Protein AF-A0A182SPV6-F1 (afdb_monomer)

Solvent-accessible surface area (backbone atoms only — not comparable to full-atom values): 50110 Å² total; per-residue (Å²): 143,80,84,81,85,81,84,81,93,83,64,81,67,58,61,54,60,76,69,59,77,91,77,77,85,66,79,72,53,66,55,55,31,88,89,21,63,59,85,48,71,66,41,56,57,50,47,55,55,48,55,58,48,37,42,33,60,37,67,67,50,34,53,75,78,38,45,70,59,43,52,43,51,53,47,62,33,56,76,56,75,40,48,65,55,50,51,48,50,61,72,74,53,60,97,79,62,74,74,84,57,45,61,58,56,67,82,55,57,76,65,63,80,80,82,78,63,97,83,71,55,97,79,57,83,57,71,71,79,73,49,85,58,93,81,68,80,83,74,80,49,65,70,59,52,53,54,51,50,54,56,53,72,70,47,98,67,80,74,66,66,44,74,53,78,74,89,64,76,88,68,60,73,89,77,52,54,57,62,45,37,56,76,53,67,76,56,60,76,94,47,33,66,30,48,47,33,49,44,51,48,52,48,51,58,45,64,75,71,58,52,84,66,35,32,36,35,20,40,54,26,45,54,25,65,59,41,45,33,48,34,69,77,36,69,59,26,39,26,35,40,30,20,63,52,61,74,31,38,51,52,22,49,57,37,37,58,75,67,66,61,83,36,65,47,81,41,80,45,59,74,89,79,67,77,78,88,49,47,32,38,33,28,69,56,21,44,24,46,49,38,54,53,52,49,51,53,21,61,76,59,73,25,47,74,52,79,42,72,66,42,37,51,56,63,69,75,50,101,91,45,61,72,58,64,14,70,72,54,57,73,41,96,63,47,63,73,51,53,47,48,36,26,40,42,27,59,44,29,76,39,78,85,52,99,54,91,44,40,62,47,17,54,49,4,39,53,27,38,31,47,56,52,37,34,55,40,48,38,42,41,77,72,71,46,88,78,84,58,63,38,62,44,61,48,77,40,42,69,71,53,66,85,75,88,60,32,67,93,32,25,34,38,27,30,38,16,42,46,68,52,25,29,35,37,50,46,53,42,19,77,32,49,14,40,28,34,29,22,10,43,35,42,48,60,70,71,49,75,68,45,71,35,11,51,56,47,31,51,54,32,43,75,71,74,27,46,56,44,65,35,67,56,53,47,73,47,13,52,59,55,44,44,55,33,36,76,77,68,71,44,60,36,34,40,39,40,53,39,71,66,56,70,76,30,47,78,95,64,56,46,71,64,47,38,48,54,40,33,40,46,41,32,48,6,42,49,39,30,48,60,49,41,42,67,56,15,53,74,67,49,34,29,20,37,38,36,58,36,31,62,41,25,76,73,56,50,92,34,30,61,51,54,18,51,26,24,38,47,38,52,59,51,28,50,51,49,16,64,74,20,54,91,30,51,22,30,16,30,32,40,26,62,53,57,60,48,90,85,47,67,90,77,54,60,67,74,59,49,71,42,18,42,42,69,49,39,28,62,59,60,48,49,64,54,34,91,88,44,85,68,50,50,43,36,34,38,30,34,60,71,46,71,49,81,56,79,72,66,44,46,72,44,63,83,58,52,86,46,82,90,52,76,73,47,73,68,52,39,63,74,45,37,73,48,42,71,34,56,93,68,46,41,73,69,96,46,72,64,59,62,54,53,54,52,53,59,52,52,50,42,43,66,71,59,71,69,46,99,82,70,84,86,81,87,79,84,81,53,69,67,55,42,25,52,48,35,46,72,77,65,50,41,86,87,42,79,82,36,37,28,38,66,34,84,85,36,96,68,48,49,66,63,77,72,60,70,50,50,59,59,50,51,55,55,59,69,68,63,67,80,75,77,75,90,75,84,80,90,80,59,76,35,55,63,54,52,52,54,50,35,54,51,31,60,77,36,38,72,67,31,34,71,66,60,42,30,37,33,36,36,31,20,56,97,87,39,78,72,48,40,38,25,40,34,19,64,77,38,42,59,48,79,44,82,70,93,73,79,62,48,26,36,40,38,32,36,34,69,60,48,41,33,39,74,70,65,77,38,53,70,68,58,33,37,78,70,64,54,35,43,78,50,69,48,66,75,58,64,66,65,47,54,78,77,71,53,78,84,86,125

Nearest PDB structures (foldseek):
  1gz6-assembly1_B  TM=9.893E-01  e=1.342E-35  Rattus norvegicus
  2et6-assembly1_A  TM=8.402E-01  e=1.217E-25  Candida tropicalis
  4jro-assembly1_C  TM=8.872E-01  e=6.170E-18  Listeria monocytogenes EGD-e
  4nbu-assembly1_D  TM=8.273E-01  e=3.418E-17  Bacillus sp. SG-1
  4d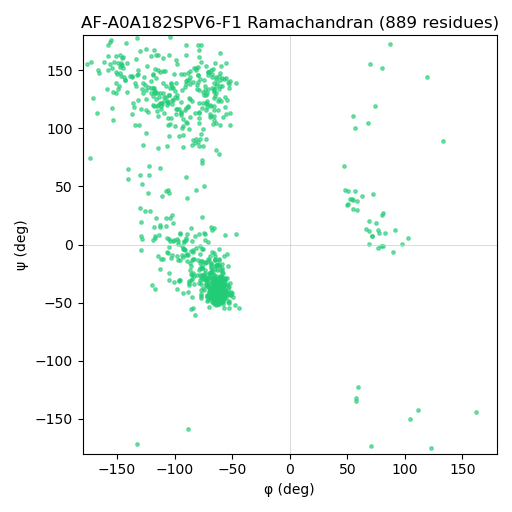qx-assembly1_D  TM=8.694E-01  e=8.976E-16  Rhizobium etli CFN 42

InterPro domains:
  IPR002347 Short-chain dehydrogenase/reductase SDR [PF00106] (410-595)
  IPR002347 Short-chain dehydrogenase/reductase SDR [PR00080] (490-501)
  IPR002347 Short-chain dehydrogenase/reductase SDR [PR00080] (563-582)
  IPR002347 Short-chain dehydrogenase/reductase SDR [PR00081] (411-428)
  IPR002347 Short-chain dehydrogenase/reductase SDR [PR00081] (490-501)
  IPR002347 Short-chain dehydrogenase/reductase SDR [PR00081] (537-553)
  IPR002347 Short-chain dehydrogenase/reductase SDR [PR00081] (563-582)
  IPR003033 SCP2 sterol-binding domain [PF02036] (790-887)
  IPR020904 Short-chain dehydrogenase/reductase, conserved site [PS00061] (550-578)
  IPR025714 Methyltransferase domain [PF13679] (194-316)
  IPR029063 S-adenosyl-L-methionine-dependent methyltransferase superfamily [G3DSA:3.40.50.150] (189-305)
  IPR029063 S-adenosyl-L-methionine-dependent methyltransferase superfamily [SSF53335] (192-300)
  IPR029069 HotDog domain superfamily [SSF54637] (714-767)
  IPR036282 Glutathione S-transferase, C-terminal domain superfamily [SSF47616] (23-78)
  IPR036291 NAD(P)-binding domain superfamily [SSF51735] (405-654)
  IPR036527 SCP2 sterol-binding domain superfamily [G3DSA:3.30.1050.10] (781-891)
  IPR036527 SCP2 sterol-binding domain superfamily [SSF55718] (780-887)
  IPR051687 Peroxisomal Beta-Oxidation Enzymes [PTHR45024] (405-761)
  IPR054357 Peroxisomal multifunctional enzyme type 2-like, N-terminal domain [PF22622] (716-764)
  IPR057326 Ketoreductase domain [SM00822] (410-583)

Structure (mmCIF, N/CA/C/O backbone):
data_AF-A0A182SPV6-F1
#
_entry.id   AF-A0A182SPV6-F1
#
loop_
_atom_site.group_PDB
_atom_site.id
_atom_site.type_symbol
_atom_site.label_atom_id
_atom_site.label_alt_id
_atom_site.label_comp_id
_atom_site.label_asym_id
_atom_site.label_entity_id
_atom_site.label_seq_id
_atom_site.pdbx_PDB_ins_code
_atom_site.Cartn_x
_atom_site.Cartn_y
_atom_site.Cartn_z
_atom_site.occupancy
_atom_site.B_iso_or_equiv
_atom_site.auth_seq_id
_atom_site.auth_comp_id
_atom_site.auth_asym_id
_atom_site.auth_atom_id
_atom_site.pdbx_PDB_model_num
ATOM 1 N N . ILE A 1 1 ? -13.234 12.486 59.428 1.00 37.94 1 ILE A N 1
ATOM 2 C CA . ILE A 1 1 ? -14.417 13.355 59.645 1.00 37.94 1 ILE A CA 1
ATOM 3 C C . ILE A 1 1 ? -14.056 14.737 59.120 1.00 37.94 1 ILE A C 1
ATOM 5 O O . ILE A 1 1 ? -13.021 15.232 59.543 1.00 37.94 1 ILE A O 1
ATOM 9 N N . ASN A 1 2 ? -14.873 15.252 58.189 1.00 22.80 2 ASN A N 1
ATOM 10 C CA . ASN A 1 2 ? -14.960 16.599 57.578 1.00 22.80 2 ASN A CA 1
ATOM 11 C C . ASN A 1 2 ? -15.072 16.437 56.052 1.00 22.80 2 ASN A C 1
ATOM 13 O O . ASN A 1 2 ? -14.083 16.161 55.390 1.00 22.80 2 ASN A O 1
ATOM 17 N N . LEU A 1 3 ? -16.277 16.318 55.474 1.00 29.83 3 LEU A N 1
ATOM 18 C CA . LEU A 1 3 ? -17.256 17.397 55.238 1.00 29.83 3 LEU A CA 1
ATOM 19 C C . LEU A 1 3 ? -16.600 18.639 54.627 1.00 29.83 3 LEU A C 1
ATOM 21 O O . LEU A 1 3 ? -16.558 19.698 55.245 1.00 29.83 3 LEU A O 1
ATOM 25 N N . VAL A 1 4 ? -16.131 18.518 53.386 1.00 26.88 4 VAL A N 1
ATOM 26 C CA . VAL A 1 4 ? -16.030 19.690 52.515 1.00 26.88 4 VAL A CA 1
ATOM 27 C C . VAL A 1 4 ? -17.436 19.946 51.978 1.00 26.88 4 VAL A C 1
ATOM 29 O O . VAL A 1 4 ? -17.854 19.405 50.956 1.00 26.88 4 VAL A O 1
ATOM 32 N N . ASN A 1 5 ? -18.205 20.726 52.738 1.00 31.45 5 ASN A N 1
ATOM 33 C CA . ASN A 1 5 ? -19.342 21.455 52.193 1.00 31.45 5 ASN A CA 1
ATOM 34 C C . ASN A 1 5 ? -18.797 22.346 51.083 1.00 31.45 5 ASN A C 1
ATOM 36 O O . ASN A 1 5 ? -18.074 23.278 51.405 1.00 31.45 5 ASN A O 1
ATOM 40 N N . ASN A 1 6 ? -19.104 22.040 49.822 1.00 30.42 6 ASN A N 1
ATOM 41 C CA . ASN A 1 6 ? -19.223 23.021 48.741 1.00 30.42 6 ASN A CA 1
ATOM 42 C C . ASN A 1 6 ? -19.750 22.344 47.471 1.00 30.42 6 ASN A C 1
ATOM 44 O O . ASN A 1 6 ? -18.994 22.130 46.537 1.00 30.42 6 ASN A O 1
ATOM 48 N N . VAL A 1 7 ? -21.052 22.024 47.450 1.00 35.03 7 VAL A N 1
ATOM 49 C CA . VAL A 1 7 ? -21.958 22.443 46.361 1.00 35.03 7 VAL A CA 1
ATOM 50 C C . VAL A 1 7 ? -23.393 22.507 46.907 1.00 35.03 7 VAL A C 1
ATOM 52 O O . VAL A 1 7 ? -23.980 21.480 47.245 1.00 35.03 7 VAL A O 1
ATOM 55 N N . ARG A 1 8 ? -24.006 23.696 46.902 1.00 28.28 8 ARG A N 1
ATOM 56 C CA . ARG A 1 8 ? -25.429 23.847 46.554 1.00 28.28 8 ARG A CA 1
ATOM 57 C C . ARG A 1 8 ? -25.673 25.250 46.007 1.00 28.28 8 ARG A C 1
ATOM 59 O O . ARG A 1 8 ? -25.660 26.220 46.747 1.00 28.28 8 ARG A O 1
ATOM 66 N N . ILE A 1 9 ? -25.881 25.327 44.696 1.00 47.12 9 ILE A N 1
ATOM 67 C CA . ILE A 1 9 ? -26.320 26.537 43.999 1.00 47.12 9 ILE A CA 1
ATOM 68 C C . ILE A 1 9 ? -27.828 26.671 44.222 1.00 47.12 9 ILE A C 1
ATOM 70 O O . ILE A 1 9 ? -28.572 25.778 43.820 1.00 47.12 9 ILE A O 1
ATOM 74 N N . SER A 1 10 ? -28.287 27.778 44.809 1.00 34.69 10 SER A N 1
ATOM 75 C CA . SER A 1 10 ? -29.646 28.288 44.581 1.00 34.69 10 SER A CA 1
ATOM 76 C C . SER A 1 10 ? -29.801 29.718 45.115 1.00 34.69 10 SER A C 1
ATOM 78 O O . SER A 1 10 ? -29.817 29.910 46.329 1.00 34.69 10 SER A O 1
ATOM 80 N N . SER A 1 11 ? -30.002 30.674 44.199 1.00 38.66 11 SER A N 1
ATOM 81 C CA . SER A 1 11 ? -30.572 32.032 44.358 1.00 38.66 11 SER A CA 1
ATOM 82 C C . SER A 1 11 ? -29.655 33.211 43.992 1.00 38.66 11 SER A C 1
ATOM 84 O O . SER A 1 11 ? -28.451 33.221 44.245 1.00 38.66 11 SER A O 1
ATOM 86 N N . ASP A 1 12 ? -30.285 34.246 43.421 1.00 36.75 12 ASP A N 1
ATOM 87 C CA . ASP A 1 12 ? -29.708 35.525 42.966 1.00 36.75 12 ASP A CA 1
ATOM 88 C C . ASP A 1 12 ? -29.057 36.375 44.078 1.00 36.75 12 ASP A C 1
ATOM 90 O O . ASP A 1 12 ? -28.502 37.449 43.818 1.00 36.75 12 ASP A O 1
ATOM 94 N N . GLU A 1 13 ? -29.136 35.926 45.328 1.00 32.62 13 GLU A N 1
ATOM 95 C CA . GLU A 1 13 ? -28.604 36.616 46.501 1.00 32.62 13 GLU A CA 1
ATOM 96 C C . GLU A 1 13 ? -27.109 36.313 46.729 1.00 32.62 13 GLU A C 1
ATOM 98 O O . GLU A 1 13 ? -26.361 37.196 47.150 1.00 32.62 13 GLU A O 1
ATOM 103 N N . GLU A 1 14 ? -26.618 35.127 46.341 1.00 37.09 14 GLU A N 1
ATOM 104 C CA . GLU A 1 14 ? -25.181 34.794 46.410 1.00 37.09 14 GLU A CA 1
ATOM 105 C C . GLU A 1 14 ? -24.375 35.309 45.211 1.00 37.09 14 GLU A C 1
ATOM 107 O O . GLU A 1 14 ? -23.208 35.670 45.374 1.00 37.09 14 GLU A O 1
ATOM 112 N N . HIS A 1 15 ? -24.998 35.476 44.035 1.00 38.62 15 HIS A N 1
ATOM 113 C CA . HIS A 1 15 ? -24.352 36.176 42.915 1.00 38.62 15 HIS A CA 1
ATOM 114 C C . HIS A 1 15 ? -23.993 37.617 43.309 1.00 38.62 15 HIS A C 1
ATOM 116 O O . HIS A 1 15 ? -22.923 38.107 42.953 1.00 38.62 15 HIS A O 1
ATOM 122 N N . ARG A 1 16 ? -24.838 38.276 44.114 1.00 36.59 16 ARG A N 1
ATOM 123 C CA . ARG A 1 16 ? -24.577 39.628 44.629 1.00 36.59 16 ARG A CA 1
ATOM 124 C C . ARG A 1 16 ? -23.469 39.681 45.684 1.00 36.59 16 ARG A C 1
ATOM 126 O O . ARG A 1 16 ? -22.777 40.692 45.743 1.00 36.59 16 ARG A O 1
ATOM 133 N N . LYS A 1 17 ? -23.240 38.612 46.457 1.00 36.91 17 LYS A N 1
ATOM 134 C CA . LYS A 1 17 ? -22.098 38.531 47.390 1.00 36.91 17 LYS A CA 1
ATOM 135 C C . LYS A 1 17 ? -20.755 38.339 46.677 1.00 36.91 17 LYS A C 1
ATOM 137 O O . LYS A 1 17 ? -19.759 38.863 47.154 1.00 36.91 17 LYS A O 1
ATOM 142 N N . LEU A 1 18 ? -20.731 37.675 45.519 1.00 36.84 18 LEU A N 1
ATOM 143 C CA . LEU A 1 18 ? -19.516 37.502 44.703 1.00 36.84 18 LEU A CA 1
ATOM 144 C C . LEU A 1 18 ? -19.100 38.759 43.919 1.00 36.84 18 LEU A C 1
ATOM 146 O O . LEU A 1 18 ? -17.947 38.882 43.521 1.00 36.84 18 LEU A O 1
ATOM 150 N N . VAL A 1 19 ? -20.020 39.699 43.696 1.00 38.12 19 VAL A N 1
ATOM 151 C CA . VAL A 1 19 ? -19.750 40.957 42.968 1.00 38.12 19 VAL A CA 1
ATOM 152 C C . VAL A 1 19 ? -19.375 42.102 43.932 1.00 38.12 19 VAL A C 1
ATOM 154 O O . VAL A 1 19 ? -18.916 43.163 43.507 1.00 38.12 19 VAL A O 1
ATOM 157 N N . GLY A 1 20 ? -19.524 41.896 45.244 1.00 32.47 20 GLY A N 1
ATOM 158 C CA . GLY A 1 20 ? -19.233 42.889 46.275 1.00 32.47 20 GLY A CA 1
ATOM 159 C C . GLY A 1 20 ? -17.761 42.935 46.689 1.00 32.47 20 GLY A C 1
ATOM 160 O O . GLY A 1 20 ? -17.392 42.275 47.645 1.00 32.47 20 GLY A O 1
ATOM 161 N N . VAL A 1 21 ? -16.984 43.773 45.995 1.00 42.25 21 VAL A N 1
ATOM 162 C CA . VAL A 1 21 ? -15.777 44.496 46.460 1.00 42.25 21 VAL A CA 1
ATOM 163 C C . VAL A 1 21 ? -14.637 43.646 47.077 1.00 42.25 21 VAL A C 1
ATOM 165 O O . VAL A 1 21 ? -14.707 43.184 48.207 1.00 42.25 21 VAL A O 1
ATOM 168 N N . GLU A 1 22 ? -13.523 43.567 46.333 1.00 35.25 22 GLU A N 1
ATOM 169 C CA . GLU A 1 22 ? -12.157 43.217 46.794 1.00 35.25 22 GLU A CA 1
ATOM 170 C C . GLU A 1 22 ? -11.820 41.762 47.186 1.00 35.25 22 GLU A C 1
ATOM 172 O O . GLU A 1 22 ? -11.029 41.522 48.094 1.00 35.25 22 GLU A O 1
ATOM 177 N N . GLN A 1 23 ? -12.251 40.766 46.408 1.00 33.56 23 GLN A N 1
ATOM 178 C CA . GLN A 1 23 ? -11.470 39.522 46.287 1.00 33.56 23 GLN A CA 1
ATOM 179 C C . GLN A 1 23 ? -11.206 39.186 44.819 1.00 33.56 23 GLN A C 1
ATOM 181 O O . GLN A 1 23 ? -11.914 38.409 44.183 1.00 33.56 23 GLN A O 1
ATOM 186 N N . ARG A 1 24 ? -10.133 39.777 44.275 1.00 32.81 24 ARG A N 1
ATOM 187 C CA . ARG A 1 24 ? -9.375 39.122 43.203 1.00 32.81 24 ARG A CA 1
ATOM 188 C C . ARG A 1 24 ? -8.870 37.801 43.785 1.00 32.81 24 ARG A C 1
ATOM 190 O O . ARG A 1 24 ? -8.210 37.826 44.818 1.00 32.81 24 ARG A O 1
ATOM 197 N N . PHE A 1 25 ? -9.201 36.677 43.155 1.00 34.81 25 PHE A N 1
ATOM 198 C CA . PHE A 1 25 ? -8.574 35.390 43.456 1.00 34.81 25 PHE A CA 1
ATOM 199 C C . PHE A 1 25 ? -7.049 35.576 43.380 1.00 34.81 25 PHE A C 1
ATOM 201 O O . PHE A 1 25 ? -6.520 35.900 42.317 1.00 34.81 25 PHE A O 1
ATOM 208 N N . ASP A 1 26 ? -6.364 35.458 44.517 1.00 38.06 26 ASP A N 1
ATOM 209 C CA . ASP A 1 26 ? -4.908 35.549 44.590 1.00 38.06 26 ASP A CA 1
ATOM 210 C C . ASP A 1 26 ? -4.309 34.213 44.127 1.00 38.06 26 ASP A C 1
ATOM 212 O O . ASP A 1 26 ? -4.429 33.183 44.795 1.00 38.06 26 ASP A O 1
ATOM 216 N N . PHE A 1 27 ? -3.702 34.233 42.941 1.00 36.94 27 PHE A N 1
ATOM 217 C CA . PHE A 1 27 ? -3.113 33.082 42.253 1.00 36.94 27 PHE A CA 1
ATOM 218 C C . PHE A 1 27 ? -2.002 32.385 43.060 1.00 36.94 27 PHE A C 1
ATOM 220 O O . PHE A 1 27 ? -1.725 31.207 42.836 1.00 36.94 27 PHE A O 1
ATOM 227 N N . HIS A 1 28 ? -1.393 33.057 44.042 1.00 39.94 28 HIS A N 1
ATOM 228 C CA . HIS A 1 28 ? -0.309 32.483 44.846 1.00 39.94 28 HIS A CA 1
ATOM 229 C C . HIS A 1 28 ? -0.768 31.453 45.892 1.00 39.94 28 HIS A C 1
ATOM 231 O O . HIS A 1 28 ? 0.064 30.829 46.553 1.00 39.94 28 HIS A O 1
ATOM 237 N N . ALA A 1 29 ? -2.076 31.231 46.038 1.00 43.91 29 ALA A N 1
ATOM 238 C CA . ALA A 1 29 ? -2.617 30.321 47.039 1.00 43.91 29 ALA A CA 1
ATOM 239 C C . ALA A 1 29 ? -2.457 28.823 46.696 1.00 43.91 29 ALA A C 1
ATOM 241 O O . ALA A 1 29 ? -2.371 28.019 47.618 1.00 43.91 29 ALA A O 1
ATOM 242 N N . ASN A 1 30 ? -2.360 28.414 45.421 1.00 42.19 30 ASN A N 1
ATOM 243 C CA . ASN A 1 30 ? -2.389 26.982 45.046 1.00 42.19 30 ASN A CA 1
ATOM 244 C C . ASN A 1 30 ? -1.107 26.186 45.382 1.00 42.19 30 ASN A C 1
ATOM 246 O O . ASN A 1 30 ? -1.150 24.959 45.429 1.00 42.19 30 ASN A O 1
ATOM 250 N N . HIS A 1 31 ? 0.005 26.862 45.682 1.00 53.56 31 HIS A N 1
ATOM 251 C CA . HIS A 1 31 ? 1.243 26.269 46.210 1.00 53.56 31 HIS A CA 1
ATOM 252 C C . HIS A 1 31 ? 1.706 27.041 47.453 1.00 53.56 31 HIS A C 1
ATOM 254 O O . HIS A 1 31 ? 2.792 27.626 47.503 1.00 53.56 31 HIS A O 1
ATOM 260 N N . LYS A 1 32 ? 0.853 27.076 48.484 1.00 65.81 32 LYS A N 1
ATOM 261 C CA . LYS A 1 32 ? 1.244 27.599 49.801 1.00 65.81 32 LYS A CA 1
ATOM 262 C C . LYS A 1 32 ? 2.460 26.829 50.354 1.00 65.81 32 LYS A C 1
ATOM 264 O O . LYS A 1 32 ? 3.304 27.433 51.009 1.00 65.81 32 LYS A O 1
ATOM 269 N N . PHE A 1 33 ? 2.578 25.545 50.025 1.00 75.88 33 PHE A N 1
ATOM 270 C CA . PHE A 1 33 ? 3.601 24.598 50.466 1.00 75.88 33 PHE A CA 1
ATOM 271 C C . PHE A 1 33 ? 4.179 23.790 49.285 1.00 75.88 33 PHE A C 1
ATOM 273 O O . PHE A 1 33 ? 3.774 23.971 48.135 1.00 75.88 33 PHE A O 1
ATOM 280 N N . ALA A 1 34 ? 5.159 22.919 49.545 1.00 73.25 34 ALA A N 1
ATOM 281 C CA . ALA A 1 34 ? 5.982 22.256 48.532 1.00 73.25 34 ALA A CA 1
ATOM 282 C C . ALA A 1 34 ? 5.158 21.438 47.523 1.00 73.25 34 ALA A C 1
ATOM 284 O O . ALA A 1 34 ? 5.441 21.478 46.327 1.00 73.25 34 ALA A O 1
ATOM 285 N N . GLU A 1 35 ? 4.121 20.738 47.991 1.00 62.19 35 GLU A N 1
ATOM 286 C CA . GLU A 1 35 ? 3.279 19.861 47.161 1.00 62.19 35 GLU A CA 1
ATOM 287 C C . GLU A 1 35 ? 1.881 20.434 46.866 1.00 62.19 35 GLU A C 1
ATOM 289 O O . GLU A 1 35 ? 1.151 19.861 46.059 1.00 62.19 35 GLU A O 1
ATOM 294 N N . GLY A 1 36 ? 1.498 21.570 47.465 1.00 62.25 36 GLY A N 1
ATOM 295 C CA . GLY A 1 36 ? 0.189 22.184 47.224 1.00 62.25 36 GLY A CA 1
ATOM 296 C C . GLY A 1 36 ? -0.244 23.192 48.290 1.00 62.25 36 GLY A C 1
ATOM 297 O O . GLY A 1 36 ? 0.571 23.944 48.824 1.00 62.25 36 GLY A O 1
ATOM 298 N N . TYR A 1 37 ? -1.546 23.232 48.584 1.00 60.06 37 TYR A N 1
ATOM 299 C CA . TYR A 1 37 ? -2.144 24.182 49.534 1.00 60.06 37 TYR A CA 1
ATOM 300 C C . TYR A 1 37 ? -1.888 23.828 51.009 1.00 60.06 37 TYR A C 1
ATOM 302 O O . TYR A 1 37 ? -1.797 24.722 51.851 1.00 60.06 37 TYR A O 1
ATOM 310 N N . ASP A 1 38 ? -1.753 22.537 51.318 1.00 67.19 38 ASP A N 1
ATOM 311 C CA . ASP A 1 38 ? -1.589 22.020 52.678 1.00 67.19 38 ASP A CA 1
ATOM 312 C C . ASP A 1 38 ? -0.125 21.684 52.989 1.00 67.19 38 ASP A C 1
ATOM 314 O O . ASP A 1 38 ? 0.624 21.250 52.114 1.00 67.19 38 ASP A O 1
ATOM 318 N N . LYS A 1 39 ? 0.287 21.870 54.250 1.00 78.75 39 LYS A N 1
ATOM 319 C CA . LYS A 1 39 ? 1.627 21.500 54.730 1.00 78.75 39 LYS A CA 1
ATOM 320 C C . LYS A 1 39 ? 1.705 19.979 54.828 1.00 78.75 39 LYS A C 1
ATOM 322 O O . LYS A 1 39 ? 0.983 19.366 55.615 1.00 78.75 39 LYS A O 1
ATOM 327 N N . THR A 1 40 ? 2.574 19.369 54.031 1.00 80.94 40 THR A N 1
ATOM 328 C CA . THR A 1 40 ? 2.710 17.908 53.929 1.00 80.94 40 THR A CA 1
ATOM 329 C C . THR A 1 40 ? 3.945 17.393 54.672 1.00 80.94 40 THR A C 1
ATOM 331 O O . THR A 1 40 ? 4.741 18.156 55.224 1.00 80.94 40 THR A O 1
ATOM 334 N N . LEU A 1 41 ? 4.151 16.071 54.670 1.00 78.12 41 LEU A N 1
ATOM 335 C CA . LEU A 1 41 ? 5.399 15.474 55.152 1.00 78.12 41 LEU A CA 1
ATOM 336 C C . LEU A 1 41 ? 6.614 15.946 54.333 1.00 78.12 41 LEU A C 1
ATOM 338 O O . LEU A 1 41 ? 7.695 16.106 54.901 1.00 78.12 41 LEU A O 1
ATOM 342 N N . ALA A 1 42 ? 6.441 16.200 53.032 1.00 77.94 42 ALA A N 1
ATOM 343 C CA . ALA A 1 42 ? 7.509 16.716 52.184 1.00 77.94 42 ALA A CA 1
ATOM 344 C C . ALA A 1 42 ? 8.008 18.071 52.696 1.00 77.94 42 ALA A C 1
ATOM 346 O O . ALA A 1 42 ? 9.218 18.276 52.797 1.00 77.94 42 ALA A O 1
ATOM 347 N N . ASP A 1 43 ? 7.098 18.951 53.124 1.00 86.12 43 ASP A N 1
ATOM 348 C CA . ASP A 1 43 ? 7.465 20.238 53.711 1.00 86.12 43 ASP A CA 1
ATOM 349 C C . ASP A 1 43 ? 8.290 20.083 54.983 1.00 86.12 43 ASP A C 1
ATOM 351 O O . ASP A 1 43 ? 9.278 20.789 55.155 1.00 86.12 43 ASP A O 1
ATOM 355 N N . LEU A 1 44 ? 7.936 19.135 55.854 1.00 86.75 44 LEU A N 1
ATOM 356 C CA . LEU A 1 44 ? 8.690 18.872 57.082 1.00 86.75 44 LEU A CA 1
ATOM 357 C C . LEU A 1 44 ? 10.115 18.396 56.779 1.00 86.75 44 LEU A C 1
ATOM 359 O O . LEU A 1 44 ? 11.071 18.906 57.361 1.00 86.75 44 LEU A O 1
ATOM 363 N N . ILE A 1 45 ? 10.263 17.443 55.854 1.00 83.75 45 ILE A N 1
ATOM 364 C CA . ILE A 1 45 ? 11.568 16.890 55.463 1.00 83.75 45 ILE A CA 1
ATOM 365 C C . ILE A 1 45 ? 12.436 17.982 54.836 1.00 83.75 45 ILE A C 1
ATOM 367 O O . ILE A 1 45 ? 13.577 18.191 55.254 1.00 83.75 45 ILE A O 1
ATOM 371 N N . LEU A 1 46 ? 11.888 18.703 53.856 1.00 88.56 46 LEU A N 1
ATOM 372 C CA . LEU A 1 46 ? 12.604 19.766 53.161 1.00 88.56 46 LEU A CA 1
ATOM 373 C C . LEU A 1 46 ? 12.979 20.894 54.122 1.00 88.56 46 LEU A C 1
ATOM 375 O O . LEU A 1 46 ? 14.092 21.407 54.042 1.00 88.56 46 LEU A O 1
ATOM 379 N N . PHE A 1 47 ? 12.093 21.258 55.053 1.00 89.88 47 PHE A N 1
ATOM 380 C CA . PHE A 1 47 ? 12.342 22.338 56.003 1.00 89.88 47 PHE A CA 1
ATOM 381 C C . PHE A 1 47 ? 13.540 22.025 56.896 1.00 89.88 47 PHE A C 1
ATOM 383 O O . PHE A 1 47 ? 14.408 22.875 57.071 1.00 89.88 47 PHE A O 1
ATOM 390 N N . ILE A 1 48 ? 13.633 20.792 57.402 1.00 86.44 48 ILE A N 1
ATOM 391 C CA . ILE A 1 48 ? 14.778 20.318 58.191 1.00 86.44 48 ILE A CA 1
ATOM 392 C C . ILE A 1 48 ? 16.072 20.448 57.375 1.00 86.44 48 ILE A C 1
ATOM 394 O O . ILE A 1 48 ? 17.054 21.015 57.858 1.00 86.44 48 ILE A O 1
ATOM 398 N N . CYS A 1 49 ? 16.075 19.974 56.124 1.00 86.62 49 CYS A N 1
ATOM 399 C CA . CYS A 1 49 ? 17.242 20.061 55.245 1.00 86.62 49 CYS A CA 1
ATOM 400 C C . CYS A 1 49 ? 17.652 21.513 54.965 1.00 86.62 49 CYS A C 1
ATOM 402 O O . CYS A 1 49 ? 18.825 21.862 55.096 1.00 86.62 49 CYS A O 1
ATOM 404 N N . PHE A 1 50 ? 16.699 22.373 54.604 1.00 87.50 50 PHE A N 1
ATOM 405 C CA . PHE A 1 50 ? 16.984 23.769 54.287 1.00 87.50 50 PHE A CA 1
ATOM 406 C C . PHE A 1 50 ? 17.366 24.587 55.519 1.00 87.50 50 PHE A C 1
ATOM 408 O O . PHE A 1 50 ? 18.232 25.444 55.392 1.00 87.50 50 PHE A O 1
ATOM 415 N N . ASN A 1 51 ? 16.834 24.285 56.707 1.00 85.88 51 ASN A N 1
ATOM 416 C CA . ASN A 1 51 ? 17.254 24.918 57.960 1.00 85.88 51 ASN A CA 1
ATOM 417 C C . ASN A 1 51 ? 18.753 24.682 58.236 1.00 85.88 51 ASN A C 1
ATOM 419 O O . ASN A 1 51 ? 19.463 25.616 58.596 1.00 85.88 51 ASN A O 1
ATOM 423 N N . VAL A 1 52 ? 19.265 23.469 57.986 1.00 84.00 52 VAL A N 1
ATOM 424 C CA . VAL A 1 52 ? 20.708 23.158 58.101 1.00 84.00 52 VAL A CA 1
ATOM 425 C C . VAL A 1 52 ? 21.533 23.949 57.092 1.00 84.00 52 VAL A C 1
ATOM 427 O O . VAL A 1 52 ? 22.576 24.513 57.427 1.00 84.00 52 VAL A O 1
ATOM 430 N N . ILE A 1 53 ? 21.080 23.980 55.838 1.00 85.88 53 ILE A N 1
ATOM 431 C CA . ILE A 1 53 ? 21.799 24.665 54.761 1.00 85.88 53 ILE A CA 1
ATOM 432 C C . ILE A 1 53 ? 21.806 26.181 55.011 1.00 85.88 53 ILE A C 1
ATOM 434 O O . ILE A 1 53 ? 22.830 26.829 54.795 1.00 85.88 53 ILE A O 1
ATOM 438 N N . GLU A 1 54 ? 20.706 26.742 55.519 1.00 85.44 54 GLU A N 1
ATOM 439 C CA . GLU A 1 54 ? 20.574 28.150 55.905 1.00 85.44 54 GLU A CA 1
ATOM 440 C C . GLU A 1 54 ? 21.614 28.546 56.962 1.00 85.44 54 GLU A C 1
ATOM 442 O O . GLU A 1 54 ? 22.235 29.599 56.828 1.00 85.44 54 GLU A O 1
ATOM 447 N N . CYS A 1 55 ? 21.897 27.689 57.953 1.00 83.38 55 CYS A N 1
ATOM 448 C CA . CYS A 1 55 ? 22.954 27.945 58.940 1.00 83.38 55 CYS A CA 1
ATOM 449 C C . CYS A 1 55 ? 24.344 28.117 58.300 1.00 83.38 55 CYS A C 1
ATOM 451 O O . CYS A 1 55 ? 25.155 28.902 58.791 1.00 83.38 55 CYS A O 1
ATOM 453 N N . ARG A 1 56 ? 24.620 27.419 57.188 1.00 84.62 56 ARG A N 1
ATOM 454 C CA . ARG A 1 56 ? 25.913 27.473 56.483 1.00 84.62 56 ARG A CA 1
ATOM 455 C C . ARG A 1 56 ? 25.980 28.578 55.431 1.00 84.62 56 ARG A C 1
ATOM 457 O O . ARG A 1 56 ? 27.027 29.208 55.298 1.00 84.62 56 ARG A O 1
ATOM 464 N N . LEU A 1 57 ? 24.911 28.782 54.661 1.00 85.12 57 LEU A N 1
ATOM 465 C CA . LEU A 1 57 ? 24.885 29.720 53.531 1.00 85.12 57 LEU A CA 1
ATOM 466 C C . LEU A 1 57 ? 24.330 31.098 53.886 1.00 85.12 57 LEU A C 1
ATOM 468 O O . LEU A 1 57 ? 24.582 32.029 53.136 1.00 85.12 57 LEU A O 1
ATOM 472 N N . THR A 1 58 ? 23.680 31.257 55.043 1.00 82.62 58 THR A N 1
ATOM 473 C CA . THR A 1 58 ? 22.993 32.472 55.523 1.00 82.62 58 THR A CA 1
ATOM 474 C C . THR A 1 58 ? 21.718 32.834 54.753 1.00 82.62 58 THR A C 1
ATOM 476 O O . THR A 1 58 ? 21.551 32.495 53.580 1.00 82.62 58 THR A O 1
ATOM 479 N N . LYS A 1 59 ? 20.805 33.560 55.415 1.00 84.06 59 LYS A N 1
ATOM 480 C CA . LYS A 1 59 ? 19.548 34.046 54.815 1.00 84.06 59 LYS A CA 1
ATOM 481 C C . LYS A 1 59 ? 19.777 34.978 53.628 1.00 84.06 59 LYS A C 1
ATOM 483 O O . LYS A 1 59 ? 19.045 34.895 52.644 1.00 84.06 59 LYS A O 1
ATOM 488 N N . ASP A 1 60 ? 20.784 35.843 53.708 1.00 84.19 60 ASP A N 1
ATOM 489 C CA . ASP A 1 60 ? 21.040 36.856 52.680 1.00 84.19 60 ASP A CA 1
ATOM 490 C C . ASP A 1 60 ? 21.454 36.214 51.353 1.00 84.19 60 ASP A C 1
ATOM 492 O O . ASP A 1 60 ? 20.972 36.613 50.293 1.00 84.19 60 ASP A O 1
ATOM 496 N N . PHE A 1 61 ? 22.245 35.138 51.405 1.00 84.31 61 PHE A N 1
ATOM 497 C CA . PHE A 1 61 ? 22.598 34.359 50.217 1.00 84.31 61 PHE A CA 1
ATOM 498 C C . PHE A 1 61 ? 21.370 33.725 49.553 1.00 84.31 61 PHE A C 1
ATOM 500 O O . PHE A 1 61 ? 21.226 33.787 48.332 1.00 84.31 61 PHE A O 1
ATOM 507 N N . PHE A 1 62 ? 20.461 33.133 50.337 1.00 83.44 62 PHE A N 1
ATOM 508 C CA . PHE A 1 62 ? 19.222 32.559 49.806 1.00 83.44 62 PHE A CA 1
ATOM 509 C C . PHE A 1 62 ? 18.296 33.626 49.226 1.00 83.44 62 PHE A C 1
ATOM 511 O O . PHE A 1 62 ? 17.690 33.394 48.185 1.00 83.44 62 PHE A O 1
ATOM 518 N N . ARG A 1 63 ? 18.212 34.801 49.853 1.00 86.38 63 ARG A N 1
ATOM 519 C CA . ARG A 1 63 ? 17.393 35.912 49.361 1.00 86.38 63 ARG A CA 1
ATOM 520 C C . ARG A 1 63 ? 17.907 36.459 48.026 1.00 86.38 63 ARG A C 1
ATOM 522 O O . ARG A 1 63 ? 17.094 36.788 47.170 1.00 86.38 63 ARG A O 1
ATOM 529 N N . ASP A 1 64 ? 19.226 36.505 47.837 1.00 82.00 64 ASP A N 1
ATOM 530 C CA . ASP A 1 64 ? 19.853 36.946 46.584 1.00 82.00 64 ASP A CA 1
ATOM 531 C C . ASP A 1 64 ? 19.793 35.877 45.478 1.00 82.00 64 ASP A C 1
ATOM 533 O O . ASP A 1 64 ? 19.444 36.171 44.336 1.00 82.00 64 ASP A O 1
ATOM 537 N N . LYS A 1 65 ? 20.123 34.616 45.797 1.00 80.25 65 LYS A N 1
ATOM 538 C CA . LYS A 1 65 ? 20.282 33.551 44.788 1.00 80.25 65 LYS A CA 1
ATOM 539 C C . LYS A 1 65 ? 19.045 32.683 44.569 1.00 80.25 65 LYS A C 1
ATOM 541 O O . LYS A 1 65 ? 18.857 32.187 43.462 1.00 80.25 65 LYS A O 1
ATOM 546 N N . CYS A 1 66 ? 18.216 32.482 45.591 1.00 81.31 66 CYS A N 1
ATOM 547 C CA . CYS A 1 66 ? 17.098 31.531 45.596 1.00 81.31 66 CYS A CA 1
ATOM 548 C C . CYS A 1 66 ? 15.844 32.101 46.310 1.00 81.31 66 CYS A C 1
ATOM 550 O O . CYS A 1 66 ? 15.341 31.473 47.251 1.00 81.31 66 CYS A O 1
ATOM 552 N N . PRO A 1 67 ? 15.309 33.263 45.884 1.00 80.19 67 PRO A N 1
ATOM 553 C CA . PRO A 1 67 ? 14.290 34.009 46.634 1.00 80.19 67 PRO A CA 1
ATOM 554 C C . PRO A 1 67 ? 13.014 33.202 46.922 1.00 80.19 67 PRO A C 1
ATOM 556 O O . PRO A 1 67 ? 12.502 33.253 48.036 1.00 80.19 67 PRO A O 1
ATOM 559 N N . ASN A 1 68 ? 12.555 32.378 45.974 1.00 77.38 68 ASN A N 1
ATOM 560 C CA . ASN A 1 68 ? 11.337 31.569 46.140 1.00 77.38 68 ASN A CA 1
ATOM 561 C C . ASN A 1 68 ? 11.486 30.468 47.205 1.00 77.38 68 ASN A C 1
ATOM 563 O O . ASN A 1 68 ? 10.525 30.142 47.897 1.00 77.38 68 ASN A O 1
ATOM 567 N N . ILE A 1 69 ? 12.688 29.892 47.353 1.00 83.38 69 ILE A N 1
ATOM 568 C CA . ILE A 1 69 ? 12.961 28.896 48.403 1.00 83.38 69 ILE A CA 1
ATOM 569 C C . ILE A 1 69 ? 12.930 29.580 49.768 1.00 83.38 69 ILE A C 1
ATOM 571 O O . ILE A 1 69 ? 12.361 29.034 50.709 1.00 83.38 69 ILE A O 1
ATOM 575 N N . MET A 1 70 ? 13.508 30.781 49.870 1.00 86.88 70 MET A N 1
ATOM 576 C CA . MET A 1 70 ? 13.479 31.562 51.106 1.00 86.88 70 MET A CA 1
ATOM 577 C C . MET A 1 70 ? 12.044 31.927 51.495 1.00 86.88 70 MET A C 1
ATOM 579 O O . MET A 1 70 ? 11.668 31.769 52.652 1.00 86.88 70 MET A O 1
ATOM 583 N N . GLU A 1 71 ? 11.229 32.357 50.530 1.00 84.19 71 GLU A N 1
ATOM 584 C CA . GLU A 1 71 ? 9.825 32.695 50.766 1.00 84.19 71 GLU A CA 1
ATOM 585 C C . GLU A 1 71 ? 9.013 31.477 51.234 1.00 84.19 71 GLU A C 1
ATOM 587 O O . GLU A 1 71 ? 8.256 31.575 52.201 1.00 84.19 71 GLU A O 1
ATOM 592 N N . TRP A 1 72 ? 9.211 30.308 50.610 1.00 88.56 72 TRP A N 1
ATOM 593 C CA . TRP A 1 72 ? 8.616 29.051 51.074 1.00 88.56 72 TRP A CA 1
ATOM 594 C C . TRP A 1 72 ? 9.084 28.688 52.493 1.00 88.56 72 TRP A C 1
ATOM 596 O O . TRP A 1 72 ? 8.255 28.359 53.340 1.00 88.56 72 TRP A O 1
ATOM 606 N N . LEU A 1 73 ? 10.381 28.816 52.797 1.00 87.56 73 LEU A N 1
ATOM 607 C CA . LEU A 1 73 ? 10.933 28.500 54.117 1.00 87.56 73 LEU A CA 1
ATOM 608 C C . LEU A 1 73 ? 10.353 29.412 55.209 1.00 87.56 73 LEU A C 1
ATOM 610 O O . LEU A 1 73 ? 9.943 28.927 56.260 1.00 87.56 73 LEU A O 1
ATOM 614 N N . GLU A 1 74 ? 10.268 30.722 54.960 1.00 87.69 74 GLU A N 1
ATOM 615 C CA . GLU A 1 74 ? 9.637 31.684 55.877 1.00 87.69 74 GLU A CA 1
ATOM 616 C C . GLU A 1 74 ? 8.148 31.387 56.070 1.00 87.69 74 GLU A C 1
ATOM 618 O O . GLU A 1 74 ? 7.622 31.518 57.176 1.00 87.69 74 GLU A O 1
ATOM 623 N N . ARG A 1 75 ? 7.463 30.944 55.014 1.00 86.50 75 ARG A N 1
ATOM 624 C CA . ARG A 1 75 ? 6.047 30.578 55.066 1.00 86.50 75 ARG A CA 1
ATOM 625 C C . ARG A 1 75 ? 5.809 29.316 55.894 1.00 86.50 75 ARG A C 1
ATOM 627 O O . ARG A 1 75 ? 4.915 29.328 56.736 1.00 86.50 75 ARG A O 1
ATOM 634 N N . VAL A 1 76 ? 6.621 28.271 55.713 1.00 86.25 76 VAL A N 1
ATOM 635 C CA . VAL A 1 76 ? 6.558 27.033 56.515 1.00 86.25 76 VAL A CA 1
ATOM 636 C C . VAL A 1 76 ? 6.866 27.299 57.987 1.00 86.25 76 VAL A C 1
ATOM 638 O O . VAL A 1 76 ? 6.211 26.709 58.849 1.00 86.25 76 VAL A O 1
ATOM 641 N N . ASP A 1 77 ? 7.829 28.186 58.260 1.00 87.81 77 ASP A N 1
ATOM 642 C CA . ASP A 1 77 ? 8.221 28.603 59.610 1.00 87.81 77 ASP A CA 1
ATOM 643 C C . ASP A 1 77 ? 7.110 29.410 60.295 1.00 87.81 77 ASP A C 1
ATOM 645 O O . ASP A 1 77 ? 6.786 29.196 61.459 1.00 87.81 77 ASP A O 1
ATOM 649 N N . LYS A 1 78 ? 6.476 30.331 59.562 1.00 86.06 78 LYS A N 1
ATOM 650 C CA . LYS A 1 78 ? 5.403 31.175 60.096 1.00 86.06 78 LYS A CA 1
ATOM 651 C C . LYS A 1 78 ? 4.103 30.406 60.335 1.00 86.06 78 LYS A C 1
ATOM 653 O O . LYS A 1 78 ? 3.370 30.761 61.253 1.00 86.06 78 LYS A O 1
ATOM 658 N N . ASP A 1 79 ? 3.823 29.373 59.540 1.00 86.25 79 ASP A N 1
ATOM 659 C CA . ASP A 1 79 ? 2.580 28.591 59.621 1.00 86.25 79 ASP A CA 1
ATOM 660 C C . ASP A 1 79 ? 2.383 27.897 60.981 1.00 86.25 79 ASP A C 1
ATOM 662 O O . ASP A 1 79 ? 1.248 27.717 61.410 1.00 86.25 79 ASP A O 1
ATOM 666 N N . ASP A 1 80 ? 3.471 27.570 61.691 1.00 85.38 80 ASP A N 1
ATOM 667 C CA . ASP A 1 80 ? 3.428 27.016 63.053 1.00 85.38 80 ASP A CA 1
ATOM 668 C C . ASP A 1 80 ? 4.062 27.918 64.125 1.00 85.38 80 ASP A C 1
ATOM 670 O O . ASP A 1 80 ? 4.469 27.441 65.189 1.00 85.38 80 ASP A O 1
ATOM 674 N N . GLU A 1 81 ? 4.140 29.226 63.858 1.00 87.25 81 GLU A N 1
ATOM 675 C CA . GLU A 1 81 ? 4.739 30.224 64.758 1.00 87.25 81 GLU A CA 1
ATOM 676 C C . GLU A 1 81 ? 6.182 29.867 65.181 1.00 87.25 81 GLU A C 1
ATOM 678 O O . GLU A 1 81 ? 6.595 30.028 66.337 1.00 87.25 81 GLU A O 1
ATOM 683 N N . GLY A 1 82 ? 6.969 29.331 64.247 1.00 84.88 82 GLY A N 1
ATOM 684 C CA . GLY A 1 82 ? 8.370 28.960 64.438 1.00 84.88 82 GLY A CA 1
ATOM 685 C C . GLY A 1 82 ? 8.578 27.765 65.365 1.00 84.88 82 GLY A C 1
ATOM 686 O O . GLY A 1 82 ? 9.646 27.602 65.967 1.00 84.88 82 GLY A O 1
ATOM 687 N N . LYS A 1 83 ? 7.553 26.934 65.570 1.00 87.44 83 LYS A N 1
ATOM 688 C CA . LYS A 1 83 ? 7.654 25.729 66.400 1.00 87.44 83 LYS A CA 1
ATOM 689 C C . LYS A 1 83 ? 8.552 24.687 65.738 1.00 87.44 83 LYS A C 1
ATOM 691 O O . LYS A 1 83 ? 9.410 24.128 66.421 1.00 87.44 83 LYS A O 1
ATOM 696 N N . LEU A 1 84 ? 8.410 24.464 64.430 1.00 85.75 84 LEU A N 1
ATOM 697 C CA . LEU A 1 84 ? 9.228 23.487 63.706 1.00 85.75 84 LEU A CA 1
ATOM 698 C C . LEU A 1 84 ? 10.707 23.877 63.711 1.00 85.75 84 LEU A C 1
ATOM 700 O O . LEU A 1 84 ? 11.557 23.026 63.962 1.00 85.75 84 LEU A O 1
ATOM 704 N N . ARG A 1 85 ? 11.028 25.161 63.522 1.00 87.31 85 ARG A N 1
ATOM 705 C CA . ARG A 1 85 ? 12.411 25.654 63.593 1.00 87.31 85 ARG A CA 1
ATOM 706 C C . ARG A 1 85 ? 13.025 25.504 64.977 1.00 87.31 85 ARG A C 1
ATOM 708 O O . ARG A 1 85 ? 14.173 25.081 65.073 1.00 87.31 85 ARG A O 1
ATOM 715 N N . ARG A 1 86 ? 12.270 25.791 66.045 1.00 86.88 86 ARG A N 1
ATOM 716 C CA . ARG A 1 86 ? 12.723 25.529 67.423 1.00 86.88 86 ARG A CA 1
ATOM 717 C C . ARG A 1 86 ? 13.054 24.054 67.621 1.00 86.88 86 ARG A C 1
ATOM 719 O O . ARG A 1 86 ? 14.165 23.747 68.024 1.00 86.88 86 ARG A O 1
ATOM 726 N N . MET A 1 87 ? 12.158 23.155 67.212 1.00 84.25 87 MET A N 1
ATOM 727 C CA . MET A 1 87 ? 12.405 21.711 67.287 1.00 84.25 87 MET A CA 1
ATOM 728 C C . MET A 1 87 ? 13.621 21.274 66.461 1.00 84.25 87 MET A C 1
ATOM 730 O O . MET A 1 87 ? 14.421 20.476 66.939 1.00 84.25 87 MET A O 1
ATOM 734 N N . CYS A 1 88 ? 13.792 21.799 65.243 1.00 82.62 88 CYS A N 1
ATOM 735 C CA . CYS A 1 88 ? 14.965 21.501 64.418 1.00 82.62 88 CYS A CA 1
ATOM 736 C C . CYS A 1 88 ? 16.254 21.936 65.119 1.00 82.62 88 CYS A C 1
ATOM 738 O O . CYS A 1 88 ? 17.197 21.156 65.195 1.00 82.62 88 CYS A O 1
ATOM 740 N N . ASN A 1 89 ? 16.280 23.151 65.666 1.00 80.44 89 ASN A N 1
ATOM 741 C CA . ASN A 1 89 ? 17.444 23.676 66.372 1.00 80.44 89 ASN A CA 1
ATOM 742 C C . ASN A 1 89 ? 17.738 22.882 67.651 1.00 80.44 89 ASN A C 1
ATOM 744 O O . ASN A 1 89 ? 18.897 22.569 67.902 1.00 80.44 89 ASN A O 1
ATOM 748 N N . ASP A 1 90 ? 16.711 22.497 68.411 1.00 80.06 90 ASP A N 1
ATOM 749 C CA . ASP A 1 90 ? 16.860 21.691 69.628 1.00 80.06 90 ASP A CA 1
ATOM 750 C C . ASP A 1 90 ? 17.427 20.293 69.324 1.00 80.06 90 ASP A C 1
ATOM 752 O O . ASP A 1 90 ? 18.263 19.784 70.069 1.00 80.06 90 ASP A O 1
ATOM 756 N N . VAL A 1 91 ? 17.009 19.677 68.210 1.00 75.81 91 VAL A N 1
ATOM 757 C CA . VAL A 1 91 ? 17.503 18.361 67.765 1.00 75.81 91 VAL A CA 1
ATOM 758 C C . VAL A 1 91 ? 18.909 18.451 67.164 1.00 75.81 91 VAL A C 1
ATOM 760 O O . VAL A 1 91 ? 19.720 17.549 67.363 1.00 75.81 91 VAL A O 1
ATOM 763 N N . MET A 1 92 ? 19.212 19.521 66.426 1.00 68.62 92 MET A N 1
ATOM 764 C CA . MET A 1 92 ? 20.481 19.679 65.704 1.00 68.62 92 MET A CA 1
ATOM 765 C C . MET A 1 92 ? 21.612 20.266 66.549 1.00 68.62 92 MET A C 1
ATOM 767 O O . MET A 1 92 ? 22.770 20.138 66.162 1.00 68.62 92 MET A O 1
ATOM 771 N N . MET A 1 93 ? 21.306 20.916 67.676 1.00 64.31 93 MET A N 1
ATOM 772 C CA . MET A 1 93 ? 22.290 21.610 68.516 1.00 64.31 93 MET A CA 1
ATOM 773 C C . MET A 1 93 ? 22.313 21.086 69.963 1.00 64.31 93 MET A C 1
ATOM 775 O O . MET A 1 93 ? 22.126 21.873 70.899 1.00 64.31 93 MET A O 1
ATOM 779 N N . PRO A 1 94 ? 22.599 19.793 70.217 1.00 58.81 94 PRO A N 1
ATOM 780 C CA . PRO A 1 94 ? 23.053 19.402 71.545 1.00 58.81 94 PRO A CA 1
ATOM 781 C C . PRO A 1 94 ? 24.366 20.152 71.833 1.00 58.81 94 PRO A C 1
ATOM 783 O O . PRO A 1 94 ? 25.214 20.295 70.958 1.00 58.81 94 PRO A O 1
ATOM 786 N N . ALA A 1 95 ? 24.506 20.690 73.045 1.00 55.41 95 ALA A N 1
ATOM 787 C CA . ALA A 1 95 ? 25.383 21.808 73.425 1.00 55.41 95 ALA A CA 1
ATOM 788 C C . ALA A 1 95 ? 26.915 21.714 73.138 1.00 55.41 95 ALA A C 1
ATOM 790 O O . ALA A 1 95 ? 27.644 22.600 73.582 1.00 55.41 95 ALA A O 1
ATOM 791 N N . GLY A 1 96 ? 27.412 20.702 72.414 1.00 55.28 96 GLY A N 1
ATOM 792 C CA . GLY A 1 96 ? 28.833 20.450 72.130 1.00 55.28 96 GLY A CA 1
ATOM 793 C C . GLY A 1 96 ? 29.367 20.871 70.747 1.00 55.28 96 GLY A C 1
ATOM 794 O O . GLY A 1 96 ? 30.508 21.315 70.685 1.00 55.28 96 GLY A O 1
ATOM 795 N N . ASP A 1 97 ? 28.575 20.833 69.665 1.00 55.44 97 ASP A N 1
ATOM 796 C CA . ASP A 1 97 ? 29.104 20.910 68.278 1.00 55.44 97 ASP A CA 1
ATOM 797 C C . ASP A 1 97 ? 28.759 22.211 67.524 1.00 55.44 97 ASP A C 1
ATOM 799 O O . ASP A 1 97 ? 28.454 22.228 66.331 1.00 55.44 97 ASP A O 1
ATOM 803 N N . LYS A 1 98 ? 28.837 23.367 68.198 1.00 57.88 98 LYS A N 1
ATOM 804 C CA . LYS A 1 98 ? 28.510 24.676 67.585 1.00 57.88 98 LYS A CA 1
ATOM 805 C C . LYS A 1 98 ? 29.443 25.108 66.438 1.00 57.88 98 LYS A C 1
ATOM 807 O O . LYS A 1 98 ? 29.124 26.064 65.735 1.00 57.88 98 LYS A O 1
ATOM 812 N N . GLN A 1 99 ? 30.592 24.456 66.245 1.00 59.09 99 GLN A N 1
ATOM 813 C CA . GLN A 1 99 ? 31.584 24.866 65.243 1.00 59.09 99 GLN A CA 1
ATOM 814 C C . GLN A 1 99 ? 31.277 24.353 63.826 1.00 59.09 99 GLN A C 1
ATOM 816 O O . GLN A 1 99 ? 31.514 25.084 62.861 1.00 59.09 99 GLN A O 1
ATOM 821 N N . GLU A 1 100 ? 30.698 23.156 63.678 1.00 63.47 100 GLU A N 1
ATOM 822 C CA . GLU A 1 100 ? 30.491 22.524 62.363 1.00 63.47 100 GLU A CA 1
ATOM 823 C C . GLU A 1 100 ? 29.324 23.113 61.560 1.00 63.47 100 GLU A C 1
ATOM 825 O O . GLU A 1 100 ? 29.287 22.977 60.340 1.00 63.47 100 GLU A O 1
ATOM 830 N N . LEU A 1 101 ? 28.392 23.819 62.199 1.00 68.69 101 LEU A N 1
ATOM 831 C CA . LEU A 1 101 ? 27.240 24.446 61.534 1.00 68.69 101 LEU A CA 1
ATOM 832 C C . LEU A 1 101 ? 27.342 25.975 61.446 1.00 68.69 101 LEU A C 1
ATOM 834 O O . LEU A 1 101 ? 26.356 26.651 61.162 1.00 68.69 101 LEU A O 1
ATOM 838 N N . SER A 1 102 ? 28.542 26.522 61.654 1.00 75.75 102 SER A N 1
ATOM 839 C CA . SER A 1 102 ? 28.802 27.955 61.513 1.00 75.75 102 SER A CA 1
ATOM 840 C C . SER A 1 102 ? 28.709 28.431 60.048 1.00 75.75 102 SER A C 1
ATOM 842 O O . SER A 1 102 ? 28.996 27.653 59.124 1.00 75.75 102 SER A O 1
ATOM 844 N N . PRO A 1 103 ? 28.320 29.702 59.808 1.00 81.00 103 PRO A N 1
ATOM 845 C CA . PRO A 1 103 ? 28.290 30.275 58.468 1.00 81.00 103 PRO A CA 1
ATOM 846 C C . PRO A 1 103 ? 29.630 30.112 57.751 1.00 81.00 103 PRO A C 1
ATOM 848 O O . PRO A 1 103 ? 30.699 30.290 58.338 1.00 81.00 103 PRO A O 1
ATOM 851 N N . LEU A 1 104 ? 29.580 29.770 56.466 1.00 82.12 104 LEU A N 1
ATOM 852 C CA . LEU A 1 104 ? 30.778 29.686 55.642 1.00 82.12 104 LEU A CA 1
ATOM 853 C C . LEU A 1 104 ? 31.442 31.069 55.507 1.00 82.12 104 LEU A C 1
ATOM 855 O O . LEU A 1 104 ? 30.740 32.072 55.377 1.00 82.12 104 LEU A O 1
ATOM 859 N N . PRO A 1 105 ? 32.787 31.141 55.474 1.00 81.25 105 PRO A N 1
ATOM 860 C CA . PRO A 1 105 ? 33.496 32.384 55.197 1.00 81.25 105 PRO A CA 1
ATOM 861 C C . PRO A 1 105 ? 33.060 33.010 53.867 1.00 81.25 105 PRO A C 1
ATOM 863 O O . PRO A 1 105 ? 32.880 32.315 52.864 1.00 81.25 105 PRO A O 1
ATOM 866 N N . GLU A 1 106 ? 32.986 34.339 53.827 1.00 76.75 106 GLU A N 1
ATOM 867 C CA . GLU A 1 106 ? 32.563 35.117 52.652 1.00 76.75 106 GLU A CA 1
ATOM 868 C C . GLU A 1 106 ? 33.444 34.857 51.408 1.00 76.75 106 GLU A C 1
ATOM 870 O O . GLU A 1 106 ? 32.985 34.866 50.263 1.00 76.75 106 GLU A O 1
ATOM 875 N N . THR A 1 107 ? 34.711 34.494 51.626 1.00 77.88 107 THR A N 1
ATOM 876 C CA . THR A 1 107 ? 35.665 34.082 50.581 1.00 77.88 107 THR A CA 1
ATOM 877 C C . THR A 1 107 ? 35.314 32.752 49.903 1.00 77.88 107 THR A C 1
ATOM 879 O O . THR A 1 107 ? 35.777 32.491 48.792 1.00 77.88 107 THR A O 1
ATOM 882 N N . ILE A 1 108 ? 34.518 31.898 50.555 1.00 78.94 108 ILE A N 1
ATOM 883 C CA . ILE A 1 108 ? 33.986 30.649 49.992 1.00 78.94 108 ILE A CA 1
ATOM 884 C C . ILE A 1 108 ? 32.615 30.911 49.368 1.00 78.94 108 ILE A C 1
ATOM 886 O O . ILE A 1 108 ? 32.362 30.448 48.257 1.00 78.94 108 ILE A O 1
ATOM 890 N N . LEU A 1 109 ? 31.763 31.700 50.034 1.00 74.44 109 LEU A N 1
ATOM 891 C CA . LEU A 1 109 ? 30.443 32.074 49.512 1.00 74.44 109 LEU A CA 1
ATOM 892 C C . LEU A 1 109 ? 30.542 32.796 48.159 1.00 74.44 109 LEU A C 1
ATOM 894 O O . LEU A 1 109 ? 29.810 32.461 47.234 1.00 74.44 109 LEU A O 1
ATOM 898 N N . SER A 1 110 ? 31.514 33.696 47.993 1.00 71.19 110 SER A N 1
ATOM 899 C CA . SER A 1 110 ? 31.775 34.391 46.718 1.00 71.19 110 SER A CA 1
ATOM 900 C C . SER A 1 110 ? 32.222 33.472 45.569 1.00 71.19 110 SER A C 1
ATOM 902 O O . SER A 1 110 ? 32.120 33.857 44.405 1.00 71.19 110 SER A O 1
ATOM 904 N N . LYS A 1 111 ? 32.688 32.249 45.861 1.00 76.50 111 LYS A N 1
ATOM 905 C CA . LYS A 1 111 ? 33.071 31.246 44.849 1.00 76.50 111 LYS A CA 1
ATOM 906 C C . LYS A 1 111 ? 31.916 30.337 44.424 1.00 76.50 111 LYS A C 1
ATOM 908 O O . LYS A 1 111 ? 32.043 29.650 43.412 1.00 76.50 111 LYS A O 1
ATOM 913 N N . LEU A 1 112 ? 30.804 30.314 45.163 1.00 73.75 112 LEU A N 1
ATOM 914 C CA . LEU A 1 112 ? 29.606 29.553 44.800 1.00 73.75 112 LEU A CA 1
ATOM 915 C C . LEU A 1 112 ? 28.858 30.279 43.672 1.00 73.75 112 LEU A C 1
ATOM 917 O O . LEU A 1 112 ? 27.926 31.047 43.901 1.00 73.75 112 LEU A O 1
ATOM 921 N N . GLN A 1 113 ? 29.272 30.038 42.427 1.00 67.50 113 GLN A N 1
ATOM 922 C CA . GLN A 1 113 ? 28.536 30.494 41.249 1.00 67.50 113 GLN A CA 1
ATOM 923 C C . GLN A 1 113 ? 27.320 29.590 41.011 1.00 67.50 113 GLN A C 1
ATOM 925 O O . GLN A 1 113 ? 27.428 28.531 40.395 1.00 67.50 113 GLN A O 1
ATOM 930 N N . ILE A 1 114 ? 26.152 30.000 41.511 1.00 65.19 114 ILE A N 1
ATOM 931 C CA . ILE A 1 114 ? 24.877 29.348 41.192 1.00 65.19 114 ILE A CA 1
ATOM 932 C C . ILE A 1 114 ? 24.301 30.016 39.942 1.00 65.19 114 ILE A C 1
ATOM 934 O O . ILE A 1 114 ? 23.784 31.129 40.001 1.00 65.19 114 ILE A O 1
ATOM 938 N N . THR A 1 115 ? 24.388 29.331 38.805 1.00 59.66 115 THR A N 1
ATOM 939 C CA . THR A 1 115 ? 23.754 29.766 37.555 1.00 59.66 115 THR A CA 1
ATOM 940 C C . THR A 1 115 ? 22.369 29.133 37.454 1.00 59.66 115 THR A C 1
ATOM 942 O O . THR A 1 115 ? 22.260 27.933 37.206 1.00 59.66 115 THR A O 1
ATOM 945 N N . ILE A 1 116 ? 21.309 29.925 37.633 1.00 55.69 116 ILE A N 1
ATOM 946 C CA . ILE A 1 116 ? 19.929 29.490 37.373 1.00 55.69 116 ILE A CA 1
ATOM 947 C C . ILE A 1 116 ? 19.573 29.925 35.943 1.00 55.69 116 ILE A C 1
ATOM 949 O O . ILE A 1 116 ? 19.498 31.126 35.684 1.00 55.69 116 ILE A O 1
ATOM 953 N N . PRO A 1 117 ? 19.396 29.004 34.979 1.00 52.97 117 PRO A N 1
ATOM 954 C CA . PRO A 1 117 ? 19.078 29.387 33.608 1.00 52.97 117 PRO A CA 1
ATOM 955 C C . PRO A 1 117 ? 17.679 30.016 33.532 1.00 52.97 117 PRO A C 1
ATOM 957 O O . PRO A 1 117 ? 16.724 29.446 34.058 1.00 52.97 117 PRO A O 1
ATOM 960 N N . HIS A 1 118 ? 17.538 31.135 32.813 1.00 50.94 118 HIS A N 1
ATOM 961 C CA . HIS A 1 118 ? 16.266 31.863 32.650 1.00 50.94 118 HIS A CA 1
ATOM 962 C C . HIS A 1 118 ? 15.124 31.035 32.017 1.00 50.94 118 HIS A C 1
ATOM 964 O O . HIS A 1 118 ? 13.964 31.410 32.145 1.00 50.94 118 HIS A O 1
ATOM 970 N N . GLU A 1 119 ? 15.426 29.901 31.371 1.00 44.31 119 GLU A N 1
ATOM 971 C CA . GLU A 1 119 ? 14.438 29.003 30.745 1.00 44.31 119 GLU A CA 1
ATOM 972 C C . GLU A 1 119 ? 14.463 27.565 31.298 1.00 44.31 119 GLU A C 1
ATOM 974 O O . GLU A 1 119 ? 14.153 26.595 30.589 1.00 44.31 119 GLU A O 1
ATOM 979 N N . PHE A 1 120 ? 14.862 27.386 32.557 1.00 39.12 120 PHE A N 1
ATOM 980 C CA . PHE A 1 120 ? 14.893 26.058 33.156 1.00 39.12 120 PHE A CA 1
ATOM 981 C C . PHE A 1 120 ? 13.566 25.715 33.840 1.00 39.12 120 PHE A C 1
ATOM 983 O O . PHE A 1 120 ? 13.267 26.176 34.935 1.00 39.12 120 PHE A O 1
ATOM 990 N N . SER A 1 121 ? 12.779 24.851 33.200 1.00 42.41 121 SER A N 1
ATOM 991 C CA . SER A 1 121 ? 11.661 24.164 33.846 1.00 42.41 121 SER A CA 1
ATOM 992 C C . SER A 1 121 ? 12.120 22.772 34.270 1.00 42.41 121 SER A C 1
ATOM 994 O O . SER A 1 121 ? 12.550 21.992 33.420 1.00 42.41 121 SER A O 1
ATOM 996 N N . LEU A 1 122 ? 11.956 22.419 35.549 1.00 39.97 122 LEU A N 1
ATOM 997 C CA . LEU A 1 122 ? 12.060 21.025 36.014 1.00 39.97 122 LEU A CA 1
ATOM 998 C C . LEU A 1 122 ? 11.009 20.106 35.354 1.00 39.97 122 LEU A C 1
ATOM 1000 O O . LEU A 1 122 ? 11.141 18.888 35.407 1.00 39.97 122 LEU A O 1
ATOM 1004 N N . TYR A 1 123 ? 10.009 20.694 34.687 1.00 41.19 123 TYR A N 1
ATOM 1005 C CA . TYR A 1 123 ? 8.938 20.020 33.954 1.00 41.19 123 TYR A CA 1
ATOM 1006 C C . TYR A 1 123 ? 9.112 20.061 32.428 1.00 41.19 123 TYR A C 1
ATOM 1008 O O . TYR A 1 123 ? 8.268 19.529 31.702 1.00 41.19 123 TYR A O 1
ATOM 1016 N N . LYS A 1 124 ? 10.210 20.629 31.897 1.00 34.28 124 LYS A N 1
ATOM 1017 C CA . LYS A 1 124 ? 10.632 20.267 30.538 1.00 34.28 124 LYS A CA 1
ATOM 1018 C C . LYS A 1 124 ? 11.106 18.824 30.622 1.00 34.28 124 LYS A C 1
ATOM 1020 O O . LYS A 1 124 ? 12.031 18.512 31.365 1.00 34.28 124 LYS A O 1
ATOM 1025 N N . SER A 1 125 ? 10.445 17.954 29.867 1.00 36.88 125 SER A N 1
ATOM 1026 C CA . SER A 1 125 ? 10.780 16.545 29.726 1.00 36.88 125 SER A CA 1
ATOM 1027 C C . SER A 1 125 ? 12.176 16.384 29.122 1.00 36.88 125 SER A C 1
ATOM 1029 O O . SER A 1 125 ? 12.316 16.093 27.935 1.00 36.88 125 SER A O 1
ATOM 1031 N N . ASP A 1 126 ? 13.219 16.565 29.923 1.00 37.59 126 ASP A N 1
ATOM 1032 C CA . ASP A 1 126 ? 14.477 15.901 29.655 1.00 37.59 126 ASP A CA 1
ATOM 1033 C C . ASP A 1 126 ? 14.263 14.428 29.997 1.00 37.59 126 ASP A C 1
ATOM 1035 O O . ASP A 1 126 ? 14.411 13.981 31.137 1.00 37.59 126 ASP A O 1
ATOM 1039 N N . THR A 1 127 ? 13.855 13.667 28.985 1.00 39.41 127 THR A N 1
ATOM 1040 C CA . THR A 1 127 ? 13.666 12.217 29.063 1.00 39.41 127 THR A CA 1
ATOM 1041 C C . THR A 1 127 ? 14.932 11.481 29.507 1.00 39.41 127 THR A C 1
ATOM 1043 O O . THR A 1 127 ? 14.851 10.302 29.827 1.00 39.41 127 THR A O 1
ATOM 1046 N N . LYS A 1 128 ? 16.096 12.147 29.575 1.00 40.47 128 LYS A N 1
ATOM 1047 C CA . LYS A 1 128 ? 17.326 11.555 30.106 1.00 40.47 128 LYS A CA 1
ATOM 1048 C C . LYS A 1 128 ? 17.398 11.567 31.634 1.00 40.47 128 LYS A C 1
ATOM 1050 O O . LYS A 1 128 ? 18.047 10.686 32.185 1.00 40.47 128 LYS A O 1
ATOM 1055 N N . LYS A 1 129 ? 16.732 12.491 32.340 1.00 35.12 129 LYS A N 1
ATOM 1056 C CA . LYS A 1 129 ? 16.811 12.567 33.818 1.00 35.12 129 LYS A CA 1
ATOM 1057 C C . LYS A 1 129 ? 15.938 11.542 34.550 1.00 35.12 129 LYS A C 1
ATOM 1059 O O . LYS A 1 129 ? 16.251 11.196 35.682 1.00 35.12 129 LYS A O 1
ATOM 1064 N N . LEU A 1 130 ? 14.898 11.018 33.899 1.00 36.94 130 LEU A N 1
ATOM 1065 C CA . LEU A 1 130 ? 14.072 9.910 34.408 1.00 36.94 130 LEU A CA 1
ATOM 1066 C C . LEU A 1 130 ? 14.559 8.521 33.947 1.00 36.94 130 LEU A C 1
ATOM 1068 O O . LEU A 1 130 ? 13.975 7.516 34.343 1.00 36.94 130 LEU A O 1
ATOM 1072 N N . ASN A 1 131 ? 15.667 8.436 33.196 1.00 36.53 131 ASN A N 1
ATOM 1073 C CA . ASN A 1 131 ? 16.360 7.174 32.889 1.00 36.53 131 ASN A CA 1
ATOM 1074 C C . ASN A 1 131 ? 17.147 6.646 34.108 1.00 36.53 131 ASN A C 1
ATOM 1076 O O . ASN A 1 131 ? 18.315 6.279 34.006 1.00 36.53 131 ASN A O 1
ATOM 1080 N N . LEU A 1 132 ? 16.503 6.558 35.275 1.00 34.16 132 LEU A N 1
ATOM 1081 C CA . LEU A 1 132 ? 17.062 5.893 36.460 1.00 34.16 132 LEU A CA 1
ATOM 1082 C C . LEU A 1 132 ? 17.038 4.353 36.349 1.00 34.16 132 LEU A C 1
ATOM 1084 O O . LEU A 1 132 ? 17.359 3.656 37.307 1.00 34.16 132 LEU A O 1
ATOM 1088 N N . LYS A 1 133 ? 16.727 3.806 35.166 1.00 37.19 133 LYS A N 1
ATOM 1089 C CA . LYS A 1 133 ? 17.024 2.420 34.785 1.00 37.19 133 LYS A CA 1
ATOM 1090 C C . LYS A 1 133 ? 17.602 2.395 33.372 1.00 37.19 133 LYS A C 1
ATOM 1092 O O . LYS A 1 133 ? 16.871 2.506 32.394 1.00 37.19 133 LYS A O 1
ATOM 1097 N N . GLY A 1 134 ? 18.918 2.230 33.276 1.00 35.09 134 GLY A N 1
ATOM 1098 C CA . GLY A 1 134 ? 19.682 2.132 32.027 1.00 35.09 134 GLY A CA 1
ATOM 1099 C C . GLY A 1 134 ? 19.404 0.894 31.159 1.00 35.09 134 GLY A C 1
ATOM 1100 O O . GLY A 1 134 ? 20.166 0.665 30.229 1.00 35.09 134 GLY A O 1
ATOM 1101 N N . ASP A 1 135 ? 18.323 0.142 31.406 1.00 37.56 135 ASP A N 1
ATOM 1102 C CA . ASP A 1 135 ? 18.046 -1.159 30.769 1.00 37.56 135 ASP A CA 1
ATOM 1103 C C . ASP A 1 135 ? 16.768 -1.204 29.908 1.00 37.56 135 ASP A C 1
ATOM 1105 O O . ASP A 1 135 ? 16.392 -2.267 29.420 1.00 37.56 135 ASP A O 1
ATOM 1109 N N . GLN A 1 136 ? 16.061 -0.089 29.694 1.00 44.94 136 GLN A N 1
ATOM 1110 C CA . GLN A 1 136 ? 14.802 -0.095 28.926 1.00 44.94 136 GLN A CA 1
ATOM 1111 C C . GLN A 1 136 ? 14.766 0.935 27.798 1.00 44.94 136 GLN A C 1
ATOM 1113 O O . GLN A 1 136 ? 13.803 1.681 27.633 1.00 44.94 136 GLN A O 1
ATOM 1118 N N . ILE A 1 137 ? 15.788 0.931 26.941 1.00 40.62 137 ILE A N 1
ATOM 1119 C CA . ILE A 1 137 ? 15.533 1.322 25.553 1.00 40.62 137 ILE A CA 1
ATOM 1120 C C . ILE A 1 137 ? 14.822 0.125 24.915 1.00 40.62 137 ILE A C 1
ATOM 1122 O O . ILE A 1 137 ? 15.471 -0.853 24.547 1.00 40.62 137 ILE A O 1
ATOM 1126 N N . LEU A 1 138 ? 13.489 0.189 24.807 1.00 50.00 138 LEU A N 1
ATOM 1127 C CA . LEU A 1 138 ? 12.713 -0.718 23.955 1.00 50.00 138 LEU A CA 1
ATOM 1128 C C . LEU A 1 138 ? 13.124 -0.455 22.499 1.00 50.00 138 LEU A C 1
ATOM 1130 O O . LEU A 1 138 ? 12.490 0.307 21.771 1.00 50.00 138 LEU A O 1
ATOM 1134 N N . THR A 1 139 ? 14.249 -1.031 22.082 1.00 44.44 139 THR A N 1
ATOM 1135 C CA . THR A 1 139 ? 14.608 -1.100 20.669 1.00 44.44 139 THR A CA 1
ATOM 1136 C C . THR A 1 139 ? 13.632 -2.073 20.020 1.00 44.44 139 THR A C 1
ATOM 1138 O O . THR A 1 139 ? 13.631 -3.264 20.308 1.00 44.44 139 THR A O 1
ATOM 1141 N N . THR A 1 140 ? 12.730 -1.552 19.191 1.00 60.22 140 THR A N 1
ATOM 1142 C CA . THR A 1 140 ? 11.691 -2.356 18.537 1.00 60.22 140 THR A CA 1
ATOM 1143 C C . THR A 1 140 ? 12.292 -3.099 17.348 1.00 60.22 140 THR A C 1
ATOM 1145 O O . THR A 1 140 ? 12.258 -2.635 16.204 1.00 60.22 140 THR A O 1
ATOM 1148 N N . ASN A 1 141 ? 12.887 -4.261 17.623 1.00 74.50 141 ASN A N 1
ATOM 1149 C CA . ASN A 1 141 ? 13.251 -5.218 16.586 1.00 74.50 141 ASN A CA 1
ATOM 1150 C C . ASN A 1 141 ? 11.969 -5.685 15.877 1.00 74.50 141 ASN A C 1
ATOM 1152 O O . ASN A 1 141 ? 11.055 -6.192 16.517 1.00 74.50 141 ASN A O 1
ATOM 1156 N N . GLN A 1 142 ? 11.886 -5.522 14.554 1.00 81.56 142 GLN A N 1
ATOM 1157 C CA . GLN A 1 142 ? 10.652 -5.827 13.822 1.00 81.56 142 GLN A CA 1
ATOM 1158 C C . GLN A 1 142 ? 10.259 -7.304 13.860 1.00 81.56 142 GLN A C 1
ATOM 1160 O O . GLN A 1 142 ? 9.069 -7.596 13.856 1.00 81.56 142 GLN A O 1
ATOM 1165 N N . ALA A 1 143 ? 11.218 -8.230 13.948 1.00 76.94 143 ALA A N 1
ATOM 1166 C CA . ALA A 1 143 ? 10.892 -9.647 14.113 1.00 76.94 143 ALA A CA 1
ATOM 1167 C C . ALA A 1 143 ? 10.145 -9.891 15.436 1.00 76.94 143 ALA A C 1
ATOM 1169 O O . ALA A 1 143 ? 9.117 -10.560 15.452 1.00 76.94 143 ALA A O 1
ATOM 1170 N N . GLU A 1 144 ? 10.611 -9.256 16.515 1.00 79.19 144 GLU A N 1
ATOM 1171 C CA . GLU A 1 144 ? 9.981 -9.336 17.834 1.00 79.19 144 GLU A CA 1
ATOM 1172 C C . GLU A 1 144 ? 8.587 -8.700 17.826 1.00 79.19 144 GLU A C 1
ATOM 1174 O O . GLU A 1 144 ? 7.643 -9.289 18.345 1.00 79.19 144 GLU A O 1
ATOM 1179 N N . VAL A 1 145 ? 8.417 -7.542 17.178 1.00 82.69 145 VAL A N 1
ATOM 1180 C CA . VAL A 1 145 ? 7.095 -6.906 17.062 1.00 82.69 145 VAL A CA 1
ATOM 1181 C C . VAL A 1 145 ? 6.117 -7.795 16.292 1.00 82.69 145 VAL A C 1
ATOM 1183 O O . VAL A 1 145 ? 4.982 -7.967 16.726 1.00 82.69 145 VAL A O 1
ATOM 1186 N N . VAL A 1 146 ? 6.545 -8.403 15.184 1.00 81.25 146 VAL A N 1
ATOM 1187 C CA . VAL A 1 146 ? 5.697 -9.315 14.403 1.00 81.25 146 VAL A CA 1
ATOM 1188 C C . VAL A 1 146 ? 5.293 -10.544 15.221 1.00 81.25 146 VAL A C 1
ATOM 1190 O O . VAL A 1 146 ? 4.133 -10.947 15.163 1.00 81.25 146 VAL A O 1
ATOM 1193 N N . ASP A 1 147 ? 6.201 -11.121 16.007 1.00 84.19 147 ASP A N 1
ATOM 1194 C CA . ASP A 1 147 ? 5.884 -12.252 16.887 1.00 84.19 147 ASP A CA 1
ATOM 1195 C C . ASP A 1 147 ? 4.903 -11.866 17.998 1.00 84.19 147 ASP A C 1
ATOM 1197 O O . ASP A 1 147 ? 3.961 -12.610 18.279 1.00 84.19 147 ASP A O 1
ATOM 1201 N N . ILE A 1 148 ? 5.064 -10.676 18.580 1.00 88.69 148 ILE A N 1
ATOM 1202 C CA . ILE A 1 148 ? 4.122 -10.127 19.560 1.00 88.69 148 ILE A CA 1
ATOM 1203 C C . ILE A 1 148 ? 2.735 -9.943 18.932 1.00 88.69 148 ILE A C 1
ATOM 1205 O O . ILE A 1 148 ? 1.736 -10.355 19.517 1.00 88.69 148 ILE A O 1
ATOM 1209 N N . LEU A 1 149 ? 2.654 -9.376 17.725 1.00 87.44 149 LEU A N 1
ATOM 1210 C CA . LEU A 1 149 ? 1.378 -9.171 17.036 1.00 87.44 149 LEU A CA 1
ATOM 1211 C C . LEU A 1 149 ? 0.700 -10.489 16.652 1.00 87.44 149 LEU A C 1
ATOM 1213 O O . LEU A 1 149 ? -0.518 -10.587 16.761 1.00 87.44 149 LEU A O 1
ATOM 1217 N N . ARG A 1 150 ? 1.463 -11.537 16.315 1.00 86.00 150 ARG A N 1
ATOM 1218 C CA . ARG A 1 150 ? 0.890 -12.880 16.136 1.00 86.00 150 ARG A CA 1
ATOM 1219 C C . ARG A 1 150 ? 0.206 -13.366 17.405 1.00 86.00 150 ARG A C 1
ATOM 1221 O O . ARG A 1 150 ? -0.859 -13.954 17.296 1.00 86.00 150 ARG A O 1
ATOM 1228 N N . LYS A 1 151 ? 0.765 -13.129 18.597 1.00 89.00 151 LYS A N 1
ATOM 1229 C CA . LYS A 1 151 ? 0.087 -13.494 19.856 1.00 89.00 151 LYS A CA 1
ATOM 1230 C C . LYS A 1 151 ? -1.232 -12.744 20.022 1.00 89.00 151 LYS A C 1
ATOM 1232 O O . LYS A 1 151 ? -2.220 -13.351 20.418 1.00 89.00 151 LYS A O 1
ATOM 1237 N N . VAL A 1 152 ? -1.258 -11.457 19.670 1.00 87.38 152 VAL A N 1
ATOM 1238 C CA . VAL A 1 152 ? -2.483 -10.645 19.698 1.00 87.38 152 VAL A CA 1
ATOM 1239 C C . VAL A 1 152 ? -3.557 -11.221 18.774 1.00 87.38 152 VAL A C 1
ATOM 1241 O O . VAL A 1 152 ? -4.710 -11.295 19.182 1.00 87.38 152 VAL A O 1
ATOM 1244 N N . ASP A 1 153 ? -3.187 -11.708 17.587 1.00 83.50 153 ASP A N 1
ATOM 1245 C CA . ASP A 1 153 ? -4.132 -12.319 16.638 1.00 83.50 153 ASP A CA 1
ATOM 1246 C C . ASP A 1 153 ? -4.802 -13.605 17.174 1.00 83.50 153 ASP A C 1
ATOM 1248 O O . ASP A 1 153 ? -5.833 -14.023 16.649 1.00 83.50 153 ASP A O 1
ATOM 1252 N N . HIS A 1 154 ? -4.243 -14.239 18.215 1.00 86.94 154 HIS A N 1
ATOM 1253 C CA . HIS A 1 154 ? -4.851 -15.400 18.882 1.00 86.94 154 HIS A CA 1
ATOM 1254 C C . HIS A 1 154 ? -5.800 -15.007 20.024 1.00 86.94 154 HIS A C 1
ATOM 1256 O O . HIS A 1 154 ? -6.509 -15.867 20.549 1.00 86.94 154 HIS A O 1
ATOM 1262 N N . ILE A 1 155 ? -5.836 -13.730 20.420 1.00 88.12 155 ILE A N 1
ATOM 1263 C CA . ILE A 1 155 ? -6.793 -13.232 21.409 1.00 88.12 155 ILE A CA 1
ATOM 1264 C C . ILE A 1 155 ? -8.155 -13.121 20.704 1.00 88.12 155 ILE A C 1
ATOM 1266 O O . ILE A 1 155 ? -8.254 -12.402 19.709 1.00 88.12 155 ILE A O 1
ATOM 1270 N N . PRO A 1 156 ? -9.218 -13.804 21.176 1.00 82.19 156 PRO A N 1
ATOM 1271 C CA . PRO A 1 156 ? -10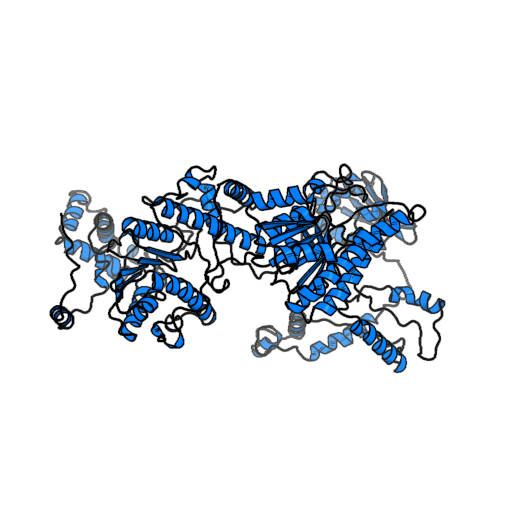.502 -13.882 20.478 1.00 82.19 156 PRO A CA 1
ATOM 1272 C C . PRO A 1 156 ? -11.304 -12.577 20.624 1.00 82.19 156 PRO A C 1
ATOM 1274 O O . PRO A 1 156 ? -12.305 -12.512 21.334 1.00 82.19 156 PRO A O 1
ATOM 1277 N N . THR A 1 157 ? -10.842 -11.511 19.972 1.00 80.25 157 THR A N 1
ATOM 1278 C CA . THR A 1 157 ? -11.435 -10.174 20.028 1.00 80.25 157 THR A CA 1
ATOM 1279 C C . THR A 1 157 ? -11.319 -9.452 18.689 1.00 80.25 157 THR A C 1
ATOM 1281 O O . THR A 1 157 ? -10.400 -9.685 17.905 1.00 80.25 157 THR A O 1
ATOM 1284 N N . ASP A 1 158 ? -12.254 -8.548 18.410 1.00 77.44 158 ASP A N 1
ATOM 1285 C CA . ASP A 1 158 ? -12.208 -7.685 17.239 1.00 77.44 158 ASP A CA 1
ATOM 1286 C C . ASP A 1 158 ? -11.240 -6.517 17.474 1.00 77.44 158 ASP A C 1
ATOM 1288 O O . ASP A 1 158 ? -11.464 -5.606 18.276 1.00 77.44 158 ASP A O 1
ATOM 1292 N N . VAL A 1 159 ? -10.138 -6.505 16.735 1.00 76.06 159 VAL A N 1
ATOM 1293 C CA . VAL A 1 159 ? -9.184 -5.393 16.758 1.00 76.06 159 VAL A CA 1
ATOM 1294 C C . VAL A 1 159 ? -9.542 -4.405 15.640 1.00 76.06 159 VAL A C 1
ATOM 1296 O O . VAL A 1 159 ? -9.015 -4.447 14.526 1.00 76.06 159 VAL A O 1
ATOM 1299 N N . GLY A 1 160 ? -10.482 -3.495 15.911 1.00 68.19 160 GLY A N 1
ATOM 1300 C CA . GLY A 1 160 ? -10.818 -2.429 14.970 1.00 68.19 160 GLY A CA 1
ATOM 1301 C C . GLY A 1 160 ? -11.851 -1.420 15.462 1.00 68.19 160 GLY A C 1
ATOM 1302 O O . GLY A 1 160 ? -12.686 -1.701 16.310 1.00 68.19 160 GLY A O 1
ATOM 1303 N N . SER A 1 161 ? -11.788 -0.228 14.885 1.00 66.06 161 SER A N 1
ATOM 1304 C CA . SER A 1 161 ? -12.750 0.864 15.061 1.00 66.06 161 SER A CA 1
ATOM 1305 C C . SER A 1 161 ? -13.660 1.010 13.830 1.00 66.06 161 SER A C 1
ATOM 1307 O O . SER A 1 161 ? -13.327 0.533 12.738 1.00 66.06 161 SER A O 1
ATOM 1309 N N . THR A 1 162 ? -14.788 1.707 13.958 1.00 64.75 162 THR A N 1
ATOM 1310 C CA . THR A 1 162 ? -15.618 2.164 12.824 1.00 64.75 162 THR A CA 1
ATOM 1311 C C . THR A 1 162 ? -15.313 3.628 12.491 1.00 64.75 162 THR A C 1
ATOM 1313 O O . THR A 1 162 ? -14.731 4.339 13.306 1.00 64.75 162 THR A O 1
ATOM 1316 N N . VAL A 1 163 ? -15.622 4.099 11.278 1.00 63.75 163 VAL A N 1
ATOM 1317 C CA . VAL A 1 163 ? -15.512 5.542 10.968 1.00 63.75 163 VAL A CA 1
ATOM 1318 C C . VAL A 1 163 ? -16.618 6.282 11.713 1.00 63.75 163 VAL A C 1
ATOM 1320 O O . VAL A 1 163 ? -17.710 5.736 11.861 1.00 63.75 163 VAL A O 1
ATOM 1323 N N . ASN A 1 164 ? -16.354 7.508 12.168 1.00 64.75 164 ASN A N 1
ATOM 1324 C CA . ASN A 1 164 ? -17.432 8.351 12.659 1.00 64.75 164 ASN A CA 1
ATOM 1325 C C . ASN A 1 164 ? -18.395 8.732 11.513 1.00 64.75 164 ASN A C 1
ATOM 1327 O O . ASN A 1 164 ? -17.979 9.229 10.466 1.00 64.75 164 ASN A O 1
ATOM 1331 N N . ASP A 1 165 ? -19.678 8.461 11.710 1.00 63.53 165 ASP A N 1
ATOM 1332 C CA . ASP A 1 165 ? -20.725 8.343 10.695 1.00 63.53 165 ASP A CA 1
ATOM 1333 C C . ASP A 1 165 ? -21.577 9.610 10.508 1.00 63.53 165 ASP A C 1
ATOM 1335 O O . ASP A 1 165 ? -22.496 9.621 9.695 1.00 63.53 165 ASP A O 1
ATOM 1339 N N . TRP A 1 166 ? -21.242 10.715 11.185 1.00 64.81 166 TRP A N 1
ATOM 1340 C CA . TRP A 1 166 ? -21.960 11.992 11.054 1.00 64.81 166 TRP A CA 1
ATOM 1341 C C . TRP A 1 166 ? -21.927 12.536 9.620 1.00 64.81 166 TRP A C 1
ATOM 1343 O O . TRP A 1 166 ? -20.918 13.101 9.200 1.00 64.81 166 TRP A O 1
ATOM 1353 N N . GLU A 1 167 ? -23.014 12.404 8.853 1.00 56.66 167 GLU A N 1
ATOM 1354 C CA . GLU A 1 167 ? -23.130 12.955 7.489 1.00 56.66 167 GLU A CA 1
ATOM 1355 C C . GLU A 1 167 ? -23.131 14.496 7.464 1.00 56.66 167 GLU A C 1
ATOM 1357 O O . GLU A 1 167 ? -22.598 15.088 6.526 1.00 56.66 167 GLU A O 1
ATOM 1362 N N . ALA A 1 168 ? -23.632 15.139 8.527 1.00 61.62 168 ALA A N 1
ATOM 1363 C CA . ALA A 1 168 ? -23.589 16.584 8.756 1.00 61.62 168 ALA A CA 1
ATOM 1364 C C . ALA A 1 168 ? -23.226 16.894 10.222 1.00 61.62 168 ALA A C 1
ATOM 1366 O O . ALA A 1 168 ? -23.618 16.159 11.130 1.00 61.62 168 ALA A O 1
ATOM 1367 N N . ASN A 1 169 ? -22.478 17.977 10.458 1.00 71.62 169 ASN A N 1
ATOM 1368 C CA . ASN A 1 169 ? -22.111 18.419 11.808 1.00 71.62 169 ASN A CA 1
ATOM 1369 C C . ASN A 1 169 ? -23.353 18.818 12.621 1.00 71.62 169 ASN A C 1
ATOM 1371 O O . ASN A 1 169 ? -24.254 19.470 12.094 1.00 71.62 169 ASN A O 1
ATOM 1375 N N . LEU A 1 170 ? -23.364 18.501 13.922 1.00 83.25 170 LEU A N 1
ATOM 1376 C CA . LEU A 1 170 ? -24.466 18.865 14.826 1.00 83.25 170 LEU A CA 1
ATOM 1377 C C . LEU A 1 170 ? -24.452 20.353 15.227 1.00 83.25 170 LEU A C 1
ATOM 1379 O O . LEU A 1 170 ? -25.354 20.818 15.920 1.00 83.25 170 LEU A O 1
ATOM 1383 N N . PHE A 1 171 ? -23.440 21.111 14.793 1.00 88.81 171 PHE A N 1
ATOM 1384 C CA . PHE A 1 171 ? -23.320 22.554 15.001 1.00 88.81 171 PHE A CA 1
ATOM 1385 C C . PHE A 1 171 ? -22.648 23.241 13.801 1.00 88.81 171 PHE A C 1
ATOM 1387 O O . PHE A 1 171 ? -21.960 22.604 13.002 1.00 88.81 171 PHE A O 1
ATOM 1394 N N . ASN A 1 172 ? -22.834 24.560 13.684 1.00 87.50 172 ASN A N 1
ATOM 1395 C CA . ASN A 1 172 ? -22.257 25.372 12.611 1.00 87.50 172 ASN A CA 1
ATOM 1396 C C . ASN A 1 172 ? -21.080 26.227 13.118 1.00 87.50 172 ASN A C 1
ATOM 1398 O O . ASN A 1 172 ? -21.258 27.077 13.993 1.00 87.50 172 ASN A O 1
ATOM 1402 N N . TRP A 1 173 ? -19.894 26.074 12.519 1.00 89.62 173 TRP A N 1
ATOM 1403 C CA . TRP A 1 173 ? -18.707 26.877 12.850 1.00 89.62 173 TRP A CA 1
ATOM 1404 C C . TRP A 1 173 ? -18.875 28.376 12.616 1.00 89.62 173 TRP A C 1
ATOM 1406 O O . TRP A 1 173 ? -18.232 29.162 13.312 1.00 89.62 173 TRP A O 1
ATOM 1416 N N . ASP A 1 174 ? -19.726 28.778 11.673 1.00 87.69 174 ASP A N 1
ATOM 1417 C CA . ASP A 1 174 ? -19.972 30.193 11.382 1.00 87.69 174 ASP A CA 1
ATOM 1418 C C . ASP A 1 174 ? -20.708 30.891 12.527 1.00 87.69 174 ASP A C 1
ATOM 1420 O O . ASP A 1 174 ? -20.576 32.100 12.709 1.00 87.69 174 ASP A O 1
ATOM 1424 N N . THR A 1 175 ? -21.434 30.124 13.344 1.00 87.94 175 THR A N 1
ATOM 1425 C CA . THR A 1 175 ? -22.093 30.641 14.550 1.00 87.94 175 THR A CA 1
ATOM 1426 C C . THR A 1 175 ? -21.176 30.673 15.770 1.00 87.94 175 THR A C 1
ATOM 1428 O O . THR A 1 175 ? -21.502 31.328 16.753 1.00 87.94 175 THR A O 1
ATOM 1431 N N . VAL A 1 176 ? -20.013 30.011 15.722 1.00 92.31 176 VAL A N 1
ATOM 1432 C CA . VAL A 1 176 ? -19.092 29.932 16.862 1.00 92.31 176 VAL A CA 1
ATOM 1433 C C . VAL A 1 176 ? -18.154 31.153 16.874 1.00 92.31 176 VAL A C 1
ATOM 1435 O O . VAL A 1 176 ? -17.440 31.394 15.893 1.00 92.31 176 VAL A O 1
ATOM 1438 N N . PRO A 1 177 ? -18.082 31.916 17.981 1.00 91.75 177 PRO A N 1
ATOM 1439 C CA . PRO A 1 177 ? -17.230 33.099 18.081 1.00 91.75 177 PRO A CA 1
ATOM 1440 C C . PRO A 1 177 ? -15.743 32.737 18.035 1.00 91.75 177 PRO A C 1
ATOM 1442 O O . PRO A 1 177 ? -15.333 31.671 18.486 1.00 91.75 177 PRO A O 1
ATOM 1445 N N . MET A 1 178 ? -14.905 33.652 17.533 1.00 88.06 178 MET A N 1
ATOM 1446 C CA . MET A 1 178 ? -13.473 33.408 17.296 1.00 88.06 178 MET A CA 1
ATOM 1447 C C . MET A 1 178 ? -12.731 32.828 18.508 1.00 88.06 178 MET A C 1
ATOM 1449 O O . MET A 1 178 ? -11.967 31.881 18.338 1.00 88.06 178 MET A O 1
ATOM 1453 N N . ASP A 1 179 ? -12.988 33.344 19.711 1.00 87.38 179 ASP A N 1
ATOM 1454 C CA . ASP A 1 179 ? -12.351 32.872 20.943 1.00 87.38 179 ASP A CA 1
ATOM 1455 C C . ASP A 1 179 ? -12.781 31.453 21.355 1.00 87.38 179 ASP A C 1
ATOM 1457 O O . ASP A 1 179 ? -12.040 30.795 22.082 1.00 87.38 179 ASP A O 1
ATOM 1461 N N . ALA A 1 180 ? -13.918 30.939 20.870 1.00 89.25 180 ALA A N 1
ATOM 1462 C CA . ALA A 1 180 ? -14.357 29.551 21.068 1.00 89.25 180 ALA A CA 1
ATOM 1463 C C . ALA A 1 180 ? -13.901 28.617 19.930 1.00 89.25 180 ALA A C 1
ATOM 1465 O O . ALA A 1 180 ? -13.980 27.396 20.059 1.00 89.25 180 ALA A O 1
ATOM 1466 N N . ARG A 1 181 ? -13.374 29.169 18.829 1.00 89.94 181 ARG A N 1
ATOM 1467 C CA . ARG A 1 181 ? -12.796 28.399 17.720 1.00 89.94 181 ARG A CA 1
ATOM 1468 C C . ARG A 1 181 ? -11.293 28.143 17.923 1.00 89.94 181 ARG A C 1
ATOM 1470 O O . ARG A 1 181 ? -10.651 28.834 18.720 1.00 89.94 181 ARG A O 1
ATOM 1477 N N . PRO A 1 182 ? -10.686 27.180 17.199 1.00 84.56 182 PRO A N 1
ATOM 1478 C CA . PRO A 1 182 ? -9.240 26.935 17.257 1.00 84.56 182 PRO A CA 1
ATOM 1479 C C . PRO A 1 182 ? -8.357 28.146 16.937 1.00 84.56 182 PRO A C 1
ATOM 1481 O O . PRO A 1 182 ? -7.252 28.257 17.466 1.00 84.56 182 PRO A O 1
ATOM 1484 N N . GLU A 1 183 ? -8.841 29.069 16.107 1.00 82.44 183 GLU A N 1
ATOM 1485 C CA . GLU A 1 183 ? -8.165 30.318 15.745 1.00 82.44 183 GLU A CA 1
ATOM 1486 C C . GLU A 1 183 ? -7.859 31.193 16.969 1.00 82.44 183 GLU A C 1
ATOM 1488 O O . GLU A 1 183 ? -6.770 31.758 17.061 1.00 82.44 183 GLU A O 1
ATOM 1493 N N . GLY A 1 184 ? -8.781 31.268 17.936 1.00 73.75 184 GLY A N 1
ATOM 1494 C CA . GLY A 1 184 ? -8.602 32.048 19.165 1.00 73.75 184 GLY A CA 1
ATOM 1495 C C . GLY A 1 184 ? -7.562 31.461 20.129 1.00 73.75 184 GLY A C 1
ATOM 1496 O O . GLY A 1 184 ? -7.116 32.132 21.057 1.00 73.75 184 GLY A O 1
ATOM 1497 N N . GLY A 1 185 ? -7.134 30.212 19.909 1.00 66.62 185 GLY A N 1
ATOM 1498 C CA . GLY A 1 185 ? -6.201 29.482 20.770 1.00 66.62 185 GLY A CA 1
ATOM 1499 C C . GLY A 1 185 ? -4.712 29.650 20.443 1.00 66.62 185 GLY A C 1
ATOM 1500 O O . GLY A 1 185 ? -3.903 28.921 21.019 1.00 66.62 185 GLY A O 1
ATOM 1501 N N . LYS A 1 186 ? -4.335 30.569 19.535 1.00 69.75 186 LYS A N 1
ATOM 1502 C CA . LYS A 1 186 ? -2.948 30.801 19.058 1.00 69.75 186 LYS A CA 1
ATOM 1503 C C . LYS A 1 186 ? -2.279 29.559 18.428 1.00 69.75 186 LYS A C 1
ATOM 1505 O O . LYS A 1 186 ? -1.084 29.325 18.605 1.00 69.75 186 LYS A O 1
ATOM 1510 N N . LEU A 1 187 ? -3.036 28.745 17.687 1.00 73.69 187 LEU A N 1
ATOM 1511 C CA . LEU A 1 187 ? -2.491 27.622 16.910 1.00 73.69 187 LEU A CA 1
ATOM 1512 C C . LEU A 1 187 ? -1.877 28.096 15.573 1.00 73.69 187 LEU A C 1
ATOM 1514 O O . LEU A 1 187 ? -2.432 28.996 14.946 1.00 73.69 187 LEU A O 1
ATOM 1518 N N . PRO A 1 188 ? -0.788 27.467 15.075 1.00 73.69 188 PRO A N 1
ATOM 1519 C CA . PRO A 1 188 ? -0.272 27.740 13.731 1.00 73.69 188 PRO A CA 1
ATOM 1520 C C . PRO A 1 188 ? -1.335 27.464 12.654 1.00 73.69 188 PRO A C 1
ATOM 1522 O O . PRO A 1 188 ? -2.026 26.447 12.776 1.00 73.69 188 PRO A O 1
ATOM 1525 N N . PRO A 1 189 ? -1.421 28.257 11.564 1.00 73.06 189 PRO A N 1
ATOM 1526 C CA . PRO A 1 189 ? -2.449 28.100 10.526 1.00 73.06 189 PRO A CA 1
ATOM 1527 C C . PRO A 1 189 ? -2.592 26.668 9.991 1.00 73.06 189 PRO A C 1
ATOM 1529 O O . PRO A 1 189 ? -3.695 26.132 9.909 1.00 73.06 189 PRO A O 1
ATOM 1532 N N . ALA A 1 190 ? -1.467 25.981 9.767 1.00 68.19 190 ALA A N 1
ATOM 1533 C CA . ALA A 1 190 ? -1.417 24.591 9.297 1.00 68.19 190 ALA A CA 1
ATOM 1534 C C . ALA A 1 190 ? -1.980 23.539 10.289 1.00 68.19 190 ALA A C 1
ATOM 1536 O O . ALA A 1 190 ? -2.059 22.346 9.978 1.00 68.19 190 ALA A O 1
ATOM 1537 N N . ARG A 1 191 ? -2.323 23.928 11.523 1.00 75.81 191 ARG A N 1
ATOM 1538 C CA . ARG A 1 191 ? -2.934 23.053 12.541 1.00 75.81 191 ARG A CA 1
ATOM 1539 C C . ARG A 1 191 ? -4.395 23.386 12.824 1.00 75.81 191 ARG A C 1
ATOM 1541 O O . ARG A 1 191 ? -5.058 22.571 13.460 1.00 75.81 191 ARG A O 1
ATOM 1548 N N . ILE A 1 192 ? -4.892 24.527 12.351 1.00 83.06 192 ILE A N 1
ATOM 1549 C CA . ILE A 1 192 ? -6.240 25.018 12.656 1.00 83.06 192 ILE A CA 1
ATOM 1550 C C . ILE A 1 192 ? -7.301 24.090 12.065 1.00 83.06 192 ILE A C 1
ATOM 1552 O O . ILE A 1 192 ? -8.149 23.606 12.809 1.00 83.06 192 ILE A O 1
ATOM 1556 N N . LEU A 1 193 ? -7.204 23.763 10.771 1.00 82.19 193 LEU A N 1
ATOM 1557 C CA . LEU A 1 193 ? -8.177 22.890 10.100 1.00 82.19 193 LEU A CA 1
ATOM 1558 C C . LEU A 1 193 ? -8.245 21.501 10.754 1.00 82.19 193 LEU A C 1
ATOM 1560 O O . LEU A 1 193 ? -9.308 21.047 11.159 1.00 82.19 193 LEU A O 1
ATOM 1564 N N . ARG A 1 194 ? -7.083 20.879 10.983 1.00 80.62 194 ARG A N 1
ATOM 1565 C CA . ARG A 1 194 ? -6.987 19.595 11.694 1.00 80.62 194 ARG A CA 1
ATOM 1566 C C . ARG A 1 194 ? -7.588 19.659 13.097 1.00 80.62 194 ARG A C 1
ATOM 1568 O O . ARG A 1 194 ? -8.271 18.731 13.517 1.00 80.62 194 ARG A O 1
ATOM 1575 N N . LYS A 1 195 ? -7.353 20.755 13.829 1.00 86.56 195 LYS A N 1
ATOM 1576 C CA . LYS A 1 195 ? -7.937 20.954 15.158 1.00 86.56 195 LYS A CA 1
ATOM 1577 C C . LYS A 1 195 ? -9.458 21.113 15.088 1.00 86.56 195 LYS A C 1
ATOM 1579 O O . LYS A 1 195 ? -10.124 20.568 15.958 1.00 86.56 195 LYS A O 1
ATOM 1584 N N . ARG A 1 196 ? -10.006 21.796 14.076 1.00 87.69 196 ARG A N 1
ATOM 1585 C CA . ARG A 1 196 ? -11.461 21.877 13.864 1.00 87.69 196 ARG A CA 1
ATOM 1586 C C . ARG A 1 196 ? -12.066 20.484 13.692 1.00 87.69 196 ARG A C 1
ATOM 1588 O O . ARG A 1 196 ? -12.933 20.139 14.480 1.00 87.69 196 ARG A O 1
ATOM 1595 N N . HIS A 1 197 ? -11.521 19.660 12.795 1.00 84.56 197 HIS A N 1
ATOM 1596 C CA . HIS A 1 197 ? -12.003 18.287 12.565 1.00 84.56 197 HIS A CA 1
ATOM 1597 C C . HIS A 1 197 ? -11.918 17.396 13.824 1.00 84.56 197 HIS A C 1
ATOM 1599 O O . HIS A 1 197 ? -12.830 16.621 14.122 1.00 84.56 197 HIS A O 1
ATOM 1605 N N . GLN A 1 198 ? -10.851 17.548 14.626 1.00 85.38 198 GLN A N 1
ATOM 1606 C CA . GLN A 1 198 ? -10.739 16.883 15.932 1.00 85.38 198 GLN A CA 1
ATOM 1607 C C . GLN A 1 198 ? -11.862 17.307 16.888 1.00 85.38 198 GLN A C 1
ATOM 1609 O O . GLN A 1 198 ? -12.490 16.456 17.512 1.00 85.38 198 GLN A O 1
ATOM 1614 N N . LEU A 1 199 ? -12.110 18.614 17.014 1.00 90.50 199 LEU A N 1
ATOM 1615 C CA . LEU A 1 199 ? -13.141 19.141 17.907 1.00 90.50 199 LEU A CA 1
ATOM 1616 C C . LEU A 1 199 ? -14.546 18.747 17.450 1.00 90.50 199 LEU A C 1
ATOM 1618 O O . LEU A 1 199 ? -15.326 18.311 18.285 1.00 90.50 199 LEU A O 1
ATOM 1622 N N . GLU A 1 200 ? -14.849 18.830 16.152 1.00 88.62 200 GLU A N 1
ATOM 1623 C CA . GLU A 1 200 ? -16.133 18.393 15.582 1.00 88.62 200 GLU A CA 1
ATOM 1624 C C . GLU A 1 200 ? -16.462 16.954 15.973 1.00 88.62 200 GLU A C 1
ATOM 1626 O O . GLU A 1 200 ? -17.539 16.678 16.498 1.00 88.62 200 GLU A O 1
ATOM 1631 N N . SER A 1 201 ? -15.501 16.050 15.765 1.00 85.25 201 SER A N 1
ATOM 1632 C CA . SER A 1 201 ? -15.680 14.623 16.028 1.00 85.25 201 SER A CA 1
ATOM 1633 C C . SER A 1 201 ? -16.019 14.339 17.493 1.00 85.25 201 SER A C 1
ATOM 1635 O O . SER A 1 201 ? -16.877 13.505 17.757 1.00 85.25 201 SER A O 1
ATOM 1637 N N . LEU A 1 202 ? -15.367 15.020 18.445 1.00 89.12 202 LEU A N 1
ATOM 1638 C CA . LEU A 1 202 ? -15.638 14.827 19.874 1.00 89.12 202 LEU A CA 1
ATOM 1639 C C . LEU A 1 202 ? -16.931 15.526 20.302 1.00 89.12 202 LEU A C 1
ATOM 1641 O O . LEU A 1 202 ? -17.734 14.938 21.020 1.00 89.12 202 LEU A O 1
ATOM 1645 N N . VAL A 1 203 ? -17.144 16.768 19.861 1.00 92.44 203 VAL A N 1
ATOM 1646 C CA . VAL A 1 203 ? -18.321 17.565 20.229 1.00 92.44 203 VAL A CA 1
ATOM 1647 C C . VAL A 1 203 ? -19.605 16.878 19.779 1.00 92.44 203 VAL A C 1
ATOM 1649 O O . VAL A 1 203 ? -20.539 16.812 20.569 1.00 92.44 203 VAL A O 1
ATOM 1652 N N . ASN A 1 204 ? -19.651 16.306 18.572 1.00 89.75 204 ASN A N 1
ATOM 1653 C CA . ASN A 1 204 ? -20.849 15.616 18.088 1.00 89.75 204 ASN A CA 1
ATOM 1654 C C . ASN A 1 204 ? -21.246 14.425 18.984 1.00 89.75 204 ASN A C 1
ATOM 1656 O O . ASN A 1 204 ? -22.431 14.224 19.243 1.00 89.75 204 ASN A O 1
ATOM 1660 N N . GLU A 1 205 ? -20.281 13.663 19.512 1.00 88.25 205 GLU A N 1
ATOM 1661 C CA . GLU A 1 205 ? -20.572 12.581 20.468 1.00 88.25 205 GLU A CA 1
ATOM 1662 C C . GLU A 1 205 ? -21.055 13.141 21.815 1.00 88.25 205 GLU A C 1
ATOM 1664 O O . GLU A 1 205 ? -22.023 12.651 22.391 1.00 88.25 205 GLU A O 1
ATOM 1669 N N . ILE A 1 206 ? -20.430 14.216 22.303 1.00 92.94 206 ILE A N 1
ATOM 1670 C CA . ILE A 1 206 ? -20.774 14.822 23.597 1.00 92.94 206 ILE A CA 1
ATOM 1671 C C . ILE A 1 206 ? -22.171 15.451 23.566 1.00 92.94 206 ILE A C 1
ATOM 1673 O O . ILE A 1 206 ? -22.919 15.303 24.528 1.00 92.94 206 ILE A O 1
ATOM 1677 N N . LEU A 1 207 ? -22.550 16.110 22.466 1.00 91.81 207 LEU A N 1
ATOM 1678 C CA . LEU A 1 207 ? -23.869 16.732 22.303 1.00 91.81 207 LEU A CA 1
ATOM 1679 C C . LEU A 1 207 ? -25.023 15.725 22.397 1.00 91.81 207 LEU A C 1
ATOM 1681 O O . LEU A 1 207 ? -26.120 16.106 22.786 1.00 91.81 207 LEU A O 1
ATOM 1685 N N . GLN A 1 208 ? -24.789 14.454 22.070 1.00 87.56 208 GLN A N 1
ATOM 1686 C CA . GLN A 1 208 ? -25.802 13.402 22.204 1.00 87.56 208 GLN A CA 1
ATOM 1687 C C . GLN A 1 208 ? -25.877 12.807 23.610 1.00 87.56 208 GLN A C 1
ATOM 1689 O O . GLN A 1 208 ? -26.905 12.249 23.984 1.00 87.56 208 GLN A O 1
ATOM 1694 N N . LEU A 1 209 ? -24.783 12.887 24.370 1.00 89.31 209 LEU A N 1
ATOM 1695 C CA . LEU A 1 209 ? -24.708 12.377 25.739 1.00 89.31 209 LEU A CA 1
ATOM 1696 C C . LEU A 1 209 ? -25.171 13.419 26.764 1.00 89.31 209 LEU A C 1
ATOM 1698 O O . LEU A 1 209 ? -25.693 13.065 27.820 1.00 89.31 209 LEU A O 1
ATOM 1702 N N . ALA A 1 210 ? -24.952 14.702 26.475 1.00 92.62 210 ALA A N 1
ATOM 1703 C CA . ALA A 1 210 ? -25.239 15.796 27.387 1.00 92.62 210 ALA A CA 1
ATOM 1704 C C . ALA A 1 210 ? -26.740 16.099 27.486 1.00 92.62 210 ALA A C 1
ATOM 1706 O O . ALA A 1 210 ? -27.424 16.318 26.492 1.00 92.62 210 ALA A O 1
ATOM 1707 N N . ASN A 1 211 ? -27.223 16.198 28.723 1.00 92.44 211 ASN A N 1
ATOM 1708 C CA . ASN A 1 211 ? -28.545 16.722 29.063 1.00 92.44 211 ASN A CA 1
ATOM 1709 C C . ASN A 1 211 ? -28.412 18.074 29.774 1.00 92.44 211 ASN A C 1
ATOM 1711 O O . ASN A 1 211 ? -27.367 18.371 30.356 1.00 92.44 211 ASN A O 1
ATOM 1715 N N . ASP A 1 212 ? -29.475 18.876 29.805 1.00 92.75 212 ASP A N 1
ATOM 1716 C CA . ASP A 1 212 ? -29.483 20.105 30.605 1.00 92.75 212 ASP A CA 1
ATOM 1717 C C . ASP A 1 212 ? -29.102 19.823 32.067 1.00 92.75 212 ASP A C 1
ATOM 1719 O O . ASP A 1 212 ? -29.588 18.874 32.682 1.00 92.75 212 ASP A O 1
ATOM 1723 N N . GLY A 1 213 ? -28.226 20.656 32.628 1.00 89.81 213 GLY A N 1
ATOM 1724 C CA . GLY A 1 213 ? -27.699 20.487 33.980 1.00 89.81 213 GLY A CA 1
ATOM 1725 C C . GLY A 1 213 ? -26.550 19.483 34.110 1.00 89.81 213 GLY A C 1
ATOM 1726 O O . GLY A 1 213 ? -26.021 19.350 35.212 1.00 89.81 213 GLY A O 1
ATOM 1727 N N . SER A 1 214 ? -26.128 18.816 33.026 1.00 94.06 214 SER A N 1
ATOM 1728 C CA . SER A 1 214 ? -24.973 17.906 33.062 1.00 94.06 214 SER A CA 1
ATOM 1729 C C . SER A 1 214 ? -23.698 18.644 33.468 1.00 94.06 214 SER A C 1
ATOM 1731 O O . SER A 1 214 ? -23.451 19.778 33.042 1.00 94.06 214 SER A O 1
ATOM 1733 N N . ILE A 1 215 ? -22.864 17.975 34.260 1.00 96.38 215 ILE A N 1
ATOM 1734 C CA . ILE A 1 215 ? -21.514 18.427 34.596 1.00 96.38 215 ILE A CA 1
ATOM 1735 C C . ILE A 1 215 ? -20.519 17.689 33.697 1.00 96.38 215 ILE A C 1
ATOM 1737 O O . ILE A 1 215 ? -20.395 16.465 33.769 1.00 96.38 215 ILE A O 1
ATOM 1741 N N . ILE A 1 216 ? -19.800 18.432 32.858 1.00 97.75 216 ILE A N 1
ATOM 1742 C CA . ILE A 1 216 ? -18.859 17.889 31.873 1.00 97.75 216 ILE A CA 1
ATOM 1743 C C . ILE A 1 216 ? -17.443 18.313 32.247 1.00 97.75 216 ILE A C 1
ATOM 1745 O O . ILE A 1 216 ? -17.185 19.502 32.403 1.00 97.75 216 ILE A O 1
ATOM 1749 N N . VAL A 1 217 ? -16.512 17.369 32.359 1.00 97.44 217 VAL A N 1
ATOM 1750 C CA . VAL A 1 217 ? -15.103 17.653 32.676 1.00 97.44 217 VAL A CA 1
ATOM 1751 C C . VAL A 1 217 ? -14.243 17.464 31.438 1.00 97.44 217 VAL A C 1
ATOM 1753 O O . VAL A 1 217 ? -14.161 16.355 30.921 1.00 97.44 217 VAL A O 1
ATOM 1756 N N . ASP A 1 218 ? -13.563 18.522 31.001 1.00 96.81 218 ASP A N 1
ATOM 1757 C CA . ASP A 1 218 ? -12.478 18.454 30.018 1.00 96.81 218 ASP A CA 1
ATOM 1758 C C . ASP A 1 218 ? -11.156 18.199 30.754 1.00 96.81 218 ASP A C 1
ATOM 1760 O O . ASP A 1 218 ? -10.566 19.100 31.361 1.00 96.81 218 ASP A O 1
ATOM 1764 N N . PHE A 1 219 ? -10.723 16.938 30.756 1.00 94.00 219 PHE A N 1
ATOM 1765 C CA . PHE A 1 219 ? -9.479 16.505 31.379 1.00 94.00 219 PHE A CA 1
ATOM 1766 C C . PHE A 1 219 ? -8.283 16.836 30.485 1.00 94.00 219 PHE A C 1
ATOM 1768 O O . PHE A 1 219 ? -8.274 16.515 29.294 1.00 94.00 219 PHE A O 1
ATOM 1775 N N . CYS A 1 220 ? -7.237 17.418 31.082 1.00 90.06 220 CYS A N 1
ATOM 1776 C CA . CYS A 1 220 ? -6.082 17.940 30.342 1.00 90.06 220 CYS A CA 1
ATOM 1777 C C . CYS A 1 220 ? -6.520 18.972 29.287 1.00 90.06 220 CYS A C 1
ATOM 1779 O O . CYS A 1 220 ? -6.105 18.918 28.124 1.00 90.06 220 CYS A O 1
ATOM 1781 N N . SER A 1 221 ? -7.399 19.889 29.703 1.00 90.56 221 SER A N 1
ATOM 1782 C CA . SER A 1 221 ? -8.082 20.848 28.826 1.00 90.56 221 SER A CA 1
ATOM 1783 C C . SER A 1 221 ? -7.138 21.811 28.093 1.00 90.56 221 SER A C 1
ATOM 1785 O O . SER A 1 221 ? -7.510 22.421 27.082 1.00 90.56 221 SER A O 1
ATOM 1787 N N . GLY A 1 222 ? -5.891 21.954 28.549 1.00 88.75 222 GLY A N 1
ATOM 1788 C CA . GLY A 1 222 ? -4.893 22.828 27.957 1.00 88.75 222 GLY A CA 1
ATOM 1789 C C . GLY A 1 222 ? -5.374 24.272 27.951 1.00 88.75 222 GLY A C 1
ATOM 1790 O O . GLY A 1 222 ? -5.684 24.852 28.983 1.00 88.75 222 GLY A O 1
ATOM 1791 N N . THR A 1 223 ? -5.427 24.877 26.766 1.00 88.94 223 THR A N 1
ATOM 1792 C CA . THR A 1 223 ? -5.966 26.235 26.592 1.00 88.94 223 THR A CA 1
ATOM 1793 C C . THR A 1 223 ? -7.486 26.267 26.407 1.00 88.94 223 THR A C 1
ATOM 1795 O O . THR A 1 223 ? -8.020 27.283 25.962 1.00 88.94 223 THR A O 1
ATOM 1798 N N . GLY A 1 224 ? -8.185 25.166 26.704 1.00 90.19 224 GLY A N 1
ATOM 1799 C CA . GLY A 1 224 ? -9.645 25.068 26.705 1.00 90.19 224 GLY A CA 1
ATOM 1800 C C . GLY A 1 224 ? -10.274 24.879 25.325 1.00 90.19 224 GLY A C 1
ATOM 1801 O O . GLY A 1 224 ? -11.407 25.283 25.115 1.00 90.19 224 GLY A O 1
ATOM 1802 N N . HIS A 1 225 ? -9.561 24.316 24.344 1.00 92.19 225 HIS A N 1
ATOM 1803 C CA . HIS A 1 225 ? -10.090 24.177 22.977 1.00 92.19 225 HIS A CA 1
ATOM 1804 C C . HIS A 1 225 ? -11.407 23.395 22.895 1.00 92.19 225 HIS A C 1
ATOM 1806 O O . HIS A 1 225 ? -12.280 23.786 22.126 1.00 92.19 225 HIS A O 1
ATOM 1812 N N . LEU A 1 226 ? -11.536 22.307 23.658 1.00 93.81 226 LEU A N 1
ATOM 1813 C CA . LEU A 1 226 ? -12.740 21.484 23.676 1.00 93.81 226 LEU A CA 1
ATOM 1814 C C . LEU A 1 226 ? -13.758 22.038 24.672 1.00 93.81 226 LEU A C 1
ATOM 1816 O O . LEU A 1 226 ? -14.874 22.365 24.278 1.00 93.81 226 LEU A O 1
ATOM 1820 N N . GLY A 1 227 ? -13.375 22.220 25.936 1.00 95.06 227 GLY A N 1
ATOM 1821 C CA . GLY A 1 227 ? -14.324 22.653 26.956 1.00 95.06 227 GLY A CA 1
ATOM 1822 C C . GLY A 1 227 ? -14.901 24.061 26.753 1.00 95.06 227 GLY A C 1
ATOM 1823 O O . GLY A 1 227 ? -16.076 24.257 27.037 1.00 95.06 227 GLY A O 1
ATOM 1824 N N . ILE A 1 228 ? -14.169 25.032 26.185 1.00 96.00 228 ILE A N 1
ATOM 1825 C CA . ILE A 1 228 ? -14.744 26.363 25.875 1.00 96.00 228 ILE A CA 1
ATOM 1826 C C . ILE A 1 228 ? -15.781 26.258 24.751 1.00 96.00 228 ILE A C 1
ATOM 1828 O O . ILE A 1 228 ? -16.830 26.897 24.814 1.00 96.00 228 ILE A O 1
ATOM 1832 N N . LEU A 1 229 ? -15.509 25.431 23.738 1.00 96.50 229 LEU A N 1
ATOM 1833 C CA . LEU A 1 229 ? -16.459 25.171 22.661 1.00 96.50 229 LEU A CA 1
ATOM 1834 C C . LEU A 1 229 ? -17.727 24.492 23.199 1.00 96.50 229 LEU A C 1
ATOM 1836 O O . LEU A 1 229 ? -18.831 24.919 22.875 1.00 96.50 229 LEU A O 1
ATOM 1840 N N . LEU A 1 230 ? -17.579 23.495 24.076 1.00 96.56 230 LEU A N 1
ATOM 1841 C CA . LEU A 1 230 ? -18.709 22.852 24.752 1.00 96.56 230 LEU A CA 1
ATOM 1842 C C . LEU A 1 230 ? -19.484 23.835 25.630 1.00 96.56 230 LEU A C 1
ATOM 1844 O O . LEU A 1 230 ? -20.706 23.836 25.588 1.00 96.56 230 LEU A O 1
ATOM 1848 N N . ALA A 1 231 ? -18.800 24.700 26.380 1.00 96.19 231 ALA A N 1
ATOM 1849 C CA . ALA A 1 231 ? -19.443 25.698 27.234 1.00 96.19 231 ALA A CA 1
ATOM 1850 C C . ALA A 1 231 ? -20.315 26.664 26.430 1.00 96.19 231 ALA A C 1
ATOM 1852 O O . ALA A 1 231 ? -21.413 27.006 26.867 1.00 96.19 231 ALA A O 1
ATOM 1853 N N . TYR A 1 232 ? -19.843 27.055 25.243 1.00 96.44 232 TYR A N 1
ATOM 1854 C CA . TYR A 1 232 ? -20.596 27.882 24.310 1.00 96.44 232 TYR A CA 1
ATOM 1855 C C . TYR A 1 232 ? -21.812 27.147 23.721 1.00 96.44 232 TYR A C 1
ATOM 1857 O O . TYR A 1 232 ? -22.904 27.710 23.676 1.00 96.44 232 TYR A O 1
ATOM 1865 N N . LEU A 1 233 ? -21.643 25.893 23.288 1.00 95.88 233 LEU A N 1
ATOM 1866 C CA . LEU A 1 233 ? -22.709 25.107 22.650 1.00 95.88 233 LEU A CA 1
ATOM 1867 C C . LEU A 1 233 ? -23.750 24.560 23.644 1.00 95.88 233 LEU A C 1
ATOM 1869 O O . LEU A 1 233 ? -24.896 24.331 23.267 1.00 95.88 233 LEU A O 1
ATOM 1873 N N . LEU A 1 234 ? -23.370 24.365 24.909 1.00 96.00 234 LEU A N 1
ATOM 1874 C CA . LEU A 1 234 ? -24.197 23.792 25.973 1.00 96.00 234 LEU A CA 1
ATOM 1875 C C . LEU A 1 234 ? -24.329 24.769 27.159 1.00 96.00 234 LEU A C 1
ATOM 1877 O O . LEU A 1 234 ? -23.850 24.478 28.258 1.00 96.00 234 LEU A O 1
ATOM 1881 N N . PRO A 1 235 ? -25.019 25.915 26.997 1.00 94.25 235 PRO A N 1
ATOM 1882 C CA . PRO A 1 235 ? -25.087 26.964 28.022 1.00 94.25 235 PRO A CA 1
ATOM 1883 C C . PRO A 1 235 ? -25.796 26.530 29.316 1.00 94.25 235 PRO A C 1
ATOM 1885 O O . PRO A 1 235 ? -25.643 27.174 30.351 1.00 94.25 235 PRO A O 1
ATOM 1888 N N . ARG A 1 236 ? -26.581 25.443 29.267 1.00 93.31 236 ARG A N 1
ATOM 1889 C CA . ARG A 1 236 ? -27.277 24.853 30.425 1.00 93.31 236 ARG A CA 1
ATOM 1890 C C . ARG A 1 236 ? -26.497 23.723 31.106 1.00 93.31 236 ARG A C 1
ATOM 1892 O O . ARG A 1 236 ? -26.981 23.178 32.093 1.00 93.31 236 ARG A O 1
ATOM 1899 N N . CYS A 1 237 ? -25.322 23.358 30.598 1.00 95.19 237 CYS A N 1
ATOM 1900 C CA . CYS A 1 237 ? -24.397 22.431 31.253 1.00 95.19 237 CYS A CA 1
ATOM 1901 C C . CYS A 1 237 ? -23.319 23.212 32.001 1.00 95.19 237 CYS A C 1
ATOM 1903 O O . CYS A 1 237 ? -22.998 24.333 31.617 1.00 95.19 237 CYS A O 1
ATOM 1905 N N . THR A 1 238 ? -22.724 22.607 33.029 1.00 95.06 238 THR A N 1
ATOM 1906 C CA . THR A 1 238 ? -21.542 23.162 33.703 1.00 95.06 238 THR A CA 1
ATOM 1907 C C . THR A 1 238 ? -20.290 22.471 33.183 1.00 95.06 238 THR A C 1
ATOM 1909 O O . THR A 1 238 ? -20.210 21.245 33.212 1.00 95.06 238 THR A O 1
ATOM 1912 N N . ILE A 1 239 ? -19.310 23.245 32.722 1.00 97.06 239 ILE A N 1
ATOM 1913 C CA . ILE A 1 239 ? -18.066 22.724 32.156 1.00 97.06 239 ILE A CA 1
ATOM 1914 C C . ILE A 1 239 ? -16.914 22.936 33.132 1.00 97.06 239 ILE A C 1
ATOM 1916 O O . ILE A 1 239 ? -16.617 24.061 33.527 1.00 97.06 239 ILE A O 1
ATOM 1920 N N . TYR A 1 240 ? -16.233 21.859 33.497 1.00 96.81 240 TYR A N 1
ATOM 1921 C CA . TYR A 1 240 ? -15.027 21.885 34.310 1.00 96.81 240 TYR A CA 1
ATOM 1922 C C . TYR A 1 240 ? -13.804 21.790 33.400 1.00 96.81 240 TYR A C 1
ATOM 1924 O O . TYR A 1 240 ? -13.604 20.791 32.713 1.00 96.81 240 TYR A O 1
ATOM 1932 N N . LEU A 1 241 ? -12.982 22.836 33.396 1.00 93.38 241 LEU A N 1
ATOM 1933 C CA . LEU A 1 241 ? -11.696 22.862 32.708 1.00 93.38 241 LEU A CA 1
ATOM 1934 C C . LEU A 1 241 ? -10.603 22.457 33.691 1.00 93.38 241 LEU A C 1
ATOM 1936 O O . LEU A 1 241 ? -10.168 23.262 34.522 1.00 93.38 241 LEU A O 1
ATOM 1940 N N . LEU A 1 242 ? -10.178 21.199 33.599 1.00 89.94 242 LEU A N 1
ATOM 1941 C CA . LEU A 1 242 ? -9.120 20.652 34.434 1.00 89.94 242 LEU A CA 1
ATOM 1942 C C . LEU A 1 242 ? -7.796 20.717 33.679 1.00 89.94 242 LEU A C 1
ATOM 1944 O O . LEU A 1 242 ? -7.636 20.102 32.621 1.00 89.94 242 LEU A O 1
ATOM 1948 N N . GLU A 1 243 ? -6.845 21.480 34.204 1.00 87.94 243 GLU A N 1
ATOM 1949 C CA . GLU A 1 243 ? -5.524 21.651 33.604 1.00 87.94 243 GLU A CA 1
ATOM 1950 C C . GLU A 1 243 ? -4.482 21.894 34.689 1.00 87.94 243 GLU A C 1
ATOM 1952 O O . GLU A 1 243 ? -4.681 22.721 35.568 1.00 87.94 243 GLU A O 1
ATOM 1957 N N . ASN A 1 244 ? -3.346 21.207 34.611 1.00 80.69 244 ASN A N 1
ATOM 1958 C CA . ASN A 1 244 ? -2.283 21.357 35.599 1.00 80.69 244 ASN A CA 1
ATOM 1959 C C . ASN A 1 244 ? -1.338 22.524 35.259 1.00 80.69 244 ASN A C 1
ATOM 1961 O O . ASN A 1 244 ? -0.776 23.173 36.141 1.00 80.69 244 ASN A O 1
ATOM 1965 N N . LYS A 1 245 ? -1.152 22.815 33.964 1.00 77.88 245 LYS A N 1
ATOM 1966 C CA . LYS A 1 245 ? -0.278 23.886 33.491 1.00 77.88 245 LYS A CA 1
ATOM 1967 C C . LYS A 1 245 ? -0.957 25.250 33.626 1.00 77.88 245 LYS A C 1
ATOM 1969 O O . LYS A 1 245 ? -1.750 25.643 32.767 1.00 77.88 245 LYS A O 1
ATOM 1974 N N . GLU A 1 246 ? -0.520 26.006 34.628 1.00 76.94 246 GLU A N 1
ATOM 1975 C CA . GLU A 1 246 ? -0.988 27.358 34.961 1.00 76.94 246 GLU A CA 1
ATOM 1976 C C . GLU A 1 246 ? -1.135 28.272 33.734 1.00 76.94 246 GLU A C 1
ATOM 1978 O O . GLU A 1 246 ? -2.223 28.755 33.446 1.00 76.94 246 GLU A O 1
ATOM 1983 N N . GLU A 1 247 ? -0.086 28.433 32.919 1.00 75.50 247 GLU A N 1
ATOM 1984 C CA . GLU A 1 247 ? -0.148 29.306 31.735 1.00 75.50 247 GLU A CA 1
ATOM 1985 C C . GLU A 1 247 ? -1.232 28.893 30.724 1.00 75.50 247 GLU A C 1
ATOM 1987 O O . GLU A 1 247 ? -1.773 29.724 29.993 1.00 75.50 247 GLU A O 1
ATOM 1992 N N . SER A 1 248 ? -1.478 27.587 30.582 1.00 81.62 248 SER A N 1
ATOM 1993 C CA . SER A 1 248 ? -2.488 27.077 29.652 1.00 81.62 248 SER A CA 1
ATOM 1994 C C . SER A 1 248 ? -3.883 27.369 30.176 1.00 81.62 248 SER A C 1
ATOM 1996 O O . SER A 1 248 ? -4.718 27.859 29.414 1.00 81.62 248 SER A O 1
ATOM 1998 N N . GLN A 1 249 ? -4.085 27.157 31.472 1.00 82.62 249 GLN A N 1
ATOM 1999 C CA . GLN A 1 249 ? -5.327 27.474 32.149 1.00 82.62 249 GLN A CA 1
ATOM 2000 C C . GLN A 1 249 ? -5.607 28.982 32.153 1.00 82.62 249 GLN A C 1
ATOM 2002 O O . GLN A 1 249 ? -6.717 29.382 31.817 1.00 82.62 249 GLN A O 1
ATOM 2007 N N . GLN A 1 250 ? -4.597 29.821 32.396 1.00 78.38 250 GLN A N 1
ATOM 2008 C CA . GLN A 1 250 ? -4.715 31.279 32.325 1.00 78.38 250 GLN A CA 1
ATOM 2009 C C . GLN A 1 250 ? -5.194 31.737 30.940 1.00 78.38 250 GLN A C 1
ATOM 2011 O O . GLN A 1 250 ? -6.136 32.516 30.819 1.00 78.38 250 GLN A O 1
ATOM 2016 N N . ARG A 1 251 ? -4.624 31.181 29.862 1.00 82.19 251 ARG A N 1
ATOM 2017 C CA . ARG A 1 251 ? -5.097 31.454 28.491 1.00 82.19 251 ARG A CA 1
ATOM 2018 C C . ARG A 1 251 ? -6.541 31.004 28.262 1.00 82.19 251 ARG A C 1
ATOM 2020 O O . ARG A 1 251 ? -7.252 31.632 27.480 1.00 82.19 251 ARG A O 1
ATOM 2027 N N . ALA A 1 252 ? -6.969 29.908 28.887 1.00 86.06 252 ALA A N 1
ATOM 2028 C CA . ALA A 1 252 ? -8.355 29.455 28.819 1.00 86.06 252 ALA A CA 1
ATOM 2029 C C . ALA A 1 252 ? -9.294 30.419 29.567 1.00 86.06 252 ALA A C 1
ATOM 2031 O O . ALA A 1 252 ? -10.341 30.771 29.029 1.00 86.06 252 ALA A O 1
ATOM 2032 N N . MET A 1 253 ? -8.892 30.903 30.748 1.00 83.31 253 MET A N 1
ATOM 2033 C CA . MET A 1 253 ? -9.627 31.902 31.535 1.00 83.31 253 MET A CA 1
ATOM 2034 C C . MET A 1 253 ? -9.840 33.197 30.754 1.00 83.31 253 MET A C 1
ATOM 2036 O O . MET A 1 253 ? -10.975 33.641 30.613 1.00 83.31 253 MET A O 1
ATOM 2040 N N . GLU A 1 254 ? -8.785 33.743 30.148 1.00 86.19 254 GLU A N 1
ATOM 2041 C CA . GLU A 1 254 ? -8.880 34.956 29.325 1.00 86.19 254 GLU A CA 1
ATOM 2042 C C . GLU A 1 254 ? -9.855 34.790 28.144 1.00 86.19 254 GLU A C 1
ATOM 2044 O O . GLU A 1 254 ? -10.572 35.721 27.779 1.00 86.19 254 GLU A O 1
ATOM 2049 N N . ARG A 1 255 ? -9.893 33.603 27.523 1.00 88.00 255 ARG A N 1
ATOM 2050 C CA . ARG A 1 255 ? -10.838 33.294 26.435 1.00 88.00 255 ARG A CA 1
ATOM 2051 C C . ARG A 1 255 ? -12.276 33.213 26.947 1.00 88.00 255 ARG A C 1
ATOM 2053 O O . ARG A 1 255 ? -13.174 33.750 26.308 1.00 88.00 255 ARG A O 1
ATOM 2060 N N . VAL A 1 256 ? -12.491 32.560 28.088 1.00 89.06 256 VAL A N 1
ATOM 2061 C CA . VAL A 1 256 ? -13.803 32.450 28.747 1.00 89.06 256 VAL A CA 1
ATOM 2062 C C . VAL A 1 256 ? -14.337 33.826 29.144 1.00 89.06 256 VAL A C 1
ATOM 2064 O O . VAL A 1 256 ? -15.508 34.110 28.892 1.00 89.06 256 VAL A O 1
ATOM 2067 N N . GLU A 1 257 ? -13.477 34.696 29.678 1.00 85.62 257 GLU A N 1
ATOM 2068 C CA . GLU A 1 257 ? -13.817 36.072 30.045 1.00 85.62 257 GLU A CA 1
ATOM 2069 C C . GLU A 1 257 ? -14.230 36.900 28.820 1.00 85.62 257 GLU A C 1
ATOM 2071 O O . GLU A 1 257 ? -15.304 37.502 28.825 1.00 85.62 257 GLU A O 1
ATOM 2076 N N . ARG A 1 258 ? -13.450 36.859 27.727 1.00 87.19 258 ARG A N 1
ATOM 2077 C CA . ARG A 1 258 ? -13.796 37.549 26.467 1.00 87.19 258 ARG A CA 1
ATOM 2078 C C . ARG A 1 258 ? -15.109 37.067 25.852 1.00 87.19 258 ARG A C 1
ATOM 2080 O O . ARG A 1 258 ? -15.815 37.851 25.225 1.00 87.19 258 ARG A O 1
ATOM 2087 N N . LEU A 1 259 ? -15.440 35.790 26.035 1.00 89.75 259 LEU A N 1
ATOM 2088 C CA . LEU A 1 259 ? -16.698 35.196 25.582 1.00 89.75 259 LEU A CA 1
ATOM 2089 C C . LEU A 1 259 ? -17.858 35.404 26.561 1.00 89.75 259 LEU A C 1
ATOM 2091 O O . LEU A 1 259 ? -18.992 35.057 26.235 1.00 89.75 259 LEU A O 1
ATOM 2095 N N . THR A 1 260 ? -17.605 35.956 27.750 1.00 90.56 260 THR A N 1
ATOM 2096 C CA . THR A 1 260 ? -18.593 36.153 28.824 1.00 90.56 260 THR A CA 1
ATOM 2097 C C . THR A 1 260 ? -19.326 34.870 29.247 1.00 90.56 260 THR A C 1
ATOM 2099 O O . THR A 1 260 ? -20.478 34.909 29.684 1.00 90.56 260 THR A O 1
ATOM 2102 N N . LEU A 1 261 ? -18.662 33.715 29.130 1.00 87.81 261 LEU A N 1
ATOM 2103 C CA . LEU A 1 261 ? -19.234 32.421 29.509 1.00 87.81 261 LEU A CA 1
ATOM 2104 C C . LEU A 1 261 ? -19.306 32.304 31.037 1.00 87.81 261 LEU A C 1
ATOM 2106 O O . LEU A 1 261 ? -18.316 32.517 31.733 1.00 87.81 261 LEU A O 1
ATOM 2110 N N . ARG A 1 262 ? -20.482 31.948 31.564 1.00 89.50 262 ARG A N 1
ATOM 2111 C CA . ARG A 1 262 ? -20.740 31.853 33.018 1.00 89.50 262 ARG A CA 1
ATOM 2112 C C . ARG A 1 262 ? -20.832 30.425 33.543 1.00 89.50 262 ARG A C 1
ATOM 2114 O O . ARG A 1 262 ? -20.936 30.217 34.744 1.00 89.50 262 ARG A O 1
ATOM 2121 N N . ASN A 1 263 ? -20.822 29.448 32.647 1.00 94.00 263 ASN A N 1
ATOM 2122 C CA . ASN A 1 263 ? -21.015 28.035 32.945 1.00 94.00 263 ASN A CA 1
ATOM 2123 C C . ASN A 1 263 ? -19.695 27.243 32.948 1.00 94.00 263 ASN A C 1
ATOM 2125 O O . ASN A 1 263 ? -19.701 26.040 32.702 1.00 94.00 263 ASN A O 1
ATOM 2129 N N . VAL A 1 264 ? -18.567 27.911 33.210 1.00 91.81 264 VAL A N 1
ATOM 2130 C CA . VAL A 1 264 ? -17.227 27.308 33.227 1.00 91.81 264 VAL A CA 1
ATOM 2131 C C . VAL A 1 264 ? -16.611 27.421 34.618 1.00 91.81 264 VAL A C 1
ATOM 2133 O O . VAL A 1 264 ? -16.639 28.490 35.223 1.00 91.81 264 VAL A O 1
ATOM 2136 N N . VAL A 1 265 ? -16.018 26.332 35.106 1.00 88.19 265 VAL A N 1
ATOM 2137 C CA . VAL A 1 265 ? -15.262 26.275 36.365 1.00 88.19 265 VAL A CA 1
ATOM 2138 C C . VAL A 1 265 ? -13.870 25.720 36.081 1.00 88.19 265 VAL A C 1
ATOM 2140 O O . VAL A 1 265 ? -13.718 24.765 35.323 1.00 88.19 265 VAL A O 1
ATOM 2143 N N . PHE A 1 266 ? -12.846 26.310 36.686 1.00 85.56 266 PHE A N 1
ATOM 2144 C CA . PHE A 1 266 ? -11.452 25.935 36.462 1.00 85.56 266 PHE A CA 1
ATOM 2145 C C . PHE A 1 266 ? -10.913 25.116 37.635 1.00 85.56 266 PHE A C 1
ATOM 2147 O O . PHE A 1 266 ? -11.093 25.497 38.788 1.00 85.56 266 PHE A O 1
ATOM 2154 N N . PHE A 1 267 ? -10.214 24.022 37.333 1.00 81.75 267 PHE A N 1
ATOM 2155 C CA . PHE A 1 267 ? -9.507 23.203 38.318 1.00 81.75 267 PHE A CA 1
ATOM 2156 C C . PHE A 1 267 ? -8.033 23.098 37.940 1.00 81.75 267 PHE A C 1
ATOM 2158 O O . PHE A 1 267 ? -7.700 22.527 36.899 1.00 81.75 267 PHE A O 1
ATOM 2165 N N . GLN A 1 268 ? -7.154 23.672 38.768 1.00 81.69 268 GLN A N 1
ATOM 2166 C CA . GLN A 1 268 ? -5.708 23.521 38.622 1.00 81.69 268 GLN A CA 1
ATOM 2167 C C . GLN A 1 268 ? -5.199 22.413 39.533 1.00 81.69 268 GLN A C 1
ATOM 2169 O O . GLN A 1 268 ? -4.922 22.640 40.708 1.00 81.69 268 GLN A O 1
ATOM 2174 N N . CYS A 1 269 ? -5.105 21.197 39.014 1.00 75.00 269 CYS A N 1
ATOM 2175 C CA . CYS A 1 269 ? -4.566 20.084 39.779 1.00 75.00 269 CYS A CA 1
ATOM 2176 C C . CYS A 1 269 ? -4.046 18.973 38.868 1.00 75.00 269 CYS A C 1
ATOM 2178 O O . CYS A 1 269 ? -4.413 18.869 37.692 1.00 75.00 269 CYS A O 1
ATOM 2180 N N . ASN A 1 270 ? -3.214 18.099 39.438 1.00 75.50 270 ASN A N 1
ATOM 2181 C CA . ASN A 1 270 ? -2.966 16.794 38.838 1.00 75.50 270 ASN A CA 1
ATOM 2182 C C . ASN A 1 270 ? -4.277 16.011 38.760 1.00 75.50 270 ASN A C 1
ATOM 2184 O O . ASN A 1 270 ? -5.125 16.126 39.648 1.00 75.50 270 ASN A O 1
ATOM 2188 N N . LEU A 1 271 ? -4.397 15.174 37.723 1.00 80.69 271 LEU A N 1
ATOM 2189 C CA . LEU A 1 271 ? -5.570 14.329 37.513 1.00 80.69 271 LEU A CA 1
ATOM 2190 C C . LEU A 1 271 ? -5.935 13.607 38.812 1.00 80.69 271 LEU A C 1
ATOM 2192 O O . LEU A 1 271 ? -7.056 13.759 39.282 1.00 80.69 271 LEU A O 1
ATOM 2196 N N . ASP A 1 272 ? -4.989 12.921 39.450 1.00 73.50 272 ASP A N 1
ATOM 2197 C CA . ASP A 1 272 ? -5.231 12.078 40.628 1.00 73.50 272 ASP A CA 1
ATOM 2198 C C . ASP A 1 272 ? -5.981 12.790 41.764 1.00 73.50 272 ASP A C 1
ATOM 2200 O O . ASP A 1 272 ? -6.900 12.203 42.332 1.00 73.50 272 ASP A O 1
ATOM 2204 N N . TYR A 1 273 ? -5.719 14.079 42.001 1.00 74.19 273 TYR A N 1
ATOM 2205 C CA . TYR A 1 273 ? -6.355 14.855 43.075 1.00 74.19 273 TYR A CA 1
ATOM 2206 C C . TYR A 1 273 ? -7.793 15.295 42.783 1.00 74.19 273 TYR A C 1
ATOM 2208 O O . TYR A 1 273 ? -8.514 15.714 43.689 1.00 74.19 273 TYR A O 1
ATOM 2216 N N . PHE A 1 274 ? -8.244 15.214 41.533 1.00 80.56 274 PHE A N 1
ATOM 2217 C CA . PHE A 1 274 ? -9.593 15.632 41.178 1.00 80.56 274 PHE A CA 1
ATOM 2218 C C . PHE A 1 274 ? -10.646 14.609 41.615 1.00 80.56 274 PHE A C 1
ATOM 2220 O O . PHE A 1 274 ? -10.664 13.472 41.136 1.00 80.56 274 PHE A O 1
ATOM 2227 N N . THR A 1 275 ? -11.540 15.035 42.505 1.00 80.81 275 THR A N 1
ATOM 2228 C CA . THR A 1 275 ? -12.573 14.198 43.142 1.00 80.81 275 THR A CA 1
ATOM 2229 C C . THR A 1 275 ? -13.982 14.786 43.032 1.00 80.81 275 THR A C 1
ATOM 2231 O O . THR A 1 275 ? -14.924 14.241 43.605 1.00 80.81 275 THR A O 1
ATOM 2234 N N . ALA A 1 276 ? -14.149 15.905 42.317 1.00 80.12 276 ALA A N 1
ATOM 2235 C CA . ALA A 1 276 ? -15.462 16.516 42.153 1.00 80.12 276 ALA A CA 1
ATOM 2236 C C . ALA A 1 276 ? -16.370 15.617 41.302 1.00 80.12 276 ALA A C 1
ATOM 2238 O O . ALA A 1 276 ? -15.914 14.990 40.348 1.00 80.12 276 ALA A O 1
ATOM 2239 N N . ARG A 1 277 ? -17.667 15.588 41.627 1.00 90.12 277 ARG A N 1
ATOM 2240 C CA . ARG A 1 277 ? -18.670 14.834 40.863 1.00 90.12 277 ARG A CA 1
ATOM 2241 C C . ARG A 1 277 ? -18.838 15.427 39.464 1.00 90.12 277 ARG A C 1
ATOM 2243 O O . ARG A 1 277 ? -18.955 16.641 39.321 1.00 90.12 277 ARG A O 1
ATOM 2250 N N . PHE A 1 278 ? -18.962 14.558 38.465 1.00 94.94 278 PHE A N 1
ATOM 2251 C CA . PHE A 1 278 ? -19.299 14.909 37.087 1.00 94.94 278 PHE A CA 1
ATOM 2252 C C . PHE A 1 278 ? -20.126 13.803 36.420 1.00 94.94 278 PHE A C 1
ATOM 2254 O O . PHE A 1 278 ? -20.170 12.682 36.921 1.00 94.94 278 PHE A O 1
ATOM 2261 N N . ASP A 1 279 ? -20.783 14.134 35.310 1.00 92.31 279 ASP A N 1
ATOM 2262 C CA . ASP A 1 279 ? -21.656 13.230 34.549 1.00 92.31 279 ASP A CA 1
ATOM 2263 C C . ASP A 1 279 ? -20.997 12.736 33.258 1.00 92.31 279 ASP A C 1
ATOM 2265 O O . ASP A 1 279 ? -21.262 11.618 32.814 1.00 92.31 279 ASP A O 1
ATOM 2269 N N . ILE A 1 280 ? -20.128 13.558 32.656 1.00 97.31 280 ILE A N 1
ATOM 2270 C CA . ILE A 1 280 ? -19.431 13.238 31.405 1.00 97.31 280 ILE A CA 1
ATOM 2271 C C . ILE A 1 280 ? -17.958 13.640 31.513 1.00 97.31 280 ILE A C 1
ATOM 2273 O O . ILE A 1 280 ? -17.642 14.806 31.742 1.00 97.31 280 ILE A O 1
ATOM 2277 N N . GLY A 1 281 ? -17.049 12.684 31.341 1.00 96.06 281 GLY A N 1
ATOM 2278 C CA . GLY A 1 281 ? -15.613 12.938 31.241 1.00 96.06 281 GLY A CA 1
ATOM 2279 C C . GLY A 1 281 ? -15.152 12.977 29.789 1.00 96.06 281 GLY A C 1
ATOM 2280 O O . GLY A 1 281 ? -15.419 12.053 29.023 1.00 96.06 281 GLY A O 1
ATOM 2281 N N . VAL A 1 282 ? -14.438 14.026 29.388 1.00 95.62 282 VAL A N 1
ATOM 2282 C CA . VAL A 1 282 ? -13.931 14.170 28.019 1.00 95.62 282 VAL A CA 1
ATOM 2283 C C . VAL A 1 282 ? -12.432 14.419 28.021 1.00 95.62 282 VAL A C 1
ATOM 2285 O O . VAL A 1 282 ? -11.903 15.058 28.928 1.00 95.62 282 VAL A O 1
ATOM 2288 N N . SER A 1 283 ? -11.718 13.885 27.029 1.00 90.25 283 SER A N 1
ATOM 2289 C CA . SER A 1 283 ? -10.295 14.191 26.867 1.00 90.25 283 SER A CA 1
ATOM 2290 C C . SER A 1 283 ? -9.851 14.112 25.409 1.00 90.25 283 SER A C 1
ATOM 2292 O O . SER A 1 283 ? -10.106 13.129 24.715 1.00 90.25 283 SER A O 1
ATOM 2294 N N . LEU A 1 284 ? -9.165 15.160 24.946 1.00 86.06 284 LEU A N 1
ATOM 2295 C CA . LEU A 1 284 ? -8.532 15.215 23.618 1.00 86.06 284 LEU A CA 1
ATOM 2296 C C . LEU A 1 284 ? -7.004 15.042 23.686 1.00 86.06 284 LEU A C 1
ATOM 2298 O O . LEU A 1 284 ? -6.357 14.689 22.700 1.00 86.06 284 LEU A O 1
ATOM 2302 N N . HIS A 1 285 ? -6.411 15.362 24.840 1.00 79.19 285 HIS A N 1
ATOM 2303 C CA . HIS A 1 285 ? -4.961 15.444 25.030 1.00 79.19 285 HIS A CA 1
ATOM 2304 C C . HIS A 1 285 ? -4.449 14.656 26.242 1.00 79.19 285 HIS A C 1
ATOM 2306 O O . HIS A 1 285 ? -3.319 14.866 26.684 1.00 79.19 285 HIS A O 1
ATOM 2312 N N . ALA A 1 286 ? -5.231 13.698 26.738 1.00 81.06 286 ALA A N 1
ATOM 2313 C CA . ALA A 1 286 ? -4.716 12.709 27.672 1.00 81.06 286 ALA A CA 1
ATOM 2314 C C . ALA A 1 286 ? -3.791 11.733 26.915 1.00 81.06 286 ALA A C 1
ATOM 2316 O O . ALA A 1 286 ? -4.183 11.147 25.902 1.00 81.06 286 ALA A O 1
ATOM 2317 N N . CYS A 1 287 ? -2.541 11.613 27.365 1.00 83.00 287 CYS A N 1
ATOM 2318 C CA . CYS A 1 287 ? -1.487 10.841 26.702 1.00 83.00 287 CYS A CA 1
ATOM 2319 C C . CYS A 1 287 ? -0.987 9.707 27.618 1.00 83.00 287 CYS A C 1
ATOM 2321 O O . CYS A 1 287 ? -0.672 9.949 28.785 1.00 83.00 287 CYS A O 1
ATOM 2323 N N . GLY A 1 288 ? -0.835 8.493 27.075 1.00 84.88 288 GLY A N 1
ATOM 2324 C CA . GLY A 1 288 ? -0.346 7.326 27.820 1.00 84.88 288 GLY A CA 1
ATOM 2325 C C . GLY A 1 288 ? -1.219 7.016 29.040 1.00 84.88 288 GLY A C 1
ATOM 2326 O O . GLY A 1 288 ? -2.443 7.037 28.932 1.00 84.88 288 GLY A O 1
ATOM 2327 N N . VAL A 1 289 ? -0.589 6.810 30.206 1.00 87.69 289 VAL A N 1
ATOM 2328 C CA . VAL A 1 289 ? -1.281 6.524 31.483 1.00 87.69 289 VAL A CA 1
ATOM 2329 C C . VAL A 1 289 ? -2.344 7.573 31.843 1.00 87.69 289 VAL A C 1
ATOM 2331 O O . VAL A 1 289 ? -3.344 7.230 32.465 1.00 87.69 289 VAL A O 1
ATOM 2334 N N . ALA A 1 290 ? -2.193 8.836 31.424 1.00 87.44 290 ALA A N 1
ATOM 2335 C CA . ALA A 1 290 ? -3.185 9.875 31.715 1.00 87.44 290 ALA A CA 1
ATOM 2336 C C . ALA A 1 290 ? -4.569 9.544 31.132 1.00 87.44 290 ALA A C 1
ATOM 2338 O O . ALA A 1 290 ? -5.582 9.819 31.769 1.00 87.44 290 ALA A O 1
ATOM 2339 N N . THR A 1 291 ? -4.626 8.918 29.950 1.00 91.19 291 THR A N 1
ATOM 2340 C CA . THR A 1 291 ? -5.885 8.439 29.360 1.00 91.19 291 THR A CA 1
ATOM 2341 C C . THR A 1 291 ? -6.550 7.413 30.270 1.00 91.19 291 THR A C 1
ATOM 2343 O O . THR A 1 291 ? -7.759 7.452 30.483 1.00 91.19 291 THR A O 1
ATOM 2346 N N . ASP A 1 292 ? -5.757 6.500 30.822 1.00 92.56 292 ASP A N 1
ATOM 2347 C CA . ASP A 1 292 ? -6.253 5.419 31.659 1.00 92.56 292 ASP A CA 1
ATOM 2348 C C . ASP A 1 292 ? -6.711 5.934 33.035 1.00 92.56 292 ASP A C 1
ATOM 2350 O O . ASP A 1 292 ? -7.761 5.505 33.504 1.00 92.56 292 ASP A O 1
ATOM 2354 N N . ILE A 1 293 ? -6.033 6.940 33.608 1.00 91.19 293 ILE A N 1
ATOM 2355 C CA . ILE A 1 293 ? -6.488 7.663 34.814 1.00 91.19 293 ILE A CA 1
ATOM 2356 C C . ILE A 1 293 ? -7.838 8.350 34.570 1.00 91.19 293 ILE A C 1
ATOM 2358 O O . ILE A 1 293 ? -8.738 8.272 35.407 1.00 91.19 293 ILE A O 1
ATOM 2362 N N . VAL A 1 294 ? -8.007 9.019 33.422 1.00 92.44 294 VAL A N 1
ATOM 2363 C CA . VAL A 1 294 ? -9.287 9.650 33.056 1.00 92.44 294 VAL A CA 1
ATOM 2364 C C . VAL A 1 294 ? -10.402 8.607 32.980 1.00 92.44 294 VAL A C 1
ATOM 2366 O O . VAL A 1 294 ? -11.481 8.830 33.530 1.00 92.44 294 VAL A O 1
ATOM 2369 N N . LEU A 1 295 ? -10.139 7.456 32.354 1.00 94.12 295 LEU A N 1
ATOM 2370 C CA . LEU A 1 295 ? -11.102 6.356 32.284 1.00 94.12 295 LEU A CA 1
ATOM 2371 C C . LEU A 1 295 ? -11.455 5.818 33.678 1.00 94.12 295 LEU A C 1
ATOM 2373 O O . LEU A 1 295 ? -12.638 5.710 33.982 1.00 94.12 295 LEU A O 1
ATOM 2377 N N . GLU A 1 296 ? -10.473 5.577 34.555 1.00 93.62 296 GLU A N 1
ATOM 2378 C CA . GLU A 1 296 ? -10.739 5.134 35.936 1.00 93.62 296 GLU A CA 1
ATOM 2379 C C . GLU A 1 296 ? -11.576 6.149 36.724 1.00 93.62 296 GLU A C 1
ATOM 2381 O O . GLU A 1 296 ? -12.486 5.769 37.461 1.00 93.62 296 GLU A O 1
ATOM 2386 N N . LYS A 1 297 ? -11.357 7.455 36.527 1.00 92.38 297 LYS A N 1
ATOM 2387 C CA . LYS A 1 297 ? -12.226 8.475 37.130 1.00 92.38 297 LYS A CA 1
ATOM 2388 C C . LYS A 1 297 ? -13.646 8.412 36.597 1.00 92.38 297 LYS A C 1
ATOM 2390 O O . LYS A 1 297 ? -14.577 8.558 37.387 1.00 92.38 297 LYS A O 1
ATOM 2395 N N . CYS A 1 298 ? -13.827 8.193 35.296 1.00 95.19 298 CYS A N 1
ATOM 2396 C CA . CYS A 1 298 ? -15.159 8.028 34.718 1.00 95.19 298 CYS A CA 1
ATOM 2397 C C . CYS A 1 298 ? -15.855 6.793 35.305 1.00 95.19 298 CYS A C 1
ATOM 2399 O O . CYS A 1 298 ? -17.006 6.892 35.724 1.00 95.19 298 CYS A O 1
ATOM 2401 N N . PHE A 1 299 ? -15.136 5.673 35.431 1.00 94.38 299 PHE A N 1
ATOM 2402 C CA . PHE A 1 299 ? -15.651 4.440 36.029 1.00 94.38 299 PHE A CA 1
ATOM 2403 C C . PHE A 1 299 ? -16.048 4.634 37.495 1.00 94.38 299 PHE A C 1
ATOM 2405 O O . PHE A 1 299 ? -17.153 4.259 37.889 1.00 94.38 299 PHE A O 1
ATOM 2412 N N . ALA A 1 300 ? -15.194 5.286 38.290 1.00 91.94 300 ALA A N 1
ATOM 2413 C CA . ALA A 1 300 ? -15.452 5.563 39.702 1.00 91.94 300 ALA A CA 1
ATOM 2414 C C . ALA A 1 300 ? -16.713 6.420 39.918 1.00 91.94 300 ALA A C 1
ATOM 2416 O O . ALA A 1 300 ? -17.430 6.227 40.899 1.00 91.94 300 ALA A O 1
ATOM 2417 N N . HIS A 1 301 ? -17.009 7.332 38.987 1.00 90.69 301 HIS A N 1
ATOM 2418 C CA . HIS A 1 301 ? -18.190 8.200 39.041 1.00 90.69 301 HIS A CA 1
ATOM 2419 C C . HIS A 1 301 ? -19.406 7.632 38.298 1.00 90.69 301 HIS A C 1
ATOM 2421 O O . HIS A 1 301 ? -20.469 8.247 38.337 1.00 90.69 301 HIS A O 1
ATOM 2427 N N . ARG A 1 302 ? -19.272 6.479 37.620 1.00 93.31 302 ARG A N 1
ATOM 2428 C CA . ARG A 1 302 ? -20.261 5.959 36.656 1.00 93.31 302 ARG A CA 1
ATOM 2429 C C . ARG A 1 302 ? -20.671 7.006 35.611 1.00 93.31 302 ARG A C 1
ATOM 2431 O O . ARG A 1 302 ? -21.821 7.055 35.183 1.00 93.31 302 ARG A O 1
ATOM 2438 N N . ALA A 1 303 ? -19.722 7.855 35.226 1.00 93.62 303 ALA A N 1
ATOM 2439 C CA . ALA A 1 303 ? -19.914 8.911 34.244 1.00 93.62 303 ALA A CA 1
ATOM 2440 C C . ALA A 1 303 ? -19.807 8.350 32.820 1.00 93.62 303 ALA A C 1
ATOM 2442 O O . ALA A 1 303 ? -19.074 7.383 32.582 1.00 93.62 303 ALA A O 1
ATOM 2443 N N . HIS A 1 304 ? -20.488 8.986 31.864 1.00 95.62 304 HIS A N 1
ATOM 2444 C CA . HIS A 1 304 ? -20.212 8.775 30.443 1.00 95.62 304 HIS A CA 1
ATOM 2445 C C . HIS A 1 304 ? -18.803 9.276 30.107 1.00 95.62 304 HIS A C 1
ATOM 2447 O O . HIS A 1 304 ? -18.268 10.150 30.795 1.00 95.62 304 HIS A O 1
ATOM 2453 N N . PHE A 1 305 ? -18.197 8.762 29.036 1.00 96.06 305 PHE A N 1
ATOM 2454 C CA . PHE A 1 305 ? -16.890 9.242 28.600 1.00 96.06 305 PHE A CA 1
ATOM 2455 C C . PHE A 1 305 ? -16.778 9.386 27.083 1.00 96.06 305 PHE A C 1
ATOM 2457 O O . PHE A 1 305 ? -17.314 8.579 26.328 1.00 96.06 305 PHE A O 1
ATOM 2464 N N . VAL A 1 306 ? -16.025 10.400 26.649 1.00 93.69 306 VAL A N 1
ATOM 2465 C CA . VAL A 1 306 ? -15.573 10.580 25.261 1.00 93.69 306 VAL A CA 1
ATOM 2466 C C . VAL A 1 306 ? -14.072 10.851 25.292 1.00 93.69 306 VAL A C 1
ATOM 2468 O O . VAL A 1 306 ? -13.623 11.939 25.650 1.00 93.69 306 VAL A O 1
ATOM 2471 N N . SER A 1 307 ? -13.277 9.837 24.960 1.00 90.62 307 SER A N 1
ATOM 2472 C CA . SER A 1 307 ? -11.820 9.878 25.108 1.00 90.62 307 SER A CA 1
ATOM 2473 C C . SER A 1 307 ? -11.125 9.681 23.766 1.00 90.62 307 SER A C 1
ATOM 2475 O O . SER A 1 307 ? -11.430 8.740 23.040 1.00 90.62 307 SER A O 1
ATOM 2477 N N . CYS A 1 308 ? -10.184 10.568 23.447 1.00 87.94 308 CYS A N 1
ATOM 2478 C CA . CYS A 1 308 ? -9.345 10.508 22.257 1.00 87.94 308 CYS A CA 1
ATOM 2479 C C . CYS A 1 308 ? -7.868 10.543 22.685 1.00 87.94 308 CYS A C 1
ATOM 2481 O O . CYS A 1 308 ? -7.321 11.629 22.909 1.00 87.94 308 CYS A O 1
ATOM 2483 N N . PRO A 1 309 ? -7.200 9.382 22.806 1.00 83.62 309 PRO A N 1
ATOM 2484 C CA . PRO A 1 309 ? -5.812 9.321 23.250 1.00 83.62 309 PRO A CA 1
ATOM 2485 C C . PRO A 1 309 ? -4.871 10.024 22.261 1.00 83.62 309 PRO A C 1
ATOM 2487 O O . PRO A 1 309 ? -4.895 9.759 21.060 1.00 83.62 309 PRO A O 1
ATOM 2490 N N . CYS A 1 310 ? -3.999 10.911 22.752 1.00 76.12 310 CYS A N 1
ATOM 2491 C CA . CYS A 1 310 ? -3.024 11.602 21.895 1.00 76.12 310 CYS A CA 1
ATOM 2492 C C . CYS A 1 310 ? -1.731 10.813 21.653 1.00 76.12 310 CYS A C 1
ATOM 2494 O O . CYS A 1 310 ? -1.054 11.032 20.642 1.00 76.12 310 CYS A O 1
ATOM 2496 N N . CYS A 1 311 ? -1.373 9.922 22.579 1.00 80.44 311 CYS A N 1
ATOM 2497 C CA . CYS A 1 311 ? -0.191 9.060 22.538 1.00 80.44 311 CYS A CA 1
ATOM 2498 C C . CYS A 1 311 ? -0.444 7.774 23.333 1.00 80.44 311 CYS A C 1
ATOM 2500 O O . CYS A 1 311 ? -1.237 7.786 24.278 1.00 80.44 311 CYS A O 1
ATOM 2502 N N . TYR A 1 312 ? 0.310 6.721 23.015 1.00 85.69 312 TYR A N 1
ATOM 2503 C CA . TYR A 1 312 ? 0.177 5.400 23.640 1.00 85.69 312 TYR A CA 1
ATOM 2504 C C . TYR A 1 312 ? 1.447 4.937 24.357 1.00 85.69 312 TYR A C 1
ATOM 2506 O O . TYR A 1 312 ? 1.351 4.342 25.419 1.00 85.69 312 TYR A O 1
ATOM 2514 N N . GLY A 1 313 ? 2.641 5.257 23.860 1.00 77.75 313 GLY A N 1
ATOM 2515 C CA . GLY A 1 313 ? 3.901 4.597 24.220 1.00 77.75 313 GLY A CA 1
ATOM 2516 C C . GLY A 1 313 ? 4.458 4.855 25.616 1.00 77.75 313 GLY A C 1
ATOM 2517 O O . GLY A 1 313 ? 5.535 4.359 25.934 1.00 77.75 313 GLY A O 1
ATOM 2518 N N . LYS A 1 314 ? 3.758 5.619 26.457 1.00 79.88 314 LYS A N 1
ATOM 2519 C CA . LYS A 1 314 ? 4.129 5.871 27.856 1.00 79.88 314 LYS A CA 1
ATOM 2520 C C . LYS A 1 314 ? 3.114 5.224 28.795 1.00 79.88 314 LYS A C 1
ATOM 2522 O O . LYS A 1 314 ? 2.385 5.942 29.475 1.00 79.88 314 LYS A O 1
ATOM 2527 N N . LEU A 1 315 ? 3.055 3.891 28.798 1.00 82.88 315 LEU A N 1
ATOM 2528 C CA . LEU A 1 315 ? 2.283 3.105 29.767 1.00 82.88 315 LEU A CA 1
ATOM 2529 C C . LEU A 1 315 ? 3.218 2.508 30.819 1.00 82.88 315 LEU A C 1
ATOM 2531 O O . LEU A 1 315 ? 4.306 2.035 30.496 1.00 82.88 315 LEU A O 1
ATOM 2535 N N . TYR A 1 316 ? 2.788 2.537 32.072 1.00 81.25 316 TYR A N 1
ATOM 2536 C CA . TYR A 1 316 ? 3.437 1.883 33.203 1.00 81.25 316 TYR A CA 1
ATOM 2537 C C . TYR A 1 316 ? 2.397 1.681 34.303 1.00 81.25 316 TYR A C 1
ATOM 2539 O O . TYR A 1 316 ? 1.452 2.463 34.410 1.00 81.25 316 TYR A O 1
ATOM 2547 N N . ASN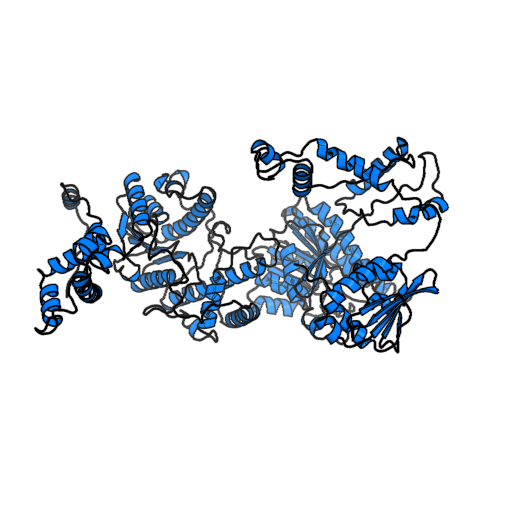 A 1 317 ? 2.561 0.633 35.109 1.00 75.75 317 ASN A N 1
ATOM 2548 C CA . ASN A 1 317 ? 1.634 0.362 36.203 1.00 75.75 317 ASN A CA 1
ATOM 2549 C C . ASN A 1 317 ? 1.685 1.494 37.237 1.00 75.75 317 ASN A C 1
ATOM 2551 O O . ASN A 1 317 ? 2.765 1.935 37.636 1.00 75.75 317 ASN A O 1
ATOM 2555 N N . ILE A 1 318 ? 0.510 1.908 37.691 1.00 77.12 318 ILE A N 1
ATOM 2556 C CA . ILE A 1 318 ? 0.309 2.765 38.862 1.00 77.12 318 ILE A CA 1
ATOM 2557 C C . ILE A 1 318 ? -0.657 2.052 39.809 1.00 77.12 318 ILE A C 1
ATOM 2559 O O . ILE A 1 318 ? -1.277 1.066 39.422 1.00 77.12 318 ILE A O 1
ATOM 2563 N N . GLU A 1 319 ? -0.799 2.534 41.043 1.00 71.75 319 GLU A N 1
ATOM 2564 C CA . GLU A 1 319 ? -1.600 1.862 42.081 1.00 71.75 319 GLU A CA 1
ATOM 2565 C C . GLU A 1 319 ? -3.032 1.516 41.625 1.00 71.75 319 GLU A C 1
ATOM 2567 O O . GLU A 1 319 ? -3.567 0.478 42.000 1.00 71.75 319 GLU A O 1
ATOM 2572 N N . GLN A 1 320 ? -3.625 2.350 40.765 1.00 75.56 320 GLN A N 1
ATOM 2573 C CA . GLN A 1 320 ? -5.010 2.214 40.300 1.00 75.56 320 GLN A CA 1
ATOM 2574 C C . GLN A 1 320 ? -5.148 1.626 38.885 1.00 75.56 320 GLN A C 1
ATOM 2576 O O . GLN A 1 320 ? -6.261 1.334 38.460 1.00 75.56 320 GLN A O 1
ATOM 2581 N N . VAL A 1 321 ? -4.050 1.467 38.134 1.00 84.38 321 VAL A N 1
ATOM 2582 C CA . VAL A 1 321 ? -4.082 1.008 36.735 1.00 84.38 321 VAL A CA 1
ATOM 2583 C C . VAL A 1 321 ? -3.004 -0.040 36.508 1.00 84.38 321 VAL A C 1
ATOM 2585 O O . VAL A 1 321 ? -1.805 0.241 36.592 1.00 84.38 321 VAL A O 1
ATOM 2588 N N . THR A 1 322 ? -3.449 -1.239 36.149 1.00 87.06 322 THR A N 1
ATOM 2589 C CA . THR A 1 322 ? -2.603 -2.362 35.749 1.00 87.06 322 THR A CA 1
ATOM 2590 C C . THR A 1 322 ? -2.798 -2.684 34.271 1.00 87.06 322 THR A C 1
ATOM 2592 O O . THR A 1 322 ? -3.885 -2.503 33.723 1.00 87.06 322 THR A O 1
ATOM 2595 N N . TYR A 1 323 ? -1.731 -3.158 33.626 1.00 91.62 323 TYR A N 1
ATOM 2596 C CA . TYR A 1 323 ? -1.752 -3.601 32.232 1.00 91.62 323 TYR A CA 1
ATOM 2597 C C . TYR A 1 323 ? -1.425 -5.100 32.109 1.00 91.62 323 TYR A C 1
ATOM 2599 O O . TYR A 1 323 ? -0.636 -5.609 32.909 1.00 91.62 323 TYR A O 1
ATOM 2607 N N . PRO A 1 324 ? -1.953 -5.794 31.084 1.00 94.12 324 PRO A N 1
ATOM 2608 C CA . PRO A 1 324 ? -3.117 -5.391 30.286 1.00 94.12 324 PRO A CA 1
ATOM 2609 C C . PRO A 1 324 ? -4.350 -5.127 31.169 1.00 94.12 324 PRO A C 1
ATOM 2611 O O . PRO A 1 324 ? -4.403 -5.585 32.309 1.00 94.12 324 PRO A O 1
ATOM 2614 N N . ARG A 1 325 ? -5.303 -4.323 30.703 1.00 93.69 325 ARG A N 1
ATOM 2615 C CA . ARG A 1 325 ? -6.394 -3.786 31.529 1.00 93.69 325 ARG A CA 1
ATOM 2616 C C . ARG A 1 325 ? -7.570 -4.745 31.654 1.00 93.69 325 ARG A C 1
ATOM 2618 O O . ARG A 1 325 ? -8.095 -4.895 32.753 1.00 93.69 325 ARG A O 1
ATOM 2625 N N . SER A 1 326 ? -8.002 -5.356 30.556 1.00 95.44 326 SER A N 1
ATOM 2626 C CA . SER A 1 326 ? -9.134 -6.285 30.545 1.00 95.44 326 SER A CA 1
ATOM 2627 C C . SER A 1 326 ? -8.718 -7.693 30.960 1.00 95.44 326 SER A C 1
ATOM 2629 O O . SER A 1 326 ? -7.595 -8.135 30.708 1.00 95.44 326 SER A O 1
ATOM 2631 N N . SER A 1 327 ? -9.656 -8.438 31.537 1.00 95.38 327 SER A N 1
ATOM 2632 C CA . SER A 1 327 ? -9.470 -9.835 31.938 1.00 95.38 327 SER A CA 1
ATOM 2633 C C . SER A 1 327 ? -9.074 -10.707 30.746 1.00 95.38 327 SER A C 1
ATOM 2635 O O . SER 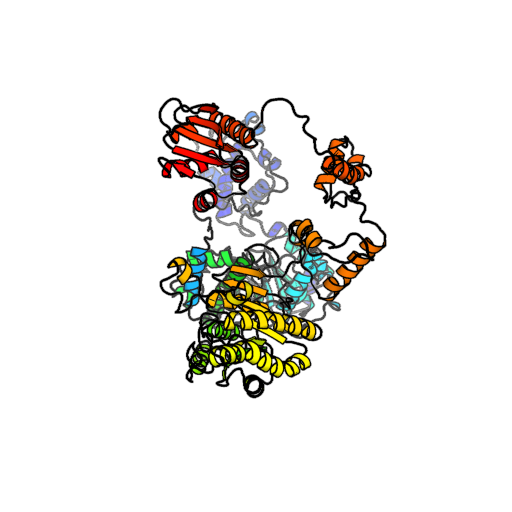A 1 327 ? -8.240 -11.595 30.892 1.00 95.38 327 SER A O 1
ATOM 2637 N N . LEU A 1 328 ? -9.624 -10.431 29.555 1.00 94.62 328 LEU A N 1
ATOM 2638 C CA . LEU A 1 328 ? -9.310 -11.177 28.335 1.00 94.62 328 LEU A CA 1
ATOM 2639 C C . LEU A 1 328 ? -7.833 -11.040 27.944 1.00 94.62 328 LEU A C 1
ATOM 2641 O O . LEU A 1 328 ? -7.175 -12.039 27.665 1.00 94.62 328 LEU A O 1
ATOM 2645 N N . PHE A 1 329 ? -7.294 -9.818 27.949 1.00 95.12 329 PHE A N 1
ATOM 2646 C CA . PHE A 1 329 ? -5.878 -9.612 27.651 1.00 95.12 329 PHE A CA 1
ATOM 2647 C C . PHE A 1 329 ? -4.975 -10.083 28.799 1.00 95.12 329 PHE A C 1
ATOM 2649 O O . PHE A 1 329 ? -3.901 -10.616 28.532 1.00 95.12 329 PHE A O 1
ATOM 2656 N N . GLN A 1 330 ? -5.400 -9.952 30.059 1.00 93.69 330 GLN A N 1
ATOM 2657 C CA . GLN A 1 330 ? -4.654 -10.469 31.217 1.00 93.69 330 GLN A CA 1
ATOM 2658 C C . GLN A 1 330 ? -4.522 -11.998 31.212 1.00 93.69 330 GLN A C 1
ATOM 2660 O O . GLN A 1 330 ? -3.526 -12.521 31.704 1.00 93.69 330 GLN A O 1
ATOM 2665 N N . GLN A 1 331 ? -5.512 -12.710 30.669 1.00 93.31 331 GLN A N 1
ATOM 2666 C CA . GLN A 1 331 ? -5.508 -14.173 30.541 1.00 93.31 331 GLN A CA 1
ATOM 2667 C C . GLN A 1 331 ? -4.803 -14.672 29.271 1.00 93.31 331 GLN A C 1
ATOM 2669 O O . GLN A 1 331 ? -4.666 -15.879 29.087 1.00 93.31 331 GLN A O 1
ATOM 2674 N N . SER A 1 332 ? -4.381 -13.767 28.385 1.00 92.38 332 SER A N 1
ATOM 2675 C CA . SER A 1 332 ? -3.678 -14.123 27.152 1.00 92.38 332 SER A CA 1
ATOM 2676 C C . SER A 1 332 ? -2.197 -14.439 27.392 1.00 92.38 332 SER A C 1
ATOM 2678 O O . SER A 1 332 ? -1.621 -14.083 28.419 1.00 92.38 332 SER A O 1
ATOM 2680 N N . ASP A 1 333 ? -1.540 -15.026 26.389 1.00 91.06 333 ASP A N 1
ATOM 2681 C CA . ASP A 1 333 ? -0.091 -15.295 26.401 1.00 91.06 333 ASP A CA 1
ATOM 2682 C C . ASP A 1 333 ? 0.781 -14.031 26.205 1.00 91.06 333 ASP A C 1
ATOM 2684 O O . ASP A 1 333 ? 1.999 -14.120 25.981 1.00 91.06 333 ASP A O 1
ATOM 2688 N N . LEU A 1 334 ? 0.168 -12.843 26.234 1.00 91.00 334 LEU A N 1
ATOM 2689 C CA . LEU A 1 334 ? 0.833 -11.564 26.031 1.00 91.00 334 LEU A CA 1
ATOM 2690 C C . LEU A 1 334 ? 1.496 -11.087 27.330 1.00 91.00 334 LEU A C 1
ATOM 2692 O O . LEU A 1 334 ? 0.838 -10.723 28.303 1.00 91.00 334 LEU A O 1
ATOM 2696 N N . LEU A 1 335 ? 2.827 -11.038 27.339 1.00 88.50 335 LEU A N 1
ATOM 2697 C CA . LEU A 1 335 ? 3.585 -10.589 28.506 1.00 88.50 335 LEU A CA 1
ATOM 2698 C C . LEU A 1 335 ? 3.473 -9.068 28.689 1.00 88.50 335 LEU A C 1
ATOM 2700 O O . LEU A 1 335 ? 3.387 -8.314 27.723 1.00 88.50 335 LEU A O 1
ATOM 2704 N N . LEU A 1 336 ? 3.625 -8.582 29.925 1.00 85.56 336 LEU A N 1
ATOM 2705 C CA . LEU A 1 336 ? 3.585 -7.141 30.229 1.00 85.56 336 LEU A CA 1
ATOM 2706 C C . LEU A 1 336 ? 4.571 -6.313 29.382 1.00 85.56 336 LEU A C 1
ATOM 2708 O O . LEU A 1 336 ? 4.229 -5.249 28.868 1.00 85.56 336 LEU A O 1
ATOM 2712 N N . LYS A 1 337 ? 5.793 -6.823 29.184 1.00 83.88 337 LYS A N 1
ATOM 2713 C CA . LYS A 1 337 ? 6.803 -6.176 28.327 1.00 83.88 337 LYS A CA 1
ATOM 2714 C C . LYS A 1 337 ? 6.367 -6.095 26.857 1.00 83.88 337 LYS A C 1
ATOM 2716 O O . LYS A 1 337 ? 6.709 -5.140 26.169 1.00 83.88 337 LYS A O 1
ATOM 2721 N N . GLU A 1 338 ? 5.614 -7.087 26.388 1.00 90.06 338 GLU A N 1
ATOM 2722 C CA . GLU A 1 338 ? 5.121 -7.179 25.013 1.00 90.06 338 GLU A CA 1
ATOM 2723 C C . GLU A 1 338 ? 3.938 -6.228 24.822 1.00 90.06 338 GLU A C 1
ATOM 2725 O O . GLU A 1 338 ? 3.881 -5.513 23.826 1.00 90.06 338 GLU A O 1
ATOM 2730 N N . TYR A 1 339 ? 3.066 -6.114 25.828 1.00 91.50 339 TYR A N 1
ATOM 2731 C CA . TYR A 1 339 ? 2.012 -5.103 25.872 1.00 91.50 339 TYR A CA 1
ATOM 2732 C C . TYR A 1 339 ? 2.583 -3.674 25.805 1.00 91.50 339 TYR A C 1
ATOM 2734 O O . TYR A 1 339 ? 2.129 -2.850 25.011 1.00 91.50 339 TYR A O 1
ATOM 2742 N N . PHE A 1 340 ? 3.643 -3.377 26.566 1.00 87.81 340 PHE A N 1
ATOM 2743 C CA . PHE A 1 340 ? 4.333 -2.083 26.471 1.00 87.81 340 PHE A CA 1
ATOM 2744 C C . PHE A 1 340 ? 5.042 -1.877 25.127 1.00 87.81 340 PHE A C 1
ATOM 2746 O O . PHE A 1 340 ? 5.085 -0.753 24.627 1.00 87.81 340 PHE A O 1
ATOM 2753 N N . CYS A 1 341 ? 5.545 -2.946 24.504 1.00 86.50 341 CYS A N 1
ATOM 2754 C CA . CYS A 1 341 ? 6.081 -2.892 23.146 1.00 86.50 341 CYS A CA 1
ATOM 2755 C C . CYS A 1 341 ? 4.994 -2.509 22.124 1.00 86.50 341 CYS A C 1
ATOM 2757 O O . CYS A 1 341 ? 5.227 -1.627 21.296 1.00 86.50 341 CYS A O 1
ATOM 2759 N N . ILE A 1 342 ? 3.788 -3.084 22.228 1.00 89.81 342 ILE A N 1
ATOM 2760 C CA . ILE A 1 342 ? 2.625 -2.706 21.404 1.00 89.81 342 ILE A CA 1
ATOM 2761 C C . ILE A 1 342 ? 2.288 -1.230 21.620 1.00 89.81 342 ILE A C 1
ATOM 2763 O O . ILE A 1 342 ? 2.187 -0.481 20.652 1.00 89.81 342 ILE A O 1
ATOM 2767 N N . ALA A 1 343 ? 2.188 -0.781 22.873 1.00 88.12 343 ALA A N 1
ATOM 2768 C CA . ALA A 1 343 ? 1.906 0.619 23.183 1.00 88.12 343 ALA A CA 1
ATOM 2769 C C . ALA A 1 343 ? 2.968 1.572 22.607 1.00 88.12 343 ALA A C 1
ATOM 2771 O O . ALA A 1 343 ? 2.637 2.645 22.106 1.00 88.12 343 ALA A O 1
ATOM 2772 N N . HIS A 1 344 ? 4.245 1.185 22.633 1.00 85.75 344 HIS A N 1
ATOM 2773 C CA . HIS A 1 344 ? 5.323 1.959 22.021 1.00 85.75 344 HIS A CA 1
ATOM 2774 C C . HIS A 1 344 ? 5.214 2.000 20.489 1.00 85.75 344 HIS A C 1
ATOM 2776 O O . HIS A 1 344 ? 5.341 3.068 19.887 1.00 85.75 344 HIS A O 1
ATOM 2782 N N . CYS A 1 345 ? 4.935 0.859 19.852 1.00 86.69 345 CYS A N 1
ATOM 2783 C CA . CYS A 1 345 ? 4.693 0.782 18.410 1.00 86.69 345 CYS A CA 1
ATOM 2784 C C . CYS A 1 345 ? 3.484 1.625 17.994 1.00 86.69 345 CYS A C 1
ATOM 2786 O O . CYS A 1 345 ? 3.509 2.238 16.929 1.00 86.69 345 CYS A O 1
ATOM 2788 N N . ALA A 1 346 ? 2.471 1.729 18.856 1.00 86.38 346 ALA A N 1
ATOM 2789 C CA . ALA A 1 346 ? 1.280 2.530 18.625 1.00 86.38 346 ALA A CA 1
ATOM 2790 C C . ALA A 1 346 ? 1.556 4.035 18.463 1.00 86.38 346 ALA A C 1
ATOM 2792 O O . ALA A 1 346 ? 0.693 4.741 17.977 1.00 86.38 346 ALA A O 1
ATOM 2793 N N . ASP A 1 347 ? 2.740 4.565 18.785 1.00 81.62 347 ASP A N 1
ATOM 2794 C CA . ASP A 1 347 ? 3.086 5.964 18.471 1.00 81.62 347 ASP A CA 1
ATOM 2795 C C . ASP A 1 347 ? 3.790 6.150 17.105 1.00 81.62 347 ASP A C 1
ATOM 2797 O O . ASP A 1 347 ? 4.047 7.283 16.683 1.00 81.62 347 ASP A O 1
ATOM 2801 N N . GLN A 1 348 ? 4.095 5.065 16.382 1.00 80.75 348 GLN A N 1
ATOM 2802 C CA . GLN A 1 348 ? 4.892 5.069 15.145 1.00 80.75 348 GLN A CA 1
ATOM 2803 C C . GLN A 1 348 ? 4.046 5.248 13.869 1.00 80.75 348 GLN A C 1
ATOM 2805 O O . GLN A 1 348 ? 4.091 4.411 12.978 1.00 80.75 348 GLN A O 1
ATOM 2810 N N . THR A 1 349 ? 3.283 6.338 13.745 1.00 70.44 349 THR A N 1
ATOM 2811 C CA . THR A 1 349 ? 2.267 6.497 12.673 1.00 70.44 349 THR A CA 1
ATOM 2812 C C . THR A 1 349 ? 2.492 7.639 11.675 1.00 70.44 349 THR A C 1
ATOM 2814 O O . THR A 1 349 ? 1.622 7.940 10.864 1.00 70.44 349 THR A O 1
ATOM 2817 N N . HIS A 1 350 ? 3.642 8.308 11.732 1.00 60.88 350 HIS A N 1
ATOM 2818 C CA . HIS A 1 350 ? 3.853 9.614 11.096 1.00 60.88 350 HIS A CA 1
ATOM 2819 C C . HIS A 1 350 ? 4.368 9.577 9.641 1.00 60.88 350 HIS A C 1
ATOM 2821 O O . HIS A 1 350 ? 4.373 10.619 8.992 1.00 60.88 350 HIS A O 1
ATOM 2827 N N . ASP A 1 351 ? 4.738 8.408 9.106 1.00 58.62 351 ASP A N 1
ATOM 2828 C CA . ASP A 1 351 ? 5.423 8.263 7.807 1.00 58.62 351 ASP A CA 1
ATOM 2829 C C . ASP A 1 351 ? 4.508 7.726 6.683 1.00 58.62 351 ASP A C 1
ATOM 2831 O O . ASP A 1 351 ? 4.874 6.814 5.941 1.00 58.62 351 ASP A O 1
ATOM 2835 N N . LEU A 1 352 ? 3.297 8.273 6.537 1.00 55.06 352 LEU A N 1
ATOM 2836 C CA . LEU A 1 352 ? 2.370 7.850 5.469 1.00 55.06 352 LEU A CA 1
ATOM 2837 C C . LEU A 1 352 ? 2.731 8.396 4.076 1.00 55.06 352 LEU A C 1
ATOM 2839 O O . LEU A 1 352 ? 2.292 7.841 3.075 1.00 55.06 352 LEU A O 1
ATOM 2843 N N . THR A 1 353 ? 3.526 9.467 3.999 1.00 47.06 353 THR A N 1
ATOM 2844 C CA . THR A 1 353 ? 3.818 10.199 2.750 1.00 47.06 353 THR A CA 1
ATOM 2845 C C . THR A 1 353 ? 5.277 10.093 2.297 1.00 47.06 353 THR A C 1
ATOM 2847 O O . THR A 1 353 ? 5.692 10.839 1.417 1.00 47.06 353 THR A O 1
ATOM 2850 N N . SER A 1 354 ? 6.094 9.246 2.933 1.00 44.16 354 SER A N 1
ATOM 2851 C CA . SER A 1 354 ? 7.515 9.111 2.582 1.00 44.16 354 SER A CA 1
ATOM 2852 C C . SER A 1 354 ? 7.727 7.976 1.575 1.00 44.16 354 SER A C 1
ATOM 2854 O O . SER A 1 354 ? 7.266 6.864 1.816 1.00 44.16 354 SER A O 1
ATOM 2856 N N . ASP A 1 355 ? 8.493 8.218 0.505 1.00 41.41 355 ASP A N 1
ATOM 2857 C CA . ASP A 1 355 ? 8.816 7.252 -0.570 1.00 41.41 355 ASP A CA 1
ATOM 2858 C C . ASP A 1 355 ? 9.710 6.066 -0.129 1.00 41.41 355 ASP A C 1
ATOM 2860 O O . ASP A 1 355 ? 10.280 5.344 -0.949 1.00 41.41 355 ASP A O 1
ATOM 2864 N N . ARG A 1 356 ? 9.893 5.857 1.180 1.00 41.72 356 ARG A N 1
ATOM 2865 C CA . ARG A 1 356 ? 10.698 4.768 1.752 1.00 41.72 356 ARG A CA 1
ATOM 2866 C C . ARG A 1 356 ? 9.813 3.793 2.527 1.00 41.72 356 ARG A C 1
ATOM 2868 O O . ARG A 1 356 ? 8.700 4.110 2.923 1.00 41.72 356 ARG A O 1
ATOM 2875 N N . THR A 1 357 ? 10.361 2.607 2.786 1.00 46.28 357 THR A N 1
ATOM 2876 C CA . THR A 1 357 ? 9.824 1.412 3.478 1.00 46.28 357 THR A CA 1
ATOM 2877 C C . THR A 1 357 ? 9.095 1.605 4.832 1.00 46.28 357 THR A C 1
ATOM 2879 O O . THR A 1 357 ? 8.808 0.619 5.506 1.00 46.28 357 THR A O 1
ATOM 2882 N N . ASN A 1 358 ? 8.788 2.828 5.273 1.00 58.50 358 ASN A N 1
ATOM 2883 C CA . ASN A 1 358 ? 8.180 3.136 6.571 1.00 58.50 358 ASN A CA 1
ATOM 2884 C C . ASN A 1 358 ? 6.640 3.172 6.583 1.00 58.50 358 ASN A C 1
ATOM 2886 O O . ASN A 1 358 ? 6.066 3.151 7.671 1.00 58.50 358 ASN A O 1
ATOM 2890 N N . VAL A 1 359 ? 5.955 3.112 5.433 1.00 64.38 359 VAL A N 1
ATOM 2891 C CA . VAL A 1 359 ? 4.475 3.023 5.392 1.00 64.38 359 VAL A CA 1
ATOM 2892 C C . VAL A 1 359 ? 3.964 1.775 6.130 1.00 64.38 359 VAL A C 1
ATOM 2894 O O . VAL A 1 359 ? 2.988 1.836 6.876 1.00 64.38 359 VAL A O 1
ATOM 2897 N N . ALA A 1 360 ? 4.672 0.646 6.011 1.00 68.25 360 ALA A N 1
ATOM 2898 C CA . ALA A 1 360 ? 4.333 -0.583 6.729 1.00 68.25 360 ALA A CA 1
ATOM 2899 C C . ALA A 1 360 ? 4.406 -0.415 8.259 1.00 68.25 360 ALA A C 1
ATOM 2901 O O . ALA A 1 360 ? 3.549 -0.932 8.974 1.00 68.25 360 ALA A O 1
ATOM 2902 N N . LYS A 1 361 ? 5.381 0.356 8.763 1.00 74.56 361 LYS A N 1
ATOM 2903 C CA . LYS A 1 361 ? 5.487 0.676 10.194 1.00 74.56 361 LYS A CA 1
ATOM 2904 C C . LYS A 1 361 ? 4.370 1.605 10.651 1.00 74.56 361 LYS A C 1
ATOM 2906 O O . LYS A 1 361 ? 3.855 1.406 11.743 1.00 74.56 361 LYS A O 1
ATOM 2911 N N . ALA A 1 362 ? 3.952 2.548 9.806 1.00 73.50 362 ALA A N 1
ATOM 2912 C CA . ALA A 1 362 ? 2.792 3.385 10.093 1.00 73.50 362 ALA A CA 1
ATOM 2913 C C . ALA A 1 362 ? 1.512 2.545 10.228 1.00 73.50 362 ALA A C 1
ATOM 2915 O O . ALA A 1 362 ? 0.789 2.679 11.212 1.00 73.50 362 ALA A O 1
ATOM 2916 N N . HIS A 1 363 ? 1.279 1.604 9.305 1.00 75.50 363 HIS A N 1
ATOM 2917 C CA . HIS A 1 363 ? 0.158 0.658 9.387 1.00 75.50 363 HIS A CA 1
ATOM 2918 C C . HIS A 1 363 ? 0.224 -0.250 10.620 1.00 75.50 363 HIS A C 1
ATOM 2920 O O . HIS A 1 363 ? -0.797 -0.475 11.270 1.00 75.50 363 HIS A O 1
ATOM 2926 N N . GLN A 1 364 ? 1.418 -0.734 10.966 1.00 84.50 364 GLN A N 1
ATOM 2927 C CA . GLN A 1 364 ? 1.657 -1.481 12.198 1.00 84.50 364 GLN A CA 1
ATOM 2928 C C . GLN A 1 364 ? 1.323 -0.642 13.435 1.00 84.50 364 GLN A C 1
ATOM 2930 O O . GLN A 1 364 ? 0.600 -1.113 14.307 1.00 84.50 364 GLN A O 1
ATOM 2935 N N . GLY A 1 365 ? 1.794 0.606 13.491 1.00 84.75 365 GLY A N 1
ATOM 2936 C CA . GLY A 1 365 ? 1.495 1.524 14.584 1.00 84.75 365 GLY A CA 1
ATOM 2937 C C . GLY A 1 365 ? -0.005 1.756 14.746 1.00 84.75 365 GLY A C 1
ATOM 2938 O O . GLY A 1 365 ? -0.511 1.684 15.860 1.00 84.75 365 GLY A O 1
ATOM 2939 N N . PHE A 1 366 ? -0.747 1.917 13.647 1.00 79.50 366 PHE A N 1
ATOM 2940 C CA . PHE A 1 366 ? -2.207 2.007 13.717 1.00 79.50 366 PHE A CA 1
ATOM 2941 C C . PHE A 1 366 ? -2.843 0.744 14.291 1.00 79.50 366 PHE A C 1
ATOM 2943 O O . PHE A 1 366 ? -3.676 0.852 15.181 1.00 79.50 366 PHE A O 1
ATOM 2950 N N . TYR A 1 367 ? -2.442 -0.446 13.831 1.00 85.62 367 TYR A N 1
ATOM 2951 C CA . TYR A 1 367 ? -2.962 -1.696 14.391 1.00 85.62 367 TYR A CA 1
ATOM 2952 C C . TYR A 1 367 ? -2.705 -1.777 15.898 1.00 85.62 367 TYR A C 1
ATOM 2954 O O . TYR A 1 367 ? -3.621 -2.070 16.660 1.00 85.62 367 TYR A O 1
ATOM 2962 N N . CYS A 1 368 ? -1.495 -1.422 16.338 1.00 89.94 368 CYS A N 1
ATOM 2963 C CA . CYS A 1 368 ? -1.151 -1.367 17.752 1.00 89.94 368 CYS A CA 1
ATOM 2964 C C . CYS A 1 368 ? -2.037 -0.395 18.553 1.00 89.94 368 CYS A C 1
ATOM 2966 O O . CYS A 1 368 ? -2.358 -0.709 19.696 1.00 89.94 368 CYS A O 1
ATOM 2968 N N . MET A 1 369 ? -2.470 0.742 17.987 1.00 88.62 369 MET A N 1
ATOM 2969 C CA . MET A 1 369 ? -3.435 1.627 18.663 1.00 88.62 369 MET A CA 1
ATOM 2970 C C . MET A 1 369 ? -4.763 0.917 18.923 1.00 88.62 369 MET A C 1
ATOM 2972 O O . MET A 1 369 ? -5.239 0.926 20.055 1.00 88.62 369 MET A O 1
ATOM 2976 N N . ASP A 1 370 ? -5.341 0.257 17.913 1.00 87.81 370 ASP A N 1
ATOM 2977 C CA . ASP A 1 370 ? -6.629 -0.426 18.084 1.00 87.81 370 ASP A CA 1
ATOM 2978 C C . ASP A 1 370 ? -6.549 -1.603 19.054 1.00 87.81 370 ASP A C 1
ATOM 2980 O O . ASP A 1 370 ? -7.561 -1.934 19.667 1.00 87.81 370 ASP A O 1
ATOM 2984 N N . VAL A 1 371 ? -5.375 -2.222 19.214 1.00 91.25 371 VAL A N 1
ATOM 2985 C CA . VAL A 1 371 ? -5.147 -3.244 20.245 1.00 91.25 371 VAL A CA 1
ATOM 2986 C C . VAL A 1 371 ? -5.286 -2.631 21.637 1.00 91.25 371 VAL A C 1
ATOM 2988 O O . VAL A 1 371 ? -6.074 -3.125 22.442 1.00 91.25 371 VAL A O 1
ATOM 2991 N N . ILE A 1 372 ? -4.579 -1.528 21.910 1.00 93.00 372 ILE A N 1
ATOM 2992 C CA . ILE A 1 372 ? -4.638 -0.854 23.217 1.00 93.00 372 ILE A CA 1
ATOM 2993 C C . ILE A 1 372 ? -6.043 -0.299 23.484 1.00 93.00 372 ILE A C 1
ATOM 2995 O O . ILE A 1 372 ? -6.574 -0.437 24.586 1.00 93.00 372 ILE A O 1
ATOM 2999 N N . ASP A 1 373 ? -6.684 0.288 22.475 1.00 92.25 373 ASP A N 1
ATOM 3000 C CA . ASP A 1 373 ? -8.049 0.791 22.609 1.00 92.25 373 ASP A CA 1
ATOM 3001 C C . ASP A 1 373 ? -9.083 -0.330 22.730 1.00 92.25 373 ASP A C 1
ATOM 3003 O O . ASP A 1 373 ? -10.105 -0.137 23.390 1.00 92.25 373 ASP A O 1
ATOM 3007 N N . ARG A 1 374 ? -8.839 -1.519 22.151 1.00 92.50 374 ARG A N 1
ATOM 3008 C CA . ARG A 1 374 ? -9.689 -2.691 22.408 1.00 92.50 374 ARG A CA 1
ATOM 3009 C C . ARG A 1 374 ? -9.589 -3.109 23.861 1.00 92.50 374 ARG A C 1
ATOM 3011 O O . ARG A 1 374 ? -10.620 -3.297 24.492 1.00 92.50 374 ARG A O 1
ATOM 3018 N N . ASP A 1 375 ? -8.380 -3.215 24.392 1.00 95.12 375 ASP A N 1
ATOM 3019 C CA . ASP A 1 375 ? -8.172 -3.601 25.785 1.00 95.12 375 ASP A CA 1
ATOM 3020 C C . ASP A 1 375 ? -8.840 -2.608 26.759 1.00 95.12 375 ASP A C 1
ATOM 3022 O O . ASP A 1 375 ? -9.566 -3.007 27.672 1.00 95.12 375 ASP A O 1
ATOM 3026 N N . ARG A 1 376 ? -8.714 -1.299 26.499 1.00 94.31 376 ARG A N 1
ATOM 3027 C CA . ARG A 1 376 ? -9.442 -0.246 27.236 1.00 94.31 376 ARG A CA 1
ATOM 3028 C C . ARG A 1 376 ? -10.962 -0.383 27.125 1.00 94.31 376 ARG A C 1
ATOM 3030 O O . ARG A 1 376 ? -11.659 -0.211 28.123 1.00 94.31 376 ARG A O 1
ATOM 3037 N N . ALA A 1 377 ? -11.474 -0.673 25.928 1.00 92.25 377 ALA A N 1
ATOM 3038 C CA . ALA A 1 377 ? -12.906 -0.840 25.690 1.00 92.25 377 ALA A CA 1
ATOM 3039 C C . ALA A 1 377 ? -13.460 -2.075 26.409 1.00 92.25 377 ALA A C 1
ATOM 3041 O O . ALA A 1 377 ? -14.451 -1.954 27.119 1.00 92.25 377 ALA A O 1
ATOM 3042 N N . LEU A 1 378 ? -12.783 -3.222 26.304 1.00 94.75 378 LEU A N 1
ATOM 3043 C CA . LEU A 1 378 ? -13.150 -4.448 27.017 1.00 94.75 378 LEU A CA 1
ATOM 3044 C C . LEU A 1 378 ? -13.182 -4.212 28.527 1.00 94.75 378 LEU A C 1
ATOM 3046 O O . LEU A 1 378 ? -14.117 -4.636 29.196 1.00 94.75 378 LEU A O 1
ATOM 3050 N N . ARG A 1 379 ? -12.208 -3.466 29.065 1.00 95.12 379 ARG A N 1
ATOM 3051 C CA . ARG A 1 379 ? -12.203 -3.104 30.485 1.00 95.12 379 ARG A CA 1
ATOM 3052 C C . ARG A 1 379 ? -13.435 -2.285 30.890 1.00 95.12 379 ARG A C 1
ATOM 3054 O O . ARG A 1 379 ? -13.991 -2.502 31.962 1.00 95.12 379 ARG A O 1
ATOM 3061 N N . ALA A 1 380 ? -13.868 -1.344 30.057 1.00 93.00 380 ALA A N 1
ATOM 3062 C CA . ALA A 1 380 ? -15.094 -0.591 30.312 1.00 93.00 380 ALA A CA 1
ATOM 3063 C C . ALA A 1 380 ? -16.353 -1.473 30.161 1.00 93.00 380 ALA A C 1
ATOM 3065 O O . ALA A 1 380 ? -17.269 -1.374 30.975 1.00 93.00 380 ALA A O 1
ATOM 3066 N N . GLU A 1 381 ? -16.388 -2.371 29.173 1.00 94.25 381 GLU A N 1
ATOM 3067 C CA . GLU A 1 381 ? -17.482 -3.334 28.961 1.00 94.25 381 GLU A CA 1
ATOM 3068 C C . GLU A 1 381 ? -17.655 -4.279 30.165 1.00 94.25 381 GLU A C 1
ATOM 3070 O O . GLU A 1 381 ? -18.778 -4.502 30.614 1.00 94.25 381 GLU A O 1
ATOM 3075 N N . GLU A 1 382 ? -16.559 -4.748 30.772 1.00 95.69 382 GLU A N 1
ATOM 3076 C CA . GLU A 1 382 ? -16.572 -5.526 32.026 1.00 95.69 382 GLU A CA 1
ATOM 3077 C C . GLU A 1 382 ? -17.227 -4.780 33.197 1.00 95.69 382 GLU A C 1
ATOM 3079 O O . GLU A 1 382 ? -17.773 -5.396 34.112 1.00 95.69 382 GLU A O 1
ATOM 3084 N N . LEU A 1 383 ? -17.172 -3.447 33.173 1.00 94.94 383 LEU A N 1
ATOM 3085 C CA . LEU A 1 383 ? -17.786 -2.566 34.165 1.00 94.94 383 LEU A CA 1
ATOM 3086 C C . LEU A 1 383 ? -19.226 -2.167 33.796 1.00 94.94 383 LEU A C 1
ATOM 3088 O O . LEU A 1 383 ? -19.840 -1.369 34.505 1.00 94.94 383 LEU A O 1
ATOM 3092 N N . GLY A 1 384 ? -19.779 -2.733 32.718 1.00 92.44 384 GLY A N 1
ATOM 3093 C CA . GLY A 1 384 ? -21.162 -2.535 32.282 1.00 92.44 384 GLY A CA 1
ATOM 3094 C C . GLY A 1 384 ? -21.373 -1.391 31.289 1.00 92.44 384 GLY A C 1
ATOM 3095 O O . GLY A 1 384 ? -22.518 -1.004 31.053 1.00 92.44 384 GLY A O 1
ATOM 3096 N N . TYR A 1 385 ? -20.308 -0.834 30.706 1.00 93.12 385 TYR A N 1
ATOM 3097 C CA . TYR A 1 385 ? -20.434 0.187 29.665 1.00 93.12 385 TYR A CA 1
ATOM 3098 C C . TYR A 1 385 ? -20.749 -0.426 28.298 1.00 93.12 385 TYR A C 1
ATOM 3100 O O . TYR A 1 385 ? -20.226 -1.473 27.930 1.00 93.12 385 TYR A O 1
ATOM 3108 N N . VAL A 1 386 ? -21.535 0.293 27.495 1.00 89.00 386 VAL A N 1
ATOM 3109 C CA . VAL A 1 386 ? -21.589 0.082 26.043 1.00 89.00 386 VAL A CA 1
ATOM 3110 C C . VAL A 1 386 ? -20.560 1.009 25.412 1.00 89.00 386 VAL A C 1
ATOM 3112 O O . VAL A 1 386 ? -20.681 2.230 25.521 1.00 89.00 386 VAL A O 1
ATOM 3115 N N . VAL A 1 387 ? -19.534 0.441 24.780 1.00 88.31 387 VAL A N 1
ATOM 3116 C CA . VAL A 1 387 ? -18.408 1.212 24.244 1.00 88.31 387 VAL A CA 1
ATOM 3117 C C . VAL A 1 387 ? -18.450 1.234 22.725 1.00 88.31 387 VAL A C 1
ATOM 3119 O O . VAL A 1 387 ? -18.475 0.197 22.067 1.00 88.31 387 VAL A O 1
ATOM 3122 N N . LEU A 1 388 ? -18.402 2.438 22.157 1.00 84.06 388 LEU A N 1
ATOM 3123 C CA . LEU A 1 388 ? -18.252 2.649 20.722 1.00 84.06 388 LEU A CA 1
ATOM 3124 C C . LEU A 1 388 ? -16.829 3.126 20.430 1.00 84.06 388 LEU A C 1
ATOM 3126 O O . LEU A 1 388 ? -16.398 4.164 20.927 1.00 84.06 388 LEU A O 1
ATOM 3130 N N . ARG A 1 389 ? -16.098 2.383 19.595 1.00 87.44 389 ARG A N 1
ATOM 3131 C CA . ARG A 1 389 ? -14.766 2.778 19.116 1.00 87.44 389 ARG A CA 1
ATOM 3132 C C . ARG A 1 389 ? -14.877 3.378 17.722 1.00 87.44 389 ARG A C 1
ATOM 3134 O O . ARG A 1 389 ? -14.995 2.646 16.738 1.00 87.44 389 ARG A O 1
ATOM 3141 N N . LYS A 1 390 ? -14.825 4.707 17.644 1.00 80.62 390 LYS A N 1
ATOM 3142 C CA . LYS A 1 390 ? -14.930 5.463 16.389 1.00 80.62 390 LYS A CA 1
ATOM 3143 C C . LYS A 1 390 ? -13.595 6.107 16.001 1.00 80.62 390 LYS A C 1
ATOM 3145 O O . LYS A 1 390 ? -12.815 6.502 16.863 1.00 80.62 390 LYS A O 1
ATOM 3150 N N . ARG A 1 391 ? -13.352 6.266 14.699 1.00 78.06 391 ARG A N 1
ATOM 3151 C CA . ARG A 1 391 ? -12.260 7.077 14.136 1.00 78.06 391 ARG A CA 1
ATOM 3152 C C . ARG A 1 391 ? -12.721 8.506 13.906 1.00 78.06 391 ARG A C 1
ATOM 3154 O O . ARG A 1 391 ? -13.832 8.710 13.429 1.00 78.06 391 ARG A O 1
ATOM 3161 N N . LEU A 1 392 ? -11.852 9.478 14.180 1.00 77.12 392 LEU A N 1
ATOM 3162 C CA . LEU A 1 392 ? -12.119 10.887 13.869 1.00 77.12 392 LEU A CA 1
ATOM 3163 C C . LEU A 1 392 ? -12.412 11.075 12.371 1.00 77.12 392 LEU A C 1
ATOM 3165 O O . LEU A 1 392 ? -11.795 10.409 11.538 1.00 77.12 392 LEU A O 1
ATOM 3169 N N . LYS A 1 393 ? -13.349 11.973 12.048 1.00 67.31 393 LYS A N 1
ATOM 3170 C CA . LYS A 1 393 ? -13.750 12.265 10.667 1.00 67.31 393 LYS A CA 1
ATOM 3171 C C . LYS A 1 393 ? -12.891 13.386 10.068 1.00 67.31 393 LYS A C 1
ATOM 3173 O O . LYS A 1 393 ? -12.533 14.342 10.749 1.00 67.31 393 LYS A O 1
ATOM 3178 N N . ASP A 1 394 ? -12.590 13.197 8.782 1.00 68.75 394 ASP A N 1
ATOM 3179 C CA . ASP A 1 394 ? -11.310 13.454 8.107 1.00 68.75 394 ASP A CA 1
ATOM 3180 C C . ASP A 1 394 ? -10.145 12.699 8.765 1.00 68.75 394 ASP A C 1
ATOM 3182 O O . ASP A 1 394 ? -9.586 13.116 9.779 1.00 68.75 394 ASP A O 1
ATOM 3186 N N . GLU A 1 395 ? -9.756 11.575 8.158 1.00 59.53 395 GLU A N 1
ATOM 3187 C CA . GLU A 1 395 ? -8.702 10.689 8.667 1.00 59.53 395 GLU A CA 1
ATOM 3188 C C . GLU A 1 395 ? -7.325 11.386 8.734 1.00 59.53 395 GLU A C 1
ATOM 3190 O O . GLU A 1 395 ? -6.454 10.970 9.497 1.00 59.53 395 GLU A O 1
ATOM 3195 N N . SER A 1 396 ? -7.146 12.518 8.037 1.00 60.72 396 SER A N 1
ATOM 3196 C CA . SER A 1 396 ? -5.932 13.345 8.085 1.00 60.72 396 SER A CA 1
ATOM 3197 C C . SER A 1 396 ? -5.886 14.338 9.262 1.00 60.72 396 SER A C 1
ATOM 3199 O O . SER A 1 396 ? -4.869 15.014 9.485 1.00 60.72 396 SER A O 1
ATOM 3201 N N . CYS A 1 397 ? -6.961 14.441 10.059 1.00 65.06 397 CYS A N 1
ATOM 3202 C CA . CYS A 1 397 ? -7.061 15.397 11.166 1.00 65.06 397 CYS A CA 1
ATOM 3203 C C . CYS A 1 397 ? -6.044 15.138 12.289 1.00 65.06 397 CYS A C 1
ATOM 3205 O O . CYS A 1 397 ? -5.812 15.983 13.158 1.00 65.06 397 CYS A O 1
ATOM 3207 N N . THR A 1 398 ? -5.401 13.974 12.284 1.00 62.66 398 THR A N 1
ATOM 3208 C CA . THR A 1 398 ? -4.278 13.644 13.150 1.00 62.66 398 THR A CA 1
ATOM 3209 C C . THR A 1 398 ? -3.277 12.785 12.376 1.00 62.66 398 THR A C 1
ATOM 3211 O O . THR A 1 398 ? -3.693 11.891 11.649 1.00 62.66 398 THR A O 1
ATOM 3214 N N . PRO A 1 399 ? -1.954 12.965 12.556 1.00 52.44 399 PRO A N 1
ATOM 3215 C CA . PRO A 1 399 ? -0.938 12.063 11.991 1.00 52.44 399 PRO A CA 1
ATOM 3216 C C . PRO A 1 399 ? -0.953 10.660 12.642 1.00 52.44 399 PRO A C 1
ATOM 3218 O O . PRO A 1 399 ? 0.026 9.922 12.570 1.00 52.44 399 PRO A O 1
ATOM 3221 N N . LYS A 1 400 ? -2.024 10.332 13.371 1.00 53.94 400 LYS A N 1
ATOM 3222 C CA . LYS A 1 400 ? -2.161 9.179 14.257 1.00 53.94 400 LYS A CA 1
ATOM 3223 C C . LYS A 1 400 ? -3.428 8.349 14.016 1.00 53.94 400 LYS A C 1
ATOM 3225 O O . LYS A 1 400 ? -3.631 7.411 14.758 1.00 53.94 400 LYS A O 1
ATOM 3230 N N . ASN A 1 401 ? -4.226 8.598 12.973 1.00 43.16 401 ASN A N 1
ATOM 3231 C CA . ASN A 1 401 ? -5.384 7.752 12.655 1.00 43.16 401 ASN A CA 1
ATOM 3232 C C . ASN A 1 401 ? -5.265 7.105 11.267 1.00 43.16 401 ASN A C 1
ATOM 3234 O O . ASN A 1 401 ? -4.693 7.679 10.345 1.00 43.16 401 ASN A O 1
ATOM 3238 N N . ARG A 1 402 ? -5.792 5.874 11.186 1.00 49.78 402 ARG A N 1
ATOM 3239 C CA . ARG A 1 402 ? -5.794 4.949 10.042 1.00 49.78 402 ARG A CA 1
ATOM 3240 C C . ARG A 1 402 ? -6.197 5.616 8.721 1.00 49.78 402 ARG A C 1
ATOM 3242 O O . ARG A 1 402 ? -7.238 6.248 8.672 1.00 49.78 402 ARG A O 1
ATOM 3249 N N . LEU A 1 403 ? -5.492 5.241 7.653 1.00 37.28 403 LEU A N 1
ATOM 3250 C CA . LEU A 1 403 ? -6.105 4.834 6.385 1.00 37.28 403 LEU A CA 1
ATOM 3251 C C . LEU A 1 403 ? -5.936 3.309 6.281 1.00 37.28 403 LEU A C 1
ATOM 3253 O O . LEU A 1 403 ? -4.960 2.813 5.720 1.00 37.28 403 LEU A O 1
ATOM 3257 N N . LEU A 1 404 ? -6.839 2.528 6.882 1.00 47.34 404 LEU A N 1
ATOM 3258 C CA . LEU A 1 404 ? -6.949 1.122 6.488 1.00 47.34 404 LEU A CA 1
ATOM 3259 C C . LEU A 1 404 ? -7.739 1.100 5.190 1.00 47.34 404 LEU A C 1
ATOM 3261 O O . LEU A 1 404 ? -8.925 1.412 5.194 1.00 47.34 404 LEU A O 1
ATOM 3265 N N . LEU A 1 405 ? -7.090 0.691 4.106 1.00 56.56 405 LEU A N 1
ATOM 3266 C CA . LEU A 1 405 ? -7.755 0.508 2.822 1.00 56.56 405 LEU A CA 1
ATOM 3267 C C . LEU A 1 405 ? -8.834 -0.580 2.964 1.00 56.56 405 LEU A C 1
ATOM 3269 O O . LEU A 1 405 ? -8.534 -1.736 3.292 1.00 56.56 405 LEU A O 1
ATOM 3273 N N . ARG A 1 406 ? -10.093 -0.178 2.786 1.00 71.44 406 ARG A N 1
ATOM 3274 C CA . ARG A 1 406 ? -11.311 -0.985 2.958 1.00 71.44 406 ARG A CA 1
ATOM 3275 C C . ARG A 1 406 ? -12.027 -1.108 1.616 1.00 71.44 406 ARG A C 1
ATOM 3277 O O . ARG A 1 406 ? -11.784 -0.341 0.695 1.00 71.44 406 ARG A O 1
ATOM 3284 N N . TYR A 1 407 ? -12.932 -2.074 1.518 1.00 81.94 407 TYR A N 1
ATOM 3285 C CA . TYR A 1 407 ? -13.729 -2.329 0.313 1.00 81.94 407 TYR A CA 1
ATOM 3286 C C . TYR A 1 407 ? -15.215 -2.428 0.651 1.00 81.94 407 TYR A C 1
ATOM 3288 O O . TYR A 1 407 ? -15.963 -3.173 0.019 1.00 81.94 407 TYR A O 1
ATOM 3296 N N . ASP A 1 408 ? -15.648 -1.689 1.671 1.00 72.69 408 ASP A N 1
ATOM 3297 C CA . ASP A 1 408 ? -17.046 -1.681 2.087 1.00 72.69 408 ASP A CA 1
ATOM 3298 C C . ASP A 1 408 ? -17.952 -1.234 0.953 1.00 72.69 408 ASP A C 1
ATOM 3300 O O . ASP A 1 408 ? -17.663 -0.287 0.224 1.00 72.69 408 ASP A O 1
ATOM 3304 N N . GLY A 1 409 ? -19.066 -1.942 0.790 1.00 78.56 409 GLY A N 1
ATOM 3305 C CA . GLY A 1 409 ? -20.018 -1.655 -0.278 1.00 78.56 409 GLY A CA 1
ATOM 3306 C C . GLY A 1 409 ? -19.502 -1.966 -1.688 1.00 78.56 409 GLY A C 1
ATOM 3307 O O . GLY A 1 409 ? -20.268 -1.790 -2.637 1.00 78.56 409 GLY A O 1
ATOM 3308 N N . ARG A 1 410 ? -18.262 -2.461 -1.840 1.00 93.50 410 ARG A N 1
ATOM 3309 C CA . ARG A 1 410 ? -17.700 -2.898 -3.122 1.00 93.50 410 ARG A CA 1
ATOM 3310 C C . ARG A 1 410 ? -17.982 -4.375 -3.365 1.00 93.50 410 ARG A C 1
ATOM 3312 O O . ARG A 1 410 ? -17.853 -5.209 -2.464 1.00 93.50 410 ARG A O 1
ATOM 3319 N N . VAL A 1 411 ? -18.338 -4.698 -4.605 1.00 98.69 411 VAL A N 1
ATOM 3320 C CA . VAL A 1 411 ? -18.490 -6.077 -5.076 1.00 98.69 411 VAL A CA 1
ATOM 3321 C C . VAL A 1 411 ? -17.278 -6.477 -5.906 1.00 98.69 411 VAL A C 1
ATOM 3323 O O . VAL A 1 411 ? -16.984 -5.861 -6.934 1.00 98.69 411 VAL A O 1
ATOM 3326 N N . VAL A 1 412 ? -16.589 -7.525 -5.459 1.00 98.75 412 VAL A N 1
ATOM 3327 C CA . VAL A 1 412 ? -15.352 -8.020 -6.066 1.00 98.75 412 VAL A CA 1
ATOM 3328 C C . VAL A 1 412 ? -15.600 -9.388 -6.685 1.00 98.75 412 VAL A C 1
ATOM 3330 O O . VAL A 1 412 ? -15.976 -10.329 -5.992 1.00 98.75 412 VAL A O 1
ATOM 3333 N N . VAL A 1 413 ? -15.347 -9.521 -7.983 1.00 98.94 413 VAL A N 1
ATOM 3334 C CA . VAL A 1 413 ? -15.344 -10.809 -8.683 1.00 98.94 413 VAL A CA 1
ATOM 3335 C C . VAL A 1 413 ? -13.903 -11.261 -8.871 1.00 98.94 413 VAL A C 1
ATOM 3337 O O . VAL A 1 413 ? -13.103 -10.544 -9.474 1.00 98.94 413 VAL A O 1
ATOM 3340 N N . VAL A 1 414 ? -13.571 -12.462 -8.395 1.00 98.88 414 VAL A N 1
ATOM 3341 C CA . VAL A 1 414 ? -12.259 -13.085 -8.620 1.00 98.88 414 VAL A CA 1
ATOM 3342 C C . VAL A 1 414 ? -12.457 -14.386 -9.388 1.00 98.88 414 VAL A C 1
ATOM 3344 O O . VAL A 1 414 ? -13.139 -15.292 -8.915 1.00 98.88 414 VAL A O 1
ATOM 3347 N N . THR A 1 415 ? -11.863 -14.478 -10.579 1.00 98.69 415 THR A N 1
ATOM 3348 C CA . THR A 1 415 ? -11.908 -15.694 -11.409 1.00 98.69 415 THR A CA 1
ATOM 3349 C C . THR A 1 415 ? -10.769 -16.651 -11.057 1.00 98.69 415 THR A C 1
ATOM 3351 O O . THR A 1 415 ? -9.643 -16.219 -10.789 1.00 98.69 415 THR A O 1
ATOM 3354 N N . GLY A 1 416 ? -11.038 -17.958 -11.056 1.00 96.62 416 GLY A N 1
ATOM 3355 C CA . GLY A 1 416 ? -10.077 -18.974 -10.606 1.00 96.62 416 GLY A CA 1
ATOM 3356 C C . GLY A 1 416 ? -9.714 -18.825 -9.124 1.00 96.62 416 GLY A C 1
ATOM 3357 O O . GLY A 1 416 ? -8.536 -18.853 -8.763 1.00 96.62 416 GLY A O 1
ATOM 3358 N N . ALA A 1 417 ? -10.712 -18.550 -8.284 1.00 97.31 417 ALA A N 1
ATOM 3359 C CA . ALA A 1 417 ? -10.553 -18.220 -6.872 1.00 97.31 417 ALA A CA 1
ATOM 3360 C C . ALA A 1 417 ? -10.633 -19.425 -5.921 1.00 97.31 417 ALA A C 1
ATOM 3362 O O . ALA A 1 417 ? -10.534 -19.246 -4.711 1.00 97.31 417 ALA A O 1
ATOM 3363 N N . GLY A 1 418 ? -10.774 -20.648 -6.436 1.00 94.06 418 GLY A N 1
ATOM 3364 C CA . GLY A 1 418 ? -10.857 -21.868 -5.631 1.00 94.06 418 GLY A CA 1
ATOM 3365 C C . GLY A 1 418 ? -9.520 -22.305 -5.021 1.00 94.06 418 GLY A C 1
ATOM 3366 O O . GLY A 1 418 ? -9.501 -23.127 -4.107 1.00 94.06 418 GLY A O 1
ATOM 3367 N N . ALA A 1 419 ? -8.390 -21.773 -5.503 1.00 91.44 419 ALA A N 1
ATOM 3368 C CA . ALA A 1 419 ? -7.054 -22.078 -4.988 1.00 91.44 419 ALA A CA 1
ATOM 3369 C C . ALA A 1 419 ? -6.030 -20.961 -5.279 1.00 91.44 419 ALA A C 1
ATOM 3371 O O . ALA A 1 419 ? -6.301 -20.002 -6.003 1.00 91.44 419 ALA A O 1
ATOM 3372 N N . GLY A 1 420 ? -4.819 -21.108 -4.730 1.00 91.38 420 GLY A N 1
ATOM 3373 C CA . GLY A 1 420 ? -3.647 -20.303 -5.092 1.00 91.38 420 GLY A CA 1
ATOM 3374 C C . GLY A 1 420 ? -3.840 -18.793 -4.917 1.00 91.38 420 GLY A C 1
ATOM 3375 O O . GLY A 1 420 ? -4.348 -18.338 -3.895 1.00 91.38 420 GLY A O 1
ATOM 3376 N N . LEU A 1 421 ? -3.409 -18.020 -5.920 1.00 94.62 421 LEU A N 1
ATOM 3377 C CA . LEU A 1 421 ? -3.494 -16.553 -5.933 1.00 94.62 421 LEU A CA 1
ATOM 3378 C C . LEU A 1 421 ? -4.935 -16.053 -5.808 1.00 94.62 421 LEU A C 1
ATOM 3380 O O . LEU A 1 421 ? -5.213 -15.224 -4.946 1.00 94.62 421 LEU A O 1
ATOM 3384 N N . GLY A 1 422 ? -5.854 -16.604 -6.605 1.00 96.62 422 GLY A N 1
ATOM 3385 C CA . GLY A 1 422 ? -7.258 -16.199 -6.594 1.00 96.62 422 GLY A CA 1
ATOM 3386 C C . GLY A 1 422 ? -7.922 -16.392 -5.228 1.00 96.62 422 GLY A C 1
ATOM 3387 O O . GLY A 1 422 ? -8.638 -15.501 -4.773 1.00 96.62 422 GLY A O 1
ATOM 3388 N N . ARG A 1 423 ? -7.623 -17.501 -4.535 1.00 97.38 423 ARG A N 1
ATOM 3389 C CA . ARG A 1 423 ? -8.104 -17.742 -3.164 1.00 97.38 423 ARG A CA 1
ATOM 3390 C C . ARG A 1 423 ? -7.624 -16.663 -2.193 1.00 97.38 423 ARG A C 1
ATOM 3392 O O . ARG A 1 423 ? -8.428 -16.116 -1.446 1.00 97.38 423 ARG A O 1
ATOM 3399 N N . GLU A 1 424 ? -6.332 -16.335 -2.206 1.00 97.31 424 GLU A N 1
ATOM 3400 C CA . GLU A 1 424 ? -5.782 -15.306 -1.311 1.00 97.31 424 GLU A CA 1
ATOM 3401 C C . GLU A 1 424 ? -6.321 -13.905 -1.629 1.00 97.31 424 GLU A C 1
ATOM 3403 O O . GLU A 1 424 ? -6.544 -13.116 -0.711 1.00 97.31 424 GLU A O 1
ATOM 3408 N N . TYR A 1 425 ? -6.589 -13.596 -2.904 1.00 98.12 425 TYR A N 1
ATOM 3409 C CA . TYR A 1 425 ? -7.268 -12.354 -3.284 1.00 98.12 425 TYR A CA 1
ATOM 3410 C C . TYR A 1 425 ? -8.678 -12.304 -2.690 1.00 98.12 425 TYR A C 1
ATOM 3412 O O . TYR A 1 425 ? -9.024 -11.332 -2.022 1.00 98.12 425 TYR A O 1
ATOM 3420 N N . ALA A 1 426 ? -9.472 -13.362 -2.883 1.00 98.06 426 ALA A N 1
ATOM 3421 C CA . ALA A 1 426 ? -10.842 -13.443 -2.383 1.00 98.06 426 ALA A CA 1
ATOM 3422 C C . ALA A 1 426 ? -10.912 -13.308 -0.852 1.00 98.06 426 ALA A C 1
ATOM 3424 O O . ALA A 1 426 ? -11.697 -12.506 -0.344 1.00 98.06 426 ALA A O 1
ATOM 3425 N N . LEU A 1 427 ? -10.047 -14.027 -0.125 1.00 92.31 427 LEU A N 1
ATOM 3426 C CA . LEU A 1 427 ? -9.959 -13.949 1.335 1.00 92.31 427 LEU A CA 1
ATOM 3427 C C . LEU A 1 427 ? -9.585 -12.543 1.812 1.00 92.31 427 LEU A C 1
ATOM 3429 O O . LEU A 1 427 ? -10.229 -12.019 2.720 1.00 92.31 427 LEU A O 1
ATOM 3433 N N . LEU A 1 428 ? -8.583 -11.910 1.190 1.00 90.31 428 LEU A N 1
ATOM 3434 C CA . LEU A 1 428 ? -8.144 -10.571 1.582 1.00 90.31 428 LEU A CA 1
ATOM 3435 C C . LEU A 1 428 ? -9.209 -9.506 1.301 1.00 90.31 428 LEU A C 1
ATOM 3437 O O . LEU A 1 428 ? -9.437 -8.643 2.144 1.00 90.31 428 LEU A O 1
ATOM 3441 N N . PHE A 1 429 ? -9.873 -9.542 0.144 1.00 93.19 429 PHE A N 1
ATOM 3442 C CA . PHE A 1 429 ? -10.953 -8.596 -0.147 1.00 93.19 429 PHE A CA 1
ATOM 3443 C C . PHE A 1 429 ? -12.116 -8.764 0.836 1.00 93.19 429 PHE A C 1
ATOM 3445 O O . PHE A 1 429 ? -12.595 -7.772 1.393 1.00 93.19 429 PHE A O 1
ATOM 3452 N N . ALA A 1 430 ? -12.528 -10.006 1.108 1.00 86.38 430 ALA A N 1
ATOM 3453 C CA . ALA A 1 430 ? -13.606 -10.288 2.049 1.00 86.38 430 ALA A CA 1
ATOM 3454 C C . ALA A 1 430 ? -13.261 -9.842 3.478 1.00 86.38 430 ALA A C 1
ATOM 3456 O O . ALA A 1 430 ? -14.065 -9.169 4.122 1.00 86.38 430 ALA A O 1
ATOM 3457 N N . SER A 1 431 ? -12.036 -10.114 3.951 1.00 79.38 431 SER A N 1
ATOM 3458 C CA . SER A 1 431 ? -11.575 -9.680 5.279 1.00 79.38 431 SER A CA 1
ATOM 3459 C C . SER A 1 431 ? -11.480 -8.152 5.418 1.00 79.38 431 SER A C 1
ATOM 3461 O O . SER A 1 431 ? -11.243 -7.636 6.510 1.00 79.38 431 SER A O 1
ATOM 3463 N N . ARG A 1 432 ? -11.607 -7.410 4.310 1.00 74.38 432 ARG A N 1
ATOM 3464 C CA . ARG A 1 432 ? -11.559 -5.943 4.241 1.00 74.38 432 ARG A CA 1
ATOM 3465 C C . ARG A 1 432 ? -12.910 -5.320 3.865 1.00 74.38 432 ARG A C 1
ATOM 3467 O O . ARG A 1 432 ? -12.946 -4.133 3.547 1.00 74.38 432 ARG A O 1
ATOM 3474 N N . GLY A 1 433 ? -14.001 -6.087 3.948 1.00 72.44 433 GLY A N 1
ATOM 3475 C CA . GLY A 1 433 ? -15.378 -5.592 3.830 1.00 72.44 433 GLY A CA 1
ATOM 3476 C C . GLY A 1 433 ? -16.026 -5.743 2.450 1.00 72.44 433 GLY A C 1
ATOM 3477 O O . GLY A 1 433 ? -17.188 -5.366 2.288 1.00 72.44 433 GLY A O 1
ATOM 3478 N N . ALA A 1 434 ? -15.322 -6.311 1.464 1.00 87.06 434 ALA A N 1
ATOM 3479 C CA . ALA A 1 434 ? -15.909 -6.570 0.152 1.00 87.06 434 ALA A CA 1
ATOM 3480 C C . ALA A 1 434 ? -16.948 -7.699 0.199 1.00 87.06 434 ALA A C 1
ATOM 3482 O O . ALA A 1 434 ? -16.791 -8.684 0.923 1.00 87.06 434 ALA A O 1
ATOM 3483 N N . LYS A 1 435 ? -17.956 -7.605 -0.673 1.00 98.06 435 LYS A N 1
ATOM 3484 C CA . LYS A 1 435 ? -18.808 -8.744 -1.042 1.00 98.06 435 LYS A CA 1
ATOM 3485 C C . LYS A 1 435 ? -18.157 -9.464 -2.219 1.00 98.06 435 LYS A C 1
ATOM 3487 O O . LYS A 1 435 ? -17.949 -8.848 -3.265 1.00 98.06 435 LYS A O 1
ATOM 3492 N N . VAL A 1 436 ? -17.809 -10.738 -2.059 1.00 98.56 436 VAL A N 1
ATOM 3493 C CA . VAL A 1 436 ? -16.951 -11.444 -3.024 1.00 98.56 436 VAL A CA 1
ATOM 3494 C C . VAL A 1 436 ? -17.726 -12.499 -3.815 1.00 98.56 436 VAL A C 1
ATOM 3496 O O . VAL A 1 436 ? -18.406 -13.347 -3.242 1.00 98.56 436 VAL A O 1
ATOM 3499 N N . VAL A 1 437 ? -17.599 -12.485 -5.141 1.00 98.88 437 VAL A N 1
ATOM 3500 C CA . VAL A 1 437 ? -17.966 -13.622 -5.997 1.00 98.88 437 VAL A CA 1
ATOM 3501 C C . VAL A 1 437 ? -16.714 -14.453 -6.236 1.00 98.88 437 VAL A C 1
ATOM 3503 O O . VAL A 1 437 ? -15.758 -13.999 -6.871 1.00 98.88 437 VAL A O 1
ATOM 3506 N N . VAL A 1 438 ? -16.725 -15.671 -5.705 1.00 98.75 438 VAL A N 1
ATOM 3507 C CA . VAL A 1 438 ? -15.648 -16.651 -5.839 1.00 98.75 438 VAL A CA 1
ATOM 3508 C C . VAL A 1 438 ? -15.972 -17.521 -7.051 1.00 98.75 438 VAL A C 1
ATOM 3510 O O . VAL A 1 438 ? -16.721 -18.489 -6.937 1.00 98.75 438 VAL A O 1
ATOM 3513 N N . ASN A 1 439 ? -15.438 -17.166 -8.222 1.00 98.56 439 ASN A N 1
ATOM 3514 C CA . ASN A 1 439 ? -15.596 -17.975 -9.429 1.00 98.56 439 ASN A CA 1
ATOM 3515 C C . ASN A 1 439 ? -14.491 -19.034 -9.509 1.00 98.56 439 ASN A C 1
ATOM 3517 O O . ASN A 1 439 ? -13.306 -18.695 -9.487 1.00 98.56 439 ASN A O 1
ATOM 3521 N N . ASP A 1 440 ? -14.863 -20.303 -9.661 1.00 96.94 440 ASP A N 1
ATOM 3522 C CA . ASP A 1 440 ? -13.929 -21.369 -10.014 1.00 96.94 440 ASP A CA 1
ATOM 3523 C C . ASP A 1 440 ? -14.642 -22.522 -10.736 1.00 96.94 440 ASP A C 1
ATOM 3525 O O . ASP A 1 440 ? -15.652 -23.042 -10.265 1.00 96.94 440 ASP A O 1
ATOM 3529 N N . LEU A 1 441 ? -14.092 -22.960 -11.872 1.00 90.75 441 LEU A N 1
ATOM 3530 C CA . LEU A 1 441 ? -14.619 -24.114 -12.606 1.00 90.75 441 LEU A CA 1
ATOM 3531 C C . LEU A 1 441 ? -14.371 -25.433 -11.844 1.00 90.75 441 LEU A C 1
ATOM 3533 O O . LEU A 1 441 ? -15.075 -26.419 -12.046 1.00 90.75 441 LEU A O 1
ATOM 3537 N N . GLY A 1 442 ? -13.357 -25.481 -10.981 1.00 84.94 442 GLY A N 1
ATOM 3538 C CA . GLY A 1 442 ? -12.988 -26.649 -10.189 1.00 84.94 442 GLY A CA 1
ATOM 3539 C C . GLY A 1 442 ? -12.276 -27.749 -10.980 1.00 84.94 442 GLY A C 1
ATOM 3540 O O . GLY A 1 442 ? -12.258 -28.899 -10.538 1.00 84.94 442 GLY A O 1
ATOM 3541 N N . GLY A 1 443 ? -11.722 -27.424 -12.149 1.00 84.25 443 GLY A N 1
ATOM 3542 C CA . GLY A 1 443 ? -10.863 -28.318 -12.928 1.00 84.25 443 GLY A CA 1
ATOM 3543 C C . GLY A 1 443 ? -9.421 -28.369 -12.407 1.00 84.25 443 GLY A C 1
ATOM 3544 O O . GLY A 1 443 ? -9.015 -27.597 -11.540 1.00 84.25 443 GLY A O 1
ATOM 3545 N N . ASN A 1 444 ? -8.618 -29.288 -12.941 1.00 83.38 444 ASN A N 1
ATOM 3546 C CA . ASN A 1 444 ? -7.183 -29.344 -12.670 1.00 83.38 444 ASN A CA 1
ATOM 3547 C C . ASN A 1 444 ? -6.408 -28.270 -13.465 1.00 83.38 444 ASN A C 1
ATOM 3549 O O . ASN A 1 444 ? -6.932 -27.634 -14.380 1.00 83.38 444 ASN A O 1
ATOM 3553 N N . PHE A 1 445 ? -5.117 -28.109 -13.164 1.00 81.69 445 PHE A N 1
ATOM 3554 C CA . PHE A 1 445 ? -4.259 -27.101 -13.804 1.00 81.69 445 PHE A CA 1
ATOM 3555 C C . PHE A 1 445 ? -3.980 -27.355 -15.300 1.00 81.69 445 PHE A C 1
ATOM 3557 O O . PHE A 1 445 ? -3.405 -26.495 -15.959 1.00 81.69 445 PHE A O 1
ATOM 3564 N N . HIS A 1 446 ? -4.409 -28.494 -15.855 1.00 80.12 446 HIS A N 1
ATOM 3565 C CA . HIS A 1 446 ? -4.356 -28.804 -17.288 1.00 80.12 446 HIS A CA 1
ATOM 3566 C C . HIS A 1 446 ? -5.682 -28.523 -18.021 1.00 80.12 446 HIS A C 1
ATOM 3568 O O . HIS A 1 446 ? -5.788 -28.801 -19.221 1.00 80.12 446 HIS A O 1
ATOM 3574 N N . GLY A 1 447 ? -6.686 -27.979 -17.322 1.00 78.88 447 GLY A N 1
ATOM 3575 C CA . GLY A 1 447 ? -7.993 -27.634 -17.885 1.00 78.88 447 GLY A CA 1
ATOM 3576 C C . GLY A 1 447 ? -8.959 -28.813 -18.007 1.00 78.88 447 GLY A C 1
ATOM 3577 O O . GLY A 1 447 ? -9.804 -28.806 -18.895 1.00 78.88 447 GLY A O 1
ATOM 3578 N N . GLN A 1 448 ? -8.831 -29.839 -17.158 1.00 76.75 448 GLN A N 1
ATOM 3579 C CA . GLN A 1 448 ? -9.711 -31.015 -17.162 1.00 76.75 448 GLN A CA 1
ATOM 3580 C C . GLN A 1 448 ? -10.518 -31.130 -15.861 1.00 76.75 448 GLN A C 1
ATOM 3582 O O . GLN A 1 448 ? -9.986 -30.905 -14.775 1.00 76.75 448 GLN A O 1
ATOM 3587 N N . GLY A 1 449 ? -11.774 -31.572 -15.963 1.00 80.38 449 GLY A N 1
ATOM 3588 C CA . GLY A 1 449 ? -12.660 -31.822 -14.819 1.00 80.38 449 GLY A CA 1
ATOM 3589 C C . GLY A 1 449 ? -13.446 -30.595 -14.335 1.00 80.38 449 GLY A C 1
ATOM 3590 O O . GLY A 1 449 ? -13.241 -29.480 -14.811 1.00 80.38 449 GLY A O 1
ATOM 3591 N N . LYS A 1 450 ? -14.366 -30.829 -13.392 1.00 83.00 450 LYS A N 1
ATOM 3592 C CA . LYS A 1 450 ? -15.196 -29.820 -12.715 1.00 83.00 450 LYS A CA 1
ATOM 3593 C C . LYS A 1 450 ? -15.369 -30.233 -11.249 1.00 83.00 450 LYS A C 1
ATOM 3595 O O . LYS A 1 450 ? -15.507 -31.425 -10.977 1.00 83.00 450 LYS A O 1
ATOM 3600 N N . SER A 1 451 ? -15.358 -29.287 -10.313 1.00 84.38 451 SER A N 1
ATOM 3601 C CA . SER A 1 451 ? -15.575 -29.566 -8.885 1.00 84.38 451 SER A CA 1
ATOM 3602 C C . SER A 1 451 ? -16.106 -28.345 -8.131 1.00 84.38 451 SER A C 1
ATOM 3604 O O . SER A 1 451 ? -16.202 -27.252 -8.682 1.00 84.38 451 SER A O 1
ATOM 3606 N N . ASN A 1 452 ? -16.407 -28.532 -6.848 1.00 88.31 452 ASN A N 1
ATOM 3607 C CA . ASN A 1 452 ? -16.934 -27.510 -5.945 1.00 88.31 452 ASN A CA 1
ATOM 3608 C C . ASN A 1 452 ? -15.812 -26.732 -5.224 1.00 88.31 452 ASN A C 1
ATOM 3610 O O . ASN A 1 452 ? -15.883 -26.472 -4.024 1.00 88.31 452 ASN A O 1
ATOM 3614 N N . ALA A 1 453 ? -14.723 -26.403 -5.927 1.00 91.25 453 ALA A N 1
ATOM 3615 C CA . ALA A 1 453 ? -13.573 -25.718 -5.325 1.00 91.25 453 ALA A CA 1
ATOM 3616 C C . ALA A 1 453 ? -13.938 -24.329 -4.766 1.00 91.25 453 ALA A C 1
ATOM 3618 O O . ALA A 1 453 ? -13.442 -23.947 -3.707 1.00 91.25 453 ALA A O 1
ATOM 3619 N N . ALA A 1 454 ? -14.842 -23.611 -5.442 1.00 95.81 454 ALA A N 1
ATOM 3620 C CA . ALA A 1 454 ? -15.344 -22.311 -5.002 1.00 95.81 454 ALA A CA 1
ATOM 3621 C C . ALA A 1 454 ? -16.069 -22.372 -3.643 1.00 95.81 454 ALA A C 1
ATOM 3623 O O . ALA A 1 454 ? -15.889 -21.473 -2.822 1.00 95.81 454 ALA A O 1
ATOM 3624 N N . ASP A 1 455 ? -16.824 -23.444 -3.372 1.00 97.19 455 ASP A N 1
ATOM 3625 C CA . ASP A 1 455 ? -17.626 -23.584 -2.144 1.00 97.19 455 ASP A CA 1
ATOM 3626 C C . ASP A 1 455 ? -16.762 -23.531 -0.892 1.00 97.19 455 ASP A C 1
ATOM 3628 O O . ASP A 1 455 ? -17.076 -22.808 0.049 1.00 97.19 455 ASP A O 1
ATOM 3632 N N . LYS A 1 456 ? -15.615 -24.216 -0.916 1.00 96.50 456 LYS A N 1
ATOM 3633 C CA . LYS A 1 456 ? -14.687 -24.248 0.220 1.00 96.50 456 LYS A CA 1
ATOM 3634 C C . LYS A 1 456 ? -14.179 -22.857 0.584 1.00 96.50 456 LYS A C 1
ATOM 3636 O O . LYS A 1 456 ? -14.108 -22.510 1.755 1.00 96.50 456 LYS A O 1
ATOM 3641 N N . VAL A 1 457 ? -13.847 -22.041 -0.415 1.00 97.75 457 VAL A N 1
ATOM 3642 C CA . VAL A 1 457 ? -13.354 -20.676 -0.181 1.00 97.75 457 VAL A CA 1
ATOM 3643 C C . VAL A 1 457 ? -14.487 -19.762 0.290 1.00 97.75 457 VAL A C 1
ATOM 3645 O O . VAL A 1 457 ? -14.272 -18.911 1.148 1.00 97.75 457 VAL A O 1
ATOM 3648 N N . VAL A 1 458 ? -15.711 -19.955 -0.207 1.00 98.38 458 VAL A N 1
ATOM 3649 C CA . VAL A 1 458 ? -16.892 -19.239 0.302 1.00 98.38 458 VAL A CA 1
ATOM 3650 C C . VAL A 1 458 ? -17.175 -19.595 1.761 1.00 98.38 458 VAL A C 1
ATOM 3652 O O . VAL A 1 458 ? -17.460 -18.700 2.556 1.00 98.38 458 VAL A O 1
ATOM 3655 N N . GLU A 1 459 ? -17.081 -20.872 2.130 1.00 97.62 459 GLU A N 1
ATOM 3656 C CA . GLU A 1 459 ? -17.217 -21.337 3.513 1.00 97.62 459 GLU A CA 1
ATOM 3657 C C . GLU A 1 459 ? -16.139 -20.731 4.416 1.00 97.62 459 GLU A C 1
ATOM 3659 O O . GLU A 1 459 ? -16.473 -20.205 5.474 1.00 97.62 459 GLU A O 1
ATOM 3664 N N . GLU A 1 460 ? -14.877 -20.716 3.979 1.00 94.12 460 GLU A N 1
ATOM 3665 C CA . GLU A 1 460 ? -13.778 -20.063 4.703 1.00 94.12 460 GLU A CA 1
ATOM 3666 C C . GLU A 1 460 ? -14.034 -18.563 4.908 1.00 94.12 460 GLU A C 1
ATOM 3668 O O . GLU A 1 460 ? -13.866 -18.051 6.016 1.00 94.12 460 GLU A O 1
ATOM 3673 N N . ILE A 1 461 ? -14.485 -17.856 3.865 1.00 91.31 461 ILE A N 1
ATOM 3674 C CA . ILE A 1 461 ? -14.828 -16.430 3.952 1.00 91.31 461 ILE A CA 1
ATOM 3675 C C . ILE A 1 461 ? -15.962 -16.206 4.958 1.00 91.31 461 ILE A C 1
ATOM 3677 O O . ILE A 1 461 ? -15.865 -15.313 5.800 1.00 91.31 461 ILE A O 1
ATOM 3681 N N . ARG A 1 462 ? -17.030 -17.010 4.892 1.00 92.00 462 ARG A N 1
ATOM 3682 C CA . ARG A 1 462 ? -18.180 -16.893 5.801 1.00 92.00 462 ARG A CA 1
ATOM 3683 C C . ARG A 1 462 ? -17.799 -17.224 7.240 1.00 92.00 462 ARG A C 1
ATOM 3685 O O . ARG A 1 462 ? -18.220 -16.515 8.148 1.00 92.00 462 ARG A O 1
ATOM 3692 N N . ALA A 1 463 ? -16.972 -18.248 7.447 1.00 83.25 463 ALA A N 1
ATOM 3693 C CA . ALA A 1 463 ? -16.447 -18.608 8.762 1.00 83.25 463 ALA A CA 1
ATOM 3694 C C . ALA A 1 463 ? -15.583 -17.487 9.366 1.00 83.25 463 ALA A C 1
ATOM 3696 O O . ALA A 1 463 ? -15.611 -17.278 10.575 1.00 83.25 463 ALA A O 1
ATOM 3697 N N . ALA A 1 464 ? -14.876 -16.723 8.528 1.00 69.56 464 ALA A N 1
ATOM 3698 C CA . ALA A 1 464 ? -14.127 -15.531 8.923 1.00 69.56 464 ALA A CA 1
ATOM 3699 C C . ALA A 1 464 ? -14.988 -14.248 9.036 1.00 69.56 464 ALA A C 1
ATOM 3701 O O . ALA A 1 464 ? -14.440 -13.159 9.205 1.00 69.56 464 ALA A O 1
ATOM 3702 N N . GLY A 1 465 ? -16.320 -14.347 8.929 1.00 75.06 465 GLY A N 1
ATOM 3703 C CA . GLY A 1 465 ? -17.255 -13.221 9.069 1.00 75.06 465 GLY A CA 1
ATOM 3704 C C . GLY A 1 465 ? -17.444 -12.357 7.814 1.00 75.06 465 GLY A C 1
ATOM 3705 O O . GLY A 1 465 ? -18.053 -11.291 7.891 1.00 75.06 465 GLY A O 1
ATOM 3706 N N . GLY A 1 466 ? -16.929 -12.787 6.660 1.00 78.38 466 GLY A N 1
ATOM 3707 C CA . GLY A 1 466 ? -17.087 -12.096 5.380 1.00 78.38 466 GLY A CA 1
ATOM 3708 C C . GLY A 1 466 ? -18.327 -12.528 4.587 1.00 78.38 466 GLY A C 1
ATOM 3709 O O . GLY A 1 466 ? -19.006 -13.503 4.909 1.00 78.38 466 GLY A O 1
ATOM 3710 N N . VAL A 1 467 ? -18.609 -11.810 3.494 1.00 91.69 467 VAL A N 1
ATOM 3711 C CA . VAL A 1 467 ? -19.745 -12.087 2.599 1.00 91.69 467 VAL A CA 1
ATOM 3712 C C . VAL A 1 467 ? -19.232 -12.579 1.251 1.00 91.69 467 VAL A C 1
ATOM 3714 O O . VAL A 1 467 ? -18.547 -11.846 0.539 1.00 91.69 467 VAL A O 1
ATOM 3717 N N . ALA A 1 468 ? -19.604 -13.802 0.875 1.00 97.81 468 ALA A N 1
ATOM 3718 C CA . ALA A 1 468 ? -19.270 -14.353 -0.432 1.00 97.81 468 ALA A CA 1
ATOM 3719 C C . ALA A 1 468 ? -20.340 -15.297 -0.998 1.00 97.81 468 ALA A C 1
ATOM 3721 O O . ALA A 1 468 ? -21.120 -15.904 -0.251 1.00 97.81 468 ALA A O 1
ATOM 3722 N N . VAL A 1 469 ? -20.341 -15.427 -2.327 1.00 98.50 469 VAL A N 1
ATOM 3723 C CA . VAL A 1 469 ? -21.122 -16.406 -3.101 1.00 98.50 469 VAL A CA 1
ATOM 3724 C C . VAL A 1 469 ? -20.221 -17.111 -4.115 1.00 98.50 469 VAL A C 1
ATOM 3726 O O . VAL A 1 469 ? -19.262 -16.518 -4.613 1.00 98.50 469 VAL A O 1
ATOM 3729 N N . ALA A 1 470 ? -20.511 -18.380 -4.392 1.00 98.38 470 ALA A N 1
ATOM 3730 C CA . ALA A 1 470 ? -19.761 -19.180 -5.353 1.00 98.38 470 ALA A CA 1
ATOM 3731 C C . ALA A 1 470 ? -20.309 -18.978 -6.771 1.00 98.38 470 ALA A C 1
ATOM 3733 O O . ALA A 1 470 ? -21.507 -18.768 -6.958 1.00 98.38 470 ALA A O 1
ATOM 3734 N N . ASP A 1 471 ? -19.433 -19.094 -7.763 1.00 98.38 471 ASP A N 1
ATOM 3735 C CA . ASP A 1 471 ? -19.787 -19.199 -9.174 1.00 98.38 471 ASP A CA 1
ATOM 3736 C C . ASP A 1 471 ? -18.988 -20.343 -9.826 1.00 98.38 471 ASP A C 1
ATOM 3738 O O . ASP A 1 471 ? -17.788 -20.484 -9.592 1.00 98.38 471 ASP A O 1
ATOM 3742 N N . TYR A 1 472 ? -19.651 -21.159 -10.650 1.00 96.94 472 TYR A N 1
ATOM 3743 C CA . TYR A 1 472 ? -19.075 -22.380 -11.245 1.00 96.94 472 TYR A CA 1
ATOM 3744 C C . TYR A 1 472 ? -19.004 -22.335 -12.777 1.00 96.94 472 TYR A C 1
ATOM 3746 O O . TYR A 1 472 ? -18.906 -23.387 -13.431 1.00 96.94 472 TYR A O 1
ATOM 3754 N N . ASN A 1 473 ? -19.158 -21.146 -13.360 1.00 96.50 473 ASN A N 1
ATOM 3755 C CA . ASN A 1 473 ? -19.141 -20.948 -14.802 1.00 96.50 473 ASN A CA 1
ATOM 3756 C C . ASN A 1 473 ? -17.699 -20.883 -15.315 1.00 96.50 473 ASN A C 1
ATOM 3758 O O . ASN A 1 473 ? -16.777 -20.457 -14.613 1.00 96.50 473 ASN A O 1
ATOM 3762 N N . SER A 1 474 ? -17.491 -21.308 -16.562 1.00 96.56 474 SER A N 1
ATOM 3763 C CA . SER A 1 474 ? -16.198 -21.108 -17.213 1.00 96.56 474 SER A CA 1
ATOM 3764 C C . SER A 1 474 ? -16.007 -19.629 -17.545 1.00 96.56 474 SER A C 1
ATOM 3766 O O . SER A 1 474 ? -16.959 -18.939 -17.896 1.00 96.56 474 SER A O 1
ATOM 3768 N N . VAL A 1 475 ? -14.768 -19.138 -17.520 1.00 97.31 475 VAL A N 1
ATOM 3769 C CA . VAL A 1 475 ? -14.467 -17.739 -17.874 1.00 97.31 475 VAL A CA 1
ATOM 3770 C C . VAL A 1 475 ? -14.806 -17.383 -19.321 1.00 97.31 475 VAL A C 1
ATOM 3772 O O . VAL A 1 475 ? -14.965 -16.208 -19.629 1.00 97.31 475 VAL A O 1
ATOM 3775 N N . VAL A 1 476 ? -14.979 -18.368 -20.210 1.00 96.94 476 VAL A N 1
ATOM 3776 C CA . VAL A 1 476 ? -15.490 -18.124 -21.573 1.00 96.94 476 VAL A CA 1
ATOM 3777 C C . VAL A 1 476 ? -16.985 -17.766 -21.598 1.00 96.94 476 VAL A C 1
ATOM 3779 O O . VAL A 1 476 ? -17.460 -17.229 -22.595 1.00 96.94 476 VAL A O 1
ATOM 3782 N N . GLU A 1 477 ? -17.702 -18.012 -20.499 1.00 97.25 477 GLU A N 1
ATOM 3783 C CA . GLU A 1 477 ? -19.100 -17.636 -20.237 1.00 97.25 477 GLU A CA 1
ATOM 3784 C C . GLU A 1 477 ? -19.148 -16.443 -19.263 1.00 97.25 477 GLU A C 1
ATOM 3786 O O . GLU A 1 477 ? -19.873 -16.436 -18.266 1.00 97.25 477 GLU A O 1
ATOM 3791 N N . GLY A 1 478 ? -18.294 -15.443 -19.505 1.00 96.75 478 GLY A N 1
ATOM 3792 C CA . GLY A 1 478 ? -18.071 -14.336 -18.573 1.00 96.75 478 GLY A CA 1
ATOM 3793 C C . GLY A 1 478 ? -19.308 -13.490 -18.252 1.00 96.75 478 GLY A C 1
ATOM 3794 O O . GLY A 1 478 ? -19.355 -12.861 -17.198 1.00 96.75 478 GLY A O 1
ATOM 3795 N N . ASP A 1 479 ? -20.324 -13.502 -19.114 1.00 97.75 479 ASP A N 1
ATOM 3796 C CA . ASP A 1 479 ? -21.635 -12.900 -18.867 1.00 97.75 479 ASP A CA 1
ATOM 3797 C C . ASP A 1 479 ? -22.350 -13.535 -17.671 1.00 97.75 479 ASP A C 1
ATOM 3799 O O . ASP A 1 479 ? -22.861 -12.807 -16.820 1.00 97.75 479 ASP A O 1
ATOM 3803 N N . LYS A 1 480 ? -22.299 -14.866 -17.538 1.00 98.50 480 LYS A N 1
ATOM 3804 C CA . LYS A 1 480 ? -22.903 -15.586 -16.409 1.00 98.50 480 LYS A CA 1
ATOM 3805 C C . LYS A 1 480 ? -22.193 -15.285 -15.092 1.00 98.50 480 LYS A C 1
ATOM 3807 O O . LYS A 1 480 ? -22.847 -15.103 -14.072 1.00 98.50 480 LYS A O 1
ATOM 3812 N N . ILE A 1 481 ? -20.864 -15.153 -15.123 1.00 98.62 481 ILE A N 1
ATOM 3813 C CA . ILE A 1 481 ? -20.068 -14.790 -13.937 1.00 98.62 481 ILE A CA 1
ATOM 3814 C C . ILE A 1 481 ? -20.472 -13.400 -13.430 1.00 98.62 481 ILE A C 1
ATOM 3816 O O . ILE A 1 481 ? -20.671 -13.190 -12.233 1.00 98.62 481 ILE A O 1
ATOM 3820 N N . VAL A 1 482 ? -20.608 -12.435 -14.344 1.00 98.56 482 VAL A N 1
ATOM 3821 C CA . VAL A 1 482 ? -21.054 -11.082 -13.989 1.00 98.56 482 VAL A CA 1
ATOM 3822 C C . VAL A 1 482 ? -22.510 -11.100 -13.524 1.00 98.56 482 VAL A C 1
ATOM 3824 O O . VAL A 1 482 ? -22.832 -10.427 -12.548 1.00 98.56 482 VAL A O 1
ATOM 3827 N N . GLN A 1 483 ? -23.375 -11.902 -14.149 1.00 98.56 483 GLN A N 1
ATOM 3828 C CA . GLN A 1 483 ? -24.761 -12.081 -13.718 1.00 98.56 483 GLN A CA 1
ATOM 3829 C C . GLN A 1 483 ? -24.853 -12.570 -12.266 1.00 98.56 483 GLN A C 1
ATOM 3831 O O . GLN A 1 483 ? -25.614 -11.986 -11.499 1.00 98.56 483 GLN A O 1
ATOM 3836 N N . THR A 1 484 ? -24.014 -13.521 -11.841 1.00 98.62 484 THR A N 1
ATOM 3837 C CA . THR A 1 484 ? -23.948 -13.965 -10.438 1.00 98.62 484 THR A CA 1
ATOM 3838 C C . THR A 1 484 ? -23.681 -12.801 -9.475 1.00 98.62 484 THR A C 1
ATOM 3840 O O . THR A 1 484 ? -24.316 -12.710 -8.420 1.00 98.62 484 THR A O 1
ATOM 3843 N N . ALA A 1 485 ? -22.794 -11.863 -9.833 1.00 98.56 485 ALA A N 1
ATOM 3844 C CA . ALA A 1 485 ? -22.541 -10.663 -9.028 1.00 98.56 485 ALA A CA 1
ATOM 3845 C C . ALA A 1 485 ? -23.766 -9.736 -8.962 1.00 98.56 485 ALA A C 1
ATOM 3847 O O . ALA A 1 485 ? -24.113 -9.230 -7.892 1.00 98.56 485 ALA A O 1
ATOM 3848 N N . LEU A 1 486 ? -24.444 -9.536 -10.094 1.00 98.56 486 LEU A N 1
ATOM 3849 C CA . LEU A 1 486 ? -25.618 -8.668 -10.182 1.00 98.56 486 LEU A CA 1
ATOM 3850 C C . LEU A 1 486 ? -26.821 -9.235 -9.426 1.00 98.56 486 LEU A C 1
ATOM 3852 O O . LEU A 1 486 ? -27.482 -8.493 -8.708 1.00 98.56 486 LEU A O 1
ATOM 3856 N N . GLU A 1 487 ? -27.089 -10.532 -9.543 1.00 98.56 487 GLU A N 1
ATOM 3857 C CA . GLU A 1 487 ? -28.227 -11.178 -8.883 1.00 98.56 487 GLU A CA 1
ATOM 3858 C C . GLU A 1 487 ? -28.073 -11.200 -7.359 1.00 98.56 487 GLU A C 1
ATOM 3860 O O . GLU A 1 487 ? -29.044 -10.982 -6.638 1.00 98.56 487 GLU A O 1
ATOM 3865 N N . ASN A 1 488 ? -26.853 -11.412 -6.858 1.00 98.44 488 ASN A N 1
ATOM 3866 C CA . ASN A 1 488 ? -26.611 -11.520 -5.419 1.00 98.44 488 ASN A CA 1
ATOM 3867 C C . ASN A 1 488 ? -26.348 -10.167 -4.750 1.00 98.44 488 ASN A C 1
ATOM 3869 O O . ASN A 1 488 ? -26.713 -9.968 -3.590 1.00 98.44 488 ASN A O 1
ATOM 3873 N N . PHE A 1 489 ? -25.692 -9.237 -5.448 1.00 97.44 489 PHE A N 1
ATOM 3874 C CA . PHE A 1 489 ? -25.195 -8.001 -4.839 1.00 97.44 489 PHE A CA 1
ATOM 3875 C C . PHE A 1 489 ? -25.583 -6.718 -5.587 1.00 97.44 489 PHE A C 1
ATOM 3877 O O . PHE A 1 489 ? -25.292 -5.628 -5.093 1.00 97.44 489 PHE A O 1
ATOM 3884 N N . GLY A 1 490 ? -26.244 -6.818 -6.744 1.00 96.94 490 GLY A N 1
ATOM 3885 C CA . GLY A 1 490 ? -26.797 -5.684 -7.496 1.00 96.94 490 GLY A CA 1
ATOM 3886 C C . GLY A 1 490 ? -25.781 -4.848 -8.280 1.00 96.94 490 GLY A C 1
ATOM 3887 O O . GLY A 1 490 ? -26.176 -3.907 -8.967 1.00 96.94 490 GLY A O 1
ATOM 3888 N N . ARG A 1 491 ? -24.482 -5.154 -8.181 1.00 97.50 491 ARG A N 1
ATOM 3889 C CA . ARG A 1 491 ? -23.395 -4.378 -8.797 1.00 97.50 491 ARG A CA 1
ATOM 3890 C C . ARG A 1 491 ? -22.121 -5.205 -8.979 1.00 97.50 491 ARG A C 1
ATOM 3892 O O . ARG A 1 491 ? -22.012 -6.309 -8.458 1.00 97.50 491 ARG A O 1
ATOM 3899 N N . ILE A 1 492 ? -21.152 -4.634 -9.691 1.00 98.56 492 ILE A N 1
ATOM 3900 C CA . ILE A 1 492 ? -19.761 -5.097 -9.760 1.00 98.56 492 ILE A CA 1
ATOM 3901 C C . ILE A 1 492 ? -18.839 -3.873 -9.771 1.00 98.56 492 ILE A C 1
ATOM 3903 O O . ILE A 1 492 ? -19.068 -2.934 -10.535 1.00 98.56 492 ILE A O 1
ATOM 3907 N N . ASP A 1 493 ? -17.818 -3.885 -8.916 1.00 98.56 493 ASP A N 1
ATOM 3908 C CA . ASP A 1 493 ? -16.871 -2.779 -8.718 1.00 98.56 493 ASP A CA 1
ATOM 3909 C C . ASP A 1 493 ? -15.445 -3.168 -9.101 1.00 98.56 493 ASP A C 1
ATOM 3911 O O . ASP A 1 493 ? -14.710 -2.369 -9.680 1.00 98.56 493 ASP A O 1
ATOM 3915 N N . VAL A 1 494 ? -15.063 -4.408 -8.790 1.00 98.88 494 VAL A N 1
ATOM 3916 C CA . VAL A 1 494 ? -13.726 -4.942 -9.039 1.00 98.88 494 VAL A CA 1
ATOM 3917 C C . VAL A 1 494 ? -13.833 -6.269 -9.783 1.00 98.88 494 VAL A C 1
ATOM 3919 O O . VAL A 1 494 ? -14.606 -7.141 -9.387 1.00 98.88 494 VAL A O 1
ATOM 3922 N N . LEU A 1 495 ? -13.032 -6.438 -10.834 1.00 98.94 495 LEU A N 1
ATOM 3923 C CA . LEU A 1 495 ? -12.883 -7.694 -11.568 1.00 98.94 495 LEU A CA 1
ATOM 3924 C C . LEU A 1 495 ? -11.409 -8.107 -11.617 1.00 98.94 495 LEU A C 1
ATOM 3926 O O . LEU A 1 495 ? -10.588 -7.449 -12.254 1.00 98.94 495 LEU A O 1
ATOM 3930 N N . VAL A 1 496 ? -11.082 -9.238 -10.996 1.00 98.94 496 VAL A N 1
ATOM 3931 C CA . VAL A 1 496 ? -9.743 -9.835 -11.041 1.00 98.94 496 VAL A CA 1
ATOM 3932 C C . VAL A 1 496 ? -9.753 -11.035 -11.991 1.00 98.94 496 VAL A C 1
ATOM 3934 O O . VAL A 1 496 ? -10.247 -12.120 -11.662 1.00 98.94 496 VAL A O 1
ATOM 3937 N N . ASN A 1 497 ? -9.197 -10.841 -13.190 1.00 98.81 497 ASN A N 1
ATOM 3938 C CA . ASN A 1 497 ? -9.029 -11.889 -14.195 1.00 98.81 497 ASN A CA 1
ATOM 3939 C C . ASN A 1 497 ? -7.765 -12.712 -13.899 1.00 98.81 497 ASN A C 1
ATOM 3941 O O . ASN A 1 497 ? -6.680 -12.412 -14.402 1.00 98.81 497 ASN A O 1
ATOM 3945 N N . ASN A 1 498 ? -7.920 -13.740 -13.061 1.00 98.00 498 ASN A N 1
ATOM 3946 C CA . ASN A 1 498 ? -6.841 -14.588 -12.552 1.00 98.00 498 ASN A CA 1
ATOM 3947 C C . ASN A 1 498 ? -6.906 -16.043 -13.064 1.00 98.00 498 ASN A C 1
ATOM 3949 O O . ASN A 1 498 ? -5.873 -16.714 -13.075 1.00 98.00 498 ASN A O 1
ATOM 3953 N N . ALA A 1 499 ? -8.068 -16.530 -13.519 1.00 95.44 499 ALA A N 1
ATOM 3954 C CA . ALA A 1 499 ? -8.219 -17.910 -13.987 1.00 95.44 499 ALA A CA 1
ATOM 3955 C C . ALA A 1 499 ? -7.160 -18.310 -15.034 1.00 95.44 499 ALA A C 1
ATOM 3957 O O . ALA A 1 499 ? -6.779 -17.533 -15.918 1.00 95.44 499 ALA A O 1
ATOM 3958 N N . GLY A 1 500 ? -6.672 -19.549 -14.939 1.00 93.38 500 GLY A N 1
ATOM 3959 C CA . GLY A 1 500 ? -5.585 -20.003 -15.790 1.00 93.38 500 GLY A CA 1
ATOM 3960 C C . GLY A 1 500 ? -5.260 -21.487 -15.693 1.00 93.38 500 GLY A C 1
ATOM 3961 O O . GLY A 1 500 ? -5.552 -22.133 -14.692 1.00 93.38 500 GLY A O 1
ATOM 3962 N N . ILE A 1 501 ? -4.635 -22.004 -16.751 1.00 93.31 501 ILE A N 1
ATOM 3963 C CA . ILE A 1 501 ? -4.223 -23.404 -16.919 1.00 93.31 501 ILE A CA 1
ATOM 3964 C C . ILE A 1 501 ? -2.860 -23.467 -17.632 1.00 93.31 501 ILE A C 1
ATOM 3966 O O . ILE A 1 501 ? -2.347 -22.451 -18.095 1.00 93.31 501 ILE A O 1
ATOM 3970 N N . LEU A 1 502 ? -2.268 -24.656 -17.753 1.00 90.44 502 LEU A N 1
ATOM 3971 C CA . LEU A 1 502 ? -0.999 -24.870 -18.452 1.00 90.44 502 LEU A CA 1
ATOM 3972 C C . LEU A 1 502 ? -1.040 -26.080 -19.390 1.00 90.44 502 LEU A C 1
ATOM 3974 O O . LEU A 1 502 ? -1.538 -27.155 -19.039 1.00 90.44 502 LEU A O 1
ATOM 3978 N N . ARG A 1 503 ? -0.440 -25.901 -20.573 1.00 91.06 503 ARG A N 1
ATOM 3979 C CA . ARG A 1 503 ? -0.249 -26.910 -21.628 1.00 91.06 503 ARG A CA 1
ATOM 3980 C C . ARG A 1 503 ? 1.134 -26.741 -22.264 1.00 91.06 503 ARG A C 1
ATOM 3982 O O . ARG A 1 503 ? 1.262 -26.375 -23.431 1.00 91.06 503 ARG A O 1
ATOM 3989 N N . ASP A 1 504 ? 2.167 -26.974 -21.460 1.00 91.25 504 ASP A N 1
ATOM 3990 C CA . ASP A 1 504 ? 3.556 -26.730 -21.855 1.00 91.25 504 ASP A CA 1
ATOM 3991 C C . ASP A 1 504 ? 4.046 -27.773 -22.873 1.00 91.25 504 ASP A C 1
ATOM 3993 O O . ASP A 1 504 ? 4.032 -28.986 -22.623 1.00 91.25 504 ASP A O 1
ATOM 3997 N N . ARG A 1 505 ? 4.485 -27.298 -24.041 1.00 91.88 505 ARG A N 1
ATOM 3998 C CA . ARG A 1 505 ? 5.026 -28.081 -25.161 1.00 91.88 505 ARG A CA 1
ATOM 3999 C C . ARG A 1 505 ? 6.045 -27.232 -25.923 1.00 91.88 505 ARG A C 1
ATOM 4001 O O . ARG A 1 505 ? 5.893 -26.019 -26.055 1.00 91.88 505 ARG A O 1
ATOM 4008 N N . SER A 1 506 ? 7.085 -27.858 -26.477 1.00 95.38 506 SER A N 1
ATOM 4009 C CA . SER A 1 506 ? 7.946 -27.165 -27.447 1.00 95.38 506 SER A CA 1
ATOM 4010 C C . SER A 1 506 ? 7.124 -26.719 -28.660 1.00 95.38 506 SER A C 1
ATOM 4012 O O . SER A 1 506 ? 6.129 -27.361 -28.982 1.00 95.38 506 SER A O 1
ATOM 4014 N N . VAL A 1 507 ? 7.547 -25.656 -29.354 1.00 97.25 507 VAL A N 1
ATOM 4015 C CA . VAL A 1 507 ? 6.776 -25.042 -30.458 1.00 97.25 507 VAL A CA 1
ATOM 4016 C C . VAL A 1 507 ? 6.286 -26.076 -31.480 1.00 97.25 507 VAL A C 1
ATOM 4018 O O . VAL A 1 507 ? 5.112 -26.090 -31.817 1.00 97.25 507 VAL A O 1
ATOM 4021 N N . ALA A 1 508 ? 7.149 -27.008 -31.895 1.00 96.88 508 ALA A N 1
ATOM 4022 C CA . ALA A 1 508 ? 6.810 -28.055 -32.866 1.00 96.88 508 ALA A CA 1
ATOM 4023 C C . ALA A 1 508 ? 5.823 -29.128 -32.354 1.00 96.88 508 ALA A C 1
ATOM 4025 O O . ALA A 1 508 ? 5.395 -29.980 -33.126 1.00 96.88 508 ALA A O 1
ATOM 4026 N N . ARG A 1 509 ? 5.518 -29.147 -31.052 1.00 97.31 509 ARG A N 1
ATOM 4027 C CA . ARG A 1 509 ? 4.654 -30.137 -30.386 1.00 97.31 509 ARG A CA 1
ATOM 4028 C C . ARG A 1 509 ? 3.409 -29.515 -29.751 1.00 97.31 509 ARG A C 1
ATOM 4030 O O . ARG A 1 509 ? 2.681 -30.227 -29.065 1.00 97.31 509 ARG A O 1
ATOM 4037 N N . ILE A 1 510 ? 3.188 -28.212 -29.920 1.00 97.75 510 ILE A N 1
ATOM 4038 C CA . ILE A 1 510 ? 1.936 -27.572 -29.512 1.00 97.75 510 ILE A CA 1
ATOM 4039 C C . ILE A 1 510 ? 0.860 -28.024 -30.500 1.00 97.75 510 ILE A C 1
ATOM 4041 O O . ILE A 1 510 ? 0.983 -27.779 -31.697 1.00 97.75 510 ILE A O 1
ATOM 4045 N N . SER A 1 511 ? -0.166 -28.711 -30.000 1.00 98.19 511 SER A N 1
ATOM 4046 C CA . SER A 1 511 ? -1.355 -29.035 -30.790 1.00 98.19 511 SER A CA 1
ATOM 4047 C C . SER A 1 511 ? -2.291 -27.826 -30.893 1.00 98.19 511 SER A C 1
ATOM 4049 O O . SER A 1 511 ? -2.239 -26.923 -30.053 1.00 98.19 511 SER A O 1
ATOM 4051 N N . ASP A 1 512 ? -3.197 -27.830 -31.872 1.00 98.31 512 ASP A N 1
ATOM 4052 C CA . ASP A 1 512 ? -4.230 -26.792 -31.991 1.00 98.31 512 ASP A CA 1
ATOM 4053 C C . ASP A 1 512 ? -5.111 -26.718 -30.734 1.00 98.31 512 ASP A C 1
ATOM 4055 O O . ASP A 1 512 ? -5.500 -25.633 -30.310 1.00 98.31 512 ASP A O 1
ATOM 4059 N N . GLU A 1 513 ? -5.390 -27.855 -30.090 1.00 97.81 513 GLU A N 1
ATOM 4060 C CA . GLU A 1 513 ? -6.144 -27.904 -28.832 1.00 97.81 513 GLU A CA 1
ATOM 4061 C C . GLU A 1 513 ? -5.373 -27.230 -27.688 1.00 97.81 513 GLU A C 1
ATOM 4063 O O . GLU A 1 513 ? -5.930 -26.390 -26.980 1.00 97.81 513 GLU A O 1
ATOM 4068 N N . ASP A 1 514 ? -4.080 -27.541 -27.532 1.00 97.06 514 ASP A N 1
ATOM 4069 C CA . ASP A 1 514 ? -3.228 -26.917 -26.513 1.00 97.06 514 ASP A CA 1
ATOM 4070 C C . ASP A 1 514 ? -3.087 -25.402 -26.738 1.00 97.06 514 ASP A C 1
ATOM 4072 O O . ASP A 1 514 ? -2.980 -24.636 -25.778 1.00 97.06 514 ASP A O 1
ATOM 4076 N N . TRP A 1 515 ? -3.072 -24.953 -27.997 1.00 98.44 515 TRP A N 1
ATOM 4077 C CA . TRP A 1 515 ? -3.053 -23.533 -28.345 1.00 98.44 515 TRP A CA 1
ATOM 4078 C C . TRP A 1 515 ? -4.383 -22.848 -28.022 1.00 98.44 515 TRP A C 1
ATOM 4080 O O . TRP A 1 515 ? -4.403 -21.842 -27.302 1.00 98.44 515 TRP A O 1
ATOM 4090 N N . ASN A 1 516 ? -5.484 -23.398 -28.542 1.00 98.44 516 ASN A N 1
ATOM 4091 C CA . ASN A 1 516 ? -6.817 -22.817 -28.435 1.00 98.44 516 ASN A CA 1
ATOM 4092 C C . ASN A 1 516 ? -7.280 -22.764 -26.984 1.00 98.44 516 ASN A C 1
ATOM 4094 O O . ASN A 1 516 ? -7.722 -21.710 -26.541 1.00 98.44 516 ASN A O 1
ATOM 4098 N N . LEU A 1 517 ? -7.099 -23.838 -26.211 1.00 97.44 517 LEU A N 1
ATOM 4099 C CA . LEU A 1 517 ? -7.552 -23.887 -24.822 1.00 97.44 517 LEU A CA 1
ATOM 4100 C C . LEU A 1 517 ? -6.830 -22.850 -23.944 1.00 97.44 517 LEU A C 1
ATOM 4102 O O . LEU A 1 517 ? -7.456 -22.200 -23.106 1.00 97.44 517 LEU A O 1
ATOM 4106 N N . ILE A 1 518 ? -5.526 -22.644 -24.162 1.00 98.06 518 ILE A N 1
ATOM 4107 C CA . ILE A 1 518 ? -4.752 -21.609 -23.461 1.00 98.06 518 ILE A CA 1
ATOM 4108 C C . ILE A 1 518 ? -5.263 -20.207 -23.819 1.00 98.06 518 ILE A C 1
ATOM 4110 O O . ILE A 1 518 ? -5.485 -19.387 -22.926 1.00 98.06 518 ILE A O 1
ATOM 4114 N N . HIS A 1 519 ? -5.506 -19.921 -25.099 1.00 98.69 519 HIS A N 1
ATOM 4115 C CA . HIS A 1 519 ? -6.035 -18.619 -25.517 1.00 98.69 519 HIS A CA 1
ATOM 4116 C C . HIS A 1 519 ? -7.477 -18.395 -25.050 1.00 98.69 519 HIS A C 1
ATOM 4118 O O . HIS A 1 519 ? -7.811 -17.285 -24.627 1.00 98.69 519 HIS A O 1
ATOM 4124 N N . ASP A 1 520 ? -8.307 -19.437 -25.081 1.00 98.44 520 ASP A N 1
ATOM 4125 C CA . ASP A 1 520 ? -9.700 -19.398 -24.651 1.00 98.44 520 ASP A CA 1
ATOM 4126 C C . ASP A 1 520 ? -9.807 -19.079 -23.155 1.00 98.44 520 ASP A C 1
ATOM 4128 O O . ASP A 1 520 ? -10.524 -18.154 -22.781 1.00 98.44 520 ASP A O 1
ATOM 4132 N N . VAL A 1 521 ? -9.066 -19.784 -22.294 1.00 97.50 521 VAL A N 1
ATOM 4133 C CA . VAL A 1 521 ? -9.136 -19.568 -20.840 1.00 97.50 521 VAL A CA 1
ATOM 4134 C C . VAL A 1 521 ? -8.495 -18.241 -20.438 1.00 97.50 521 VAL A C 1
ATOM 4136 O O . VAL A 1 521 ? -9.090 -17.475 -19.684 1.00 97.50 521 VAL A O 1
ATOM 4139 N N . HIS A 1 522 ? -7.292 -17.942 -20.931 1.00 98.38 522 HIS A N 1
ATOM 4140 C CA . HIS A 1 522 ? -6.546 -16.780 -20.453 1.00 98.38 522 HIS A CA 1
ATOM 4141 C C . HIS A 1 522 ? -6.985 -15.481 -21.119 1.00 98.38 522 HIS A C 1
ATOM 4143 O O . HIS A 1 522 ? -7.414 -14.554 -20.437 1.00 98.38 522 HIS A O 1
ATOM 4149 N N . LEU A 1 523 ? -6.850 -15.386 -22.442 1.00 98.75 523 LEU A N 1
ATOM 4150 C CA . LEU A 1 523 ? -7.014 -14.123 -23.157 1.00 98.75 523 LEU A CA 1
ATOM 4151 C C . LEU A 1 523 ? -8.486 -13.839 -23.459 1.00 98.75 523 LEU A C 1
ATOM 4153 O O . LEU A 1 523 ? -9.011 -12.796 -23.068 1.00 98.75 523 LEU A O 1
ATOM 4157 N N . LYS A 1 524 ? -9.170 -14.778 -24.117 1.00 98.75 524 LYS A N 1
ATOM 4158 C CA . LYS A 1 524 ? -10.588 -14.633 -24.459 1.00 98.75 524 LYS A CA 1
ATOM 4159 C C . LYS A 1 524 ? -11.455 -14.605 -23.208 1.00 98.75 524 LYS A C 1
ATOM 4161 O O . LYS A 1 524 ? -12.324 -13.746 -23.135 1.00 98.75 524 LYS A O 1
ATOM 4166 N N . GLY A 1 525 ? -11.195 -15.476 -22.232 1.00 98.62 525 GLY A N 1
ATOM 4167 C CA . GLY A 1 525 ? -11.886 -15.496 -20.942 1.00 98.62 525 GLY A CA 1
ATOM 4168 C C . GLY A 1 525 ? -11.859 -14.127 -20.261 1.00 98.62 525 GLY A C 1
ATOM 4169 O O . GLY A 1 525 ? -12.909 -13.543 -20.015 1.00 98.62 525 GLY A O 1
ATOM 4170 N N . SER A 1 526 ? -10.663 -13.555 -20.083 1.00 98.81 526 SER A N 1
ATOM 4171 C CA . SER A 1 526 ? -10.491 -12.209 -19.508 1.00 98.81 526 SER A CA 1
ATOM 4172 C C . SER A 1 526 ? -11.164 -11.105 -20.327 1.00 98.81 526 SER A C 1
ATOM 4174 O O . SER A 1 526 ? -11.693 -10.143 -19.767 1.00 98.81 526 SER A O 1
ATOM 4176 N N . PHE A 1 527 ? -11.157 -11.217 -21.659 1.00 98.88 527 PHE A N 1
ATOM 4177 C CA . PHE A 1 527 ? -11.870 -10.283 -22.525 1.00 98.88 527 PHE A CA 1
ATOM 4178 C C . PHE A 1 527 ? -13.385 -10.363 -22.315 1.00 98.88 527 PHE A C 1
ATOM 4180 O O . PHE A 1 527 ? -14.021 -9.327 -22.123 1.00 98.88 527 PHE A O 1
ATOM 4187 N N . VAL A 1 528 ? -13.983 -11.558 -22.341 1.00 98.62 528 VAL A N 1
ATOM 4188 C CA . VAL A 1 528 ? -15.445 -11.689 -22.280 1.00 98.62 528 VAL A CA 1
ATOM 4189 C C . VAL A 1 528 ? -16.007 -11.348 -20.899 1.00 98.62 528 VAL A C 1
ATOM 4191 O O . VAL A 1 528 ? -17.059 -10.712 -20.842 1.00 98.62 528 VAL A O 1
ATOM 4194 N N . THR A 1 529 ? -15.303 -11.676 -19.809 1.00 98.56 529 THR A N 1
ATOM 4195 C CA . THR A 1 529 ? -15.666 -11.261 -18.439 1.00 98.56 529 THR A CA 1
ATOM 4196 C C . THR A 1 529 ? -15.588 -9.744 -18.281 1.00 98.56 529 THR A C 1
ATOM 4198 O O . THR A 1 529 ? -16.534 -9.118 -17.804 1.00 98.56 529 THR A O 1
ATOM 4201 N N . THR A 1 530 ? -14.500 -9.125 -18.752 1.00 98.81 530 THR A N 1
ATOM 4202 C CA . THR A 1 530 ? -14.326 -7.664 -18.718 1.00 98.81 530 THR A CA 1
ATOM 4203 C C . THR A 1 530 ? -15.389 -6.961 -19.556 1.00 98.81 530 THR A C 1
ATOM 4205 O O . THR A 1 530 ? -16.011 -6.006 -19.094 1.00 98.81 530 THR A O 1
ATOM 4208 N N . ARG A 1 531 ? -15.667 -7.468 -20.762 1.00 98.81 531 ARG A N 1
ATOM 4209 C CA . ARG A 1 531 ? -16.723 -6.956 -21.643 1.00 98.81 531 ARG A CA 1
ATOM 4210 C C . ARG A 1 531 ? -18.101 -7.028 -20.985 1.00 98.81 531 ARG A C 1
ATOM 4212 O O . ARG A 1 531 ? -18.883 -6.100 -21.154 1.00 98.81 531 ARG A O 1
ATOM 4219 N N . ALA A 1 532 ? -18.400 -8.098 -20.249 1.00 98.75 532 ALA A N 1
ATOM 4220 C CA . ALA A 1 532 ? -19.666 -8.236 -19.534 1.00 98.75 532 ALA A CA 1
ATOM 4221 C C . ALA A 1 532 ? -19.785 -7.261 -18.346 1.00 98.75 532 ALA A C 1
ATOM 4223 O O . ALA A 1 532 ? -20.854 -6.697 -18.123 1.00 98.75 532 ALA A O 1
ATOM 4224 N N . ALA A 1 533 ? -18.693 -7.006 -17.619 1.00 98.75 533 ALA A N 1
ATOM 4225 C CA . ALA A 1 533 ? -18.668 -6.060 -16.499 1.00 98.75 533 ALA A CA 1
ATOM 4226 C C . ALA A 1 533 ? -18.715 -4.584 -16.946 1.00 98.75 533 ALA A C 1
ATOM 4228 O O . ALA A 1 533 ? -19.216 -3.720 -16.220 1.00 98.75 533 ALA A O 1
ATOM 4229 N N . TRP A 1 534 ? -18.212 -4.290 -18.149 1.00 98.69 534 TRP A N 1
ATOM 4230 C CA . TRP A 1 534 ? -17.992 -2.933 -18.652 1.00 98.69 534 TRP A CA 1
ATOM 4231 C C . TRP A 1 534 ? -19.218 -2.008 -18.608 1.00 98.69 534 TRP A C 1
ATOM 4233 O O . TRP A 1 534 ? -19.091 -0.900 -18.080 1.00 98.69 534 TRP A O 1
ATOM 4243 N N . PRO A 1 535 ? -20.417 -2.401 -19.094 1.00 98.50 535 PRO A N 1
ATOM 4244 C CA . PRO A 1 535 ? -21.580 -1.513 -19.076 1.00 98.50 535 PRO A CA 1
ATOM 4245 C C . PRO A 1 535 ? -21.990 -1.126 -17.652 1.00 98.50 535 PRO A C 1
ATOM 4247 O O . PRO A 1 535 ? -22.427 0.000 -17.415 1.00 98.50 535 PRO A O 1
ATOM 4250 N N . VAL A 1 536 ? -21.814 -2.048 -16.701 1.00 98.56 536 VAL A N 1
ATOM 4251 C CA . VAL A 1 536 ? -22.156 -1.847 -15.293 1.00 98.56 536 VAL A CA 1
ATOM 4252 C C . VAL A 1 536 ? -21.164 -0.888 -14.636 1.00 98.56 536 VAL A C 1
ATOM 4254 O O . VAL A 1 536 ? -21.584 0.096 -14.030 1.00 98.56 536 VAL A O 1
ATOM 4257 N N . MET A 1 537 ? -19.856 -1.105 -14.806 1.00 98.69 537 MET A N 1
ATOM 4258 C CA . MET A 1 537 ? -18.815 -0.196 -14.297 1.00 98.69 537 MET A CA 1
ATOM 4259 C C . MET A 1 537 ? -18.940 1.212 -14.899 1.00 98.69 537 MET A C 1
ATOM 4261 O O . MET A 1 537 ? -18.904 2.211 -14.182 1.00 98.69 537 MET A O 1
ATOM 4265 N N . LYS A 1 538 ? -19.193 1.303 -16.212 1.00 98.38 538 LYS A N 1
ATOM 4266 C CA . LYS A 1 538 ? -19.369 2.580 -16.916 1.00 98.38 538 LYS A CA 1
ATOM 4267 C C . LYS A 1 538 ? -20.578 3.361 -16.409 1.00 98.38 538 LYS A C 1
ATOM 4269 O O . LYS A 1 538 ? -20.473 4.566 -16.204 1.00 98.38 538 LYS A O 1
ATOM 4274 N N . LYS A 1 539 ? -21.711 2.689 -16.169 1.00 98.06 539 LYS A N 1
ATOM 4275 C CA . LYS A 1 539 ? -22.913 3.316 -15.595 1.00 98.06 539 LYS A CA 1
ATOM 4276 C C . LYS A 1 539 ? -22.674 3.825 -14.168 1.00 98.06 539 LYS A C 1
ATOM 4278 O O . LYS A 1 539 ? -23.228 4.854 -13.799 1.00 98.06 539 LYS A O 1
ATOM 4283 N N . GLN A 1 540 ? -21.868 3.114 -13.381 1.00 97.00 540 GLN A N 1
ATOM 4284 C CA . GLN A 1 540 ? -21.526 3.486 -12.003 1.00 97.00 540 GLN A CA 1
ATOM 4285 C C . GLN A 1 540 ? -20.440 4.564 -11.909 1.00 97.00 540 GLN A C 1
ATOM 4287 O O . GLN A 1 540 ? -20.235 5.114 -10.830 1.00 97.00 540 GLN A O 1
ATOM 4292 N N . ASN A 1 541 ? -19.742 4.853 -13.012 1.00 96.88 541 ASN A N 1
ATOM 4293 C CA . ASN A 1 541 ? -18.570 5.726 -13.036 1.00 96.88 541 ASN A CA 1
ATOM 4294 C C . ASN A 1 541 ? -17.482 5.277 -12.037 1.00 96.88 541 ASN A C 1
ATOM 4296 O O . ASN A 1 541 ? -16.872 6.091 -11.339 1.00 96.88 541 ASN A O 1
ATOM 4300 N N . TYR A 1 542 ? -17.308 3.957 -11.921 1.00 98.06 542 TYR A N 1
ATOM 4301 C CA . TYR A 1 542 ? -16.305 3.314 -11.082 1.00 98.06 542 TYR A CA 1
ATOM 4302 C C . TYR A 1 542 ? -16.036 1.892 -11.584 1.00 98.06 542 TYR A C 1
ATOM 4304 O O . TYR A 1 542 ? -16.969 1.120 -11.817 1.00 98.06 542 TYR A O 1
ATOM 4312 N N . GLY A 1 543 ? -14.761 1.525 -11.695 1.00 98.56 543 GLY A N 1
ATOM 4313 C CA . GLY A 1 543 ? -14.341 0.150 -11.939 1.00 98.56 543 GLY A CA 1
ATOM 4314 C C . GLY A 1 543 ? -12.852 -0.058 -11.678 1.00 98.56 543 GLY A C 1
ATOM 4315 O O . GLY A 1 543 ? -12.035 0.841 -11.893 1.00 98.56 543 GLY A O 1
ATOM 4316 N N . ARG A 1 544 ? -12.478 -1.248 -11.215 1.00 98.81 544 ARG A N 1
ATOM 4317 C CA . ARG A 1 544 ? -11.078 -1.669 -11.100 1.00 98.81 544 ARG A CA 1
ATOM 4318 C C . ARG A 1 544 ? -10.918 -3.055 -11.706 1.00 98.81 544 ARG A C 1
ATOM 4320 O O . ARG A 1 544 ? -11.635 -3.983 -11.342 1.00 98.81 544 ARG A O 1
ATOM 4327 N N . ILE A 1 545 ? -10.013 -3.192 -12.664 1.00 98.94 545 ILE A N 1
ATOM 4328 C CA . ILE A 1 545 ? -9.808 -4.426 -13.420 1.00 98.94 545 ILE A CA 1
ATOM 4329 C C . ILE A 1 545 ? -8.344 -4.833 -13.307 1.00 98.94 545 ILE A C 1
ATOM 4331 O O . ILE A 1 545 ? -7.441 -4.018 -13.500 1.00 98.94 545 ILE A O 1
ATOM 4335 N N . ILE A 1 546 ? -8.112 -6.111 -13.023 1.00 98.88 546 ILE A N 1
ATOM 4336 C CA . ILE A 1 546 ? -6.777 -6.706 -13.005 1.00 98.88 546 ILE A CA 1
ATOM 4337 C C . ILE A 1 546 ? -6.692 -7.780 -14.072 1.00 98.88 546 ILE A C 1
ATOM 4339 O O . ILE A 1 546 ? -7.531 -8.678 -14.127 1.00 98.88 546 ILE A O 1
ATOM 4343 N N . MET A 1 547 ? -5.639 -7.708 -14.879 1.00 98.81 547 MET A N 1
ATOM 4344 C CA . MET A 1 547 ? -5.234 -8.770 -15.792 1.00 98.81 547 MET A CA 1
ATOM 4345 C C . MET A 1 547 ? -4.005 -9.485 -15.232 1.00 98.81 547 MET A C 1
ATOM 4347 O O . MET A 1 547 ? -3.005 -8.846 -14.906 1.00 98.81 547 MET A O 1
ATOM 4351 N N . THR A 1 548 ? -4.037 -10.812 -15.134 1.00 98.38 548 THR A N 1
ATOM 4352 C CA . THR A 1 548 ? -2.883 -11.586 -14.650 1.00 98.38 548 THR A CA 1
ATOM 4353 C C . THR A 1 548 ? -1.996 -12.045 -15.810 1.00 98.38 548 THR A C 1
ATOM 4355 O O . THR A 1 548 ? -2.297 -13.036 -16.481 1.00 98.38 548 THR A O 1
ATOM 4358 N N . SER A 1 549 ? -0.873 -11.355 -16.026 1.00 97.81 549 SER A N 1
ATOM 4359 C CA . SER A 1 549 ? 0.179 -11.742 -16.976 1.00 97.81 549 SER A CA 1
ATOM 4360 C C . SER A 1 549 ? 1.214 -12.674 -16.307 1.00 97.81 549 SER A C 1
ATOM 4362 O O . SER A 1 549 ? 0.885 -13.377 -15.350 1.00 97.81 549 SER A O 1
ATOM 4364 N N . SER A 1 550 ? 2.430 -12.786 -16.845 1.00 94.62 550 SER A N 1
ATOM 4365 C CA . SER A 1 550 ? 3.524 -13.588 -16.279 1.00 94.62 550 SER A CA 1
ATOM 4366 C C . SER A 1 550 ? 4.885 -13.174 -16.844 1.00 94.62 550 SER A C 1
ATOM 4368 O O . SER A 1 550 ? 4.969 -12.666 -17.963 1.00 94.62 550 SER A O 1
ATOM 4370 N N . ASN A 1 551 ? 5.962 -13.470 -16.109 1.00 92.62 551 ASN A N 1
ATOM 4371 C CA . ASN A 1 551 ? 7.326 -13.278 -16.608 1.00 92.62 551 ASN A CA 1
ATOM 4372 C C . ASN A 1 551 ? 7.603 -14.120 -17.868 1.00 92.62 551 ASN A C 1
ATOM 4374 O O . ASN A 1 551 ? 8.315 -13.658 -18.754 1.00 92.62 551 ASN A O 1
ATOM 4378 N N . SER A 1 552 ? 6.963 -15.288 -18.031 1.00 91.19 552 SER A N 1
ATOM 4379 C CA . SER A 1 552 ? 7.011 -16.044 -19.294 1.00 91.19 552 SER A CA 1
ATOM 4380 C C . SER A 1 552 ? 6.409 -15.263 -20.465 1.00 91.19 552 SER A C 1
ATOM 4382 O O . SER A 1 552 ? 6.869 -15.422 -21.591 1.00 91.19 552 SER A O 1
ATOM 4384 N N . GLY A 1 553 ? 5.386 -14.435 -20.236 1.00 92.56 553 GLY A N 1
ATOM 4385 C CA . GLY A 1 553 ? 4.833 -13.540 -21.256 1.00 92.56 553 GLY A CA 1
ATOM 4386 C C . GLY A 1 553 ? 5.766 -12.375 -21.579 1.00 92.56 553 GLY A C 1
ATOM 4387 O O . GLY A 1 553 ? 5.981 -12.077 -22.748 1.00 92.56 553 GLY A O 1
ATOM 4388 N N . VAL A 1 554 ? 6.350 -11.749 -20.554 1.00 92.44 554 VAL A N 1
ATOM 4389 C CA . VAL A 1 554 ? 7.223 -10.570 -20.705 1.00 92.44 554 VAL A CA 1
ATOM 4390 C C . VAL A 1 554 ? 8.568 -10.919 -21.352 1.00 92.44 554 VAL A C 1
ATOM 4392 O O . VAL A 1 554 ? 9.034 -10.188 -22.222 1.00 92.44 554 VAL A O 1
ATOM 4395 N N . TYR A 1 555 ? 9.187 -12.031 -20.950 1.00 92.19 555 TYR A N 1
ATOM 4396 C CA . TYR A 1 555 ? 10.556 -12.389 -21.344 1.00 92.19 555 TYR A CA 1
ATOM 4397 C C . TYR A 1 555 ? 10.646 -13.615 -22.261 1.00 92.19 555 TYR A C 1
ATOM 4399 O O . TYR A 1 555 ? 11.699 -13.873 -22.842 1.00 92.19 555 TYR A O 1
ATOM 4407 N N . GLY A 1 556 ? 9.555 -14.371 -22.405 1.00 90.31 556 GLY A N 1
ATOM 4408 C CA . GLY A 1 556 ? 9.571 -15.693 -23.026 1.00 90.31 556 GLY A CA 1
ATOM 4409 C C . GLY A 1 556 ? 10.048 -16.783 -22.060 1.00 90.31 556 GLY A C 1
ATOM 4410 O O . GLY A 1 556 ? 10.828 -16.539 -21.142 1.00 90.31 556 GLY A O 1
ATOM 4411 N N . ASN A 1 557 ? 9.577 -18.014 -22.269 1.00 90.25 557 ASN A N 1
ATOM 4412 C CA . ASN A 1 557 ? 10.084 -19.191 -21.566 1.00 90.25 557 ASN A CA 1
ATOM 4413 C C . ASN A 1 557 ? 10.035 -20.430 -22.472 1.00 90.25 557 ASN A C 1
ATOM 4415 O O . ASN A 1 557 ? 9.122 -20.584 -23.291 1.00 90.25 557 ASN A O 1
ATOM 4419 N N . PHE A 1 558 ? 11.021 -21.319 -22.341 1.00 90.31 558 PHE A N 1
ATOM 4420 C CA . PHE A 1 558 ? 11.093 -22.524 -23.165 1.00 90.31 558 PHE A CA 1
ATOM 4421 C C . PHE A 1 558 ? 9.863 -23.414 -22.938 1.00 90.31 558 PHE A C 1
ATOM 4423 O O . PHE A 1 558 ? 9.482 -23.687 -21.804 1.00 90.31 558 PHE A O 1
ATOM 4430 N N . GLY A 1 559 ? 9.256 -23.894 -24.027 1.00 90.50 559 GLY A N 1
ATOM 4431 C CA . GLY A 1 559 ? 8.105 -24.801 -23.964 1.00 90.50 559 GLY A CA 1
ATOM 4432 C C . GLY A 1 559 ? 6.761 -24.136 -23.643 1.00 90.50 559 GLY A C 1
ATOM 4433 O O . GLY A 1 559 ? 5.795 -24.848 -23.395 1.00 90.50 559 GLY A O 1
ATOM 4434 N N . GLN A 1 560 ? 6.683 -22.800 -23.648 1.00 94.75 560 GLN A N 1
ATOM 4435 C CA . GLN A 1 560 ? 5.483 -22.060 -23.235 1.00 94.75 560 GLN A CA 1
ATOM 4436 C C . GLN A 1 560 ? 4.975 -21.062 -24.289 1.00 94.75 560 GLN A C 1
ATOM 4438 O O . GLN A 1 560 ? 4.386 -20.049 -23.933 1.00 94.75 560 GLN A O 1
ATOM 4443 N N . ALA A 1 561 ? 5.186 -21.298 -25.589 1.00 97.12 561 ALA A N 1
ATOM 4444 C CA . ALA A 1 561 ? 4.851 -20.303 -26.621 1.00 97.12 561 ALA A CA 1
ATOM 4445 C C . ALA A 1 561 ? 3.357 -19.909 -26.647 1.00 97.12 561 ALA A C 1
ATOM 4447 O O . ALA A 1 561 ? 3.042 -18.726 -26.758 1.00 97.12 561 ALA A O 1
ATOM 4448 N N . ASN A 1 562 ? 2.445 -20.873 -26.476 1.00 97.31 562 ASN A N 1
ATOM 4449 C CA . ASN A 1 562 ? 1.004 -20.633 -26.314 1.00 97.31 562 ASN A CA 1
ATOM 4450 C C . ASN A 1 562 ? 0.695 -19.767 -25.077 1.00 97.31 562 ASN A C 1
ATOM 4452 O O . ASN A 1 562 ? -0.041 -18.786 -25.168 1.00 97.31 562 ASN A O 1
ATOM 4456 N N . TYR A 1 563 ? 1.282 -20.103 -23.927 1.00 96.50 563 TYR A N 1
ATOM 4457 C CA . TYR A 1 563 ? 1.066 -19.402 -22.661 1.00 96.50 563 TYR A CA 1
ATOM 4458 C C . TYR A 1 563 ? 1.666 -17.991 -22.668 1.00 96.50 563 TYR A C 1
ATOM 4460 O O . TYR A 1 563 ? 0.989 -17.031 -22.303 1.00 96.50 563 TYR A O 1
ATOM 4468 N N . SER A 1 564 ? 2.906 -17.839 -23.137 1.00 95.94 564 SER A N 1
ATOM 4469 C CA . SER A 1 564 ? 3.583 -16.550 -23.296 1.00 95.94 564 SER A CA 1
ATOM 4470 C C . SER A 1 564 ? 2.796 -15.609 -24.212 1.00 95.94 564 SER A C 1
ATOM 4472 O O . SER A 1 564 ? 2.582 -14.454 -23.843 1.00 95.94 564 SER A O 1
ATOM 4474 N N . ALA A 1 565 ? 2.303 -16.108 -25.355 1.00 98.50 565 ALA A N 1
ATOM 4475 C CA . ALA A 1 565 ? 1.482 -15.330 -26.282 1.00 98.50 565 ALA A CA 1
ATOM 4476 C C . ALA A 1 565 ? 0.189 -14.830 -25.617 1.00 98.50 565 ALA A C 1
ATOM 4478 O O . ALA A 1 565 ? -0.096 -13.632 -25.645 1.00 98.50 565 ALA A O 1
ATOM 4479 N N . ALA A 1 566 ? -0.550 -15.713 -24.938 1.00 98.38 566 ALA A N 1
ATOM 4480 C CA . ALA A 1 566 ? -1.774 -15.333 -24.238 1.00 98.38 566 ALA A CA 1
ATOM 4481 C C . ALA A 1 566 ? -1.509 -14.321 -23.104 1.00 98.38 566 ALA A C 1
ATOM 4483 O O . ALA A 1 566 ? -2.238 -13.337 -22.962 1.00 98.38 566 ALA A O 1
ATOM 4484 N N . LYS A 1 567 ? -0.446 -14.520 -22.311 1.00 98.06 567 LYS A N 1
ATOM 4485 C CA . LYS A 1 567 ? -0.109 -13.664 -21.160 1.00 98.06 567 LYS A CA 1
ATOM 4486 C C . LYS A 1 567 ? 0.390 -12.278 -21.555 1.00 98.06 567 LYS A C 1
ATOM 4488 O O . LYS A 1 567 ? 0.066 -11.318 -20.855 1.00 98.06 567 LYS A O 1
ATOM 4493 N N . LEU A 1 568 ? 1.124 -12.140 -22.658 1.00 98.19 568 LEU A N 1
ATOM 4494 C CA . LEU A 1 568 ? 1.486 -10.821 -23.186 1.00 98.19 568 LEU A CA 1
ATOM 4495 C C . LEU A 1 568 ? 0.312 -10.174 -23.943 1.00 98.19 568 LEU A C 1
ATOM 4497 O O . LEU A 1 568 ? 0.135 -8.960 -23.881 1.00 98.19 568 LEU A O 1
ATOM 4501 N N . GLY A 1 569 ? -0.560 -10.976 -24.564 1.00 98.69 569 GLY A N 1
ATOM 4502 C CA . GLY A 1 569 ? -1.825 -10.506 -25.136 1.00 98.69 569 GLY A CA 1
ATOM 4503 C C . GLY A 1 569 ? -2.725 -9.809 -24.107 1.00 98.69 569 GLY A C 1
ATOM 4504 O O . GLY A 1 569 ? -3.354 -8.801 -24.423 1.00 98.69 569 GLY A O 1
ATOM 4505 N N . LEU A 1 570 ? -2.718 -10.271 -22.851 1.00 98.75 570 LEU A N 1
ATOM 4506 C CA . LEU A 1 570 ? -3.422 -9.609 -21.745 1.00 98.75 570 LEU A CA 1
ATOM 4507 C C . LEU A 1 570 ? -2.875 -8.211 -21.424 1.00 98.75 570 LEU A C 1
ATOM 4509 O O . LEU A 1 570 ? -3.653 -7.342 -21.039 1.00 98.75 570 LEU A O 1
ATOM 4513 N N . VAL A 1 571 ? -1.572 -7.969 -21.614 1.00 98.50 571 VAL A N 1
ATOM 4514 C CA . VAL A 1 571 ? -0.986 -6.621 -21.491 1.00 98.50 571 VAL A CA 1
ATOM 4515 C C . VAL A 1 571 ? -1.538 -5.713 -22.590 1.00 98.50 571 VAL A C 1
ATOM 4517 O O . VAL A 1 571 ? -1.987 -4.606 -22.307 1.00 98.50 571 VAL A O 1
ATOM 4520 N N . GLY A 1 572 ? -1.578 -6.200 -23.835 1.00 98.44 572 GLY A N 1
ATOM 4521 C CA . GLY A 1 572 ? -2.168 -5.465 -24.958 1.00 98.44 572 GLY A CA 1
ATOM 4522 C C . GLY A 1 572 ? -3.650 -5.133 -24.745 1.00 98.44 572 GLY A C 1
ATOM 4523 O O . GLY A 1 572 ? -4.074 -4.004 -25.002 1.00 98.44 572 GLY A O 1
ATOM 4524 N N . LEU A 1 573 ? -4.423 -6.088 -24.213 1.00 98.75 573 LEU A N 1
ATOM 4525 C CA . LEU A 1 573 ? -5.818 -5.871 -23.828 1.00 98.75 573 LEU A CA 1
ATOM 4526 C C . LEU A 1 573 ? -5.934 -4.800 -22.731 1.00 98.75 573 LEU A C 1
ATOM 4528 O O . LEU A 1 573 ? -6.684 -3.840 -22.900 1.00 98.75 573 LEU A O 1
ATOM 4532 N N . ALA A 1 574 ? -5.168 -4.928 -21.642 1.00 98.69 574 ALA A N 1
ATOM 4533 C CA . ALA A 1 574 ? -5.191 -3.988 -20.521 1.00 98.69 574 ALA A CA 1
ATOM 4534 C C . ALA A 1 574 ? -4.863 -2.551 -20.946 1.00 98.69 574 ALA A C 1
ATOM 4536 O O . ALA A 1 574 ? -5.548 -1.627 -20.513 1.00 98.69 574 ALA A O 1
ATOM 4537 N N . ASN A 1 575 ? -3.876 -2.366 -21.831 1.00 98.25 575 ASN A N 1
ATOM 4538 C CA . ASN A 1 575 ? -3.497 -1.049 -22.351 1.00 98.25 575 ASN A CA 1
ATOM 4539 C C . ASN A 1 575 ? -4.693 -0.314 -22.972 1.00 98.25 575 ASN A C 1
ATOM 4541 O O . ASN A 1 575 ? -4.887 0.873 -22.728 1.00 98.25 575 ASN A O 1
ATOM 4545 N N . THR A 1 576 ? -5.516 -1.020 -23.751 1.00 98.62 576 THR A N 1
ATOM 4546 C CA . THR A 1 576 ? -6.679 -0.413 -24.416 1.00 98.62 576 THR A CA 1
ATOM 4547 C C . THR A 1 576 ? -7.832 -0.198 -23.437 1.00 98.62 576 THR A C 1
ATOM 4549 O O . THR A 1 576 ? -8.418 0.883 -23.410 1.00 98.62 576 THR A O 1
ATOM 4552 N N . VAL A 1 577 ? -8.110 -1.178 -22.569 1.00 98.62 577 VAL A N 1
ATOM 4553 C CA . VAL A 1 577 ? -9.151 -1.064 -21.530 1.00 98.62 577 VAL A CA 1
ATOM 4554 C C . VAL A 1 577 ? -8.870 0.119 -20.593 1.00 98.62 577 VAL A C 1
ATOM 4556 O O . VAL A 1 577 ? -9.791 0.856 -20.246 1.00 98.62 577 VAL A O 1
ATOM 4559 N N . ALA A 1 578 ? -7.606 0.351 -20.227 1.00 98.38 578 ALA A N 1
ATOM 4560 C CA . ALA A 1 578 ? -7.191 1.496 -19.418 1.00 98.38 578 ALA A CA 1
ATOM 4561 C C . ALA A 1 578 ? -7.498 2.841 -20.101 1.00 98.38 578 ALA A C 1
ATOM 4563 O O . ALA A 1 578 ? -8.020 3.753 -19.459 1.00 98.38 578 ALA A O 1
ATOM 4564 N N . ILE A 1 579 ? -7.224 2.957 -21.406 1.00 98.06 579 ILE A N 1
ATOM 4565 C CA . ILE A 1 579 ? -7.486 4.176 -22.189 1.00 98.06 579 ILE A CA 1
ATOM 4566 C C . ILE A 1 579 ? -8.992 4.438 -22.309 1.00 98.06 579 ILE A C 1
ATOM 4568 O O . ILE A 1 579 ? -9.448 5.556 -22.065 1.00 98.06 579 ILE A O 1
ATOM 4572 N N . GLU A 1 580 ? -9.777 3.418 -22.664 1.00 98.38 580 GLU A N 1
ATOM 4573 C CA . GLU A 1 580 ? -11.232 3.554 -22.815 1.00 98.38 580 GLU A CA 1
ATOM 4574 C C . GLU A 1 580 ? -11.940 3.828 -21.478 1.00 98.38 580 GLU A C 1
ATOM 4576 O O . GLU A 1 580 ? -12.985 4.482 -21.450 1.00 98.38 580 GLU A O 1
ATOM 4581 N N . GLY A 1 581 ? -11.366 3.351 -20.370 1.00 97.88 581 GLY A N 1
ATOM 4582 C CA . GLY A 1 581 ? -11.945 3.427 -19.030 1.00 97.88 581 GLY A CA 1
ATOM 4583 C C . GLY A 1 581 ? -11.642 4.719 -18.278 1.00 97.88 581 GLY A C 1
ATOM 4584 O O . GLY A 1 581 ? -12.405 5.099 -17.386 1.00 97.88 581 GLY A O 1
ATOM 4585 N N . ALA A 1 582 ? -10.577 5.430 -18.664 1.00 93.38 582 ALA A N 1
ATOM 4586 C CA . ALA A 1 582 ? -10.057 6.594 -17.946 1.00 93.38 582 ALA A CA 1
ATOM 4587 C C . ALA A 1 582 ? -11.120 7.673 -17.675 1.00 93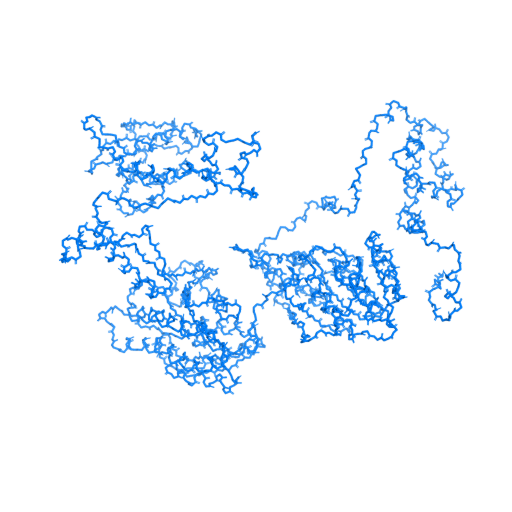.38 582 ALA A C 1
ATOM 4589 O O . ALA A 1 582 ? -11.224 8.186 -16.564 1.00 93.38 582 ALA A O 1
ATOM 4590 N N . LYS A 1 583 ? -11.975 7.981 -18.662 1.00 94.88 583 LYS A N 1
ATOM 4591 C CA . LYS A 1 583 ? -13.041 8.993 -18.511 1.00 94.88 583 LYS A CA 1
ATOM 4592 C C . LYS A 1 583 ? -14.149 8.587 -17.540 1.00 94.88 583 LYS A C 1
ATOM 4594 O O . LYS A 1 583 ? -14.916 9.447 -17.119 1.00 94.88 583 LYS A O 1
ATOM 4599 N N . ASN A 1 584 ? -14.260 7.298 -17.233 1.00 97.31 584 ASN A N 1
ATOM 4600 C CA . ASN A 1 584 ? -15.322 6.742 -16.409 1.00 97.31 584 ASN A CA 1
ATOM 4601 C C . ASN A 1 584 ? -14.827 6.201 -15.059 1.00 97.31 584 ASN A C 1
ATOM 4603 O O . ASN A 1 584 ? -15.541 5.425 -14.426 1.00 97.31 584 ASN A O 1
ATOM 4607 N N . ASN A 1 585 ? -13.613 6.587 -14.628 1.00 95.44 585 ASN A N 1
ATOM 4608 C CA . ASN A 1 585 ? -12.968 6.075 -13.410 1.00 95.44 585 ASN A CA 1
ATOM 4609 C C . ASN A 1 585 ? -12.932 4.531 -13.388 1.00 95.44 585 ASN A C 1
ATOM 4611 O O . ASN A 1 585 ? -13.158 3.883 -12.362 1.00 95.44 585 ASN A O 1
ATOM 4615 N N . ILE A 1 586 ? -12.679 3.936 -14.558 1.00 98.75 586 ILE A N 1
ATOM 4616 C CA . ILE A 1 586 ? -12.438 2.504 -14.718 1.00 98.75 586 ILE A CA 1
ATOM 4617 C C . ILE A 1 586 ? -10.945 2.321 -14.959 1.00 98.75 586 ILE A C 1
ATOM 4619 O O . ILE A 1 586 ? -10.435 2.692 -16.017 1.00 98.75 586 ILE A O 1
ATOM 4623 N N . HIS A 1 587 ? -10.240 1.772 -13.974 1.00 98.69 587 HIS A N 1
ATOM 4624 C CA . HIS A 1 587 ? -8.803 1.522 -14.077 1.00 98.69 587 HIS A CA 1
ATOM 4625 C C . HIS A 1 587 ? -8.565 0.064 -14.444 1.00 98.69 587 HIS A C 1
ATOM 4627 O O . HIS A 1 587 ? -9.234 -0.828 -13.921 1.00 98.69 587 HIS A O 1
ATOM 4633 N N . CYS A 1 588 ? -7.603 -0.182 -15.329 1.00 98.88 588 CYS A N 1
ATOM 4634 C CA . CYS A 1 588 ? -7.195 -1.532 -15.695 1.00 98.88 588 CYS A CA 1
ATOM 4635 C C . CYS A 1 588 ? -5.682 -1.656 -15.569 1.00 98.88 588 CYS A C 1
ATOM 4637 O O . CYS A 1 588 ? -4.951 -0.992 -16.298 1.00 98.88 588 CYS A O 1
ATOM 4639 N N . ASN A 1 589 ? -5.219 -2.516 -14.667 1.00 98.81 589 ASN A N 1
ATOM 4640 C CA . ASN A 1 589 ? -3.799 -2.762 -14.427 1.00 98.81 589 ASN A CA 1
ATOM 4641 C C . ASN A 1 589 ? -3.454 -4.234 -14.670 1.00 98.81 589 ASN A C 1
ATOM 4643 O O . ASN A 1 589 ? -4.320 -5.111 -14.705 1.00 98.81 589 ASN A O 1
ATOM 4647 N N . VAL A 1 590 ? -2.167 -4.511 -14.839 1.00 98.88 590 VAL A N 1
ATOM 4648 C CA . VAL A 1 590 ? -1.629 -5.853 -15.037 1.00 98.88 590 VAL A CA 1
ATOM 4649 C C . VAL A 1 590 ? -0.797 -6.242 -13.826 1.00 98.88 590 VAL A C 1
ATOM 4651 O O . VAL A 1 590 ? 0.106 -5.508 -13.430 1.00 98.88 590 VAL A O 1
ATOM 4654 N N . ILE A 1 591 ? -1.054 -7.429 -13.284 1.00 98.50 591 ILE A N 1
ATOM 4655 C CA . ILE A 1 591 ? -0.171 -8.073 -12.311 1.00 98.50 591 ILE A CA 1
ATOM 4656 C C . ILE A 1 591 ? 0.664 -9.152 -13.010 1.00 98.50 591 ILE A C 1
ATOM 4658 O O . ILE A 1 591 ? 0.144 -9.958 -13.784 1.00 98.50 591 ILE A O 1
ATOM 4662 N N . VAL A 1 592 ? 1.962 -9.179 -12.726 1.00 97.69 592 VAL A N 1
ATOM 4663 C CA . VAL A 1 592 ? 2.942 -10.174 -13.171 1.00 97.69 592 VAL A CA 1
ATOM 4664 C C . VAL A 1 592 ? 3.431 -10.920 -11.922 1.00 97.69 592 VAL A C 1
ATOM 4666 O O . VAL A 1 592 ? 4.427 -10.534 -11.309 1.00 97.69 592 VAL A O 1
ATOM 4669 N N . PRO A 1 593 ? 2.692 -11.942 -11.459 1.00 93.62 593 PRO A N 1
ATOM 4670 C CA . PRO A 1 593 ? 3.032 -12.640 -10.229 1.00 93.62 593 PRO A CA 1
ATOM 4671 C C . PRO A 1 593 ? 4.158 -13.655 -10.453 1.00 93.62 593 PRO A C 1
ATOM 4673 O O . PRO A 1 593 ? 4.128 -14.418 -11.421 1.00 93.62 593 PRO A O 1
ATOM 4676 N N . THR A 1 594 ? 5.084 -13.742 -9.495 1.00 84.00 594 THR A N 1
ATOM 4677 C CA . THR A 1 594 ? 5.954 -14.917 -9.333 1.00 84.00 594 THR A CA 1
ATOM 4678 C C . THR A 1 594 ? 5.622 -15.586 -8.003 1.00 84.00 594 THR A C 1
ATOM 4680 O O . THR A 1 594 ? 5.877 -15.034 -6.936 1.00 84.00 594 THR A O 1
ATOM 4683 N N . ALA A 1 595 ? 5.017 -16.771 -8.061 1.00 72.94 595 ALA A N 1
ATOM 4684 C CA . ALA A 1 595 ? 4.643 -17.560 -6.889 1.00 72.94 595 ALA A CA 1
ATOM 4685 C C . ALA A 1 595 ? 5.111 -19.008 -7.055 1.00 72.94 595 ALA A C 1
ATOM 4687 O O . ALA A 1 595 ? 5.187 -19.518 -8.177 1.00 72.94 595 ALA A O 1
ATOM 4688 N N . ALA A 1 596 ? 5.404 -19.674 -5.938 1.00 65.19 596 ALA A N 1
ATOM 4689 C CA . ALA A 1 596 ? 5.724 -21.087 -5.937 1.00 65.19 596 ALA A CA 1
ATOM 4690 C C . ALA A 1 596 ? 4.475 -21.854 -6.369 1.00 65.19 596 ALA A C 1
ATOM 4692 O O . ALA A 1 596 ? 3.362 -21.604 -5.902 1.00 65.19 596 ALA A O 1
ATOM 4693 N N . SER A 1 597 ? 4.669 -22.794 -7.282 1.00 62.22 597 SER A N 1
ATOM 4694 C CA . SER A 1 597 ? 3.634 -23.731 -7.696 1.00 62.22 597 SER A CA 1
ATOM 4695 C C . SER A 1 597 ? 4.077 -25.148 -7.356 1.00 62.22 597 SER A C 1
ATOM 4697 O O . SER A 1 597 ? 5.258 -25.397 -7.103 1.00 62.22 597 SER A O 1
ATOM 4699 N N . ARG A 1 598 ? 3.149 -26.107 -7.434 1.00 54.47 598 ARG A N 1
ATOM 4700 C CA . ARG A 1 598 ? 3.472 -27.543 -7.345 1.00 54.47 598 ARG A CA 1
ATOM 4701 C C . ARG A 1 598 ? 4.554 -27.982 -8.349 1.00 54.47 598 ARG A C 1
ATOM 4703 O O . ARG A 1 598 ? 5.164 -29.019 -8.162 1.00 54.47 598 ARG A O 1
ATOM 4710 N N . MET A 1 599 ? 4.808 -27.205 -9.407 1.00 42.50 599 MET A N 1
ATOM 4711 C CA . MET A 1 599 ? 5.825 -27.511 -10.421 1.00 42.50 599 MET A CA 1
ATOM 4712 C C . MET A 1 599 ? 7.233 -27.001 -10.075 1.00 42.50 599 MET A C 1
ATOM 4714 O O . MET A 1 599 ? 8.193 -27.417 -10.712 1.00 42.50 599 MET A O 1
ATOM 4718 N N . THR A 1 600 ? 7.376 -26.085 -9.110 1.00 51.25 600 THR A N 1
ATOM 4719 C CA . THR A 1 600 ? 8.684 -25.541 -8.680 1.00 51.25 600 THR A CA 1
ATOM 4720 C C . THR A 1 600 ? 9.246 -26.248 -7.441 1.00 51.25 600 THR A C 1
ATOM 4722 O O . THR A 1 600 ? 10.320 -25.890 -6.953 1.00 51.25 600 THR A O 1
ATOM 4725 N N . GLU A 1 601 ? 8.513 -27.240 -6.930 1.00 51.19 601 GLU A N 1
ATOM 4726 C CA . GLU A 1 601 ? 8.875 -28.069 -5.782 1.00 51.19 601 GLU A CA 1
ATOM 4727 C C . GLU A 1 601 ? 10.110 -28.926 -6.130 1.00 51.19 601 GLU A C 1
ATOM 4729 O O . GLU A 1 601 ? 10.108 -29.677 -7.103 1.00 51.19 601 GLU A O 1
ATOM 4734 N N . GLY A 1 602 ? 11.209 -28.746 -5.386 1.00 48.78 602 GLY A N 1
ATOM 4735 C CA . GLY A 1 602 ? 12.484 -29.453 -5.595 1.00 48.78 602 GLY A CA 1
ATOM 4736 C C . GLY A 1 602 ? 13.493 -28.800 -6.557 1.00 48.78 602 GLY A C 1
ATOM 4737 O O . GLY A 1 602 ? 14.624 -29.274 -6.636 1.00 48.78 602 GLY A O 1
ATOM 4738 N N . ILE A 1 603 ? 13.135 -27.713 -7.259 1.00 55.81 603 ILE A N 1
ATOM 4739 C CA . ILE A 1 603 ? 14.063 -26.964 -8.141 1.00 55.81 603 ILE A CA 1
ATOM 4740 C C . ILE A 1 603 ? 14.641 -25.729 -7.436 1.00 55.81 603 ILE A C 1
ATOM 4742 O O . ILE A 1 603 ? 15.806 -25.380 -7.631 1.00 55.81 603 ILE A O 1
ATOM 4746 N N . LEU A 1 604 ? 13.821 -25.042 -6.638 1.00 66.06 604 LEU A N 1
ATOM 4747 C CA . LEU A 1 604 ? 14.217 -23.811 -5.960 1.00 66.06 604 LEU A CA 1
ATOM 4748 C C . LEU A 1 604 ? 14.852 -24.106 -4.593 1.00 66.06 604 LEU A C 1
ATOM 4750 O O . LEU A 1 604 ? 14.432 -25.047 -3.917 1.00 66.06 604 LEU A O 1
ATOM 4754 N N . PRO A 1 605 ? 15.814 -23.279 -4.138 1.00 72.19 605 PRO A N 1
ATOM 4755 C CA . PRO A 1 605 ? 16.268 -23.305 -2.753 1.00 72.19 605 PRO A CA 1
ATOM 4756 C C . PRO A 1 605 ? 15.086 -23.156 -1.786 1.00 72.19 605 PRO A C 1
ATOM 4758 O O . PRO A 1 605 ? 14.198 -22.333 -2.016 1.00 72.19 605 PRO A O 1
ATOM 4761 N N . GLU A 1 606 ? 15.103 -23.906 -0.686 1.00 71.19 606 GLU A N 1
ATOM 4762 C CA . GLU A 1 606 ? 13.999 -23.990 0.284 1.00 71.19 606 GLU A CA 1
ATOM 4763 C C . GLU A 1 606 ? 13.545 -22.615 0.803 1.00 71.19 606 GLU A C 1
ATOM 4765 O O . GLU A 1 606 ? 12.350 -22.336 0.887 1.00 71.19 606 GLU A O 1
ATOM 4770 N N . ILE A 1 607 ? 14.497 -21.706 1.049 1.00 72.38 607 ILE A N 1
ATOM 4771 C CA . ILE A 1 607 ? 14.206 -20.329 1.472 1.00 72.38 607 ILE A CA 1
ATOM 4772 C C . ILE A 1 607 ? 13.380 -19.554 0.436 1.00 72.38 607 ILE A C 1
ATOM 4774 O O . ILE A 1 607 ? 12.459 -18.831 0.795 1.00 72.38 607 ILE A O 1
ATOM 4778 N N . LEU A 1 608 ? 13.667 -19.730 -0.856 1.00 71.31 608 LEU A N 1
ATOM 4779 C CA . LEU A 1 608 ? 12.949 -19.043 -1.924 1.00 71.31 608 LEU A CA 1
ATOM 4780 C C . LEU A 1 608 ? 11.556 -19.652 -2.111 1.00 71.31 608 LEU A C 1
ATOM 4782 O O . LEU A 1 608 ? 10.585 -18.926 -2.286 1.00 71.31 608 LEU A O 1
ATOM 4786 N N . PHE A 1 609 ? 11.435 -20.976 -2.013 1.00 73.44 609 PHE A N 1
ATOM 4787 C CA . PHE A 1 609 ? 10.142 -21.657 -2.094 1.00 73.44 609 PHE A CA 1
ATOM 4788 C C . PHE A 1 609 ? 9.190 -21.223 -0.964 1.00 73.44 609 PHE A C 1
ATOM 4790 O O . PHE A 1 609 ? 8.025 -20.920 -1.225 1.00 73.44 609 PHE A O 1
ATOM 4797 N N . ASN A 1 610 ? 9.699 -21.108 0.268 1.00 77.00 610 ASN A N 1
ATOM 4798 C CA . ASN A 1 610 ? 8.917 -20.712 1.443 1.00 77.00 610 ASN A CA 1
ATOM 4799 C C . ASN A 1 610 ? 8.438 -19.252 1.416 1.00 77.00 610 ASN A C 1
ATOM 4801 O O . ASN A 1 610 ? 7.436 -18.936 2.062 1.00 77.00 610 ASN A O 1
ATOM 4805 N N . GLU A 1 611 ? 9.111 -18.372 0.675 1.00 82.25 611 GLU A N 1
ATOM 4806 C CA . GLU A 1 611 ? 8.743 -16.955 0.559 1.00 82.25 611 GLU A CA 1
ATOM 4807 C C . GLU A 1 611 ? 7.919 -16.639 -0.695 1.00 82.25 611 GLU A C 1
ATOM 4809 O O . GLU A 1 611 ? 7.267 -15.604 -0.767 1.00 82.25 611 GLU A O 1
ATOM 4814 N N . LEU A 1 612 ? 7.824 -17.540 -1.674 1.00 83.81 612 LEU A N 1
ATOM 4815 C CA . LEU A 1 612 ? 6.975 -17.345 -2.855 1.00 83.81 612 LEU A CA 1
ATOM 4816 C C . LEU A 1 612 ? 5.497 -17.701 -2.586 1.00 83.81 612 LEU A C 1
ATOM 4818 O O . LEU A 1 612 ? 4.845 -18.401 -3.366 1.00 83.81 612 LEU A O 1
ATOM 4822 N N . LYS A 1 613 ? 4.956 -17.204 -1.469 1.00 86.31 613 LYS A N 1
ATOM 4823 C CA . LYS A 1 613 ? 3.577 -17.435 -1.019 1.00 86.31 613 LYS A CA 1
ATOM 4824 C C . LYS A 1 613 ? 2.586 -16.512 -1.744 1.00 86.31 613 LYS A C 1
ATOM 4826 O O . LYS A 1 613 ? 2.789 -15.296 -1.740 1.00 86.31 613 LYS A O 1
ATOM 4831 N N . PRO A 1 614 ? 1.448 -17.029 -2.250 1.00 88.56 614 PRO A N 1
ATOM 4832 C CA . PRO A 1 614 ? 0.406 -16.209 -2.879 1.00 88.56 614 PRO A CA 1
ATOM 4833 C C . PRO A 1 614 ? -0.107 -15.049 -2.004 1.00 88.56 614 PRO A C 1
ATOM 4835 O O . PRO A 1 614 ? -0.363 -13.954 -2.509 1.00 88.56 614 PRO A O 1
ATOM 4838 N N . LYS A 1 615 ? -0.160 -15.247 -0.677 1.00 90.38 615 LYS A N 1
ATOM 4839 C CA . LYS A 1 615 ? -0.579 -14.237 0.311 1.00 90.38 615 LYS A CA 1
ATOM 4840 C C . LYS A 1 615 ? 0.269 -12.959 0.278 1.00 90.38 615 LYS A C 1
ATOM 4842 O O . LYS A 1 615 ? -0.216 -11.904 0.668 1.00 90.38 615 LYS A O 1
ATOM 4847 N N . LEU A 1 616 ? 1.514 -13.028 -0.200 1.00 88.06 616 LEU A N 1
ATOM 4848 C CA . LEU A 1 616 ? 2.404 -11.865 -0.292 1.00 88.06 616 LEU A CA 1
ATOM 4849 C C . LEU A 1 616 ? 2.176 -11.021 -1.556 1.00 88.06 616 LEU A C 1
ATOM 4851 O O . LEU A 1 616 ? 2.658 -9.897 -1.618 1.00 88.06 616 LEU A O 1
ATOM 4855 N N . ILE A 1 617 ? 1.419 -11.529 -2.535 1.00 94.00 617 ILE A N 1
ATOM 4856 C CA . ILE A 1 617 ? 1.044 -10.796 -3.759 1.00 94.00 617 ILE A CA 1
ATOM 4857 C C . ILE A 1 617 ? -0.343 -10.156 -3.608 1.00 94.00 617 ILE A C 1
ATOM 4859 O O . ILE A 1 617 ? -0.606 -9.092 -4.170 1.00 94.00 617 ILE A O 1
ATOM 4863 N N . ALA A 1 618 ? -1.234 -10.775 -2.825 1.00 94.69 618 ALA A N 1
ATOM 4864 C CA . ALA A 1 618 ? -2.599 -10.292 -2.611 1.00 94.69 618 ALA A CA 1
ATOM 4865 C C . ALA A 1 618 ? -2.708 -8.808 -2.202 1.00 94.69 618 ALA A C 1
ATOM 4867 O O . ALA A 1 618 ? -3.562 -8.123 -2.766 1.00 94.69 618 ALA A O 1
ATOM 4868 N N . PRO A 1 619 ? -1.843 -8.256 -1.325 1.00 91.56 619 PRO A N 1
ATOM 4869 C CA . PRO A 1 619 ? -1.892 -6.837 -0.971 1.00 91.56 619 PRO A CA 1
ATOM 4870 C C . PRO A 1 619 ? -1.668 -5.881 -2.150 1.00 91.56 619 PRO A C 1
ATOM 4872 O O . PRO A 1 619 ? -2.289 -4.822 -2.186 1.00 91.56 619 PRO A O 1
ATOM 4875 N N . VAL A 1 620 ? -0.831 -6.252 -3.127 1.00 95.44 620 VAL A N 1
ATOM 4876 C CA . VAL A 1 620 ? -0.576 -5.430 -4.325 1.00 95.44 620 VAL A CA 1
ATOM 4877 C C . VAL A 1 620 ? -1.817 -5.388 -5.211 1.00 95.44 620 VAL A C 1
ATOM 4879 O O . VAL A 1 620 ? -2.244 -4.316 -5.633 1.00 95.44 620 VAL A O 1
ATOM 4882 N N . VAL A 1 621 ? -2.439 -6.548 -5.444 1.00 98.31 621 VAL A N 1
ATOM 4883 C CA . VAL A 1 621 ? -3.694 -6.648 -6.206 1.00 98.31 621 VAL A CA 1
ATOM 4884 C C . VAL A 1 621 ? -4.816 -5.885 -5.512 1.00 98.31 621 VAL A C 1
ATOM 4886 O O . VAL A 1 621 ? -5.544 -5.155 -6.180 1.00 98.31 621 VAL A O 1
ATOM 4889 N N . ALA A 1 622 ? -4.926 -6.004 -4.185 1.00 94.19 622 ALA A N 1
ATOM 4890 C CA . ALA A 1 622 ? -5.881 -5.229 -3.408 1.00 94.19 622 ALA A CA 1
ATOM 4891 C C . ALA A 1 622 ? -5.657 -3.727 -3.623 1.00 94.19 622 ALA A C 1
ATOM 4893 O O . ALA A 1 622 ? -6.567 -3.056 -4.093 1.00 94.19 622 ALA A O 1
ATOM 4894 N N . TYR A 1 623 ? -4.442 -3.213 -3.396 1.00 93.06 623 TYR A N 1
ATOM 4895 C CA . TYR A 1 623 ? -4.144 -1.786 -3.568 1.00 93.06 623 TYR A CA 1
ATOM 4896 C C . TYR A 1 623 ? -4.499 -1.258 -4.965 1.00 93.06 623 TYR A C 1
ATOM 4898 O O . TYR A 1 623 ? -5.195 -0.251 -5.063 1.00 93.06 623 TYR A O 1
ATOM 4906 N N . LEU A 1 624 ? -4.123 -1.974 -6.032 1.00 97.25 624 LEU A N 1
ATOM 4907 C CA . LEU A 1 624 ? -4.479 -1.616 -7.416 1.00 97.25 624 LEU A CA 1
ATOM 4908 C C . LEU A 1 624 ? -5.997 -1.599 -7.677 1.00 97.25 624 LEU A C 1
ATOM 4910 O O . LEU A 1 624 ? -6.452 -1.021 -8.663 1.00 97.25 624 LEU A O 1
ATOM 4914 N N . CYS A 1 625 ? -6.778 -2.244 -6.810 1.00 98.06 625 CYS A N 1
ATOM 4915 C CA . CYS A 1 625 ? -8.235 -2.266 -6.846 1.00 98.06 625 CYS A CA 1
ATOM 4916 C C . CYS A 1 625 ? -8.893 -1.321 -5.833 1.00 98.06 625 CYS A C 1
ATOM 4918 O O . CYS A 1 625 ? -10.119 -1.321 -5.723 1.00 98.06 625 CYS A O 1
ATOM 4920 N N . HIS A 1 626 ? -8.127 -0.541 -5.073 1.00 94.56 626 HIS A N 1
ATOM 4921 C CA . HIS A 1 626 ? -8.686 0.407 -4.119 1.00 94.56 626 HIS A CA 1
ATOM 4922 C C . HIS A 1 626 ? -9.163 1.683 -4.823 1.00 94.56 626 HIS A C 1
ATOM 4924 O O . HIS A 1 626 ? -8.652 2.080 -5.874 1.00 94.56 626 HIS A O 1
ATOM 4930 N N . GLU A 1 627 ? -10.153 2.359 -4.240 1.00 83.50 627 GLU A N 1
ATOM 4931 C CA . GLU A 1 627 ? -10.681 3.612 -4.789 1.00 83.50 627 GLU A CA 1
ATOM 4932 C C . GLU A 1 627 ? -9.662 4.755 -4.787 1.00 83.50 627 GLU A C 1
ATOM 4934 O O . GLU A 1 627 ? -9.704 5.585 -5.687 1.00 83.50 627 GLU A O 1
ATOM 4939 N N . SER A 1 628 ? -8.711 4.741 -3.849 1.00 78.44 628 SER A N 1
ATOM 4940 C CA . SER A 1 628 ? -7.625 5.727 -3.758 1.00 78.44 628 SER A CA 1
ATOM 4941 C C . SER A 1 628 ? -6.444 5.462 -4.700 1.00 78.44 628 SER A C 1
ATOM 4943 O O . SER A 1 628 ? -5.468 6.201 -4.654 1.00 78.44 628 SER A O 1
ATOM 4945 N N . CYS A 1 629 ? -6.452 4.362 -5.459 1.00 82.31 629 CYS A N 1
ATOM 4946 C CA . CYS A 1 629 ? -5.372 4.057 -6.389 1.00 82.31 629 CYS A CA 1
ATOM 4947 C C . CYS A 1 629 ? -5.653 4.704 -7.748 1.00 82.31 629 CYS A C 1
ATOM 4949 O O . CYS A 1 629 ?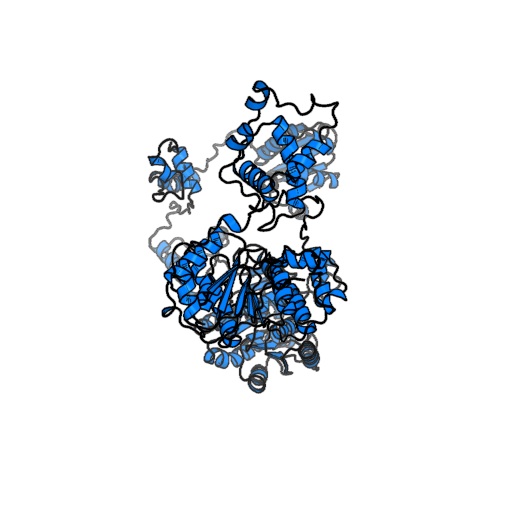 -6.634 4.358 -8.417 1.00 82.31 629 CYS A O 1
ATOM 4951 N N . ASP A 1 630 ? -4.757 5.606 -8.150 1.00 88.31 630 ASP A N 1
ATOM 4952 C CA . ASP A 1 630 ? -4.827 6.348 -9.414 1.00 88.31 630 ASP A CA 1
ATOM 4953 C C . ASP A 1 630 ? -4.075 5.663 -10.568 1.00 88.31 630 ASP A C 1
ATOM 4955 O O . ASP A 1 630 ? -4.131 6.123 -11.710 1.00 88.31 630 ASP A O 1
ATOM 4959 N N . ASP A 1 631 ? -3.380 4.550 -10.309 1.00 94.12 631 ASP A N 1
ATOM 4960 C CA . ASP A 1 631 ? -2.711 3.794 -11.366 1.00 94.12 631 ASP A CA 1
ATOM 4961 C C . ASP A 1 631 ? -3.736 3.177 -12.328 1.00 94.12 631 ASP A C 1
ATOM 4963 O O . ASP A 1 631 ? -4.683 2.492 -11.932 1.00 94.12 631 ASP A O 1
ATOM 4967 N N . THR A 1 632 ? -3.496 3.367 -13.623 1.00 97.31 632 THR A N 1
ATOM 4968 C CA . THR A 1 632 ? -4.192 2.693 -14.720 1.00 97.31 632 THR A CA 1
ATOM 4969 C C . THR A 1 632 ? -3.194 2.423 -15.847 1.00 97.31 632 THR A C 1
ATOM 4971 O O . THR A 1 632 ? -2.270 3.208 -16.070 1.00 97.31 632 THR A O 1
ATOM 4974 N N . GLY A 1 633 ? -3.326 1.290 -16.537 1.00 96.69 633 GLY A N 1
ATOM 4975 C CA . GLY A 1 633 ? -2.368 0.838 -17.552 1.00 96.69 633 GLY A CA 1
ATOM 4976 C C . GLY A 1 633 ? -1.004 0.419 -16.988 1.00 96.69 633 GLY A C 1
ATOM 4977 O O . GLY A 1 633 ? -0.052 0.247 -17.749 1.00 96.69 633 GLY A O 1
ATOM 4978 N N . ALA A 1 634 ? -0.871 0.265 -15.667 1.00 97.50 634 ALA A N 1
ATOM 4979 C CA . ALA A 1 634 ? 0.381 -0.136 -15.041 1.00 97.50 634 ALA A CA 1
ATOM 4980 C C . ALA A 1 634 ? 0.616 -1.647 -15.184 1.00 97.50 634 ALA A C 1
ATOM 4982 O O . ALA A 1 634 ? -0.310 -2.446 -15.050 1.00 97.50 634 ALA A O 1
ATOM 4983 N N . ILE A 1 635 ? 1.874 -2.042 -15.402 1.00 98.31 635 ILE A N 1
ATOM 4984 C CA . ILE A 1 635 ? 2.319 -3.438 -15.351 1.00 98.31 635 ILE A CA 1
ATOM 4985 C C . ILE A 1 635 ? 3.173 -3.590 -14.099 1.00 98.31 635 ILE A C 1
ATOM 4987 O O . ILE A 1 635 ? 4.240 -2.985 -14.007 1.00 98.31 635 ILE A O 1
ATOM 4991 N N . ILE A 1 636 ? 2.698 -4.364 -13.129 1.00 98.31 636 ILE A N 1
ATOM 4992 C CA . ILE A 1 636 ? 3.343 -4.519 -11.826 1.00 98.31 636 ILE A CA 1
ATOM 4993 C C . ILE A 1 636 ? 3.820 -5.956 -11.667 1.00 98.31 636 ILE A C 1
ATOM 4995 O O . ILE A 1 636 ? 3.016 -6.882 -11.692 1.00 98.31 636 ILE A O 1
ATOM 4999 N N . GLU A 1 637 ? 5.119 -6.152 -11.480 1.00 97.56 637 GLU A N 1
ATOM 5000 C CA . GLU A 1 637 ? 5.684 -7.434 -11.064 1.00 97.56 637 GLU A CA 1
ATOM 5001 C C . GLU A 1 637 ? 5.661 -7.536 -9.541 1.00 97.56 637 GLU A C 1
ATOM 5003 O O . GLU A 1 637 ? 5.942 -6.553 -8.859 1.00 97.56 637 GLU A O 1
ATOM 5008 N N . SER A 1 638 ? 5.305 -8.705 -8.995 1.00 94.56 638 SER A N 1
ATOM 5009 C CA . SER A 1 638 ? 5.310 -8.916 -7.544 1.00 94.56 638 SER A CA 1
ATOM 5010 C C . SER A 1 638 ? 5.564 -10.367 -7.132 1.00 94.56 638 SER A C 1
ATOM 5012 O O . SER A 1 638 ? 5.038 -11.308 -7.736 1.00 94.56 638 SER A O 1
ATOM 5014 N N . ALA A 1 639 ? 6.373 -10.535 -6.083 1.00 91.19 639 ALA A N 1
ATOM 5015 C CA . ALA A 1 639 ? 6.767 -11.814 -5.496 1.00 91.19 639 ALA A CA 1
ATOM 5016 C C . ALA A 1 639 ? 7.415 -11.600 -4.120 1.00 91.19 639 ALA A C 1
ATOM 5018 O O . ALA A 1 639 ? 8.072 -10.584 -3.923 1.00 91.19 639 ALA A O 1
ATOM 5019 N N . ALA A 1 640 ? 7.292 -12.552 -3.189 1.00 84.81 640 ALA A N 1
ATOM 5020 C CA . ALA A 1 640 ? 8.061 -12.578 -1.930 1.00 84.81 640 ALA A CA 1
ATOM 5021 C C . ALA A 1 640 ? 8.062 -11.266 -1.105 1.00 84.81 640 ALA A C 1
ATOM 5023 O O . ALA A 1 640 ? 9.056 -10.916 -0.474 1.00 84.81 640 ALA A O 1
ATOM 5024 N N . GLY A 1 641 ? 6.956 -10.510 -1.123 1.00 81.69 641 GLY A N 1
ATOM 5025 C CA . GLY A 1 641 ? 6.855 -9.218 -0.428 1.00 81.69 641 GLY A CA 1
ATOM 5026 C C . GLY A 1 641 ? 7.573 -8.054 -1.129 1.00 81.69 641 GLY A C 1
ATOM 5027 O O . GLY A 1 641 ? 7.739 -6.990 -0.540 1.00 81.69 641 GLY A O 1
ATOM 5028 N N . TRP A 1 642 ? 7.982 -8.240 -2.383 1.00 88.81 642 TRP A N 1
ATOM 5029 C CA . TRP A 1 642 ? 8.558 -7.230 -3.263 1.00 88.81 642 TRP A CA 1
ATOM 5030 C C . TRP A 1 642 ? 7.632 -6.961 -4.456 1.00 88.81 642 TRP A C 1
ATOM 5032 O O . TRP A 1 642 ? 6.887 -7.842 -4.904 1.00 88.81 642 TRP A O 1
ATOM 5042 N N . ALA A 1 643 ? 7.676 -5.735 -4.975 1.00 93.88 643 ALA A N 1
ATOM 5043 C CA . ALA A 1 643 ? 7.008 -5.364 -6.213 1.00 93.88 643 ALA A CA 1
ATOM 5044 C C . ALA A 1 643 ? 7.790 -4.283 -6.972 1.00 93.88 643 ALA A C 1
ATOM 5046 O O . ALA A 1 643 ? 8.491 -3.474 -6.362 1.00 93.88 643 ALA A O 1
ATOM 5047 N N . THR A 1 644 ? 7.641 -4.247 -8.296 1.00 95.38 644 THR A N 1
ATOM 5048 C CA . THR A 1 644 ? 8.171 -3.183 -9.161 1.00 95.38 644 THR A CA 1
ATOM 5049 C C . THR A 1 644 ? 7.232 -2.897 -10.328 1.00 95.38 644 THR A C 1
ATOM 5051 O O . THR A 1 644 ? 6.399 -3.727 -10.690 1.00 95.38 644 THR A O 1
ATOM 5054 N N . LYS A 1 645 ? 7.391 -1.730 -10.956 1.00 96.94 645 LYS A N 1
ATOM 5055 C CA . LYS A 1 645 ? 6.716 -1.379 -12.208 1.00 96.94 645 LYS A CA 1
ATOM 5056 C C . LYS A 1 645 ? 7.580 -1.773 -13.404 1.00 96.94 645 LYS A C 1
ATOM 5058 O O . LYS A 1 645 ? 8.774 -1.485 -13.441 1.00 96.94 645 LYS A O 1
ATOM 5063 N N . VAL A 1 646 ? 6.948 -2.376 -14.403 1.00 95.00 646 VAL A N 1
ATOM 5064 C CA . VAL A 1 646 ? 7.529 -2.711 -15.704 1.00 95.00 646 VAL A CA 1
ATOM 5065 C C . VAL A 1 646 ? 6.905 -1.803 -16.763 1.00 95.00 646 VAL A C 1
ATOM 5067 O O . VAL A 1 646 ? 5.707 -1.526 -16.734 1.00 95.00 646 VAL A O 1
ATOM 5070 N N . HIS A 1 647 ? 7.708 -1.314 -17.708 1.00 95.38 647 HIS A N 1
ATOM 5071 C CA . HIS A 1 647 ? 7.211 -0.537 -18.843 1.00 95.38 647 HIS A CA 1
ATOM 5072 C C . HIS A 1 647 ? 8.102 -0.685 -20.079 1.00 95.38 647 HIS A C 1
ATOM 5074 O O . HIS A 1 647 ? 9.260 -1.089 -19.984 1.00 95.38 647 HIS A O 1
ATOM 5080 N N . PHE A 1 648 ? 7.564 -0.336 -21.247 1.00 93.81 648 PHE A N 1
ATOM 5081 C CA . PHE A 1 648 ? 8.344 -0.283 -22.479 1.00 93.81 648 PHE A CA 1
ATOM 5082 C C . PHE A 1 648 ? 9.138 1.021 -22.568 1.00 93.81 648 PHE A C 1
ATOM 5084 O O . PHE A 1 648 ? 8.610 2.105 -22.306 1.00 93.81 648 PHE A O 1
ATOM 5091 N N . VAL A 1 649 ? 10.390 0.914 -23.005 1.00 95.81 649 VAL A N 1
ATOM 5092 C CA . VAL A 1 649 ? 11.235 2.053 -23.375 1.00 95.81 649 VAL A CA 1
ATOM 5093 C C . VAL A 1 649 ? 11.630 1.939 -24.841 1.00 95.81 649 VAL A C 1
ATOM 5095 O O . VAL A 1 649 ? 11.817 0.840 -25.362 1.00 95.81 649 VAL A O 1
ATOM 5098 N N . ARG A 1 650 ? 11.763 3.079 -25.513 1.00 95.25 650 ARG A N 1
ATOM 5099 C CA . ARG A 1 650 ? 12.202 3.169 -26.905 1.00 95.25 650 ARG A CA 1
ATOM 5100 C C . ARG A 1 650 ? 13.541 3.893 -26.965 1.00 95.25 650 ARG A C 1
ATOM 5102 O O . ARG A 1 650 ? 13.678 4.969 -26.384 1.00 95.25 650 ARG A O 1
ATOM 5109 N N . GLY A 1 651 ? 14.513 3.308 -27.663 1.00 92.75 651 GLY A N 1
ATOM 5110 C CA . GLY A 1 651 ? 15.782 3.969 -27.969 1.00 92.75 651 GLY A CA 1
ATOM 5111 C C . GLY A 1 651 ? 15.573 5.244 -28.792 1.00 92.75 651 GLY A C 1
ATOM 5112 O O . GLY A 1 651 ? 14.508 5.459 -29.378 1.00 92.75 651 GLY A O 1
ATOM 5113 N N . LYS A 1 652 ? 16.605 6.089 -28.854 1.00 89.75 652 LYS A N 1
ATOM 5114 C CA . LYS A 1 652 ? 16.599 7.295 -29.700 1.00 89.75 652 LYS A CA 1
ATOM 5115 C C . LYS A 1 652 ? 16.442 6.947 -31.182 1.00 89.75 652 LYS A C 1
ATOM 5117 O O . LYS A 1 652 ? 15.793 7.686 -31.918 1.00 89.75 652 LYS A O 1
ATOM 5122 N N . GLY A 1 653 ? 17.005 5.808 -31.587 1.00 90.19 653 GLY A N 1
ATOM 5123 C CA . GLY A 1 653 ? 17.036 5.356 -32.971 1.00 90.19 653 GLY A CA 1
ATOM 5124 C C . GLY A 1 653 ? 17.977 6.190 -33.843 1.00 90.19 653 GLY A C 1
ATOM 5125 O O . GLY A 1 653 ? 18.723 7.049 -33.369 1.00 90.19 653 GLY A O 1
ATOM 5126 N N . CYS A 1 654 ? 17.945 5.921 -35.146 1.00 88.81 654 CYS A N 1
ATOM 5127 C CA . CYS A 1 654 ? 18.773 6.594 -36.140 1.00 88.81 654 CYS A CA 1
ATOM 5128 C C . CYS A 1 654 ? 18.021 6.695 -37.475 1.00 88.81 654 CYS A C 1
ATOM 5130 O O . CYS A 1 654 ? 17.227 5.814 -37.804 1.00 88.81 654 CYS A O 1
ATOM 5132 N N . VAL A 1 655 ? 18.263 7.769 -38.233 1.00 90.19 655 VAL A N 1
ATOM 5133 C CA . VAL A 1 655 ? 17.763 7.904 -39.609 1.00 90.19 655 VAL A CA 1
ATOM 5134 C C . VAL A 1 655 ? 18.571 6.983 -40.518 1.00 90.19 655 VAL A C 1
ATOM 5136 O O . VAL A 1 655 ? 19.790 6.916 -40.402 1.00 90.19 655 VAL A O 1
ATOM 5139 N N . LEU A 1 656 ? 17.887 6.276 -41.417 1.00 91.44 656 LEU A N 1
ATOM 5140 C CA . LEU A 1 656 ? 18.472 5.215 -42.248 1.00 91.44 656 LEU A CA 1
ATOM 5141 C C . LEU A 1 656 ? 18.777 5.659 -43.690 1.00 91.44 656 LEU A C 1
ATOM 5143 O O . LEU A 1 656 ? 18.903 4.821 -44.574 1.00 91.44 656 LEU A O 1
ATOM 5147 N N . ARG A 1 657 ? 18.847 6.970 -43.927 1.00 85.38 657 ARG A N 1
ATOM 5148 C CA . ARG A 1 657 ? 19.167 7.600 -45.214 1.00 85.38 657 ARG A CA 1
ATOM 5149 C C . ARG A 1 657 ? 19.721 9.004 -44.988 1.00 85.38 657 ARG A C 1
ATOM 5151 O O . ARG A 1 657 ? 19.424 9.613 -43.956 1.00 85.38 657 ARG A O 1
ATOM 5158 N N . THR A 1 658 ? 20.504 9.504 -45.935 1.00 82.44 658 THR A N 1
ATOM 5159 C CA . THR A 1 658 ? 21.187 10.802 -45.833 1.00 82.44 658 THR A CA 1
ATOM 5160 C C . THR A 1 658 ? 20.335 11.972 -46.320 1.00 82.44 658 THR A C 1
ATOM 5162 O O . THR A 1 658 ? 20.383 13.033 -45.699 1.00 82.44 658 THR A O 1
ATOM 5165 N N . ALA A 1 659 ? 19.480 11.765 -47.324 1.00 81.38 659 ALA A N 1
ATOM 5166 C CA . ALA A 1 659 ? 18.518 12.760 -47.795 1.00 81.38 659 ALA A CA 1
ATOM 5167 C C . ALA A 1 659 ? 17.086 12.204 -47.908 1.00 81.38 659 ALA A C 1
ATOM 5169 O O . ALA A 1 659 ? 16.838 11.002 -47.793 1.00 81.38 659 ALA A O 1
ATOM 5170 N N . ILE A 1 660 ? 16.102 13.097 -48.058 1.00 84.88 660 ILE A N 1
ATOM 5171 C CA . ILE A 1 660 ? 14.679 12.715 -48.105 1.00 84.88 660 ILE A CA 1
ATOM 5172 C C . ILE A 1 660 ? 14.286 12.049 -49.434 1.00 84.88 660 ILE A C 1
ATOM 5174 O O . ILE A 1 660 ? 13.314 11.293 -49.475 1.00 84.88 660 ILE A O 1
ATOM 5178 N N . ASP A 1 661 ? 15.036 12.336 -50.490 1.00 87.31 661 ASP A N 1
ATOM 5179 C CA . ASP A 1 661 ? 14.897 11.850 -51.862 1.00 87.31 661 ASP A CA 1
ATOM 5180 C C . ASP A 1 661 ? 15.707 10.575 -52.140 1.00 87.31 661 ASP A C 1
ATOM 5182 O O . ASP A 1 661 ? 15.569 9.983 -53.207 1.00 87.31 661 ASP A O 1
ATOM 5186 N N . GLU A 1 662 ? 16.498 10.113 -51.171 1.00 87.56 662 GLU A N 1
ATOM 5187 C CA . GLU A 1 662 ? 17.242 8.858 -51.262 1.00 87.56 662 GLU A CA 1
ATOM 5188 C C . GLU A 1 662 ? 16.455 7.666 -50.696 1.00 87.56 662 GLU A C 1
ATOM 5190 O O . GLU A 1 662 ? 15.708 7.772 -49.707 1.00 87.56 662 GLU A O 1
ATOM 5195 N N . ASP A 1 663 ? 16.680 6.505 -51.313 1.00 91.81 663 ASP A N 1
ATOM 5196 C CA . ASP A 1 663 ? 16.191 5.212 -50.844 1.00 91.81 663 ASP A CA 1
ATOM 5197 C C . ASP A 1 663 ? 17.028 4.676 -49.671 1.00 91.81 663 ASP A C 1
ATOM 5199 O O . ASP A 1 663 ? 18.197 5.019 -49.485 1.00 91.81 663 ASP A O 1
ATOM 5203 N N . VAL A 1 664 ? 16.428 3.791 -48.871 1.00 93.88 664 VAL A N 1
ATOM 5204 C CA . VAL A 1 664 ? 17.115 3.095 -47.773 1.00 93.88 664 VAL A CA 1
ATOM 5205 C C . VAL A 1 664 ? 17.711 1.789 -48.295 1.00 93.88 664 VAL A C 1
ATOM 5207 O O . VAL A 1 664 ? 16.966 0.888 -48.686 1.00 93.88 664 VAL A O 1
ATOM 5210 N N . SER A 1 665 ? 19.038 1.648 -48.251 1.00 92.69 665 SER A N 1
ATOM 5211 C CA . SER A 1 665 ? 19.717 0.388 -48.579 1.00 92.69 665 SER A CA 1
ATOM 5212 C C . SER A 1 665 ? 19.999 -0.464 -47.329 1.00 92.69 665 SER A C 1
ATOM 5214 O O . SER A 1 665 ? 20.286 0.085 -46.258 1.00 92.69 665 SER A O 1
ATOM 5216 N N . PRO A 1 666 ? 19.964 -1.808 -47.423 1.00 95.50 666 PRO A N 1
ATOM 5217 C CA . PRO A 1 666 ? 20.365 -2.689 -46.324 1.00 95.50 666 PRO A CA 1
ATOM 5218 C C . PRO A 1 666 ? 21.801 -2.450 -45.834 1.00 95.50 666 PRO A C 1
ATOM 5220 O O . PRO A 1 666 ? 22.066 -2.567 -44.637 1.00 95.50 666 PRO A O 1
ATOM 5223 N N . GLU A 1 667 ? 22.719 -2.075 -46.728 1.00 93.44 667 GLU A N 1
ATOM 5224 C CA . GLU A 1 667 ? 24.119 -1.783 -46.405 1.00 93.44 667 GLU A CA 1
ATOM 5225 C C . GLU A 1 667 ? 24.235 -0.561 -45.490 1.00 93.44 667 GLU A C 1
ATOM 5227 O O . GLU A 1 667 ? 24.972 -0.594 -44.502 1.00 93.44 667 GLU A O 1
ATOM 5232 N N . TYR A 1 668 ? 23.463 0.498 -45.766 1.00 89.44 668 TYR A N 1
ATOM 5233 C CA . TYR A 1 668 ? 23.441 1.677 -44.903 1.00 89.44 668 TYR A CA 1
ATOM 5234 C C . TYR A 1 668 ? 22.820 1.349 -43.542 1.00 89.44 668 TYR A C 1
ATOM 5236 O O . TYR A 1 668 ? 23.358 1.745 -42.507 1.00 89.44 668 TYR A O 1
ATOM 5244 N N . VAL A 1 669 ? 21.743 0.549 -43.512 1.00 94.56 669 VAL A N 1
ATOM 5245 C CA . VAL A 1 669 ? 21.146 0.055 -42.257 1.00 94.56 669 VAL A CA 1
ATOM 5246 C C . VAL A 1 669 ? 22.173 -0.712 -41.426 1.00 94.56 669 VAL A C 1
ATOM 5248 O O . VAL A 1 669 ? 22.288 -0.456 -40.228 1.00 94.56 669 VAL A O 1
ATOM 5251 N N . GLN A 1 670 ? 22.946 -1.611 -42.045 1.00 94.88 670 GLN A N 1
ATOM 5252 C CA . GLN A 1 670 ? 24.020 -2.345 -41.373 1.00 94.88 670 GLN A CA 1
ATOM 5253 C C . GLN A 1 670 ? 25.090 -1.393 -40.820 1.00 94.88 670 GLN A C 1
ATOM 5255 O O . GLN A 1 670 ? 25.504 -1.547 -39.671 1.00 94.88 670 GLN A O 1
ATOM 5260 N N . GLN A 1 671 ? 25.513 -0.399 -41.606 1.00 92.62 671 GLN A N 1
ATOM 5261 C CA . GLN A 1 671 ? 26.535 0.577 -41.217 1.00 92.62 671 GLN A CA 1
ATOM 5262 C C . GLN A 1 671 ? 26.131 1.392 -39.979 1.00 92.62 671 GLN A C 1
ATOM 5264 O O . GLN A 1 671 ? 26.978 1.690 -39.134 1.00 92.62 671 GLN A O 1
ATOM 5269 N N . VAL A 1 672 ? 24.848 1.750 -39.852 1.00 90.38 672 VAL A N 1
ATOM 5270 C CA . VAL A 1 672 ? 24.341 2.565 -38.733 1.00 90.38 672 VAL A CA 1
ATOM 5271 C C . VAL A 1 672 ? 23.640 1.753 -37.640 1.00 90.38 672 VAL A C 1
ATOM 5273 O O . VAL A 1 672 ? 23.146 2.339 -36.674 1.00 90.38 672 VAL A O 1
ATOM 5276 N N . TRP A 1 673 ? 23.616 0.419 -37.732 1.00 95.44 673 TRP A N 1
ATOM 5277 C CA . TRP A 1 673 ? 22.825 -0.450 -36.851 1.00 95.44 673 TRP A CA 1
ATOM 5278 C C . TRP A 1 673 ? 23.130 -0.251 -35.363 1.00 95.44 673 TRP A C 1
ATOM 5280 O O . TRP A 1 673 ? 22.226 -0.195 -34.534 1.00 95.44 673 TRP A O 1
ATOM 5290 N N . ASN A 1 674 ? 24.401 -0.034 -35.029 1.00 93.88 674 ASN A N 1
ATOM 5291 C CA . ASN A 1 674 ? 24.876 0.224 -33.669 1.00 93.88 674 ASN A CA 1
ATOM 5292 C C . ASN A 1 674 ? 24.160 1.433 -33.042 1.00 93.88 674 ASN A C 1
ATOM 5294 O O . ASN A 1 674 ? 23.885 1.426 -31.847 1.00 93.88 674 ASN A O 1
ATOM 5298 N N . ARG A 1 675 ? 23.838 2.456 -33.849 1.00 91.50 675 ARG A N 1
ATOM 5299 C CA . ARG A 1 675 ? 23.083 3.648 -33.425 1.00 91.50 675 ARG A CA 1
ATOM 5300 C C . ARG A 1 675 ? 21.583 3.371 -33.339 1.00 91.50 675 ARG A C 1
ATOM 5302 O O . ARG A 1 675 ? 20.909 3.951 -32.496 1.00 91.50 675 ARG A O 1
ATOM 5309 N N . VAL A 1 676 ? 21.052 2.498 -34.199 1.00 92.75 676 VAL A N 1
ATOM 5310 C CA . VAL A 1 676 ? 19.641 2.070 -34.163 1.00 92.75 676 VAL A CA 1
ATOM 5311 C C . VAL A 1 676 ? 19.336 1.342 -32.856 1.00 92.75 676 VAL A C 1
ATOM 5313 O O . VAL A 1 676 ? 18.311 1.608 -32.232 1.00 92.75 676 VAL A O 1
ATOM 5316 N N . THR A 1 677 ? 20.234 0.454 -32.428 1.00 96.00 677 THR A N 1
ATOM 5317 C CA . THR A 1 677 ? 20.067 -0.372 -31.224 1.00 96.00 677 THR A CA 1
ATOM 5318 C C . THR A 1 677 ? 20.611 0.269 -29.948 1.00 96.00 677 THR A C 1
ATOM 5320 O O . THR A 1 677 ? 20.617 -0.382 -28.903 1.00 96.00 677 THR A O 1
ATOM 5323 N N . ASP A 1 678 ? 21.100 1.510 -30.008 1.00 91.50 678 ASP A N 1
ATOM 5324 C CA . ASP A 1 678 ? 21.599 2.201 -28.823 1.00 91.50 678 ASP A CA 1
ATOM 5325 C C . ASP A 1 678 ? 20.442 2.608 -27.894 1.00 91.50 678 ASP A C 1
ATOM 5327 O O . ASP A 1 678 ? 19.531 3.360 -28.259 1.00 91.50 678 ASP A O 1
ATOM 5331 N N . MET A 1 679 ? 20.505 2.106 -26.662 1.00 95.50 679 MET A N 1
ATOM 5332 C CA . MET A 1 679 ? 19.521 2.341 -25.607 1.00 95.50 679 MET A CA 1
ATOM 5333 C C . MET A 1 679 ? 20.021 3.323 -24.536 1.00 95.50 679 MET A C 1
ATOM 5335 O O . MET A 1 679 ? 19.312 3.555 -23.558 1.00 95.50 679 MET A O 1
ATOM 5339 N N . SER A 1 680 ? 21.208 3.920 -24.702 1.00 90.81 680 SER A N 1
ATOM 5340 C CA . SER A 1 680 ? 21.803 4.867 -23.745 1.00 90.81 680 SER A CA 1
ATOM 5341 C C . SER A 1 680 ? 20.924 6.101 -23.480 1.00 90.81 680 SER A C 1
ATOM 5343 O O . SER A 1 680 ? 20.870 6.605 -22.359 1.00 90.81 680 SER A O 1
ATOM 5345 N N . GLU A 1 681 ? 20.178 6.544 -24.496 1.00 88.00 681 GLU A N 1
ATOM 5346 C CA . GLU A 1 681 ? 19.215 7.650 -24.437 1.00 88.00 681 GLU A CA 1
ATOM 5347 C C . GLU A 1 681 ? 17.748 7.172 -24.492 1.00 88.00 681 GLU A C 1
ATOM 5349 O O . GLU A 1 681 ? 16.865 7.929 -24.907 1.00 88.00 681 GLU A O 1
ATOM 5354 N N . ALA A 1 682 ? 17.463 5.917 -24.124 1.00 92.75 682 ALA A N 1
ATOM 5355 C CA . ALA A 1 682 ? 16.112 5.365 -24.199 1.00 92.75 682 ALA A CA 1
ATOM 5356 C C . ALA A 1 682 ? 15.110 6.126 -23.314 1.00 92.75 682 ALA A C 1
ATOM 5358 O O . ALA A 1 682 ? 15.432 6.596 -22.222 1.00 92.75 682 ALA A O 1
ATOM 5359 N N . ARG A 1 683 ? 13.867 6.239 -23.793 1.00 91.81 683 ARG A N 1
ATOM 5360 C CA . ARG A 1 683 ? 12.784 6.961 -23.112 1.00 91.81 683 ARG A CA 1
ATOM 5361 C C . ARG A 1 683 ? 11.513 6.129 -23.080 1.00 91.81 683 ARG A C 1
ATOM 5363 O O . ARG A 1 683 ? 11.213 5.405 -24.027 1.00 91.81 683 ARG A O 1
ATOM 5370 N N . HIS A 1 684 ? 10.752 6.262 -22.002 1.00 93.06 684 HIS A N 1
ATOM 5371 C CA . HIS A 1 684 ? 9.379 5.776 -21.955 1.00 93.06 684 HIS A CA 1
ATOM 5372 C C . HIS A 1 684 ? 8.470 6.706 -22.766 1.00 93.06 684 HIS A C 1
ATOM 5374 O O . HIS A 1 684 ? 8.661 7.922 -22.737 1.00 93.06 684 HIS A O 1
ATOM 5380 N N . LEU A 1 685 ? 7.504 6.131 -23.481 1.00 89.69 685 LEU A N 1
ATOM 5381 C CA . LEU A 1 685 ? 6.456 6.866 -24.188 1.00 89.69 685 LEU A CA 1
ATOM 5382 C C . LEU A 1 685 ? 5.113 6.488 -23.576 1.00 89.69 685 LEU A C 1
ATOM 5384 O O . LEU A 1 685 ? 4.835 5.299 -23.415 1.00 89.69 685 LEU A O 1
ATOM 5388 N N . ASN A 1 686 ? 4.288 7.485 -23.268 1.00 85.94 686 ASN A N 1
ATOM 5389 C CA . ASN A 1 686 ? 3.033 7.271 -22.544 1.00 85.94 686 ASN A CA 1
ATOM 5390 C C . ASN A 1 686 ? 1.876 6.903 -23.480 1.00 85.94 686 ASN A C 1
ATOM 5392 O O . ASN A 1 686 ? 0.904 6.282 -23.057 1.00 85.94 686 ASN A O 1
ATOM 5396 N N . ALA A 1 687 ? 1.956 7.305 -24.752 1.00 89.06 687 ALA A N 1
ATOM 5397 C CA . ALA A 1 687 ? 0.872 7.137 -25.711 1.00 89.06 687 ALA A CA 1
ATOM 5398 C C . ALA A 1 687 ? 1.372 6.942 -27.147 1.00 89.06 687 ALA A C 1
ATOM 5400 O O . ALA A 1 687 ? 2.431 7.428 -27.547 1.00 89.06 687 ALA A O 1
ATOM 5401 N N . ILE A 1 688 ? 0.538 6.302 -27.972 1.00 90.44 688 ILE A N 1
ATOM 5402 C CA . ILE A 1 688 ? 0.798 6.105 -29.407 1.00 90.44 688 ILE A CA 1
ATOM 5403 C C . ILE A 1 688 ? 0.956 7.431 -30.177 1.00 90.44 688 ILE A C 1
ATOM 5405 O O . ILE A 1 688 ? 1.710 7.503 -31.151 1.00 90.44 688 ILE A O 1
ATOM 5409 N N . GLY A 1 689 ? 0.296 8.501 -29.715 1.00 86.75 689 GLY A N 1
ATOM 5410 C CA . GLY A 1 689 ? 0.423 9.843 -30.288 1.00 86.75 689 GLY A CA 1
ATOM 5411 C C . GLY A 1 689 ? 1.844 10.402 -30.176 1.00 86.75 689 GLY A C 1
ATOM 5412 O O . GLY A 1 689 ? 2.374 10.909 -31.161 1.00 86.75 689 GLY A O 1
ATOM 5413 N N . GLU A 1 690 ? 2.507 10.226 -29.026 1.00 87.62 690 GLU A N 1
ATOM 5414 C CA . GLU A 1 690 ? 3.905 10.646 -28.825 1.00 87.62 690 GLU A CA 1
ATOM 5415 C C . GLU A 1 690 ? 4.853 9.888 -29.766 1.00 87.62 690 GLU A C 1
ATOM 5417 O O . GLU A 1 690 ? 5.731 10.478 -30.403 1.00 87.62 690 GLU A O 1
ATOM 5422 N N . ALA A 1 691 ? 4.644 8.573 -29.906 1.00 87.69 691 ALA A N 1
ATOM 5423 C CA . ALA A 1 691 ? 5.423 7.743 -30.817 1.00 87.69 691 ALA A CA 1
ATOM 5424 C C . ALA A 1 691 ? 5.275 8.202 -32.277 1.00 87.69 691 ALA A C 1
ATOM 5426 O O . ALA A 1 691 ? 6.276 8.266 -32.992 1.00 87.69 691 ALA A O 1
ATOM 5427 N N . SER A 1 692 ? 4.061 8.570 -32.693 1.00 87.12 692 SER A N 1
ATOM 5428 C CA . SER A 1 692 ? 3.760 9.023 -34.057 1.00 87.12 692 SER A CA 1
ATOM 5429 C C . SER A 1 692 ? 4.334 10.416 -34.340 1.00 87.12 692 SER A C 1
ATOM 5431 O O . SER A 1 692 ? 4.999 10.613 -35.354 1.00 87.12 692 SER A O 1
ATOM 5433 N N . LEU A 1 693 ? 4.167 11.369 -33.415 1.00 82.75 693 LEU A N 1
ATOM 5434 C CA . LEU A 1 693 ? 4.689 12.736 -33.555 1.00 82.75 693 LEU A CA 1
ATOM 5435 C C . LEU A 1 693 ? 6.216 12.777 -33.630 1.00 82.75 693 LEU A C 1
ATOM 5437 O O . LEU A 1 693 ? 6.783 13.568 -34.381 1.00 82.75 693 LEU A O 1
ATOM 5441 N N . SER A 1 694 ? 6.899 11.892 -32.903 1.00 84.25 694 SER A N 1
ATOM 5442 C CA . SER A 1 694 ? 8.361 11.828 -32.956 1.00 84.25 694 SER A CA 1
ATOM 5443 C C . SER A 1 694 ? 8.914 11.516 -34.355 1.00 84.25 694 SER A C 1
ATOM 5445 O O . SER A 1 694 ? 10.004 11.976 -34.681 1.00 84.25 694 SER A O 1
ATOM 5447 N N . LEU A 1 695 ? 8.166 10.785 -35.195 1.00 82.12 695 LEU A N 1
ATOM 5448 C CA . LEU A 1 695 ? 8.570 10.490 -36.573 1.00 82.12 695 LEU A CA 1
ATOM 5449 C C . LEU A 1 695 ? 8.497 11.735 -37.461 1.00 82.12 695 LEU A C 1
ATOM 5451 O O . LEU A 1 695 ? 9.358 11.919 -38.317 1.00 82.12 695 LEU A O 1
ATOM 5455 N N . VAL A 1 696 ? 7.526 12.620 -37.221 1.00 83.06 696 VAL A N 1
ATOM 5456 C CA . VAL A 1 696 ? 7.403 13.895 -37.945 1.00 83.06 696 VAL A CA 1
ATOM 5457 C C . VAL A 1 696 ? 8.644 14.757 -37.711 1.00 83.06 696 VAL A C 1
ATOM 5459 O O . VAL A 1 696 ? 9.269 15.197 -38.671 1.00 83.06 696 VAL A O 1
ATOM 5462 N N . GLY A 1 697 ? 9.080 14.892 -36.455 1.00 78.75 697 GLY A N 1
ATOM 5463 C CA . GLY A 1 697 ? 10.292 15.652 -36.128 1.00 78.75 697 GLY A CA 1
ATOM 5464 C C . GLY A 1 697 ? 11.579 15.053 -36.714 1.00 78.75 697 GLY A C 1
ATOM 5465 O O . GLY A 1 697 ? 12.538 15.777 -36.973 1.00 78.75 697 GLY A O 1
ATOM 5466 N N . VAL A 1 698 ? 11.619 13.737 -36.954 1.00 83.69 698 VAL A N 1
ATOM 5467 C CA . VAL A 1 698 ? 12.734 13.095 -37.669 1.00 83.69 698 VAL A CA 1
ATOM 5468 C C . VAL A 1 698 ? 12.728 13.475 -39.155 1.00 83.69 698 VAL A C 1
ATOM 5470 O O . VAL A 1 698 ? 13.786 13.772 -39.708 1.00 83.69 698 VAL A O 1
ATOM 5473 N N . LEU A 1 699 ? 11.554 13.507 -39.792 1.00 80.06 699 LEU A N 1
ATOM 5474 C CA . LEU A 1 699 ? 11.409 13.892 -41.200 1.00 80.06 699 LEU A CA 1
ATOM 5475 C C . LEU A 1 699 ? 11.721 15.374 -41.438 1.00 80.06 699 LEU A C 1
ATOM 5477 O O . LEU A 1 699 ? 12.365 15.698 -42.431 1.00 80.06 699 LEU A O 1
ATOM 5481 N N . GLU A 1 700 ? 11.317 16.262 -40.529 1.00 79.62 700 GLU A N 1
ATOM 5482 C CA . GLU A 1 700 ? 11.633 17.695 -40.610 1.00 79.62 700 GLU A CA 1
ATOM 5483 C C . GLU A 1 700 ? 13.142 17.945 -40.537 1.00 79.62 700 GLU A C 1
ATOM 5485 O O . GLU A 1 700 ? 13.692 18.635 -41.390 1.00 79.62 700 GLU A O 1
ATOM 5490 N N . LYS A 1 701 ? 13.839 17.295 -39.596 1.00 74.19 701 LYS A N 1
ATOM 5491 C CA . LYS A 1 701 ? 15.304 17.397 -39.479 1.00 74.19 701 LYS A CA 1
ATOM 5492 C C . LYS A 1 701 ? 16.038 16.876 -40.712 1.00 74.19 701 LYS A C 1
ATOM 5494 O O . LYS A 1 701 ? 17.062 17.438 -41.091 1.00 74.19 701 LYS A O 1
ATOM 5499 N N . LEU A 1 702 ? 15.512 15.818 -41.334 1.00 79.31 702 LEU A N 1
ATOM 5500 C CA . LEU A 1 702 ? 16.047 15.285 -42.586 1.00 79.31 702 LEU A CA 1
ATOM 5501 C C . LEU A 1 702 ? 15.804 16.247 -43.762 1.00 79.31 702 LEU A C 1
ATOM 5503 O O . LEU A 1 702 ? 16.689 16.422 -44.592 1.00 79.31 702 LEU A O 1
ATOM 5507 N N . ARG A 1 703 ? 14.628 16.887 -43.824 1.00 77.38 703 ARG A N 1
ATOM 5508 C CA . ARG A 1 703 ? 14.268 17.859 -44.869 1.00 77.38 703 ARG A CA 1
ATOM 5509 C C . ARG A 1 703 ? 15.088 19.144 -44.777 1.00 77.38 703 ARG A C 1
ATOM 5511 O O . ARG A 1 703 ? 15.513 19.663 -45.801 1.00 77.38 703 ARG A O 1
ATOM 5518 N N . ASP A 1 704 ? 15.313 19.648 -43.569 1.00 70.44 704 ASP A N 1
ATOM 5519 C CA . ASP A 1 704 ? 15.965 20.942 -43.343 1.00 70.44 704 ASP A CA 1
ATOM 5520 C C . ASP A 1 704 ? 17.503 20.867 -43.489 1.00 70.44 704 ASP A C 1
ATOM 5522 O O . ASP A 1 704 ? 18.213 21.815 -43.156 1.00 70.44 704 ASP A O 1
ATOM 5526 N N . GLY A 1 705 ? 18.043 19.739 -43.974 1.00 59.22 705 GLY A N 1
ATOM 5527 C CA . GLY A 1 705 ? 19.474 19.563 -44.233 1.00 59.22 705 GLY A CA 1
ATOM 5528 C C . GLY A 1 705 ? 20.347 19.584 -42.974 1.00 59.22 705 GLY A C 1
ATOM 5529 O O . GLY A 1 705 ? 21.568 19.660 -43.074 1.00 59.22 705 GLY A O 1
ATOM 5530 N N . GLN A 1 706 ? 19.755 19.480 -41.776 1.00 50.53 706 GLN A N 1
ATOM 5531 C CA . GLN A 1 706 ? 20.469 19.465 -40.490 1.00 50.53 706 GLN A CA 1
ATOM 5532 C C . GLN A 1 706 ? 21.159 18.122 -40.183 1.00 50.53 706 GLN A C 1
ATOM 5534 O O . GLN A 1 706 ? 21.438 17.806 -39.030 1.00 50.53 706 GLN A O 1
ATOM 5539 N N . ASN A 1 707 ? 21.471 17.347 -41.219 1.00 50.12 707 ASN A N 1
ATOM 5540 C CA . ASN A 1 707 ? 22.367 16.198 -41.158 1.00 50.12 707 ASN A CA 1
ATOM 5541 C C . ASN A 1 707 ? 23.695 16.540 -41.849 1.00 50.12 707 ASN A C 1
ATOM 5543 O O . ASN A 1 707 ? 24.212 15.754 -42.639 1.00 50.12 707 ASN A O 1
ATOM 5547 N N . ASN A 1 708 ? 24.274 17.710 -41.557 1.00 44.22 708 ASN A N 1
ATOM 5548 C CA . ASN A 1 708 ? 25.697 17.883 -41.823 1.00 44.22 708 ASN A CA 1
ATOM 5549 C C . ASN A 1 708 ? 26.440 16.910 -40.904 1.00 44.22 708 ASN A C 1
ATOM 5551 O O . ASN A 1 708 ? 26.250 16.945 -39.689 1.00 44.22 708 ASN A O 1
ATOM 5555 N N . GLU A 1 709 ? 27.332 16.090 -41.455 1.00 45.69 709 GLU A N 1
ATOM 5556 C CA . GLU A 1 709 ? 28.203 15.175 -40.695 1.00 45.69 709 GLU A CA 1
ATOM 5557 C C . GLU A 1 709 ? 29.038 15.885 -39.597 1.00 45.69 709 GLU A C 1
ATOM 5559 O O . GLU A 1 709 ? 29.624 15.224 -38.745 1.00 45.69 709 GLU A O 1
ATOM 5564 N N . ASN A 1 710 ? 29.024 17.226 -39.561 1.00 45.19 710 ASN A N 1
ATOM 5565 C CA . ASN A 1 710 ? 29.684 18.084 -38.575 1.00 45.19 710 ASN A CA 1
ATOM 5566 C C . ASN A 1 710 ? 28.756 18.737 -37.524 1.00 45.19 710 ASN A C 1
ATOM 5568 O O . ASN A 1 710 ? 29.253 19.460 -36.661 1.00 45.19 710 ASN A O 1
ATOM 5572 N N . SER A 1 711 ? 27.428 18.550 -37.558 1.00 48.69 711 SER A N 1
ATOM 5573 C CA . SER A 1 711 ? 26.544 19.117 -36.525 1.00 48.69 711 SER A CA 1
ATOM 5574 C C . SER A 1 711 ? 26.429 18.180 -35.319 1.00 48.69 711 SER A C 1
ATOM 5576 O O . SER A 1 711 ? 25.803 17.123 -35.398 1.00 48.69 711 SER A O 1
ATOM 5578 N N . VAL A 1 712 ? 27.010 18.575 -34.183 1.00 53.62 712 VAL A N 1
ATOM 5579 C CA . VAL A 1 712 ? 26.938 17.827 -32.918 1.00 53.62 712 VAL A CA 1
ATOM 5580 C C . VAL A 1 712 ? 25.796 18.368 -32.064 1.00 53.62 712 VAL A C 1
ATOM 5582 O O . VAL A 1 712 ? 25.755 19.549 -31.737 1.00 53.62 712 VAL A O 1
ATOM 5585 N N . THR A 1 713 ? 24.861 17.495 -31.692 1.00 55.03 713 THR A N 1
ATOM 5586 C CA . THR A 1 713 ? 23.804 17.804 -30.719 1.00 55.03 713 THR A CA 1
ATOM 5587 C C . THR A 1 713 ? 24.050 16.994 -29.453 1.00 55.03 713 THR A C 1
ATOM 5589 O O . THR A 1 713 ? 23.975 15.767 -29.486 1.00 55.03 713 THR A O 1
ATOM 5592 N N . GLU A 1 714 ? 24.313 17.675 -28.341 1.00 61.62 714 GLU A N 1
ATOM 5593 C CA . GLU A 1 714 ? 24.588 17.073 -27.033 1.00 61.62 714 GLU A CA 1
ATOM 5594 C C . GLU A 1 714 ? 23.622 17.600 -25.971 1.00 61.62 714 GLU A C 1
ATOM 5596 O O . GLU A 1 714 ? 23.093 18.706 -26.075 1.00 61.62 714 GLU A O 1
ATOM 5601 N N . THR A 1 715 ? 23.380 16.795 -24.936 1.00 68.56 715 THR A N 1
ATOM 5602 C CA . THR A 1 715 ? 22.523 17.195 -23.812 1.00 68.56 715 THR A CA 1
ATOM 5603 C C . THR A 1 715 ? 23.388 17.562 -22.611 1.00 68.56 715 THR A C 1
ATOM 5605 O O . THR A 1 715 ? 23.947 16.682 -21.961 1.00 68.56 715 THR A O 1
ATOM 5608 N N . PHE A 1 716 ? 23.464 18.853 -22.279 1.00 77.00 716 PHE A N 1
ATOM 5609 C CA . PHE A 1 716 ? 24.130 19.341 -21.069 1.00 77.00 716 PHE A CA 1
ATOM 5610 C C . PHE A 1 716 ? 23.103 19.515 -19.942 1.00 77.00 716 PHE A C 1
ATOM 5612 O O . PHE A 1 716 ? 22.204 20.350 -20.039 1.00 77.00 716 PHE A O 1
ATOM 5619 N N . ARG A 1 717 ? 23.202 18.703 -18.883 1.00 82.12 717 ARG A N 1
ATOM 5620 C CA . ARG A 1 717 ? 22.335 18.795 -17.695 1.00 82.12 717 ARG A CA 1
ATOM 5621 C C . ARG A 1 717 ? 23.093 19.483 -16.566 1.00 82.12 717 ARG A C 1
ATOM 5623 O O . ARG A 1 717 ? 24.238 19.123 -16.319 1.00 82.12 717 ARG A O 1
ATOM 5630 N N . TYR A 1 718 ? 22.441 20.408 -15.871 1.00 88.50 718 TYR A N 1
ATOM 5631 C CA . TYR A 1 718 ? 23.000 21.085 -14.703 1.00 88.50 718 TYR A CA 1
ATOM 5632 C C . TYR A 1 718 ? 21.933 21.294 -13.623 1.00 88.50 718 TYR A C 1
ATOM 5634 O O . TYR A 1 718 ? 20.738 21.329 -13.923 1.00 88.50 718 TYR A O 1
ATOM 5642 N N . GLY A 1 719 ? 22.368 21.433 -12.374 1.00 87.31 719 GLY A N 1
ATOM 5643 C CA . GLY A 1 719 ? 21.541 21.833 -11.237 1.00 87.31 719 GLY A CA 1
ATOM 5644 C C . GLY A 1 719 ? 22.199 22.931 -10.400 1.00 87.31 719 GLY A C 1
ATOM 5645 O O . GLY A 1 719 ? 23.239 23.480 -10.770 1.00 87.31 719 GLY A O 1
ATOM 5646 N N . PHE A 1 720 ? 21.609 23.238 -9.240 1.00 91.50 720 PHE A N 1
ATOM 5647 C CA . PHE A 1 720 ? 22.102 24.293 -8.341 1.00 91.50 720 PHE A CA 1
ATOM 5648 C C . PHE A 1 720 ? 23.569 24.097 -7.954 1.00 91.50 720 PHE A C 1
ATOM 5650 O O . PHE A 1 720 ? 24.347 25.045 -7.967 1.00 91.50 720 PHE A O 1
ATOM 5657 N N . LYS A 1 721 ? 23.971 22.845 -7.708 1.00 92.31 721 LYS A N 1
ATOM 5658 C CA . LYS A 1 721 ? 25.353 22.482 -7.387 1.00 92.31 721 LYS A CA 1
ATOM 5659 C C . LYS A 1 721 ? 26.339 22.926 -8.471 1.00 92.31 721 LYS A C 1
ATOM 5661 O O . LYS A 1 721 ? 27.378 23.483 -8.142 1.00 92.31 721 LYS A O 1
ATOM 5666 N N . ASP A 1 722 ? 26.027 22.691 -9.742 1.00 91.62 722 ASP A N 1
ATOM 5667 C CA . ASP A 1 722 ? 26.929 23.008 -10.855 1.00 91.62 722 ASP A CA 1
ATOM 5668 C C . ASP A 1 722 ? 27.045 24.524 -11.057 1.00 91.62 722 ASP A C 1
ATOM 5670 O O . ASP A 1 722 ? 28.141 25.042 -11.266 1.00 91.62 722 ASP A O 1
ATOM 5674 N N . ALA A 1 723 ? 25.924 25.239 -10.918 1.00 92.44 723 ALA A N 1
ATOM 5675 C CA . ALA A 1 723 ? 25.883 26.697 -10.982 1.00 92.44 723 ALA A CA 1
ATOM 5676 C C . ALA A 1 723 ? 26.691 27.351 -9.846 1.00 92.44 723 ALA A C 1
ATOM 5678 O O . ALA A 1 723 ? 27.487 28.254 -10.105 1.00 92.44 723 ALA A O 1
ATOM 5679 N N . ILE A 1 724 ? 26.540 26.858 -8.611 1.00 94.88 724 ILE A N 1
ATOM 5680 C CA . ILE A 1 724 ? 27.264 27.352 -7.430 1.00 94.88 724 ILE A CA 1
ATOM 5681 C C . ILE A 1 724 ? 28.760 27.035 -7.541 1.00 94.88 724 ILE A C 1
ATOM 5683 O O . ILE A 1 724 ? 29.593 27.900 -7.288 1.00 94.88 724 ILE A O 1
ATOM 5687 N N . LEU A 1 725 ? 29.124 25.818 -7.962 1.00 93.75 725 LEU A N 1
ATOM 5688 C CA . LEU A 1 725 ? 30.527 25.439 -8.167 1.00 93.75 725 LEU A CA 1
ATOM 5689 C C . LEU A 1 725 ? 31.201 26.297 -9.237 1.00 93.75 725 LEU A C 1
ATOM 5691 O O . LEU A 1 725 ? 32.353 26.688 -9.067 1.00 93.75 725 LEU A O 1
ATOM 5695 N N . TYR A 1 726 ? 30.489 26.617 -10.317 1.00 94.94 726 TYR A N 1
ATOM 5696 C CA . TYR A 1 726 ? 30.991 27.545 -11.320 1.00 94.94 726 TYR A CA 1
ATOM 5697 C C . TYR A 1 726 ? 31.157 28.955 -10.751 1.00 94.94 726 TYR A C 1
ATOM 5699 O O . TYR A 1 726 ? 32.208 29.552 -10.959 1.00 94.94 726 TYR A O 1
ATOM 5707 N N . ALA A 1 727 ? 30.171 29.465 -10.002 1.00 94.75 727 ALA A N 1
ATOM 5708 C CA . ALA A 1 727 ? 30.243 30.780 -9.367 1.00 94.75 727 ALA A CA 1
ATOM 5709 C C . ALA A 1 727 ? 31.443 30.899 -8.417 1.00 94.75 727 ALA A C 1
ATOM 5711 O O . ALA A 1 727 ? 32.225 31.839 -8.546 1.00 94.75 727 ALA A O 1
ATOM 5712 N N . LEU A 1 728 ? 31.658 29.903 -7.551 1.00 94.56 728 LEU A N 1
ATOM 5713 C CA . LEU A 1 728 ? 32.861 29.802 -6.716 1.00 94.56 728 LEU A CA 1
ATOM 5714 C C . LEU A 1 728 ? 34.138 29.748 -7.569 1.00 94.56 728 LEU A C 1
ATOM 5716 O O . LEU A 1 728 ? 35.116 30.430 -7.276 1.00 94.56 728 LEU A O 1
ATOM 5720 N N . GLY A 1 729 ? 34.125 28.953 -8.643 1.00 91.25 729 GLY A N 1
ATOM 5721 C CA . GLY A 1 729 ? 35.262 28.782 -9.547 1.00 91.25 729 GLY A CA 1
ATOM 5722 C C . GLY A 1 729 ? 35.672 30.057 -10.287 1.00 91.25 729 GLY A C 1
ATOM 5723 O O . GLY A 1 729 ? 36.851 30.223 -10.589 1.00 91.25 729 GLY A O 1
ATOM 5724 N N . VAL A 1 730 ? 34.731 30.971 -10.545 1.00 92.75 730 VAL A N 1
ATOM 5725 C CA . VAL A 1 730 ? 35.002 32.288 -11.150 1.00 92.75 730 VAL A CA 1
ATOM 5726 C C . VAL A 1 730 ? 35.163 33.411 -10.119 1.00 92.75 730 VAL A C 1
ATOM 5728 O O . VAL A 1 730 ? 35.286 34.572 -10.502 1.00 92.75 730 VAL A O 1
ATOM 5731 N N . GLY A 1 731 ? 35.222 33.069 -8.827 1.00 91.44 731 GLY A N 1
ATOM 5732 C CA . GLY A 1 731 ? 35.627 33.974 -7.750 1.00 91.44 731 GLY A CA 1
ATOM 5733 C C . GLY A 1 731 ? 34.503 34.548 -6.890 1.00 91.44 731 GLY A C 1
ATOM 5734 O O . GLY A 1 731 ? 34.800 35.375 -6.031 1.00 91.44 731 GLY A O 1
ATOM 5735 N N . ALA A 1 732 ? 33.249 34.118 -7.073 1.00 92.12 732 ALA A N 1
ATOM 5736 C CA . ALA A 1 732 ? 32.168 34.518 -6.177 1.00 92.12 732 ALA A CA 1
ATOM 5737 C C . ALA A 1 732 ? 32.443 33.998 -4.757 1.00 92.12 732 ALA A C 1
ATOM 5739 O O . ALA A 1 732 ? 32.882 32.857 -4.583 1.00 92.12 732 ALA A O 1
ATOM 5740 N N . SER A 1 733 ? 32.178 34.811 -3.735 1.00 92.31 733 SER A N 1
ATOM 5741 C CA . SER A 1 733 ? 32.519 34.466 -2.350 1.00 92.31 733 SER A CA 1
ATOM 5742 C C . SER A 1 733 ? 31.415 34.812 -1.360 1.00 92.31 733 SER A C 1
ATOM 5744 O O . SER A 1 733 ? 30.801 35.866 -1.432 1.00 92.31 733 SER A O 1
ATOM 5746 N N . VAL A 1 734 ? 31.241 33.974 -0.332 1.00 89.50 734 VAL A N 1
ATOM 5747 C CA . VAL A 1 734 ? 30.331 34.253 0.799 1.00 89.50 734 VAL A CA 1
ATOM 5748 C C . VAL A 1 734 ? 30.758 35.462 1.637 1.00 89.50 734 VAL A C 1
ATOM 5750 O O . VAL A 1 734 ? 29.992 35.938 2.470 1.00 89.50 734 VAL A O 1
ATOM 5753 N N . SER A 1 735 ? 31.985 35.952 1.440 1.00 89.69 735 SER A N 1
ATOM 5754 C CA . SER A 1 735 ? 32.456 37.201 2.039 1.00 89.69 735 SER A CA 1
ATOM 5755 C C . SER A 1 735 ? 31.845 38.444 1.389 1.00 89.69 735 SER A C 1
ATOM 5757 O O . SER A 1 735 ? 31.842 39.493 2.026 1.00 89.69 735 SER A O 1
ATOM 5759 N N . ASP A 1 736 ? 31.348 38.341 0.151 1.00 87.75 736 ASP A N 1
ATOM 5760 C CA . ASP A 1 736 ? 30.579 39.394 -0.509 1.00 87.75 736 ASP A CA 1
ATOM 5761 C C . ASP A 1 736 ? 29.075 39.074 -0.384 1.00 87.75 736 ASP A C 1
ATOM 5763 O O . ASP A 1 736 ? 28.582 38.114 -0.983 1.00 87.75 736 ASP A O 1
ATOM 5767 N N . PRO A 1 737 ? 28.300 39.861 0.383 1.00 84.88 737 PRO A N 1
ATOM 5768 C CA . PRO A 1 737 ? 26.865 39.634 0.540 1.00 84.88 737 PRO A CA 1
ATOM 5769 C C . PRO A 1 737 ? 26.080 39.667 -0.780 1.00 84.88 737 PRO A C 1
ATOM 5771 O O . PRO A 1 737 ? 24.985 39.109 -0.851 1.00 84.88 737 PRO A O 1
ATOM 5774 N N . THR A 1 738 ? 26.613 40.312 -1.824 1.00 88.50 738 THR A N 1
ATOM 5775 C CA . THR A 1 738 ? 25.964 40.405 -3.139 1.00 88.50 738 THR A CA 1
ATOM 5776 C C . THR A 1 738 ? 26.108 39.132 -3.974 1.00 88.50 738 THR A C 1
ATOM 5778 O O . THR A 1 738 ? 25.270 38.885 -4.846 1.00 88.50 738 THR A O 1
ATOM 5781 N N . ASP A 1 739 ? 27.091 38.287 -3.652 1.00 92.50 739 ASP A N 1
ATOM 5782 C CA . ASP A 1 739 ? 27.337 36.998 -4.304 1.00 92.50 739 ASP A CA 1
ATOM 5783 C C . ASP A 1 739 ? 26.484 35.868 -3.729 1.00 92.50 739 ASP A C 1
ATOM 5785 O O . ASP A 1 739 ? 26.353 34.806 -4.339 1.00 92.50 739 ASP A O 1
ATOM 5789 N N . LEU A 1 740 ? 25.837 36.089 -2.580 1.00 90.69 740 LEU A N 1
ATOM 5790 C CA . LEU A 1 740 ? 25.022 35.071 -1.914 1.00 90.69 740 LEU A CA 1
ATOM 5791 C C . LEU A 1 740 ? 23.896 34.535 -2.817 1.00 90.69 740 LEU A C 1
ATOM 5793 O O . LEU A 1 740 ? 23.521 33.370 -2.717 1.00 90.69 740 LEU A O 1
ATOM 5797 N N . LYS A 1 741 ? 23.396 35.366 -3.738 1.00 92.88 741 LYS A N 1
ATOM 5798 C CA . LYS A 1 741 ? 22.398 34.991 -4.750 1.00 92.88 741 LYS A CA 1
ATOM 5799 C C . LYS A 1 741 ? 22.921 34.021 -5.817 1.00 92.88 741 LYS A C 1
ATOM 5801 O O . LYS A 1 741 ? 22.134 33.412 -6.520 1.00 92.88 741 LYS A O 1
ATOM 5806 N N . PHE A 1 742 ? 24.232 33.852 -5.952 1.00 92.44 742 PHE A N 1
ATOM 5807 C CA . PHE A 1 742 ? 24.840 32.867 -6.854 1.00 92.44 742 PHE A CA 1
ATOM 5808 C C . PHE A 1 742 ? 25.362 31.633 -6.105 1.00 92.44 742 PHE A C 1
ATOM 5810 O O . PHE A 1 742 ? 25.704 30.632 -6.732 1.00 92.44 742 PHE A O 1
ATOM 5817 N N . LEU A 1 743 ? 25.433 31.705 -4.770 1.00 92.62 743 LEU A N 1
ATOM 5818 C CA . LEU A 1 743 ? 26.102 30.724 -3.910 1.00 92.62 743 LEU A CA 1
ATOM 5819 C C . LEU A 1 743 ? 25.161 29.954 -2.978 1.00 92.62 743 LEU A C 1
ATOM 5821 O O . LEU A 1 743 ? 25.595 28.990 -2.350 1.00 92.62 743 LEU A O 1
ATOM 5825 N N . TYR A 1 744 ? 23.896 30.366 -2.880 1.00 92.81 744 TYR A N 1
ATOM 5826 C CA . TYR A 1 744 ? 22.908 29.747 -2.003 1.00 92.81 744 TYR A CA 1
ATOM 5827 C C . TYR A 1 744 ? 21.557 29.589 -2.699 1.00 92.81 744 TYR A C 1
ATOM 5829 O O . TYR A 1 744 ? 20.866 30.568 -2.970 1.00 92.81 744 TYR A O 1
ATOM 5837 N N . GLU A 1 745 ? 21.157 28.346 -2.951 1.00 89.12 745 GLU A N 1
ATOM 5838 C CA . GLU A 1 745 ? 19.969 27.991 -3.732 1.00 89.12 745 GLU A CA 1
ATOM 5839 C C . GLU A 1 745 ? 18.638 28.415 -3.099 1.00 89.12 745 GLU A C 1
ATOM 5841 O O . GLU A 1 745 ? 17.655 28.570 -3.816 1.00 89.12 745 GLU A O 1
ATOM 5846 N N . ASN A 1 746 ? 18.599 28.651 -1.780 1.00 89.44 746 ASN A N 1
ATOM 5847 C CA . ASN A 1 746 ? 17.402 29.171 -1.103 1.00 89.44 746 ASN A CA 1
ATOM 5848 C C . ASN A 1 746 ? 17.426 30.698 -0.929 1.00 89.44 746 ASN A C 1
ATOM 5850 O O . ASN A 1 746 ? 16.607 31.249 -0.191 1.00 89.44 746 ASN A O 1
ATOM 5854 N N . ASN A 1 747 ? 18.376 31.397 -1.556 1.00 88.44 747 ASN A N 1
ATOM 5855 C CA . ASN A 1 747 ? 18.314 32.847 -1.651 1.00 88.44 747 ASN A CA 1
ATOM 5856 C C . ASN A 1 747 ? 17.095 33.236 -2.518 1.00 88.44 747 ASN A C 1
ATOM 5858 O O . ASN A 1 747 ? 16.921 32.652 -3.589 1.00 88.44 747 ASN A O 1
ATOM 5862 N N . PRO A 1 748 ? 16.250 34.198 -2.099 1.00 85.94 748 PRO A N 1
ATOM 5863 C CA . PRO A 1 748 ? 15.071 34.602 -2.872 1.00 85.94 748 PRO A CA 1
ATOM 5864 C C . PRO A 1 748 ? 15.410 35.119 -4.278 1.00 85.94 748 PRO A C 1
ATOM 5866 O O . PRO A 1 748 ? 14.580 35.006 -5.176 1.00 85.94 748 PRO A O 1
ATOM 5869 N N . ASP A 1 749 ? 16.633 35.614 -4.477 1.00 91.56 749 ASP A N 1
ATOM 5870 C CA . ASP A 1 749 ? 17.135 36.120 -5.754 1.00 91.56 749 ASP A CA 1
ATOM 5871 C C . ASP A 1 749 ? 18.097 35.135 -6.436 1.00 91.56 749 ASP A C 1
ATOM 5873 O O . ASP A 1 749 ? 18.937 35.556 -7.238 1.00 91.56 749 ASP A O 1
ATOM 5877 N N . PHE A 1 750 ? 18.025 33.836 -6.102 1.00 94.44 750 PHE A N 1
ATOM 5878 C CA . PHE A 1 750 ? 18.976 32.858 -6.620 1.00 94.44 750 PHE A CA 1
ATOM 5879 C C . PHE A 1 750 ? 19.046 32.884 -8.152 1.00 94.44 750 PHE A C 1
ATOM 5881 O O . PHE A 1 750 ? 18.047 32.709 -8.854 1.00 94.44 750 PHE A O 1
ATOM 5888 N N . GLY A 1 751 ? 20.255 33.079 -8.671 1.00 90.62 751 GLY A N 1
ATOM 5889 C CA . GLY A 1 751 ? 20.532 33.190 -10.092 1.00 90.62 751 GLY A CA 1
ATOM 5890 C C . GLY A 1 751 ? 21.733 32.351 -10.500 1.00 90.62 751 GLY A C 1
ATOM 5891 O O . GLY A 1 751 ? 22.590 32.001 -9.694 1.00 90.62 751 GLY A O 1
ATOM 5892 N N . VAL A 1 752 ? 21.817 32.050 -11.791 1.00 94.19 752 VAL A N 1
ATOM 5893 C CA . VAL A 1 752 ? 23.005 31.438 -12.393 1.00 94.19 752 VAL A CA 1
ATOM 5894 C C . VAL A 1 752 ? 23.802 32.549 -13.059 1.00 94.19 752 VAL A C 1
ATOM 5896 O O . VAL A 1 752 ? 23.226 33.354 -13.795 1.00 94.19 752 VAL A O 1
ATOM 5899 N N . LEU A 1 753 ? 25.115 32.607 -12.823 1.00 91.94 753 LEU A N 1
ATOM 5900 C CA . LEU A 1 753 ? 25.968 33.556 -13.538 1.00 91.94 753 LEU A CA 1
ATOM 5901 C C . LEU A 1 753 ? 25.807 33.342 -15.050 1.00 91.94 753 LEU A C 1
ATOM 5903 O O . LEU A 1 753 ? 26.004 32.218 -15.510 1.00 91.94 753 LEU A O 1
ATOM 5907 N N . PRO A 1 754 ? 25.489 34.376 -15.849 1.00 91.88 754 PRO A N 1
ATOM 5908 C CA . PRO A 1 754 ? 25.219 34.201 -17.278 1.00 91.88 754 PRO A CA 1
ATOM 5909 C C . PRO A 1 754 ? 26.362 33.530 -18.049 1.00 91.88 754 PRO A C 1
ATOM 5911 O O . PRO A 1 754 ? 26.127 32.800 -19.010 1.00 91.88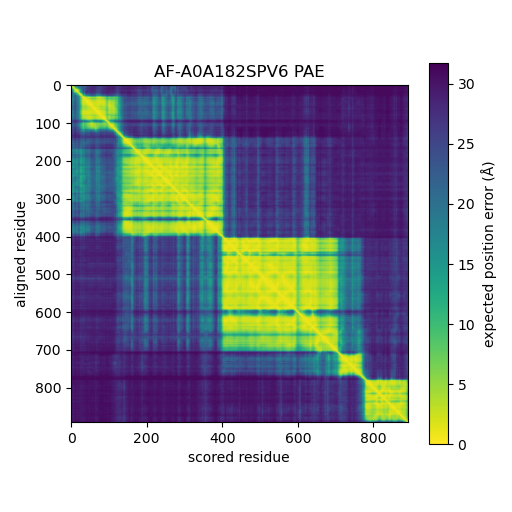 754 PRO A O 1
ATOM 5914 N N . THR A 1 755 ? 27.605 33.717 -17.602 1.00 93.25 755 THR A N 1
ATOM 5915 C CA . THR A 1 755 ? 28.788 33.093 -18.204 1.00 93.25 755 THR A CA 1
ATOM 5916 C C . THR A 1 755 ? 28.846 31.577 -18.005 1.00 93.25 755 THR A C 1
ATOM 5918 O O . THR A 1 755 ? 29.532 30.905 -18.768 1.00 93.25 755 THR A O 1
ATOM 5921 N N . PHE A 1 756 ? 28.083 31.006 -17.066 1.00 93.38 756 PHE A N 1
ATOM 5922 C CA . PHE A 1 756 ? 27.920 29.556 -16.903 1.00 93.38 756 PHE A CA 1
ATOM 5923 C C . PHE A 1 756 ? 27.481 28.876 -18.206 1.00 93.38 756 PHE A C 1
ATOM 5925 O O . PHE A 1 756 ? 27.931 27.779 -18.532 1.00 93.38 756 PHE A O 1
ATOM 5932 N N . PHE A 1 757 ? 26.643 29.547 -19.001 1.00 89.94 757 PHE A N 1
ATOM 5933 C CA . PHE A 1 757 ? 26.101 29.005 -20.248 1.00 89.94 757 PHE A CA 1
ATOM 5934 C C . PHE A 1 757 ? 27.111 28.952 -21.401 1.00 89.94 757 PHE A C 1
ATOM 5936 O O . PHE A 1 757 ? 26.759 28.518 -22.496 1.00 89.94 757 PHE A O 1
ATOM 5943 N N . ILE A 1 758 ? 28.378 29.309 -21.164 1.00 88.69 758 ILE A N 1
ATOM 5944 C CA . ILE A 1 758 ? 29.470 28.973 -22.083 1.00 88.69 758 ILE A CA 1
ATOM 5945 C C . ILE A 1 758 ? 29.860 27.489 -21.993 1.00 88.69 758 ILE A C 1
ATOM 5947 O O . ILE A 1 758 ? 30.332 26.919 -22.975 1.00 88.69 758 ILE A O 1
ATOM 5951 N N . LEU A 1 759 ? 29.630 26.842 -20.839 1.00 85.06 759 LEU A N 1
ATOM 5952 C CA . LEU A 1 759 ? 30.032 25.457 -20.582 1.00 85.06 759 LEU A CA 1
ATOM 5953 C C . LEU A 1 759 ? 29.392 24.438 -21.540 1.00 85.06 759 LEU A C 1
ATOM 5955 O O . LEU A 1 759 ? 30.131 23.578 -22.006 1.00 85.06 759 LEU A O 1
ATOM 5959 N N . PRO A 1 760 ? 28.091 24.503 -21.893 1.00 81.06 760 PRO A N 1
ATOM 5960 C CA . PRO A 1 760 ? 27.505 23.596 -22.880 1.00 81.06 760 PRO A CA 1
ATOM 5961 C C . PRO A 1 760 ? 28.189 23.672 -24.251 1.00 81.06 760 PRO A C 1
ATOM 5963 O O . PRO A 1 760 ? 28.457 22.634 -24.849 1.00 81.06 760 PRO A O 1
ATOM 5966 N N . GLY A 1 761 ? 28.499 24.883 -24.732 1.00 78.06 761 GLY A N 1
ATOM 5967 C CA . GLY A 1 761 ? 29.199 25.085 -26.006 1.00 78.06 761 GLY A CA 1
ATOM 5968 C C . GLY A 1 761 ? 30.635 24.568 -25.948 1.00 78.06 761 GLY A C 1
ATOM 5969 O O . GLY A 1 761 ? 31.029 23.734 -26.756 1.00 78.06 761 GLY A O 1
ATOM 5970 N N . ALA A 1 762 ? 31.376 24.954 -24.907 1.00 76.62 762 ALA A N 1
ATOM 5971 C CA . ALA A 1 762 ? 32.737 24.472 -24.686 1.00 76.62 762 ALA A CA 1
ATOM 5972 C C . ALA A 1 762 ? 32.796 22.943 -24.506 1.00 76.62 762 ALA A C 1
ATOM 5974 O O . ALA A 1 762 ? 33.725 22.297 -24.975 1.00 76.62 762 ALA A O 1
ATOM 5975 N N . TYR A 1 763 ? 31.800 22.334 -23.858 1.00 71.31 763 TYR A N 1
ATOM 5976 C CA . TYR A 1 763 ? 31.705 20.884 -23.671 1.00 71.31 763 TYR A CA 1
ATOM 5977 C C . TYR A 1 763 ? 31.557 20.131 -25.000 1.00 71.31 763 TYR A C 1
ATOM 5979 O O . TYR A 1 763 ? 32.153 19.065 -25.166 1.00 71.31 763 TYR A O 1
ATOM 5987 N N . VAL A 1 764 ? 30.801 20.692 -25.951 1.00 67.38 764 VAL A N 1
ATOM 5988 C CA . VAL A 1 764 ? 30.709 20.164 -27.320 1.00 67.38 764 VAL A CA 1
ATOM 5989 C C . VAL A 1 764 ? 32.075 20.230 -28.006 1.00 67.38 764 VAL A C 1
ATOM 5991 O O . VAL A 1 764 ? 32.524 19.218 -28.545 1.00 67.38 764 VAL A O 1
ATOM 5994 N N . ASP A 1 765 ? 32.771 21.363 -27.905 1.00 65.56 765 ASP A N 1
ATOM 5995 C CA . ASP A 1 765 ? 34.088 21.559 -28.522 1.00 65.56 765 ASP A CA 1
ATOM 5996 C C . ASP A 1 765 ? 35.162 20.639 -27.911 1.00 65.56 765 ASP A C 1
ATOM 5998 O O . ASP A 1 765 ? 35.934 20.004 -28.630 1.00 65.56 765 ASP A O 1
ATOM 6002 N N . PHE A 1 766 ? 35.185 20.481 -26.583 1.00 60.03 766 PHE A N 1
ATOM 6003 C CA . PHE A 1 766 ? 36.153 19.622 -25.892 1.00 60.03 766 PHE A CA 1
ATOM 6004 C C . PHE A 1 766 ? 35.955 18.132 -26.188 1.00 60.03 766 PHE A C 1
ATOM 6006 O O . PHE A 1 766 ? 36.937 17.393 -26.254 1.00 60.03 766 PHE A O 1
ATOM 6013 N N . LYS A 1 767 ? 34.715 17.678 -26.412 1.00 55.50 767 LYS A N 1
ATOM 6014 C CA . LYS A 1 767 ? 34.442 16.305 -26.867 1.00 55.50 767 LYS A CA 1
ATOM 6015 C C . LYS A 1 767 ? 34.913 16.049 -28.303 1.00 55.50 767 LYS A C 1
ATOM 6017 O O . LYS A 1 767 ? 35.214 14.903 -28.630 1.00 55.50 767 LYS A O 1
ATOM 6022 N N . GLN A 1 768 ? 34.990 17.079 -29.150 1.00 53.22 768 GLN A N 1
ATOM 6023 C CA . GLN A 1 768 ? 35.491 16.955 -30.525 1.00 53.22 768 GLN A CA 1
ATOM 6024 C C . GLN A 1 768 ? 37.024 16.880 -30.613 1.00 53.22 768 GLN A C 1
ATOM 6026 O O . GLN A 1 768 ? 37.550 16.420 -31.630 1.00 53.22 768 GLN A O 1
ATOM 6031 N N . ILE A 1 769 ? 37.760 17.249 -29.555 1.00 43.97 769 ILE A N 1
ATOM 6032 C CA . ILE A 1 769 ? 39.213 17.043 -29.466 1.00 43.97 769 ILE A CA 1
ATOM 6033 C C . ILE A 1 769 ? 39.489 15.563 -29.157 1.00 43.97 769 ILE A C 1
ATOM 6035 O O . ILE A 1 769 ? 39.904 15.174 -28.067 1.00 43.97 769 ILE A O 1
ATOM 6039 N N . VAL A 1 770 ? 39.282 14.704 -30.154 1.00 38.75 770 VAL A N 1
ATOM 6040 C CA . VAL A 1 770 ? 39.963 13.413 -30.200 1.00 38.75 770 VAL A CA 1
ATOM 6041 C C . VAL A 1 770 ? 41.433 13.720 -30.451 1.00 38.75 770 VAL A C 1
ATOM 6043 O O . VAL A 1 770 ? 41.814 14.164 -31.536 1.00 38.75 770 VAL A O 1
ATOM 6046 N N . ILE A 1 771 ? 42.271 13.478 -29.443 1.00 34.53 771 ILE A N 1
ATOM 6047 C CA . ILE A 1 771 ? 43.716 13.347 -29.615 1.00 34.53 771 ILE A CA 1
ATOM 6048 C C . ILE A 1 771 ? 43.925 12.310 -30.725 1.00 34.53 771 ILE A C 1
ATOM 6050 O O . ILE A 1 771 ? 43.771 11.114 -30.489 1.00 34.53 771 ILE A O 1
ATOM 6054 N N . LYS A 1 772 ? 44.259 12.749 -31.944 1.00 30.08 772 LYS A N 1
ATOM 6055 C CA . LYS A 1 772 ? 44.944 11.883 -32.907 1.00 30.08 772 LYS A CA 1
ATOM 6056 C C . LYS A 1 772 ? 46.312 11.606 -32.289 1.00 30.08 772 LYS A C 1
ATOM 6058 O O . LYS A 1 772 ? 47.103 12.547 -32.187 1.00 30.08 772 LYS A O 1
ATOM 6063 N N . PRO A 1 773 ? 46.618 10.379 -31.838 1.00 32.22 773 PRO A N 1
ATOM 6064 C CA . PRO A 1 773 ? 47.948 10.095 -31.348 1.00 32.22 773 PRO A CA 1
ATOM 6065 C C . PRO A 1 773 ? 48.857 10.132 -32.569 1.00 32.22 773 PRO A C 1
ATOM 6067 O O . PRO A 1 773 ? 48.746 9.293 -33.465 1.00 32.22 773 PRO A O 1
ATOM 6070 N N . ASN A 1 774 ? 49.742 11.123 -32.618 1.00 28.14 774 ASN A N 1
ATOM 6071 C CA . ASN A 1 774 ? 50.917 11.019 -33.461 1.00 28.14 774 ASN A CA 1
ATOM 6072 C C . ASN A 1 774 ? 51.654 9.748 -33.040 1.00 28.14 774 ASN A C 1
ATOM 6074 O O . ASN A 1 774 ? 52.063 9.595 -31.888 1.00 28.14 774 ASN A O 1
ATOM 6078 N N . MET A 1 775 ? 51.778 8.820 -33.985 1.00 35.31 775 MET A N 1
ATOM 6079 C CA . MET A 1 775 ? 52.663 7.678 -33.863 1.00 35.31 775 MET A CA 1
ATOM 6080 C C . MET A 1 775 ? 54.077 8.175 -33.577 1.00 35.31 775 MET A C 1
ATOM 6082 O O . MET A 1 775 ? 54.700 8.745 -34.464 1.00 35.31 775 MET A O 1
ATOM 6086 N N . THR A 1 776 ? 54.570 7.897 -32.368 1.00 32.09 776 THR A N 1
ATOM 6087 C CA . THR A 1 776 ? 55.925 7.378 -32.119 1.00 32.09 776 THR A CA 1
ATOM 6088 C C . THR A 1 776 ? 56.099 6.964 -30.651 1.00 32.09 776 THR A C 1
ATOM 6090 O O . THR A 1 776 ? 55.929 7.771 -29.745 1.00 32.09 776 THR A O 1
ATOM 6093 N N . SER A 1 777 ? 56.536 5.709 -30.470 1.00 34.97 777 SER A N 1
ATOM 6094 C CA . SER A 1 777 ? 57.193 5.077 -29.305 1.00 34.97 777 SER A CA 1
ATOM 6095 C C . SER A 1 777 ? 56.387 4.728 -28.031 1.00 34.97 777 SER A C 1
ATOM 6097 O O . SER A 1 777 ? 55.907 5.595 -27.317 1.00 34.97 777 SER A O 1
ATOM 6099 N N . ALA A 1 778 ? 56.387 3.413 -27.744 1.00 39.16 778 ALA A N 1
ATOM 6100 C CA . ALA A 1 778 ? 55.911 2.664 -26.568 1.00 39.16 778 ALA A CA 1
ATOM 6101 C C . ALA A 1 778 ? 54.385 2.627 -26.310 1.00 39.16 778 ALA A C 1
ATOM 6103 O O . ALA A 1 778 ? 53.778 3.571 -25.821 1.00 39.16 778 ALA A O 1
ATOM 6104 N N . VAL A 1 779 ? 53.764 1.479 -26.608 1.00 46.88 779 VAL A N 1
ATOM 6105 C CA . VAL A 1 779 ? 52.339 1.195 -26.358 1.00 46.88 779 VAL A CA 1
ATOM 6106 C C . VAL A 1 779 ? 52.079 1.152 -24.846 1.00 46.88 779 VAL A C 1
ATOM 6108 O O . VAL A 1 779 ? 52.422 0.167 -24.194 1.00 46.88 779 VAL A O 1
ATOM 6111 N N . ALA A 1 780 ? 51.483 2.207 -24.288 1.00 62.56 780 ALA A N 1
ATOM 6112 C CA . ALA A 1 780 ? 50.941 2.193 -22.930 1.00 62.56 780 ALA A CA 1
ATOM 6113 C C . ALA A 1 780 ? 49.630 1.389 -22.914 1.00 62.56 780 ALA A C 1
ATOM 6115 O O . ALA A 1 780 ? 48.748 1.624 -23.744 1.00 62.56 780 ALA A O 1
ATOM 6116 N N . LEU A 1 781 ? 49.518 0.423 -22.001 1.00 80.81 781 LEU A N 1
ATOM 6117 C CA . LEU A 1 781 ? 48.317 -0.396 -21.832 1.00 80.81 781 LEU A CA 1
ATOM 6118 C C . LEU A 1 781 ? 47.339 0.321 -20.894 1.00 80.81 781 LEU A C 1
ATOM 6120 O O . LEU A 1 781 ? 47.750 0.962 -19.929 1.00 80.81 781 LEU A O 1
ATOM 6124 N N . GLN A 1 782 ? 46.036 0.206 -21.141 1.00 81.81 782 GLN A N 1
ATOM 6125 C CA . GLN A 1 782 ? 45.003 0.867 -20.334 1.00 81.81 782 GLN A CA 1
ATOM 6126 C C . GLN A 1 782 ? 45.012 0.390 -18.874 1.00 81.81 782 GLN A C 1
ATOM 6128 O O . GLN A 1 782 ? 44.721 1.155 -17.953 1.00 81.81 782 GLN A O 1
ATOM 6133 N N . SER A 1 783 ? 45.384 -0.869 -18.649 1.00 85.38 783 SER A N 1
ATOM 6134 C CA . SER A 1 783 ? 45.514 -1.472 -17.323 1.00 85.38 783 SER A CA 1
ATOM 6135 C C . SER A 1 783 ? 46.713 -0.964 -16.513 1.00 85.38 783 SER A C 1
ATOM 6137 O O . SER A 1 783 ? 46.728 -1.172 -15.300 1.00 85.38 783 SER A O 1
ATOM 6139 N N . ASP A 1 784 ? 47.672 -0.241 -17.105 1.00 86.50 784 ASP A N 1
ATOM 6140 C CA . ASP A 1 784 ? 48.834 0.296 -16.375 1.00 86.50 784 ASP A CA 1
ATOM 6141 C C . ASP A 1 784 ? 48.406 1.237 -15.232 1.00 86.50 784 ASP A C 1
ATOM 6143 O O . ASP A 1 784 ? 48.932 1.161 -14.120 1.00 86.50 784 ASP A O 1
ATOM 6147 N N . ALA A 1 785 ? 47.377 2.060 -15.463 1.00 80.19 785 ALA A N 1
ATOM 6148 C CA . ALA A 1 785 ? 46.806 2.940 -14.442 1.00 80.19 785 ALA A CA 1
ATOM 6149 C C . ALA A 1 785 ? 46.133 2.163 -13.294 1.00 80.19 785 ALA A C 1
ATOM 6151 O O . ALA A 1 785 ? 46.168 2.590 -12.139 1.00 80.19 785 ALA A O 1
ATOM 6152 N N . VAL A 1 786 ? 45.552 0.996 -13.593 1.00 86.00 786 VAL A N 1
ATOM 6153 C CA . VAL A 1 786 ? 44.925 0.127 -12.588 1.00 86.00 786 VAL A CA 1
ATOM 6154 C C . VAL A 1 786 ? 45.985 -0.432 -11.640 1.00 86.00 786 VAL A C 1
ATOM 6156 O O . VAL A 1 786 ? 45.815 -0.375 -10.423 1.00 86.00 786 VAL A O 1
ATOM 6159 N N . PHE A 1 787 ? 47.103 -0.936 -12.171 1.00 89.69 787 PHE A N 1
ATOM 6160 C CA . PHE A 1 787 ? 48.172 -1.500 -11.342 1.00 89.69 787 PHE A CA 1
ATOM 6161 C C . PHE A 1 787 ? 48.963 -0.440 -10.572 1.00 89.69 787 PHE A C 1
ATOM 6163 O O . PHE A 1 787 ? 49.409 -0.730 -9.460 1.00 89.69 787 PHE A O 1
ATOM 6170 N N . ALA A 1 788 ? 49.064 0.791 -11.087 1.00 84.19 788 ALA A N 1
ATOM 6171 C CA . ALA A 1 788 ? 49.561 1.929 -10.314 1.00 84.19 788 ALA A CA 1
ATOM 6172 C C . ALA A 1 788 ? 48.691 2.183 -9.066 1.00 84.19 788 ALA A C 1
ATOM 6174 O O . ALA A 1 788 ? 49.209 2.195 -7.954 1.00 84.19 788 ALA A O 1
ATOM 6175 N N . GLY A 1 789 ? 47.362 2.242 -9.220 1.00 82.31 789 GLY A N 1
ATOM 6176 C CA . GLY A 1 789 ? 46.451 2.409 -8.079 1.00 82.31 789 GLY A CA 1
ATOM 6177 C C . GLY A 1 789 ? 46.471 1.234 -7.090 1.00 82.31 789 GLY A C 1
ATOM 6178 O O . GLY A 1 789 ? 46.378 1.430 -5.878 1.00 82.31 789 GLY A O 1
ATOM 6179 N N . ILE A 1 790 ? 46.638 -0.002 -7.576 1.00 86.56 790 ILE A N 1
ATOM 6180 C CA . ILE A 1 790 ? 46.807 -1.181 -6.707 1.00 86.56 790 ILE A CA 1
ATOM 6181 C C . ILE A 1 790 ? 48.111 -1.082 -5.906 1.00 86.56 790 ILE A C 1
ATOM 6183 O O . ILE A 1 790 ? 48.123 -1.418 -4.721 1.00 86.56 790 ILE A O 1
ATOM 6187 N N . LYS A 1 791 ? 49.200 -0.623 -6.530 1.00 87.38 791 LYS A N 1
ATOM 6188 C CA . LYS A 1 791 ? 50.501 -0.444 -5.878 1.00 87.38 791 LYS A CA 1
ATOM 6189 C C . LYS A 1 791 ? 50.415 0.541 -4.712 1.00 87.38 791 LYS A C 1
ATOM 6191 O O . LYS A 1 791 ? 50.882 0.203 -3.625 1.00 87.38 791 LYS A O 1
ATOM 6196 N N . ASP A 1 792 ? 49.765 1.685 -4.911 1.00 83.94 792 ASP A N 1
ATOM 6197 C CA . ASP A 1 792 ? 49.575 2.693 -3.860 1.00 83.94 792 ASP A CA 1
ATOM 6198 C C . ASP A 1 792 ? 48.737 2.130 -2.702 1.00 83.94 792 ASP A C 1
ATOM 6200 O O . ASP A 1 792 ? 49.122 2.205 -1.537 1.00 83.94 792 ASP A O 1
ATOM 6204 N N . ARG A 1 793 ? 47.642 1.429 -3.016 1.00 81.94 793 ARG A N 1
ATOM 6205 C CA . ARG A 1 793 ? 46.735 0.857 -2.009 1.00 81.94 793 ARG A CA 1
ATOM 6206 C C . ARG A 1 793 ? 47.371 -0.260 -1.177 1.00 81.94 793 ARG A C 1
ATOM 6208 O O . ARG A 1 793 ? 47.067 -0.395 0.011 1.00 81.94 793 ARG A O 1
ATOM 6215 N N . VAL A 1 794 ? 48.235 -1.071 -1.793 1.00 85.19 794 VAL A N 1
ATOM 6216 C CA . VAL A 1 794 ? 49.032 -2.098 -1.100 1.00 85.19 794 VAL A CA 1
ATOM 6217 C C . VAL A 1 794 ? 50.057 -1.448 -0.169 1.00 85.19 794 VAL A C 1
ATOM 6219 O O . VAL A 1 794 ? 50.232 -1.941 0.945 1.00 85.19 794 VAL A O 1
ATOM 6222 N N . ALA A 1 795 ? 50.678 -0.339 -0.585 1.00 83.69 795 ALA A N 1
ATOM 6223 C CA . ALA A 1 795 ? 51.601 0.422 0.255 1.00 83.69 795 ALA A CA 1
ATOM 6224 C C . ALA A 1 795 ? 50.887 1.076 1.456 1.00 83.69 795 ALA A C 1
ATOM 6226 O O . ALA A 1 795 ? 51.396 1.024 2.571 1.00 83.69 795 ALA A O 1
ATOM 6227 N N . GLU A 1 796 ? 49.679 1.614 1.263 1.00 82.50 796 GLU A N 1
ATOM 6228 C CA . GLU A 1 796 ? 48.864 2.215 2.332 1.00 82.50 796 GLU A CA 1
ATOM 6229 C C . GLU A 1 796 ? 48.300 1.191 3.335 1.00 82.50 796 GLU A C 1
ATOM 6231 O O . GLU A 1 796 ? 48.020 1.529 4.484 1.00 82.50 796 GLU A O 1
ATOM 6236 N N . ASN A 1 797 ? 48.112 -0.068 2.920 1.00 84.69 797 ASN A N 1
ATOM 6237 C CA . ASN A 1 797 ? 47.455 -1.113 3.717 1.00 84.69 797 ASN A CA 1
ATOM 6238 C C . ASN A 1 797 ? 48.342 -2.353 3.913 1.00 84.69 797 ASN A C 1
ATOM 6240 O O . ASN A 1 797 ? 47.876 -3.494 3.813 1.00 84.69 797 ASN A O 1
ATOM 6244 N N . GLU A 1 798 ? 49.618 -2.136 4.230 1.00 86.62 798 GLU A N 1
ATOM 6245 C CA . GLU A 1 798 ? 50.657 -3.171 4.296 1.00 86.62 798 GLU A CA 1
ATOM 6246 C C . GLU A 1 798 ? 50.271 -4.384 5.169 1.00 86.62 798 GLU A C 1
ATOM 6248 O O . GLU A 1 798 ? 50.447 -5.534 4.761 1.00 86.62 798 GLU A O 1
ATOM 6253 N N . ALA A 1 799 ? 49.675 -4.153 6.345 1.00 83.56 799 ALA A N 1
ATOM 6254 C CA . ALA A 1 799 ? 49.254 -5.222 7.255 1.00 83.56 799 ALA A CA 1
ATOM 6255 C C . ALA A 1 799 ? 48.140 -6.109 6.663 1.00 83.56 799 ALA A C 1
ATOM 6257 O O . ALA A 1 799 ? 48.183 -7.335 6.790 1.00 83.56 799 ALA A O 1
ATOM 6258 N N . LYS A 1 800 ? 47.160 -5.506 5.974 1.00 83.88 800 LYS A N 1
ATOM 6259 C CA . LYS A 1 800 ? 46.071 -6.238 5.301 1.00 83.88 800 LYS A CA 1
ATOM 6260 C C . LYS A 1 800 ? 46.587 -6.987 4.071 1.00 83.88 800 LYS A C 1
ATOM 6262 O O . LYS A 1 800 ? 46.146 -8.106 3.823 1.00 83.88 800 LYS A O 1
ATOM 6267 N N . ALA A 1 801 ? 47.533 -6.403 3.334 1.00 85.19 801 ALA A N 1
ATOM 6268 C CA . ALA A 1 801 ? 48.191 -7.064 2.211 1.00 85.19 801 ALA A CA 1
ATOM 6269 C C . ALA A 1 801 ? 48.971 -8.308 2.678 1.00 85.19 801 ALA A C 1
ATOM 6271 O O . ALA A 1 801 ? 48.723 -9.409 2.182 1.00 85.19 801 ALA A O 1
ATOM 6272 N N . LYS A 1 802 ? 49.820 -8.171 3.707 1.00 88.19 802 LYS A N 1
ATOM 6273 C CA . LYS A 1 802 ? 50.616 -9.277 4.276 1.00 88.19 802 LYS A CA 1
ATOM 6274 C C . LYS A 1 802 ? 49.772 -10.416 4.846 1.00 88.19 802 LYS A C 1
ATOM 6276 O O . LYS A 1 802 ? 50.165 -11.576 4.729 1.00 88.19 802 LYS A O 1
ATOM 6281 N N . ALA A 1 803 ? 48.580 -10.125 5.369 1.00 86.12 803 ALA A N 1
ATOM 6282 C CA . ALA A 1 803 ? 47.646 -11.139 5.864 1.00 86.12 803 ALA A CA 1
ATOM 6283 C C . ALA A 1 803 ? 47.129 -12.105 4.775 1.00 86.12 803 ALA A C 1
ATOM 6285 O O . ALA A 1 803 ? 46.706 -13.218 5.091 1.00 86.12 803 ALA A O 1
ATOM 6286 N N . ILE A 1 804 ? 47.173 -11.716 3.493 1.00 86.00 804 ILE A N 1
ATOM 6287 C CA . ILE A 1 804 ? 46.760 -12.583 2.375 1.00 86.00 804 ILE A CA 1
ATOM 6288 C C . ILE A 1 804 ? 47.823 -13.658 2.085 1.00 86.00 804 ILE A C 1
ATOM 6290 O O . ILE A 1 804 ? 47.470 -14.746 1.627 1.00 86.00 804 ILE A O 1
ATOM 6294 N N . ASN A 1 805 ? 49.096 -13.384 2.406 1.00 89.88 805 ASN A N 1
ATOM 6295 C CA . ASN A 1 805 ? 50.228 -14.316 2.335 1.00 89.88 805 ASN A CA 1
ATOM 6296 C C . ASN A 1 805 ? 50.332 -15.094 1.001 1.00 89.88 805 ASN A C 1
ATOM 6298 O O . ASN A 1 805 ? 50.502 -16.314 0.983 1.00 89.88 805 ASN A O 1
ATOM 6302 N N . ALA A 1 806 ? 50.216 -14.392 -0.130 1.00 91.44 806 ALA A N 1
ATOM 6303 C CA . ALA A 1 806 ? 50.218 -14.989 -1.467 1.00 91.44 806 ALA A CA 1
ATOM 6304 C C . ALA A 1 806 ? 50.895 -14.088 -2.512 1.00 91.44 806 ALA A C 1
ATOM 6306 O O . ALA A 1 806 ? 50.924 -12.866 -2.362 1.00 91.44 806 ALA A O 1
ATOM 6307 N N . VAL A 1 807 ? 51.409 -14.698 -3.582 1.00 93.12 807 VAL A N 1
ATOM 6308 C CA . VAL A 1 807 ? 51.970 -14.008 -4.754 1.00 93.12 807 VAL A CA 1
ATOM 6309 C C . VAL A 1 807 ? 51.058 -14.218 -5.962 1.00 93.12 807 VAL A C 1
ATOM 6311 O O . VAL A 1 807 ? 50.840 -15.356 -6.388 1.00 93.12 807 VAL A O 1
ATOM 6314 N N . PHE A 1 808 ? 50.552 -13.128 -6.540 1.00 93.94 808 PHE A N 1
ATOM 6315 C CA . PHE A 1 808 ? 49.705 -13.156 -7.735 1.00 93.94 808 PHE A CA 1
ATOM 6316 C C . PHE A 1 808 ? 50.466 -12.646 -8.957 1.00 93.94 808 PHE A C 1
ATOM 6318 O O . PHE A 1 808 ? 51.128 -11.615 -8.887 1.00 93.94 808 PHE A O 1
ATOM 6325 N N . LEU A 1 809 ? 50.325 -13.342 -10.084 1.00 94.50 809 LEU A N 1
ATOM 6326 C CA . LEU A 1 809 ? 50.859 -12.929 -11.382 1.00 94.50 809 LEU A CA 1
ATOM 6327 C C . LEU A 1 809 ? 49.707 -12.578 -12.326 1.00 94.50 809 LEU A C 1
ATOM 6329 O O . LEU A 1 809 ? 48.878 -13.432 -12.627 1.00 94.50 809 LEU A O 1
ATOM 6333 N N . TYR A 1 810 ? 49.678 -11.356 -12.835 1.00 94.81 810 TYR A N 1
ATOM 6334 C CA . TYR A 1 810 ? 48.739 -10.911 -13.856 1.00 94.81 810 TYR A CA 1
ATOM 6335 C C . TYR A 1 810 ? 49.434 -10.879 -15.210 1.00 94.81 810 TYR A C 1
ATOM 6337 O O . TYR A 1 810 ? 50.447 -10.208 -15.373 1.00 94.81 810 TYR A O 1
ATOM 6345 N N . LYS A 1 811 ? 48.873 -11.589 -16.185 1.00 94.75 811 LYS A N 1
ATOM 6346 C CA . LYS A 1 811 ? 49.303 -11.582 -17.583 1.00 94.75 811 LYS A CA 1
ATOM 6347 C C . LYS A 1 811 ? 48.289 -10.796 -18.395 1.00 94.75 811 LYS A C 1
ATOM 6349 O O . LYS A 1 811 ? 47.201 -11.298 -18.687 1.00 94.75 811 LYS A O 1
ATOM 6354 N N . ILE A 1 812 ? 48.642 -9.565 -18.739 1.00 95.31 812 ILE A N 1
ATOM 6355 C CA . ILE A 1 812 ? 47.783 -8.680 -19.516 1.00 95.31 812 ILE A CA 1
ATOM 6356 C C . ILE A 1 812 ? 47.984 -8.973 -20.990 1.00 95.31 812 ILE A C 1
ATOM 6358 O O . ILE A 1 812 ? 49.107 -8.912 -21.495 1.00 95.31 812 ILE A O 1
ATOM 6362 N N . THR A 1 813 ? 46.899 -9.306 -21.687 1.00 91.19 813 THR A N 1
ATOM 6363 C CA . THR A 1 813 ? 46.940 -9.612 -23.117 1.00 91.19 813 THR A CA 1
ATOM 6364 C C . THR A 1 813 ? 46.414 -8.464 -23.968 1.00 91.19 813 THR A C 1
ATOM 6366 O O . THR A 1 813 ? 45.360 -7.903 -23.674 1.00 91.19 813 THR A O 1
ATOM 6369 N N . SER A 1 814 ? 47.097 -8.180 -25.076 1.00 87.25 814 SER A N 1
ATOM 6370 C CA . SER A 1 814 ? 46.622 -7.300 -26.147 1.00 87.25 814 SER A CA 1
ATOM 6371 C C . SER A 1 814 ? 46.730 -8.052 -27.474 1.00 87.25 814 SER A C 1
ATOM 6373 O O . SER A 1 814 ? 47.736 -8.711 -27.738 1.00 87.25 814 SER A O 1
ATOM 6375 N N . GLY A 1 815 ? 45.654 -8.070 -28.269 1.00 78.44 815 GLY A N 1
ATOM 6376 C CA . GLY A 1 815 ? 45.594 -8.871 -29.501 1.00 78.44 815 GLY A CA 1
ATOM 6377 C C . GLY A 1 815 ? 45.815 -10.380 -29.290 1.00 78.44 815 GLY A C 1
ATOM 6378 O O . GLY A 1 815 ? 46.369 -11.050 -30.157 1.00 78.44 815 GLY A O 1
ATOM 6379 N N . GLY A 1 816 ? 45.447 -10.918 -28.119 1.00 76.12 816 GLY A N 1
ATOM 6380 C CA . GLY A 1 816 ? 45.573 -12.346 -27.788 1.00 76.12 816 GLY A CA 1
ATOM 6381 C C . GLY A 1 816 ? 46.973 -12.819 -27.369 1.00 76.12 816 GLY A C 1
ATOM 6382 O O . GLY A 1 816 ? 47.132 -13.990 -27.024 1.00 76.12 816 GLY A O 1
ATOM 6383 N N . LYS A 1 817 ? 47.981 -11.936 -27.346 1.00 83.38 817 LYS A N 1
ATOM 6384 C CA . LYS A 1 817 ? 49.330 -12.220 -26.823 1.00 83.38 817 LYS A CA 1
ATOM 6385 C C . LYS A 1 817 ? 49.554 -11.488 -25.505 1.00 83.38 817 LYS A C 1
ATOM 6387 O O . LYS A 1 817 ? 49.003 -10.408 -25.310 1.00 83.38 817 LYS A O 1
ATOM 6392 N N . VAL A 1 818 ? 50.362 -12.060 -24.610 1.00 89.12 818 VAL A N 1
ATOM 6393 C CA . VAL A 1 818 ? 50.761 -11.385 -23.363 1.00 89.12 818 VAL A CA 1
ATOM 6394 C C . VAL A 1 818 ? 51.614 -10.175 -23.730 1.00 89.12 818 VAL A C 1
ATOM 6396 O O . VAL A 1 818 ? 52.677 -10.324 -24.325 1.00 89.12 818 VAL A O 1
ATOM 6399 N N . ALA A 1 819 ? 51.104 -8.992 -23.415 1.00 86.75 819 ALA A N 1
ATOM 6400 C CA . ALA A 1 819 ? 51.736 -7.711 -23.685 1.00 86.75 819 ALA A CA 1
ATOM 6401 C C . ALA A 1 819 ? 52.517 -7.197 -22.468 1.00 86.75 819 ALA A C 1
ATOM 6403 O O . ALA A 1 819 ? 53.536 -6.538 -22.644 1.00 86.75 819 ALA A O 1
ATOM 6404 N N . LYS A 1 820 ? 52.066 -7.515 -21.244 1.00 91.62 820 LYS A N 1
ATOM 6405 C CA . LYS A 1 820 ? 52.727 -7.104 -19.998 1.00 91.62 820 LYS A CA 1
ATOM 6406 C C . LYS A 1 820 ? 52.410 -8.057 -18.844 1.00 91.62 820 LYS A C 1
ATOM 6408 O O . LYS A 1 820 ? 51.342 -8.673 -18.820 1.00 91.62 820 LYS A O 1
ATOM 6413 N N . GLU A 1 821 ? 53.332 -8.167 -17.890 1.00 94.50 821 GLU A N 1
ATOM 6414 C CA . GLU A 1 821 ? 53.162 -8.952 -16.665 1.00 94.50 821 GLU A CA 1
ATOM 6415 C C . GLU A 1 821 ? 53.290 -8.067 -15.418 1.00 94.50 821 GLU A C 1
ATOM 6417 O O . GLU A 1 821 ? 54.214 -7.262 -15.310 1.00 94.50 821 GLU A O 1
ATOM 6422 N N . TRP A 1 822 ? 52.367 -8.241 -14.472 1.00 95.00 822 TRP A N 1
ATOM 6423 C CA . TRP A 1 822 ? 52.344 -7.545 -13.185 1.00 95.00 822 TRP A CA 1
ATOM 6424 C C . TRP A 1 822 ? 52.346 -8.548 -12.038 1.00 95.00 822 TRP A C 1
ATOM 6426 O O . TRP A 1 822 ? 51.594 -9.523 -12.050 1.00 95.00 822 TRP A O 1
ATOM 6436 N N . VAL A 1 823 ? 53.157 -8.296 -11.016 1.00 95.19 823 VAL A N 1
ATOM 6437 C CA . VAL A 1 823 ? 53.287 -9.165 -9.846 1.00 95.19 823 VAL A CA 1
ATOM 6438 C C . VAL A 1 823 ? 52.810 -8.425 -8.611 1.00 95.19 823 VAL A C 1
ATOM 6440 O O . VAL A 1 823 ? 53.309 -7.348 -8.296 1.00 95.19 823 VAL A O 1
ATOM 6443 N N . LEU A 1 824 ? 51.864 -9.027 -7.894 1.0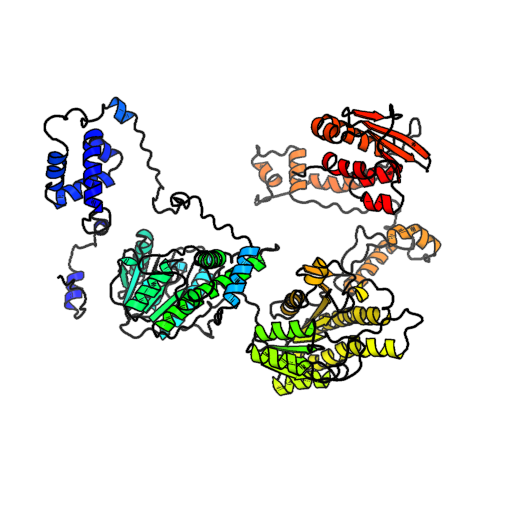0 94.25 824 LEU A N 1
ATOM 6444 C CA . LEU A 1 824 ? 51.444 -8.606 -6.561 1.00 94.25 824 LEU A CA 1
ATOM 6445 C C . LEU A 1 824 ? 52.030 -9.608 -5.564 1.00 94.25 824 LEU A C 1
ATOM 6447 O O . LEU A 1 824 ? 51.443 -10.659 -5.298 1.00 94.25 824 LEU A O 1
ATOM 6451 N N . ASP A 1 825 ? 53.202 -9.292 -5.028 1.00 92.31 825 ASP A N 1
ATOM 6452 C CA . ASP A 1 825 ? 53.821 -10.029 -3.933 1.00 92.31 825 ASP A CA 1
ATOM 6453 C C . ASP A 1 825 ? 53.270 -9.501 -2.609 1.00 92.31 825 ASP A C 1
ATOM 6455 O O . ASP A 1 825 ? 53.837 -8.611 -1.969 1.00 92.31 825 ASP A O 1
ATOM 6459 N N . LEU A 1 826 ? 52.126 -10.044 -2.197 1.00 91.88 826 LEU A N 1
ATOM 6460 C CA . LEU A 1 826 ? 51.473 -9.603 -0.973 1.00 91.88 826 LEU A CA 1
ATOM 6461 C C . LEU A 1 826 ? 52.163 -10.145 0.282 1.00 91.88 826 LEU A C 1
ATOM 6463 O O . LEU A 1 826 ? 51.956 -9.581 1.347 1.00 91.88 826 LEU A O 1
ATOM 6467 N N . LYS A 1 827 ? 53.050 -11.148 0.173 1.00 89.75 827 LYS A N 1
ATOM 6468 C CA . LYS A 1 827 ? 53.893 -11.606 1.298 1.00 89.75 827 LYS A CA 1
ATOM 6469 C C . LYS A 1 827 ? 54.843 -10.498 1.748 1.00 89.75 827 LYS A C 1
ATOM 6471 O O . LYS A 1 827 ? 55.063 -10.309 2.942 1.00 89.75 827 LYS A O 1
ATOM 6476 N N . ASN A 1 828 ? 55.346 -9.728 0.784 1.00 90.06 828 ASN A N 1
ATOM 6477 C CA . ASN A 1 828 ? 56.238 -8.596 1.019 1.00 90.06 828 ASN A CA 1
ATOM 6478 C C . ASN A 1 828 ? 55.568 -7.226 0.815 1.00 90.06 828 ASN A C 1
ATOM 6480 O O . ASN A 1 828 ? 56.260 -6.216 0.898 1.00 90.06 828 ASN A O 1
ATOM 6484 N N . ALA A 1 829 ? 54.253 -7.190 0.562 1.00 89.94 829 ALA A N 1
ATOM 6485 C CA . ALA A 1 829 ? 53.480 -5.991 0.222 1.00 89.94 829 ALA A CA 1
ATOM 6486 C C . ALA A 1 829 ? 54.096 -5.157 -0.920 1.00 89.94 829 ALA A C 1
ATOM 6488 O O . ALA A 1 829 ? 54.215 -3.937 -0.839 1.00 89.94 829 ALA A O 1
ATOM 6489 N N . LYS A 1 830 ? 54.503 -5.825 -2.004 1.00 90.81 830 LYS A N 1
ATOM 6490 C CA . LYS A 1 830 ? 55.093 -5.186 -3.186 1.00 90.81 830 LYS A CA 1
ATOM 6491 C C . LYS A 1 830 ? 54.270 -5.463 -4.432 1.00 90.81 830 LYS A C 1
ATOM 6493 O O . LYS A 1 830 ? 53.817 -6.583 -4.654 1.00 90.81 830 LYS A O 1
ATOM 6498 N N . VAL A 1 831 ? 54.148 -4.444 -5.276 1.00 92.88 831 VAL A N 1
ATOM 6499 C CA . VAL A 1 831 ? 53.564 -4.554 -6.615 1.00 92.88 831 VAL A CA 1
ATOM 6500 C C . VAL A 1 831 ? 54.571 -4.023 -7.625 1.00 92.88 831 VAL A C 1
ATOM 6502 O O . VAL A 1 831 ? 55.067 -2.903 -7.472 1.00 92.88 831 VAL A O 1
ATOM 6505 N N . TYR A 1 832 ? 54.912 -4.832 -8.624 1.00 92.06 832 TYR A N 1
ATOM 6506 C CA . TYR A 1 832 ? 55.914 -4.479 -9.628 1.00 92.06 832 TYR A CA 1
ATOM 6507 C C . TYR A 1 832 ? 55.595 -5.071 -11.001 1.00 92.06 832 TYR A C 1
ATOM 6509 O O . TYR A 1 832 ? 54.906 -6.083 -11.114 1.00 92.06 832 TYR A O 1
ATOM 6517 N N . GLU A 1 833 ? 56.103 -4.415 -12.040 1.00 92.44 833 GLU A N 1
ATOM 6518 C CA . GLU A 1 833 ? 56.057 -4.900 -13.418 1.00 92.44 833 GLU A CA 1
ATOM 6519 C C . GLU A 1 833 ? 57.228 -5.859 -13.667 1.00 92.44 833 GLU A C 1
ATOM 6521 O O . GLU A 1 833 ? 58.349 -5.612 -13.213 1.00 92.44 833 GLU A O 1
ATOM 6526 N N . GLY A 1 834 ? 56.973 -6.942 -14.400 1.00 87.06 834 GLY A N 1
ATOM 6527 C CA . GLY A 1 834 ? 57.989 -7.906 -14.812 1.00 87.06 834 GLY A CA 1
ATOM 6528 C C . GLY A 1 834 ? 57.699 -9.339 -14.360 1.00 87.06 834 GLY A C 1
ATOM 6529 O O . GLY A 1 834 ? 56.634 -9.628 -13.812 1.00 87.06 834 GLY A O 1
ATOM 6530 N N . PRO A 1 835 ? 58.638 -10.265 -14.611 1.00 84.62 835 PRO A N 1
ATOM 6531 C CA . PRO A 1 835 ? 58.441 -11.673 -14.301 1.00 84.62 835 PRO A CA 1
ATOM 6532 C C . PRO A 1 835 ? 58.390 -11.906 -12.789 1.00 84.62 835 PRO A C 1
ATOM 6534 O O . PRO A 1 835 ? 59.096 -11.260 -12.011 1.00 84.62 835 PRO A O 1
ATOM 6537 N N . VAL A 1 836 ? 57.585 -12.885 -12.372 1.00 89.19 836 VAL A N 1
ATOM 6538 C CA . VAL A 1 836 ? 57.495 -13.284 -10.962 1.00 89.19 836 VAL A CA 1
ATOM 6539 C C . VAL A 1 836 ? 58.843 -13.795 -10.448 1.00 89.19 836 VAL A C 1
ATOM 6541 O O . VAL A 1 836 ? 59.430 -14.728 -10.996 1.00 89.19 836 VAL A O 1
ATOM 6544 N N . GLN A 1 837 ? 59.334 -13.196 -9.363 1.00 81.69 837 GLN A N 1
ATOM 6545 C CA . GLN A 1 837 ? 60.517 -13.681 -8.655 1.00 81.69 837 GLN A CA 1
ATOM 6546 C C . GLN A 1 837 ? 60.122 -14.886 -7.786 1.00 81.69 837 GLN A C 1
ATOM 6548 O O . GLN A 1 837 ? 59.681 -14.736 -6.650 1.00 81.69 837 GLN A O 1
ATOM 6553 N N . GLY A 1 838 ? 60.219 -16.094 -8.350 1.00 80.94 838 GLY A N 1
ATOM 6554 C CA . GLY A 1 838 ? 59.836 -17.352 -7.697 1.00 80.94 838 GLY A CA 1
ATOM 6555 C C . GLY A 1 838 ? 58.605 -18.002 -8.336 1.00 80.94 838 GLY A C 1
ATOM 6556 O O . GLY A 1 838 ? 58.452 -17.988 -9.554 1.00 80.94 838 GLY A O 1
ATOM 6557 N N . LYS A 1 839 ? 57.724 -18.608 -7.526 1.00 84.06 839 LYS A N 1
ATOM 6558 C CA . LYS A 1 839 ? 56.483 -19.244 -8.002 1.00 84.06 839 LYS A CA 1
ATOM 6559 C C . LYS A 1 839 ? 55.271 -18.398 -7.615 1.00 84.06 839 LYS A C 1
ATOM 6561 O O . LYS A 1 839 ? 55.088 -18.093 -6.440 1.00 84.06 839 LYS A O 1
ATOM 6566 N N . ALA A 1 840 ? 54.428 -18.067 -8.592 1.00 90.12 840 ALA A N 1
ATOM 6567 C CA . ALA A 1 840 ? 53.128 -17.463 -8.324 1.00 90.12 840 ALA A CA 1
ATOM 6568 C C . ALA A 1 840 ? 52.176 -18.499 -7.701 1.00 90.12 840 ALA A C 1
ATOM 6570 O O . ALA A 1 840 ? 52.049 -19.619 -8.201 1.00 90.12 840 ALA A O 1
ATOM 6571 N N . ASP A 1 841 ? 51.481 -18.107 -6.635 1.00 91.56 841 ASP A N 1
ATOM 6572 C CA . ASP A 1 841 ? 50.441 -18.915 -5.994 1.00 91.56 841 ASP A CA 1
ATOM 6573 C C . ASP A 1 841 ? 49.156 -18.922 -6.845 1.00 91.56 841 ASP A C 1
ATOM 6575 O O . ASP A 1 841 ? 48.373 -19.877 -6.831 1.00 91.56 841 ASP A O 1
ATOM 6579 N N . THR A 1 842 ? 48.922 -17.850 -7.610 1.00 92.19 842 THR A N 1
ATOM 6580 C CA . THR A 1 842 ? 47.809 -17.717 -8.560 1.00 92.19 842 THR A CA 1
ATOM 6581 C C . THR A 1 842 ? 48.220 -16.850 -9.747 1.00 92.19 842 THR A C 1
ATOM 6583 O O . THR A 1 842 ? 48.840 -15.803 -9.580 1.00 92.19 842 THR A O 1
ATOM 6586 N N . THR A 1 843 ? 47.864 -17.268 -10.959 1.00 93.00 843 THR A N 1
ATOM 6587 C CA . THR A 1 843 ? 48.090 -16.511 -12.194 1.00 93.00 843 THR A CA 1
ATOM 6588 C C . THR A 1 843 ? 46.760 -16.169 -12.852 1.00 93.00 843 THR A C 1
ATOM 6590 O O . THR A 1 843 ? 45.919 -17.048 -13.029 1.00 93.00 843 THR A O 1
ATOM 6593 N N . MET A 1 844 ? 46.582 -14.903 -13.220 1.00 92.56 844 MET A N 1
ATOM 6594 C CA . MET A 1 844 ? 45.382 -14.351 -13.843 1.00 92.56 844 MET A CA 1
ATOM 6595 C C . MET A 1 844 ? 45.742 -13.825 -15.230 1.00 92.56 844 MET A C 1
ATOM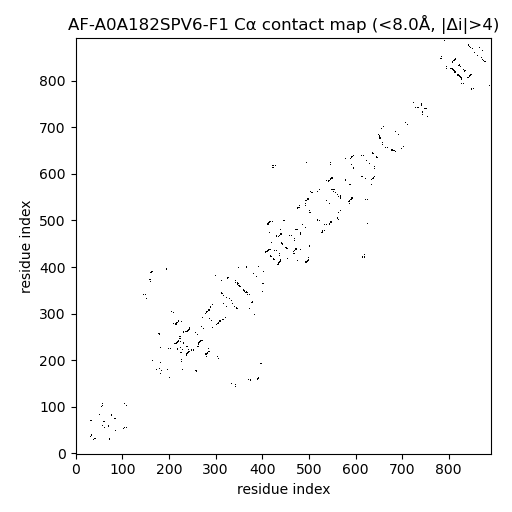 6597 O O . MET A 1 844 ? 46.586 -12.948 -15.358 1.00 92.56 844 MET A O 1
ATOM 6601 N N . THR A 1 845 ? 45.134 -14.372 -16.279 1.00 94.69 845 THR A N 1
ATOM 6602 C CA . THR A 1 845 ? 45.322 -13.903 -17.660 1.00 94.69 845 THR A CA 1
ATOM 6603 C C . THR A 1 845 ? 44.048 -13.223 -18.132 1.00 94.69 845 THR A C 1
ATOM 6605 O O . THR A 1 845 ? 42.980 -13.836 -18.080 1.00 94.69 845 THR A O 1
ATOM 6608 N N . ILE A 1 846 ? 44.157 -11.969 -18.566 1.00 94.06 846 ILE A N 1
ATOM 6609 C CA . ILE A 1 846 ? 43.012 -11.121 -18.916 1.00 94.06 846 ILE A CA 1
ATOM 6610 C C . ILE A 1 846 ? 43.404 -10.105 -19.995 1.00 94.06 846 ILE A C 1
ATOM 6612 O O . ILE A 1 846 ? 44.556 -9.673 -20.059 1.00 94.06 846 ILE A O 1
ATOM 6616 N N . ALA A 1 847 ? 42.458 -9.733 -20.859 1.00 93.88 847 ALA A N 1
ATOM 6617 C CA . ALA A 1 847 ? 42.682 -8.691 -21.853 1.00 93.88 847 ALA A CA 1
ATOM 6618 C C . ALA A 1 847 ? 42.768 -7.299 -21.212 1.00 93.88 847 ALA A C 1
ATOM 6620 O O . ALA A 1 847 ? 42.105 -7.032 -20.214 1.00 93.88 847 ALA A O 1
ATOM 6621 N N . ASP A 1 848 ? 43.563 -6.409 -21.808 1.00 90.94 848 ASP A N 1
ATOM 6622 C CA . ASP A 1 848 ? 43.813 -5.057 -21.289 1.00 90.94 848 ASP A CA 1
ATOM 6623 C C . ASP A 1 848 ? 42.520 -4.267 -20.995 1.00 90.94 848 ASP A C 1
ATOM 6625 O O . ASP A 1 848 ? 42.325 -3.777 -19.882 1.00 90.94 848 ASP A O 1
ATOM 6629 N N . GLY A 1 849 ? 41.582 -4.245 -21.949 1.00 85.88 849 GLY A N 1
ATOM 6630 C CA . GLY A 1 849 ? 40.278 -3.594 -21.771 1.00 85.88 849 GLY A CA 1
ATOM 6631 C C . GLY A 1 849 ? 39.374 -4.284 -20.740 1.00 85.88 849 GLY A C 1
ATOM 6632 O O . GLY A 1 849 ? 38.735 -3.611 -19.936 1.00 85.88 849 GLY A O 1
ATOM 6633 N N . ASP A 1 850 ? 39.366 -5.623 -20.692 1.00 89.00 850 ASP A N 1
ATOM 6634 C CA . ASP A 1 850 ? 38.566 -6.373 -19.711 1.00 89.00 850 ASP A CA 1
ATOM 6635 C C . ASP A 1 850 ? 39.092 -6.160 -18.274 1.00 89.00 850 ASP A C 1
ATOM 6637 O O . ASP A 1 850 ? 38.309 -6.149 -17.324 1.00 89.00 850 ASP A O 1
ATOM 6641 N N . MET A 1 851 ? 40.404 -5.953 -18.093 1.00 90.00 851 MET A N 1
ATOM 6642 C CA . MET A 1 851 ? 40.997 -5.628 -16.790 1.00 90.00 851 MET A CA 1
ATOM 6643 C C . MET A 1 851 ? 40.550 -4.247 -16.292 1.00 90.00 851 MET A C 1
ATOM 6645 O O . MET A 1 851 ? 40.262 -4.083 -15.105 1.00 90.00 851 MET A O 1
ATOM 6649 N N . LEU A 1 852 ? 40.443 -3.268 -17.195 1.00 83.56 852 LEU A N 1
ATOM 6650 C CA . LEU A 1 852 ? 39.912 -1.945 -16.871 1.00 83.56 852 LEU A CA 1
ATOM 6651 C C . LEU A 1 852 ? 38.424 -2.018 -16.496 1.00 83.56 852 LEU A C 1
ATOM 6653 O O . LEU A 1 852 ? 38.016 -1.450 -15.484 1.00 83.56 852 LEU A O 1
ATOM 6657 N N . GLU A 1 853 ? 37.610 -2.755 -17.256 1.00 81.62 853 GLU A N 1
ATOM 6658 C CA . GLU A 1 853 ? 36.192 -2.957 -16.924 1.00 81.62 853 GLU A CA 1
ATOM 6659 C C . GLU A 1 853 ? 35.996 -3.670 -15.579 1.00 81.62 853 GLU A C 1
ATOM 6661 O O . GLU A 1 853 ? 35.064 -3.339 -14.839 1.00 81.62 853 GLU A O 1
ATOM 6666 N N . LEU A 1 854 ? 36.879 -4.619 -15.246 1.00 82.44 854 LEU A N 1
ATOM 6667 C CA . LEU A 1 854 ? 36.872 -5.325 -13.966 1.00 82.44 854 LEU A CA 1
ATOM 6668 C C . LEU A 1 854 ? 37.209 -4.371 -12.812 1.00 82.44 854 LEU A C 1
ATOM 6670 O O . LEU A 1 854 ? 36.508 -4.367 -11.801 1.00 82.44 854 LEU A O 1
ATOM 6674 N N . ALA A 1 855 ? 38.218 -3.513 -12.979 1.00 80.06 855 ALA A N 1
ATOM 6675 C CA . ALA A 1 855 ? 38.587 -2.503 -11.986 1.00 80.06 855 ALA A CA 1
ATOM 6676 C C . ALA A 1 855 ? 37.500 -1.430 -11.784 1.00 80.06 855 ALA A C 1
ATOM 6678 O O . ALA A 1 855 ? 37.268 -0.991 -10.661 1.00 80.06 855 ALA A O 1
ATOM 6679 N N . LEU A 1 856 ? 36.792 -1.046 -12.852 1.00 76.00 856 LEU A N 1
ATOM 6680 C CA . LEU A 1 856 ? 35.675 -0.093 -12.808 1.00 76.00 856 LEU A CA 1
ATOM 6681 C C . LEU A 1 856 ? 34.362 -0.704 -12.280 1.00 76.00 856 LEU A C 1
ATOM 6683 O O . LEU A 1 856 ? 33.350 -0.008 -12.215 1.00 76.00 856 LEU A O 1
ATOM 6687 N N . GLY A 1 857 ? 34.340 -2.002 -11.954 1.00 77.25 857 GLY A N 1
ATOM 6688 C CA . GLY A 1 857 ? 33.143 -2.710 -11.486 1.00 77.25 857 GLY A CA 1
ATOM 6689 C C . GLY A 1 857 ? 32.082 -2.958 -12.566 1.00 77.25 857 GLY A C 1
ATOM 6690 O O . GLY A 1 857 ? 30.994 -3.440 -12.253 1.00 77.25 857 GLY A O 1
ATOM 6691 N N . LYS A 1 858 ? 32.390 -2.661 -13.836 1.00 79.50 858 LYS A N 1
ATOM 6692 C CA . LYS A 1 858 ? 31.507 -2.898 -14.992 1.00 79.50 858 LYS A CA 1
ATOM 6693 C C . LYS A 1 858 ? 31.496 -4.370 -15.408 1.00 79.50 858 LYS A C 1
ATOM 6695 O O . LYS A 1 858 ? 30.488 -4.855 -15.919 1.00 79.50 858 LYS A O 1
ATOM 6700 N N . LEU A 1 859 ? 32.589 -5.090 -15.148 1.00 79.81 859 LEU A N 1
ATOM 6701 C CA . LEU A 1 859 ? 32.717 -6.521 -15.406 1.00 79.81 859 LEU A CA 1
ATOM 6702 C C . LEU A 1 859 ? 32.876 -7.297 -14.092 1.00 79.81 859 LEU A C 1
ATOM 6704 O O . LEU A 1 859 ? 33.873 -7.169 -13.386 1.00 79.81 859 LEU A O 1
ATOM 6708 N N . GLN A 1 860 ? 31.895 -8.145 -13.773 1.00 83.94 860 GLN A N 1
ATOM 6709 C CA . GLN A 1 860 ? 31.948 -8.997 -12.581 1.00 83.94 860 GLN A CA 1
ATOM 6710 C C . GLN A 1 860 ? 32.988 -10.126 -12.753 1.00 83.94 860 GLN A C 1
ATOM 6712 O O . GLN A 1 860 ? 32.917 -10.850 -13.753 1.00 83.94 860 GLN A O 1
ATOM 6717 N N . PRO A 1 861 ? 33.902 -10.359 -11.785 1.00 79.88 861 PRO A N 1
ATOM 6718 C CA . PRO A 1 861 ? 34.971 -11.359 -11.908 1.00 79.88 861 PRO A CA 1
ATOM 6719 C C . PRO A 1 861 ? 34.479 -12.788 -12.182 1.00 79.88 861 PRO A C 1
ATOM 6721 O O . PRO A 1 861 ? 35.072 -13.505 -12.987 1.00 79.88 861 PRO A O 1
ATOM 6724 N N . GLN A 1 862 ? 33.365 -13.197 -11.560 1.00 79.88 862 GLN A N 1
ATOM 6725 C CA . GLN A 1 862 ? 32.756 -14.517 -11.783 1.00 79.88 862 GLN A CA 1
ATOM 6726 C C . GLN A 1 862 ? 32.245 -14.664 -13.223 1.00 79.88 862 GLN A C 1
ATOM 6728 O O . GLN A 1 862 ? 32.494 -15.675 -13.876 1.00 79.88 862 GLN A O 1
ATOM 6733 N N . THR A 1 863 ? 31.593 -13.627 -13.751 1.00 83.00 863 THR A N 1
ATOM 6734 C CA . THR A 1 863 ? 31.102 -13.587 -15.133 1.00 83.00 863 THR A CA 1
ATOM 6735 C C . THR A 1 863 ? 32.253 -13.574 -16.138 1.00 83.00 863 THR A C 1
ATOM 6737 O O . THR A 1 863 ? 32.177 -14.261 -17.156 1.00 83.00 863 THR A O 1
ATOM 6740 N N . ALA A 1 864 ? 33.335 -12.840 -15.855 1.00 83.88 864 ALA A N 1
ATOM 6741 C CA . ALA A 1 864 ? 34.533 -12.823 -16.694 1.00 83.88 864 ALA A CA 1
ATOM 6742 C C . ALA A 1 864 ? 35.193 -14.207 -16.776 1.00 83.88 864 ALA A C 1
ATOM 6744 O O . ALA A 1 864 ? 35.604 -14.628 -17.858 1.00 83.88 864 ALA A O 1
ATOM 6745 N N . PHE A 1 865 ? 35.245 -14.931 -15.654 1.00 84.25 865 PHE A N 1
ATOM 6746 C CA . PHE A 1 865 ? 35.768 -16.295 -15.603 1.00 84.25 865 PHE A CA 1
ATOM 6747 C C . PHE A 1 865 ? 34.871 -17.285 -16.361 1.00 84.25 865 PHE A C 1
ATOM 6749 O O . PHE A 1 865 ? 35.357 -17.996 -17.238 1.00 84.25 865 PHE A O 1
ATOM 6756 N N . MET A 1 866 ? 33.553 -17.275 -16.114 1.00 82.75 866 MET A N 1
ATOM 6757 C CA . MET A 1 866 ? 32.600 -18.162 -16.805 1.00 82.75 866 MET A CA 1
ATOM 6758 C C . MET A 1 866 ? 32.560 -17.940 -18.323 1.00 82.75 866 MET A C 1
ATOM 6760 O O . MET A 1 866 ? 32.380 -18.890 -19.078 1.00 82.75 866 MET A O 1
ATOM 6764 N N . LYS A 1 867 ? 32.755 -16.697 -18.785 1.00 84.69 867 LYS A N 1
ATOM 6765 C CA . LYS A 1 867 ? 32.815 -16.350 -20.217 1.00 84.69 867 LYS A CA 1
ATOM 6766 C C . LYS A 1 867 ? 34.208 -16.538 -20.838 1.00 84.69 867 LYS A C 1
ATOM 6768 O O . LYS A 1 867 ? 34.401 -16.184 -21.996 1.00 84.69 867 LYS A O 1
ATOM 6773 N N . GLY A 1 868 ? 35.188 -17.043 -20.084 1.00 85.50 868 GLY A N 1
ATOM 6774 C CA . GLY A 1 868 ? 36.554 -17.288 -20.561 1.00 85.50 868 GLY A CA 1
ATOM 6775 C C . GLY A 1 868 ? 37.406 -16.035 -20.813 1.00 85.50 868 GLY A C 1
ATOM 6776 O O . GLY A 1 868 ? 38.521 -16.162 -21.322 1.00 85.50 868 GLY A O 1
ATOM 6777 N N . LYS A 1 869 ? 36.909 -14.845 -20.445 1.00 86.88 869 LYS A N 1
ATOM 6778 C CA . LYS A 1 869 ? 37.616 -13.553 -20.544 1.00 86.88 869 LYS A CA 1
ATOM 6779 C C . LYS A 1 869 ? 38.713 -13.395 -19.487 1.00 86.88 869 LYS A C 1
ATOM 6781 O O . LYS A 1 869 ? 39.727 -12.751 -19.732 1.00 86.88 869 LYS A O 1
ATOM 6786 N N . LEU A 1 870 ? 38.519 -14.010 -18.321 1.00 89.75 870 LEU A N 1
ATOM 6787 C CA . LEU A 1 870 ? 39.506 -14.112 -17.250 1.00 89.75 870 LEU A CA 1
ATOM 6788 C C . LEU A 1 870 ? 39.878 -15.584 -17.070 1.00 89.75 870 LEU A C 1
ATOM 6790 O O . LEU A 1 870 ? 39.030 -16.401 -16.725 1.00 89.75 870 LEU A O 1
ATOM 6794 N N . LYS A 1 871 ? 41.148 -15.930 -17.266 1.00 91.31 871 LYS A N 1
ATOM 6795 C CA . LYS A 1 871 ? 41.662 -17.279 -16.996 1.00 91.31 871 LYS A CA 1
ATOM 6796 C C . LYS A 1 871 ? 42.469 -17.266 -15.709 1.00 91.31 871 LYS A C 1
ATOM 6798 O O . LYS A 1 871 ? 43.371 -16.445 -15.565 1.00 91.31 871 LYS A O 1
ATOM 6803 N N . ILE A 1 872 ? 42.162 -18.182 -14.794 1.00 89.62 872 ILE A N 1
ATOM 6804 C CA . ILE A 1 872 ? 42.861 -18.319 -13.513 1.00 89.62 872 ILE A CA 1
ATOM 6805 C C . ILE A 1 872 ? 43.507 -19.701 -13.451 1.00 89.62 872 ILE A C 1
ATOM 6807 O O . ILE A 1 872 ? 42.838 -20.709 -13.657 1.00 89.62 872 ILE A O 1
ATOM 6811 N N . THR A 1 873 ? 44.799 -19.747 -13.146 1.00 87.56 873 THR A N 1
ATOM 6812 C CA . THR A 1 873 ? 45.561 -20.984 -12.921 1.00 87.56 873 THR A CA 1
ATOM 6813 C C . THR A 1 873 ? 46.284 -20.907 -11.578 1.00 87.56 873 THR A C 1
ATOM 6815 O O . THR A 1 873 ? 46.832 -19.859 -11.244 1.00 87.56 873 THR A O 1
ATOM 6818 N N . GLY A 1 874 ? 46.311 -21.998 -10.808 1.00 86.19 874 GLY A N 1
ATOM 6819 C CA . GLY A 1 874 ? 46.832 -22.015 -9.432 1.00 86.19 874 GLY A CA 1
ATOM 6820 C C . GLY A 1 874 ? 45.711 -22.070 -8.389 1.00 86.19 874 GLY A C 1
ATOM 6821 O O . GLY A 1 874 ? 44.657 -22.649 -8.645 1.00 86.19 874 GLY A O 1
ATOM 6822 N N . ASN A 1 875 ? 45.928 -21.498 -7.204 1.00 82.94 875 ASN A N 1
ATOM 6823 C CA . ASN A 1 875 ? 44.973 -21.582 -6.097 1.00 82.94 875 ASN A CA 1
ATOM 6824 C C . ASN A 1 875 ? 43.835 -20.548 -6.221 1.00 82.94 875 ASN A C 1
ATOM 6826 O O . ASN A 1 875 ? 43.902 -19.440 -5.695 1.00 82.94 875 ASN A O 1
ATOM 6830 N N . ILE A 1 876 ? 42.746 -20.950 -6.877 1.00 77.88 876 ILE A N 1
ATOM 6831 C CA . ILE A 1 876 ? 41.567 -20.111 -7.158 1.00 77.88 876 ILE A CA 1
ATOM 6832 C C . ILE A 1 876 ? 40.946 -19.499 -5.885 1.00 77.88 876 ILE A C 1
ATOM 6834 O O . ILE A 1 876 ? 40.441 -18.376 -5.930 1.00 77.88 876 ILE A O 1
ATOM 6838 N N . MET A 1 877 ? 41.035 -20.172 -4.730 1.00 77.19 877 MET A N 1
ATOM 6839 C CA . MET A 1 877 ? 40.495 -19.657 -3.461 1.00 77.19 877 MET A CA 1
ATOM 6840 C C . MET A 1 877 ? 41.243 -18.413 -2.960 1.00 77.19 877 MET A C 1
ATOM 6842 O O . MET A 1 877 ? 40.667 -17.597 -2.240 1.00 77.19 877 MET A O 1
ATOM 6846 N N . LEU A 1 878 ? 42.509 -18.222 -3.354 1.00 80.44 878 LEU A N 1
ATOM 6847 C CA . LEU A 1 878 ? 43.274 -17.018 -3.014 1.00 80.44 878 LEU A CA 1
ATOM 6848 C C . LEU A 1 878 ? 42.802 -15.793 -3.807 1.00 80.44 878 LEU A C 1
ATOM 6850 O O . LEU A 1 878 ? 42.825 -14.689 -3.269 1.00 80.44 878 LEU A O 1
ATOM 6854 N N . ALA A 1 879 ? 42.292 -15.969 -5.031 1.00 75.00 879 ALA A N 1
ATOM 6855 C CA . ALA A 1 879 ? 41.755 -14.864 -5.831 1.00 75.00 879 ALA A CA 1
ATOM 6856 C C . ALA A 1 879 ? 40.519 -14.214 -5.177 1.00 75.00 879 ALA A C 1
ATOM 6858 O O . ALA A 1 879 ? 40.324 -13.004 -5.278 1.00 75.00 879 ALA A O 1
ATOM 6859 N N . GLN A 1 880 ? 39.718 -14.985 -4.431 1.00 73.00 880 GLN A N 1
ATOM 6860 C CA . GLN A 1 880 ? 38.562 -14.467 -3.684 1.00 73.00 880 GLN A CA 1
ATOM 6861 C C . GLN A 1 880 ? 38.972 -13.588 -2.489 1.00 73.00 880 GLN A C 1
ATOM 6863 O O . GLN A 1 880 ? 38.221 -12.697 -2.090 1.00 73.00 880 GLN A O 1
ATOM 6868 N N . LYS A 1 881 ? 40.185 -13.782 -1.949 1.00 76.31 881 LYS A N 1
ATOM 6869 C CA . LYS A 1 881 ? 40.725 -12.999 -0.825 1.00 76.31 881 LYS A CA 1
ATOM 6870 C C . LYS A 1 881 ? 41.240 -11.612 -1.225 1.00 76.31 881 LYS A C 1
ATOM 6872 O O . LYS A 1 881 ? 41.541 -10.819 -0.341 1.00 76.31 881 LYS A O 1
ATOM 6877 N N . LEU A 1 882 ? 41.317 -11.296 -2.522 1.00 74.25 882 LEU A N 1
ATOM 6878 C CA . LEU A 1 882 ? 41.709 -9.966 -3.010 1.00 74.25 882 LEU A CA 1
ATOM 6879 C C . LEU A 1 882 ? 40.576 -8.933 -2.905 1.00 74.25 882 LEU A C 1
ATOM 6881 O O . LEU A 1 882 ? 40.843 -7.741 -2.771 1.00 74.25 882 LEU A O 1
ATOM 6885 N N . ALA A 1 883 ? 39.312 -9.371 -2.926 1.00 68.88 883 ALA A N 1
ATOM 6886 C CA . ALA A 1 883 ? 38.159 -8.469 -2.942 1.00 68.88 883 ALA A CA 1
ATOM 6887 C C . ALA A 1 883 ? 38.098 -7.494 -1.741 1.00 68.88 883 ALA A C 1
ATOM 6889 O O . ALA A 1 883 ? 37.805 -6.321 -1.966 1.00 68.88 883 ALA A O 1
ATOM 6890 N N . PRO A 1 884 ? 38.404 -7.896 -0.490 1.00 66.12 884 PRO A N 1
ATOM 6891 C CA . PRO A 1 884 ? 38.439 -6.972 0.647 1.00 66.12 884 PRO A CA 1
ATOM 6892 C C . PRO A 1 884 ? 39.575 -5.938 0.585 1.00 66.12 884 PRO A C 1
ATOM 6894 O O . PRO A 1 884 ? 39.416 -4.847 1.119 1.00 66.12 884 PRO A O 1
ATOM 6897 N N . LEU A 1 885 ? 40.707 -6.258 -0.057 1.00 67.56 885 LEU A N 1
ATOM 6898 C CA . LEU A 1 885 ? 41.849 -5.341 -0.205 1.00 67.56 885 LEU A CA 1
ATOM 6899 C C . LEU A 1 885 ? 41.584 -4.277 -1.287 1.00 67.56 885 LEU A C 1
ATOM 6901 O O . LEU A 1 885 ? 42.025 -3.135 -1.169 1.00 67.56 885 LEU A O 1
ATOM 6905 N N . LEU A 1 886 ? 40.844 -4.655 -2.334 1.00 65.69 886 LEU A N 1
ATOM 6906 C CA . LEU A 1 886 ? 40.612 -3.831 -3.523 1.00 65.69 886 LEU A CA 1
ATOM 6907 C C . LEU A 1 886 ? 39.275 -3.065 -3.510 1.00 65.69 886 LEU A C 1
ATOM 6909 O O . LEU A 1 886 ? 39.075 -2.194 -4.351 1.00 65.69 886 LEU A O 1
ATOM 6913 N N . LYS A 1 887 ? 38.368 -3.341 -2.562 1.00 61.78 887 LYS A N 1
ATOM 6914 C CA . LYS A 1 887 ? 37.129 -2.564 -2.381 1.00 61.78 887 LYS A CA 1
ATOM 6915 C C . LYS A 1 887 ? 37.417 -1.191 -1.763 1.00 61.78 887 LYS A C 1
ATOM 6917 O O . LYS A 1 887 ? 38.114 -1.081 -0.754 1.00 61.78 887 LYS A O 1
ATOM 6922 N N . THR A 1 888 ? 36.837 -0.145 -2.342 1.00 48.44 888 THR A N 1
ATOM 6923 C CA . THR A 1 888 ? 36.681 1.181 -1.732 1.00 48.44 888 THR A CA 1
ATOM 6924 C C . THR A 1 888 ? 35.678 1.099 -0.584 1.00 48.44 888 THR A C 1
ATOM 6926 O O . THR A 1 888 ? 34.527 0.724 -0.797 1.00 48.44 888 THR A O 1
ATOM 6929 N N . GLU A 1 889 ? 36.096 1.438 0.640 1.00 37.22 889 GLU A N 1
ATOM 6930 C CA . GLU A 1 889 ? 35.140 1.860 1.666 1.00 37.22 889 GLU A CA 1
ATOM 6931 C C . GLU A 1 889 ? 34.515 3.158 1.149 1.00 37.22 889 GLU A C 1
ATOM 6933 O O . GLU A 1 889 ? 35.175 4.193 1.090 1.00 37.22 889 GLU A O 1
ATOM 6938 N N . ALA A 1 890 ? 33.276 3.076 0.670 1.00 31.03 890 ALA A N 1
ATOM 6939 C CA . ALA A 1 890 ? 32.481 4.259 0.392 1.00 31.03 890 ALA A CA 1
ATOM 6940 C C . ALA A 1 890 ? 32.206 4.943 1.739 1.00 31.03 890 ALA A C 1
ATOM 6942 O O . ALA A 1 890 ? 31.449 4.413 2.555 1.00 31.03 890 ALA A O 1
ATOM 6943 N N . LYS A 1 891 ? 32.875 6.070 1.982 1.00 25.78 891 LYS A N 1
ATOM 6944 C CA . LYS A 1 891 ? 32.438 7.080 2.944 1.00 25.78 891 LYS A CA 1
ATOM 6945 C C . LYS A 1 891 ? 31.703 8.178 2.203 1.00 25.78 891 LYS A C 1
ATOM 6947 O O . LYS A 1 891 ? 32.196 8.559 1.117 1.00 25.78 891 LYS A O 1
#

Organism: NCBI:txid74869

Secondary structure (DSSP, 8-state):
-----------HHHHHHHSSS-----GGGGGSSSSSSS--HHHHHHHHHHHHHHHHH-HHHHHHH-HHHHHHHHHHHHHTTTHHHHHHHHHH--TT-TTTTSPPPHHHHTT------TT--TTS--TTTT---TT------HHHHHHHHHHHHTSSS----EEP--SS-SS-GGGS-GGGSGGGGT--HHHHHHHHHHHHHHHHHHHHH--TT-EEEEET-TTTTTHHHHHHH-TTSEEEEE-S-HHHHHHHHHHHHHTT--SEEEE-S-GGG-----SEEEESS--THHHHHHHHHHHHHT-EEEE--S--S----BTTB-SS-SHHHHTSS--HHHHHHHHHHTT----SS-SSTTHHHHHHHHHHHHHHHHHHHHHHHHTT-----EEPSSGGGSTTS------TT-EEEEET-SSHHHHHHHHHHHTTT-EEEEE-----TTS-----HHHHHHHHHHHTT-EEEEE---GGGHHHHHHHHHHHHS---EEEE-------B-GGG--HHHHHHHIIIIIIHHHHHHHHHHHHHHHHT-EEEEEE--HHHHH--TTBHHHHHHHHHHHHHHHHHHHHHGGGTEEEEEEEE----TTSTTTS-HHHHHH--GGGTHHHHHHHTSTT----S-EEEEETTEEEEE--EE-----S-SSTTSPPPHHHHHHHHHHHT--TT-EE--SHHHHHHHHHHHHHHHHTT---TT---------HHHHHHHHHHTT--TTSTTTHHHH-TTSTT----GGGGHHHHHHHHHHH--------S----TTHHHHHHHHHHHHHTHHHHHHH--EEEEEEEETTEEEEEEEEETTTTEEEESS-SS--SEEEEEEHHHHHHHHTTSS-HHHHHHTTSEEEEE-HHHHHTTHHHH-----

Radius of gyration: 39.54 Å; Cα contacts (8 Å, |Δi|>4): 1349; chains: 1; bounding box: 91×76×125 Å

Foldseek 3Di:
DDDPDDDDDDDPPVVVVVVPDDDDPDPVQQPLDDAGNDCDVVRLVVLLVVLLVCLALPLVNCCVQPVVVSVNNVSSCVVVVNPSVVVSCVVVCPPPPPPPSHYHDPVVSVVPDDDDDPPDDPPPPPVVVPPPDPPDPPPPDPVLLVVLVVLVVPQPDDLDAAAQDPPDQPDDPVPDDCLLAQNVLPDDPVQRVLLRLLLSQQLRVVVVQDDQAFEEEEAQCFLNNNQSNCLVVRVRYAYEDEHQDPVRQVNNVVSCVVVVRPRYDYHHDDLVPDDDAGAEYEYQEQEAVSQVSSLVSCLVNVHHYDYDYPAFLDYDDDPRQDPPQAPSRVPTPNDPVSLSSLSNLLRLQQCCPDPDPSVVSNVSNQSSVSSSVRSSCNNVVVSVDDDHGHARPPQVSDSRGDPPQAQALAEAEFAQCLDALNVLLQLVNQLRHYAYEQEDLCADQAPDDGDPSSVVSQVVSVVSVGHYDYHNDALLVLLVSVVVSCVVRNAHFEYELDWHHDDFAAPVPQDPCRLCVRLSRQQNSLVVNCVNRVVRLQVVLHHFYEHEAEPCLVPNDGRQPSNNVSRVSSLVVQQVQQVVSVRSHHAYEYEHADAADPVCPPVDDPVQNVQRGSNLCSVVSSLSSGSPDPDHSWYWYDGSNDIDTDADKAAPADDQDQAPPDDRDPVSCVVCVCNRPDCVVIDGDDDPVVVVVSVVVVNVCRHVNVPDVPDDDDDDDDDLVLQQVVLVVVPQDPVDVVSCLRNPPPDPNNDGDPCSVVCVVVVRVVVVPPPPDDDDDDDDFLCVVVLVVLLVLLVVPLVLLLVLQFKEKEQEDDPRDRPWIWIQRSVRSGIDTDDDPDDGQKYKYAYRVVSVCVLVVVDDPVNCVVVVRIDMDHDPVSVVSCCVSSDDPDD

Mean predicted aligned error: 21.18 Å

pLDDT: mean 82.04, std 17.3, range [22.8, 98.94]

Sequence (891 aa):
INLVNNVRISSDEEHRKLVGVEQRFDFHANHKFAEGYDKTLADLILFICFNVIECRLTKDFFRDKCPNIMEWLERVDKDDEGKLRRMCNDVMMPAGDKQELSPLPETILSKLQITIPHEFSLYKSDTKKLNLKGDQILTTNQAEVVDILRKVDHIPTDVGSTVNDWEANLFNWDTVPMDARPEGGKLPPARILRKRHQLESLVNEILQLANDGSIIVDFCSGTGHLGILLAYLLPRCTIYLLENKEESQQRAMERVERLTLRNVVFFQCNLDYFTARFDIGVSLHACGVATDIVLEKCFAHRAHFVSCPCCYGKLYNIEQVTYPRSSLFQQSDLLLKEYFCIAHCADQTHDLTSDRTNVAKAHQGFYCMDVIDRDRALRAEELGYVVLRKRLKDESCTPKNRLLLRYDGRVVVVTGAGAGLGREYALLFASRGAKVVVNDLGGNFHGQGKSNAADKVVEEIRAAGGVAVADYNSVVEGDKIVQTALENFGRIDVLVNNAGILRDRSVARISDEDWNLIHDVHLKGSFVTTRAAWPVMKKQNYGRIIMTSSNSGVYGNFGQANYSAAKLGLVGLANTVAIEGAKNNIHCNVIVPTAASRMTEGILPEILFNELKPKLIAPVVAYLCHESCDDTGAIIESAAGWATKVHFVRGKGCVLRTAIDEDVSPEYVQQVWNRVTDMSEARHLNAIGEASLSLVGVLEKLRDGQNNENSVTETFRYGFKDAILYALGVGASVSDPTDLKFLYENNPDFGVLPTFFILPGAYVDFKQIVIKPNMTSAVALQSDAVFAGIKDRVAENEAKAKAINAVFLYKITSGGKVAKEWVLDLKNAKVYEGPVQGKADTTMTIADGDMLELALGKLQPQTAFMKGKLKITGNIMLAQKLAPLLKTEAK